Protein AF-A0A0F9PT93-F1 (afdb_monomer_lite)

Organism: NCBI:txid412755

Foldseek 3Di:
DDDDDDDDDDPDPPPPPQDQQFAKAKAKDALFPLHPHYPQWDKDFDDFQQFIWIFGHCVPPDAPWAWPWKKKKFKDQLLDPDPQNVQQDPCCVVPVPDDFKFKCQVVDDPDGLFGFHRQDLASMFMTITTNSVQVNVCSVPVVSRPTITISGGADHRPDPPRRRHIIMMIMTGDHYPPADDWWFAWDWDADFQKIKTKTFADDDQFFQLLKKKWKWKDQAFDALSCRVVTHTQAMGTLCQQFPQVLLFCQQQNCPFAQVSVLVLVVLVQDDDPPDDPVNSSVSSNVSRDNTFGFDPDQCQCCVPVNVLQLQAVCVVPAAKDKDFDDRDDSRMHIFMARRPDWAWMWMFMWIGGNNRTDSHDDDCTGTNNGTDGYDRGQFDWGFGMKMFHHHPPCNVPGWIKTKTKTFDDCVLLLAPHGRWIFMKIATDQQNRHNHDHPDPDADFQEEEAGHNPVPHRIYFPQQWDDADSRRNGTRQDDPPRPGTCQSVQCVGRPPDDGPPDRRDPCPPPQQTEQQFFWSCRSVSDRSLPTAQGRNNLVRSVSRLVNSCVSRVSHDQQRYEYFYEEHSQLSQLVPVVRHQEYQYEPHQFLVFPSVQSNCSGYNGQVSQHHHPVRHRPSLSSGVLSSCVVCLQDATHAYQYEYECVVVPDPPPPPLRRCVLVVVVSCQVSLHHYKYWYFHDPDFQRSPPPRGTSQHKGKRKHPWQLWDRDDSPCVVPRITIDCQQKDWAEPVDHQDDDPDPDDVPDDDDDPQDWPADQYFDQAQFKTKIFMARHQRCCVRGPPGHDRQPFQKAWIKIKMDSRNHHFQDAQFKKKKWKAARRPRATLDIAIFTQHPSSITIDGGRMWGNRSRIIMMMIGGCPVPGMDDHDQQDADVPHRSVVNSVCHHNPCSAPADADPQDADDPVVPFDFDDADPVRHTDTDQDDDDDEDDDDDDDPDDDDYDYDDDYDDDPPHDDDDYDDDDDPPPPPPPDDD

pLDDT: mean 81.69, std 18.45, range [33.09, 98.62]

Radius of gyration: 34.79 Å; chains: 1; bounding box: 80×118×109 Å

Structure (mmCIF, N/CA/C/O backbone):
data_AF-A0A0F9PT93-F1
#
_entry.id   AF-A0A0F9PT93-F1
#
loop_
_atom_site.group_PDB
_atom_site.id
_atom_site.type_symbol
_atom_site.label_atom_id
_atom_site.label_alt_id
_atom_site.label_comp_id
_atom_site.label_asym_id
_atom_site.label_entity_id
_atom_site.label_seq_id
_atom_site.pdbx_PDB_ins_code
_atom_site.Cartn_x
_atom_site.Cartn_y
_atom_site.Cartn_z
_atom_site.occupancy
_atom_site.B_iso_or_equiv
_atom_site.auth_seq_id
_atom_site.auth_comp_id
_atom_site.auth_asym_id
_atom_site.auth_atom_id
_atom_site.pdbx_PDB_model_num
ATOM 1 N N . MET A 1 1 ? 15.437 -58.517 0.234 1.00 38.72 1 MET A N 1
ATOM 2 C CA . MET A 1 1 ? 15.967 -58.488 -1.147 1.00 38.72 1 MET A CA 1
ATOM 3 C C . MET A 1 1 ? 16.692 -57.167 -1.380 1.00 38.72 1 MET A C 1
ATOM 5 O O . MET A 1 1 ? 16.040 -56.141 -1.501 1.00 38.72 1 MET A O 1
ATOM 9 N N . LYS A 1 2 ? 18.030 -57.180 -1.365 1.00 36.00 2 LYS A N 1
ATOM 10 C CA . LYS A 1 2 ? 18.888 -56.039 -1.727 1.00 36.00 2 LYS A CA 1
ATOM 11 C C . LYS A 1 2 ? 19.237 -56.178 -3.214 1.00 36.00 2 LYS A C 1
ATOM 13 O O . LYS A 1 2 ? 19.809 -57.197 -3.585 1.00 36.00 2 LYS A O 1
ATOM 18 N N . ARG A 1 3 ? 18.886 -55.202 -4.057 1.00 41.50 3 ARG A N 1
ATOM 19 C CA . ARG A 1 3 ? 19.371 -55.116 -5.446 1.00 41.50 3 ARG A CA 1
ATOM 20 C C . ARG A 1 3 ? 20.334 -53.938 -5.554 1.00 41.50 3 ARG A C 1
ATOM 22 O O . ARG A 1 3 ? 19.918 -52.787 -5.488 1.00 41.50 3 ARG A O 1
ATOM 29 N N . ASN A 1 4 ? 21.614 -54.272 -5.691 1.00 42.94 4 ASN A N 1
ATOM 30 C CA . ASN A 1 4 ? 22.677 -53.369 -6.112 1.00 42.94 4 ASN A CA 1
ATOM 31 C C . ASN A 1 4 ? 22.468 -53.036 -7.594 1.00 42.94 4 ASN A C 1
ATOM 33 O O . ASN A 1 4 ? 22.429 -53.946 -8.419 1.00 42.94 4 ASN A O 1
ATOM 37 N N . VAL A 1 5 ? 22.356 -51.752 -7.928 1.00 41.59 5 VAL A N 1
ATOM 38 C CA . VAL A 1 5 ? 22.490 -51.261 -9.303 1.00 41.59 5 VAL A CA 1
ATOM 39 C C . VAL A 1 5 ? 23.786 -50.460 -9.350 1.00 41.59 5 VAL A C 1
ATOM 41 O O . VAL A 1 5 ? 23.878 -49.377 -8.779 1.00 41.59 5 VAL A O 1
ATOM 44 N N . MET A 1 6 ? 24.809 -51.052 -9.967 1.00 39.03 6 MET A N 1
ATOM 45 C CA . MET A 1 6 ? 26.032 -50.367 -10.379 1.00 39.03 6 MET A CA 1
ATOM 46 C C . MET A 1 6 ? 25.682 -49.419 -11.528 1.00 39.03 6 MET A C 1
ATOM 48 O O . MET A 1 6 ? 25.305 -49.870 -12.607 1.00 39.03 6 MET A O 1
ATOM 52 N N . THR A 1 7 ? 25.828 -48.116 -11.309 1.00 39.16 7 THR A N 1
ATOM 53 C CA . THR A 1 7 ? 25.768 -47.112 -12.376 1.00 39.16 7 THR A CA 1
ATOM 54 C C . THR A 1 7 ? 27.194 -46.831 -12.840 1.00 39.16 7 THR A C 1
ATOM 56 O O . THR A 1 7 ? 27.973 -46.211 -12.118 1.00 39.16 7 THR A O 1
ATOM 59 N N . ALA A 1 8 ? 27.546 -47.307 -14.034 1.00 37.94 8 ALA A N 1
ATOM 60 C CA . ALA A 1 8 ? 28.779 -46.936 -14.716 1.00 37.94 8 ALA A CA 1
ATOM 61 C C . ALA A 1 8 ? 28.675 -45.474 -15.184 1.00 37.94 8 ALA A C 1
ATOM 63 O O . ALA A 1 8 ? 27.823 -45.136 -16.005 1.00 37.94 8 ALA A O 1
ATOM 64 N N . ALA A 1 9 ? 29.519 -44.597 -14.641 1.00 36.97 9 ALA A N 1
ATOM 65 C CA . ALA A 1 9 ? 29.639 -43.216 -15.089 1.00 36.97 9 ALA A CA 1
ATOM 66 C C . ALA A 1 9 ? 30.565 -43.160 -16.315 1.00 36.97 9 ALA A C 1
ATOM 68 O O . ALA A 1 9 ? 31.787 -43.192 -16.186 1.00 36.97 9 ALA A O 1
ATOM 69 N N . LEU A 1 10 ? 29.972 -43.097 -17.508 1.00 36.44 10 LEU A N 1
ATOM 70 C CA . LEU A 1 10 ? 30.677 -42.800 -18.753 1.00 36.44 10 LEU A CA 1
ATOM 71 C C . LEU A 1 10 ? 30.767 -41.274 -18.909 1.00 36.44 10 LEU A C 1
ATOM 73 O O . LEU A 1 10 ? 29.816 -40.620 -19.337 1.00 36.44 10 LEU A O 1
ATOM 77 N N . THR A 1 11 ? 31.903 -40.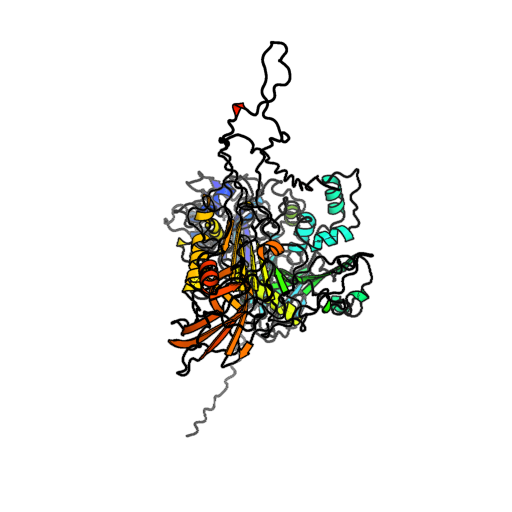693 -18.533 1.00 36.72 11 THR A N 1
ATOM 78 C CA . THR A 1 11 ? 32.187 -39.265 -18.731 1.00 36.72 11 THR A CA 1
ATOM 79 C C . THR A 1 11 ? 32.602 -39.030 -20.186 1.00 36.72 11 THR A C 1
ATOM 81 O O . THR A 1 11 ? 33.782 -39.086 -20.519 1.00 36.72 11 THR A O 1
ATOM 84 N N . ILE A 1 12 ? 31.637 -38.779 -21.076 1.00 40.00 12 ILE A N 1
ATOM 85 C CA . ILE A 1 12 ? 31.917 -38.283 -22.431 1.00 40.00 12 ILE A CA 1
ATOM 86 C C . ILE A 1 12 ? 32.215 -36.782 -22.327 1.00 40.00 12 ILE A C 1
ATOM 88 O O . ILE A 1 12 ? 31.310 -35.962 -22.178 1.00 40.00 12 ILE A O 1
ATOM 92 N N . ALA A 1 13 ? 33.494 -36.416 -22.407 1.00 42.22 13 ALA A N 1
ATOM 93 C CA . ALA A 1 13 ? 33.927 -35.035 -22.591 1.00 42.22 13 ALA A CA 1
ATOM 94 C C . ALA A 1 13 ? 33.689 -34.612 -24.053 1.00 42.22 13 ALA A C 1
ATOM 96 O O . ALA A 1 13 ? 34.598 -34.619 -24.879 1.00 42.22 13 ALA A O 1
ATOM 97 N N . LEU A 1 14 ? 32.447 -34.260 -24.391 1.00 44.97 14 LEU A N 1
ATOM 98 C CA . LEU A 1 14 ? 32.155 -33.515 -25.615 1.00 44.97 14 LEU A CA 1
ATOM 99 C C . LEU A 1 14 ? 32.654 -32.081 -25.413 1.00 44.97 14 LEU A C 1
ATOM 101 O O . LEU A 1 14 ? 32.000 -31.272 -24.755 1.00 44.97 14 LEU A O 1
ATOM 105 N N . ALA A 1 15 ? 33.818 -31.769 -25.982 1.00 47.22 15 ALA A N 1
ATOM 106 C CA . ALA A 1 15 ? 34.245 -30.397 -26.223 1.00 47.22 15 ALA A CA 1
ATOM 107 C C . ALA A 1 15 ? 33.294 -29.774 -27.257 1.00 47.22 15 ALA A C 1
ATOM 109 O O . ALA A 1 15 ? 33.572 -29.732 -28.453 1.00 47.22 15 ALA A O 1
ATOM 110 N N . GLY A 1 16 ? 32.115 -29.352 -26.798 1.00 50.34 16 GLY A N 1
ATOM 111 C CA . GLY A 1 16 ? 31.205 -28.547 -27.592 1.00 50.34 16 GLY A CA 1
ATOM 112 C C . GLY A 1 16 ? 31.886 -27.218 -27.875 1.00 50.34 16 GLY A C 1
ATOM 113 O O . GLY A 1 16 ? 31.986 -26.374 -26.987 1.00 50.34 16 GLY A O 1
ATOM 114 N N . VAL A 1 17 ? 32.369 -27.038 -29.103 1.00 56.12 17 VAL A N 1
ATOM 115 C CA . VAL A 1 17 ? 32.712 -25.718 -29.631 1.00 56.12 17 VAL A CA 1
ATOM 116 C C . VAL A 1 17 ? 31.403 -24.932 -29.643 1.00 56.12 17 VAL A C 1
ATOM 118 O O . VAL A 1 17 ? 30.587 -25.076 -30.551 1.00 56.12 17 VAL A O 1
ATOM 121 N N . GLY A 1 18 ? 31.138 -24.195 -28.562 1.00 59.31 18 GLY A N 1
ATOM 122 C CA . GLY A 1 18 ? 29.955 -23.357 -28.451 1.00 59.31 18 GLY A CA 1
ATOM 123 C C . GLY A 1 18 ? 29.976 -22.368 -29.605 1.00 59.31 18 GLY A C 1
ATOM 124 O O . GLY A 1 18 ? 30.916 -21.580 -29.713 1.00 59.31 18 GLY A O 1
ATOM 125 N N . ALA A 1 19 ? 28.986 -22.449 -30.495 1.00 66.88 19 ALA A N 1
ATOM 126 C CA . ALA A 1 19 ? 28.823 -21.463 -31.550 1.00 66.88 19 ALA A CA 1
ATOM 127 C C . ALA A 1 19 ? 28.822 -20.079 -30.893 1.00 66.88 19 ALA A C 1
ATOM 129 O O . ALA A 1 19 ? 28.047 -19.842 -29.965 1.00 66.88 19 ALA A O 1
ATOM 130 N N . ALA A 1 20 ? 29.733 -19.202 -31.323 1.00 67.19 20 ALA A N 1
ATOM 131 C CA . ALA A 1 20 ? 29.791 -17.842 -30.810 1.00 67.19 20 ALA A CA 1
ATOM 132 C C . ALA A 1 20 ? 28.395 -17.215 -30.920 1.00 67.19 20 ALA A C 1
ATOM 134 O O . ALA A 1 20 ? 27.733 -17.376 -31.952 1.00 67.19 20 ALA A O 1
ATOM 135 N N . ALA A 1 21 ? 27.945 -16.544 -29.854 1.00 72.75 21 ALA A N 1
ATOM 136 C CA . ALA A 1 21 ? 26.657 -15.868 -29.863 1.00 72.75 21 ALA A CA 1
ATOM 137 C C . ALA A 1 21 ? 26.590 -14.959 -31.092 1.00 72.75 21 ALA A C 1
ATOM 139 O O . ALA A 1 21 ? 27.509 -14.184 -31.370 1.00 72.75 21 ALA A O 1
ATOM 140 N N . GLU A 1 22 ? 25.525 -15.112 -31.870 1.00 83.81 22 GLU A N 1
ATOM 141 C CA . GLU A 1 22 ? 25.373 -14.377 -33.115 1.00 83.81 22 GLU A CA 1
ATOM 142 C C . GLU A 1 22 ? 25.310 -12.875 -32.811 1.00 83.81 22 GLU A C 1
ATOM 144 O O . GLU A 1 22 ? 24.435 -12.422 -32.068 1.00 83.81 22 GLU A O 1
ATOM 149 N N . SER A 1 23 ? 26.231 -12.099 -33.390 1.00 87.19 23 SER A N 1
ATOM 150 C CA . SER A 1 23 ? 26.198 -10.640 -33.277 1.00 87.19 23 SER A CA 1
ATOM 151 C C . SER A 1 23 ? 24.889 -10.103 -33.860 1.00 87.19 23 SER A C 1
ATOM 153 O O . SER A 1 23 ? 24.417 -10.551 -34.913 1.00 87.19 23 SER A O 1
ATOM 155 N N . VAL A 1 24 ? 24.274 -9.159 -33.149 1.00 92.75 24 VAL A N 1
ATOM 156 C CA . VAL A 1 24 ? 23.024 -8.520 -33.558 1.00 92.75 24 VAL A CA 1
ATOM 157 C C . VAL A 1 24 ? 23.182 -7.010 -33.589 1.00 92.75 24 VAL A C 1
ATOM 159 O O . VAL A 1 24 ? 23.730 -6.398 -32.671 1.00 92.75 24 VAL A O 1
ATOM 162 N N . VAL A 1 25 ? 22.634 -6.406 -34.638 1.00 93.88 25 VAL A N 1
ATOM 163 C CA . VAL A 1 25 ? 22.577 -4.957 -34.837 1.00 93.88 25 VAL A CA 1
ATOM 164 C C . VAL A 1 25 ? 21.148 -4.503 -34.646 1.00 93.88 25 VAL A C 1
ATOM 166 O O . VAL A 1 25 ? 20.233 -5.132 -35.176 1.00 93.88 25 VAL A O 1
ATOM 169 N N . THR A 1 26 ? 20.951 -3.395 -33.939 1.00 94.81 26 THR A N 1
ATOM 170 C CA . THR A 1 26 ? 19.655 -2.727 -33.853 1.00 94.81 26 THR A CA 1
ATOM 171 C C . THR A 1 26 ? 19.726 -1.367 -34.528 1.00 94.81 26 THR A C 1
ATOM 173 O O . THR A 1 26 ? 20.575 -0.539 -34.220 1.00 94.81 26 THR A O 1
ATOM 176 N N . VAL A 1 27 ? 18.791 -1.079 -35.419 1.00 93.94 27 VAL A N 1
ATOM 177 C CA . VAL A 1 27 ? 18.683 0.233 -36.062 1.00 93.94 27 VAL A CA 1
ATOM 178 C C . VAL A 1 27 ? 17.297 0.813 -35.845 1.00 93.94 27 VAL A C 1
ATOM 180 O O . VAL A 1 27 ? 16.302 0.087 -35.818 1.00 93.94 27 VAL A O 1
ATOM 183 N N . ARG A 1 28 ? 17.242 2.134 -35.670 1.00 94.25 28 ARG A N 1
ATOM 184 C CA . ARG A 1 28 ? 16.001 2.903 -35.584 1.00 94.25 28 ARG A CA 1
ATOM 185 C C . ARG A 1 28 ? 15.781 3.638 -36.896 1.00 94.25 28 ARG A C 1
ATOM 187 O O . ARG A 1 28 ? 16.660 4.376 -37.347 1.00 94.25 28 ARG A O 1
ATOM 194 N N . MET A 1 29 ? 14.616 3.408 -37.481 1.00 95.38 29 MET A N 1
ATOM 195 C CA . MET A 1 29 ? 14.167 3.990 -38.738 1.00 95.38 29 MET A CA 1
ATOM 196 C C . MET A 1 29 ? 12.936 4.840 -38.459 1.00 95.38 29 MET A C 1
ATOM 198 O O . MET A 1 29 ? 11.978 4.350 -37.856 1.00 95.38 29 MET A O 1
ATOM 202 N N . GLY A 1 30 ? 12.955 6.105 -38.853 1.00 94.12 30 GLY A N 1
ATOM 203 C CA . GLY A 1 30 ? 11.916 7.047 -38.458 1.00 94.12 30 GLY A CA 1
ATOM 204 C C . GLY A 1 30 ? 12.340 8.493 -38.657 1.00 94.12 30 GLY A C 1
ATOM 205 O O . GLY A 1 30 ? 13.475 8.768 -39.025 1.00 94.12 30 GLY A O 1
ATOM 206 N N . GLU A 1 31 ? 11.437 9.414 -38.335 1.00 92.62 31 GLU A N 1
ATOM 207 C CA . GLU A 1 31 ? 11.710 10.860 -38.358 1.00 92.62 31 GLU A CA 1
ATOM 208 C C . GLU A 1 31 ? 11.888 11.441 -36.940 1.00 92.62 31 GLU A C 1
ATOM 210 O O . GLU A 1 31 ? 11.700 12.638 -36.725 1.00 92.62 31 GLU A O 1
ATOM 215 N N . GLN A 1 32 ? 12.190 10.594 -35.945 1.00 87.88 32 GLN A N 1
ATOM 216 C CA . GLN A 1 32 ? 12.629 11.064 -34.626 1.00 87.88 32 GLN A CA 1
ATOM 217 C C . GLN A 1 32 ? 14.101 11.488 -34.678 1.00 87.88 32 GLN A C 1
ATOM 219 O O . GLN A 1 32 ? 14.891 10.856 -35.376 1.00 87.88 32 GLN A O 1
ATOM 224 N N . ASP A 1 33 ? 14.498 12.423 -33.816 1.00 82.38 33 ASP A N 1
ATOM 225 C CA . ASP A 1 33 ? 15.898 12.864 -33.674 1.00 82.38 33 ASP A CA 1
ATOM 226 C C . ASP A 1 33 ? 16.866 11.725 -33.294 1.00 82.38 33 ASP A C 1
ATOM 228 O O . ASP A 1 33 ? 18.069 11.818 -33.510 1.00 82.38 33 ASP A O 1
ATOM 232 N N . THR A 1 34 ? 16.345 10.626 -32.737 1.00 82.88 34 THR A N 1
ATOM 233 C CA . THR A 1 34 ? 17.123 9.444 -32.323 1.00 82.88 34 THR A CA 1
ATOM 234 C C . THR A 1 34 ? 17.208 8.364 -33.411 1.00 82.88 34 THR A C 1
ATOM 236 O O . THR A 1 34 ? 17.823 7.313 -33.210 1.00 82.88 34 THR A O 1
ATOM 239 N N . CYS A 1 35 ? 16.570 8.570 -34.568 1.00 90.00 35 CYS A N 1
ATOM 240 C CA . CYS A 1 35 ? 16.624 7.631 -35.684 1.00 90.00 35 CYS A CA 1
ATOM 241 C C . CYS A 1 35 ? 17.892 7.854 -36.509 1.00 90.00 35 CYS A C 1
ATOM 243 O O . CYS A 1 35 ? 18.121 8.933 -37.042 1.00 90.00 35 CYS A O 1
ATOM 245 N N . LYS A 1 36 ? 18.700 6.800 -36.669 1.00 88.69 36 LYS A N 1
ATOM 246 C CA . LYS A 1 36 ? 19.900 6.832 -37.526 1.00 88.69 36 LYS A CA 1
ATOM 247 C C . LYS A 1 36 ? 19.557 6.756 -39.013 1.00 88.69 36 LYS A C 1
ATOM 249 O O . LYS A 1 36 ? 20.368 7.126 -39.853 1.00 88.69 36 LYS A O 1
ATOM 254 N N . ILE A 1 37 ? 18.372 6.238 -39.335 1.00 91.31 37 ILE A N 1
ATOM 255 C CA . ILE A 1 37 ? 17.874 6.134 -40.702 1.00 91.31 37 ILE A CA 1
ATOM 256 C C . ILE A 1 37 ? 16.616 6.998 -40.818 1.00 91.31 37 ILE A C 1
ATOM 258 O O . ILE A 1 37 ? 15.539 6.590 -40.382 1.00 91.31 37 ILE A O 1
ATOM 262 N N . THR A 1 38 ? 16.776 8.188 -41.395 1.00 92.38 38 THR A N 1
ATOM 263 C CA . THR A 1 38 ? 15.723 9.197 -41.599 1.00 92.38 38 THR A CA 1
ATOM 264 C C . THR A 1 38 ? 15.322 9.309 -43.071 1.00 92.38 38 THR A C 1
ATOM 266 O O . THR A 1 38 ? 15.961 8.709 -43.952 1.00 92.38 38 THR A O 1
ATOM 269 N N . GLY A 1 39 ? 14.243 10.047 -43.355 1.00 89.81 39 GLY A N 1
ATOM 270 C CA . GLY A 1 39 ? 13.707 10.209 -44.709 1.00 89.81 39 GLY A CA 1
ATOM 271 C C . GLY A 1 39 ? 13.254 8.884 -45.323 1.00 89.81 39 GLY A C 1
ATOM 272 O O . GLY A 1 39 ? 13.394 8.675 -46.525 1.00 89.81 39 GLY A O 1
ATOM 273 N N . VAL A 1 40 ? 12.808 7.952 -44.480 1.00 89.81 40 VAL A N 1
ATOM 274 C CA . VAL A 1 40 ? 12.345 6.604 -44.866 1.00 89.81 40 VAL A CA 1
ATOM 275 C C . VAL A 1 40 ? 10.905 6.355 -44.452 1.00 89.81 40 VAL A C 1
ATOM 277 O O . VAL A 1 40 ? 10.381 5.267 -44.683 1.00 89.81 40 VAL A O 1
ATOM 280 N N . THR A 1 41 ? 10.269 7.337 -43.816 1.00 93.44 41 THR A N 1
ATOM 281 C CA . THR A 1 41 ? 8.938 7.175 -43.246 1.00 93.44 41 THR A CA 1
ATOM 282 C C . THR A 1 41 ? 7.926 7.967 -44.047 1.00 93.44 41 THR A C 1
ATOM 284 O O . THR A 1 41 ? 8.045 9.179 -44.204 1.00 93.44 41 THR A O 1
ATOM 287 N N . THR A 1 42 ? 6.867 7.302 -44.493 1.00 94.12 42 THR A N 1
ATOM 288 C CA . THR A 1 42 ? 5.675 7.982 -45.006 1.00 94.12 42 THR A CA 1
ATOM 289 C C . THR A 1 42 ? 4.535 7.738 -44.037 1.00 94.12 42 THR A C 1
ATOM 291 O O . THR A 1 42 ? 4.183 6.586 -43.777 1.00 94.12 42 THR A O 1
ATOM 294 N N . ILE A 1 43 ? 3.965 8.815 -43.492 1.00 93.19 43 ILE A N 1
ATOM 295 C CA . ILE A 1 43 ? 2.813 8.757 -42.591 1.00 93.19 43 ILE A CA 1
ATOM 296 C C . ILE A 1 43 ? 1.629 9.433 -43.273 1.00 93.19 43 ILE A C 1
ATOM 298 O O . ILE A 1 43 ? 1.680 10.625 -43.566 1.00 93.19 43 ILE A O 1
ATOM 302 N N . SER A 1 44 ? 0.547 8.682 -43.462 1.00 92.12 44 SER A N 1
ATOM 303 C CA . SER A 1 44 ? -0.779 9.246 -43.703 1.00 92.12 44 SER A CA 1
ATOM 304 C C . SER A 1 44 ? -1.520 9.249 -42.372 1.00 92.12 44 SER A C 1
ATOM 306 O O . SER A 1 44 ? -1.918 8.195 -41.860 1.00 92.12 44 SER A O 1
ATOM 308 N N . ALA A 1 45 ? -1.629 10.431 -41.765 1.00 79.19 45 ALA A N 1
ATOM 309 C CA . ALA A 1 45 ? -2.406 10.626 -40.552 1.00 79.19 45 ALA A CA 1
ATOM 310 C C . ALA A 1 45 ? -3.887 10.562 -40.936 1.00 79.19 45 ALA A C 1
ATOM 312 O O . ALA A 1 45 ? -4.469 11.562 -41.342 1.00 79.19 45 ALA A O 1
ATOM 313 N N . GLY A 1 46 ? -4.486 9.373 -40.895 1.00 74.75 46 GLY A N 1
ATOM 314 C CA . GLY A 1 46 ? -5.919 9.266 -41.138 1.00 74.75 46 GLY A CA 1
ATOM 315 C C . GLY A 1 46 ? -6.730 9.858 -39.984 1.00 74.75 46 GLY A C 1
ATOM 316 O O . GLY A 1 46 ? -6.203 10.189 -38.915 1.00 74.75 46 GLY A O 1
ATOM 317 N N . GLU A 1 47 ? -8.030 10.030 -40.215 1.00 71.69 47 GLU A N 1
ATOM 318 C CA . GLU A 1 47 ? -8.937 10.616 -39.231 1.00 71.69 47 GLU A CA 1
ATOM 319 C C . GLU A 1 47 ? -8.953 9.814 -37.919 1.00 71.69 47 GLU A C 1
ATOM 321 O O . GLU A 1 47 ? -8.704 8.607 -37.894 1.00 71.69 47 GLU A O 1
ATOM 326 N N . ALA A 1 48 ? -9.306 10.472 -36.808 1.00 64.19 48 ALA A N 1
ATOM 327 C CA . ALA A 1 48 ? -9.194 9.913 -35.456 1.00 64.19 48 ALA A CA 1
ATOM 328 C C . ALA A 1 48 ? -9.865 8.535 -35.258 1.00 64.19 48 ALA A C 1
ATOM 330 O O . ALA A 1 48 ? -9.454 7.794 -34.366 1.00 64.19 48 ALA A O 1
ATOM 331 N N . LYS A 1 49 ? -10.880 8.193 -36.069 1.00 66.44 49 LYS A N 1
ATOM 332 C CA . LYS A 1 49 ? -11.553 6.882 -36.062 1.00 66.44 49 LYS A CA 1
ATOM 333 C C . LYS A 1 49 ? -11.076 5.918 -37.158 1.00 66.44 49 LYS A C 1
ATOM 335 O O . LYS A 1 49 ? -11.183 4.713 -36.964 1.00 66.44 49 LYS A O 1
ATOM 340 N N . ALA A 1 50 ? -10.558 6.420 -38.279 1.00 73.31 50 ALA A N 1
ATOM 341 C CA . ALA A 1 50 ? -10.117 5.599 -39.411 1.00 73.31 50 ALA A CA 1
ATOM 342 C C . ALA A 1 50 ? -8.722 4.980 -39.191 1.00 73.31 50 ALA A C 1
ATOM 344 O O . ALA A 1 50 ? -8.366 4.001 -39.848 1.00 73.31 50 ALA A O 1
ATOM 345 N N . GLY A 1 51 ? -7.954 5.525 -38.237 1.00 86.69 51 GLY A N 1
ATOM 346 C CA . GLY A 1 51 ? -6.560 5.153 -38.012 1.00 86.69 51 GLY A CA 1
ATOM 347 C C . GLY A 1 51 ? -5.636 5.727 -39.086 1.00 86.69 51 GLY A C 1
ATOM 348 O O . GLY A 1 51 ? -6.088 6.430 -39.978 1.00 86.69 51 GLY A O 1
ATOM 349 N N . GLY A 1 52 ? -4.331 5.485 -38.989 1.00 93.88 52 GLY A N 1
ATOM 350 C CA . GLY A 1 52 ? -3.346 5.979 -39.954 1.00 93.88 52 GLY A CA 1
ATOM 351 C C . GLY A 1 52 ? -2.648 4.853 -40.706 1.00 93.88 52 GLY A C 1
ATOM 352 O O . GLY A 1 52 ? -2.750 3.680 -40.342 1.00 93.88 52 GLY A O 1
ATOM 353 N N . THR A 1 53 ? -1.896 5.210 -41.743 1.00 95.56 53 THR A N 1
ATOM 354 C CA . THR A 1 53 ? -0.946 4.289 -42.377 1.00 95.56 53 THR A CA 1
ATOM 355 C C . THR A 1 53 ? 0.471 4.811 -42.230 1.00 95.56 53 THR A C 1
ATOM 357 O O . THR A 1 53 ? 0.723 5.994 -42.451 1.00 95.56 53 THR A O 1
ATOM 360 N N . ILE A 1 54 ? 1.399 3.921 -41.897 1.00 96.69 54 ILE A N 1
ATOM 361 C CA . ILE A 1 54 ? 2.827 4.207 -41.809 1.00 96.69 54 ILE A CA 1
ATOM 362 C C . ILE A 1 54 ? 3.610 3.197 -42.631 1.00 96.69 54 ILE A C 1
ATOM 364 O O . ILE A 1 54 ? 3.421 1.990 -42.496 1.00 96.69 54 ILE A O 1
ATOM 368 N N . ARG A 1 55 ? 4.507 3.680 -43.480 1.00 96.69 55 ARG A N 1
ATOM 369 C CA . ARG A 1 55 ? 5.410 2.843 -44.270 1.00 96.69 55 ARG A CA 1
ATOM 370 C C . ARG A 1 55 ? 6.849 3.216 -43.952 1.00 96.69 55 ARG A C 1
ATOM 372 O O . ARG A 1 55 ? 7.151 4.400 -43.849 1.00 96.69 55 ARG A O 1
ATOM 379 N N . PHE A 1 56 ? 7.700 2.203 -43.819 1.00 96.69 56 PHE A N 1
ATOM 380 C CA . PHE A 1 56 ? 9.142 2.353 -43.637 1.00 96.69 56 PHE A CA 1
ATOM 381 C C . PHE A 1 56 ? 9.857 1.782 -44.857 1.00 96.69 56 PHE A C 1
ATOM 383 O O . PHE A 1 56 ? 9.636 0.618 -45.193 1.00 96.69 56 PHE A O 1
ATOM 390 N N . ASP A 1 57 ? 10.700 2.568 -45.514 1.00 95.69 57 ASP A N 1
ATOM 391 C CA . ASP A 1 57 ? 11.567 2.082 -46.584 1.00 95.69 57 ASP A CA 1
ATOM 392 C C . ASP A 1 57 ? 12.744 1.286 -46.000 1.00 95.69 57 ASP A C 1
ATOM 394 O O . ASP A 1 57 ? 13.664 1.846 -45.403 1.00 95.69 57 ASP A O 1
ATOM 398 N N . LEU A 1 58 ? 12.708 -0.040 -46.173 1.00 95.88 58 LEU A N 1
ATOM 399 C CA . LEU A 1 58 ? 13.770 -0.944 -45.726 1.00 95.88 58 LEU A CA 1
ATOM 400 C C . LEU A 1 58 ? 14.987 -0.954 -46.663 1.00 95.88 58 LEU A C 1
ATOM 402 O O . LEU A 1 58 ? 15.972 -1.610 -46.338 1.00 95.88 58 LEU A O 1
ATOM 406 N N . GLY A 1 59 ? 14.956 -0.241 -47.795 1.00 94.50 59 GLY A N 1
ATOM 407 C CA . GLY A 1 59 ? 16.039 -0.221 -48.784 1.00 94.50 59 GLY A CA 1
ATOM 408 C C . GLY A 1 59 ? 17.374 0.298 -48.244 1.00 94.50 59 GLY A C 1
ATOM 409 O O . GLY A 1 59 ? 18.424 -0.023 -48.795 1.00 94.50 59 GLY A O 1
ATOM 410 N N . LYS A 1 60 ? 17.349 1.046 -47.132 1.00 93.31 60 LYS A N 1
ATOM 411 C CA . LYS A 1 60 ? 18.549 1.504 -46.409 1.00 93.31 60 LYS A CA 1
ATOM 412 C C . LYS A 1 60 ? 19.124 0.466 -45.429 1.00 93.31 60 LYS A C 1
ATOM 414 O O . LYS A 1 60 ? 20.132 0.742 -44.784 1.00 93.31 60 LYS A O 1
ATOM 419 N N . LEU A 1 61 ? 18.498 -0.704 -45.281 1.00 93.94 61 LEU A N 1
ATOM 420 C CA . LEU A 1 61 ? 19.029 -1.821 -44.495 1.00 93.94 61 LEU A CA 1
ATOM 421 C C . LEU A 1 61 ? 19.889 -2.752 -45.366 1.00 93.94 61 LEU A C 1
ATOM 423 O O . LEU A 1 61 ? 19.666 -2.833 -46.575 1.00 93.94 61 LEU A O 1
ATOM 427 N N . PRO A 1 62 ? 20.856 -3.488 -44.782 1.00 94.38 62 PRO A N 1
ATOM 428 C CA . PRO A 1 62 ? 21.663 -4.438 -45.541 1.00 94.38 62 PRO A CA 1
ATOM 429 C C . PRO A 1 62 ? 20.799 -5.487 -46.255 1.00 94.38 62 PRO A C 1
ATOM 431 O O . PRO A 1 62 ? 19.921 -6.107 -45.649 1.00 94.38 62 PRO A O 1
ATOM 434 N N . LYS A 1 63 ? 21.062 -5.718 -47.547 1.00 93.81 63 LYS A N 1
ATOM 435 C CA . LYS A 1 63 ? 20.369 -6.757 -48.325 1.00 93.81 63 LYS A CA 1
ATOM 436 C C . LYS A 1 63 ? 20.633 -8.141 -47.721 1.00 93.81 63 LYS A C 1
ATOM 438 O O . LYS A 1 63 ? 21.749 -8.434 -47.305 1.00 93.81 63 LYS A O 1
ATOM 443 N N . GLY A 1 64 ? 19.604 -8.990 -47.684 1.00 90.75 64 GLY A N 1
ATOM 444 C CA . GLY A 1 64 ? 19.708 -10.352 -47.146 1.00 90.75 64 GLY A CA 1
ATOM 445 C C . GLY A 1 64 ? 19.853 -10.435 -45.622 1.00 90.75 64 GLY A C 1
ATOM 446 O O . GLY A 1 64 ? 20.137 -11.511 -45.099 1.00 90.75 64 GLY A O 1
ATOM 447 N N . MET A 1 65 ? 19.660 -9.328 -44.891 1.00 93.88 65 MET A N 1
ATOM 448 C CA . MET A 1 65 ? 19.725 -9.340 -43.430 1.00 93.88 65 MET A CA 1
ATOM 449 C C . MET A 1 65 ? 18.732 -10.341 -42.819 1.00 93.88 65 MET A C 1
ATOM 451 O O . MET A 1 65 ? 17.571 -10.452 -43.219 1.00 93.88 65 MET A O 1
ATOM 455 N N . ARG A 1 66 ? 19.166 -11.041 -41.770 1.00 95.81 66 ARG A N 1
ATOM 456 C CA . ARG A 1 66 ? 18.297 -11.956 -41.026 1.00 95.81 66 ARG A CA 1
ATOM 457 C C . ARG A 1 66 ? 17.633 -11.220 -39.873 1.00 95.81 66 ARG A C 1
ATOM 459 O O . ARG A 1 66 ? 18.163 -11.184 -38.762 1.00 95.81 66 ARG A O 1
ATOM 466 N N . VAL A 1 67 ? 16.463 -10.637 -40.137 1.00 96.62 67 VAL A N 1
ATOM 467 C CA . VAL A 1 67 ? 15.657 -9.942 -39.120 1.00 96.62 67 VAL A CA 1
ATOM 468 C C . VAL A 1 67 ? 15.352 -10.888 -37.957 1.00 96.62 67 VAL A C 1
ATOM 470 O O . VAL A 1 67 ? 14.747 -11.949 -38.129 1.00 96.62 67 VAL A O 1
ATOM 473 N N . LYS A 1 68 ? 15.760 -10.497 -36.750 1.00 95.44 68 LYS A N 1
ATOM 474 C CA . LYS A 1 68 ? 15.500 -11.221 -35.501 1.00 95.44 68 LYS A CA 1
ATOM 475 C C . LYS A 1 68 ? 14.270 -10.676 -34.798 1.00 95.44 68 LYS A C 1
ATOM 477 O O . LYS A 1 68 ? 13.445 -11.457 -34.333 1.00 95.44 68 LYS A O 1
ATOM 482 N N . ARG A 1 69 ? 14.136 -9.350 -34.764 1.00 96.19 69 ARG A N 1
ATOM 483 C CA . ARG A 1 69 ? 13.038 -8.648 -34.103 1.00 96.19 69 ARG A CA 1
ATOM 484 C C . ARG A 1 69 ? 12.762 -7.330 -34.810 1.00 96.19 69 ARG A C 1
ATOM 486 O O . ARG A 1 69 ? 13.697 -6.647 -35.204 1.00 96.19 69 ARG A O 1
ATOM 493 N N . ALA A 1 70 ? 11.501 -6.943 -34.926 1.00 97.19 70 ALA A N 1
ATOM 494 C CA . ALA A 1 70 ? 11.129 -5.596 -35.327 1.00 97.19 70 ALA A CA 1
ATOM 495 C C . ALA A 1 70 ? 9.987 -5.078 -34.454 1.00 97.19 70 ALA A C 1
ATOM 497 O O . ALA A 1 70 ? 8.973 -5.752 -34.280 1.00 97.19 70 ALA A O 1
ATOM 498 N N . VAL A 1 71 ? 10.157 -3.885 -33.890 1.00 96.56 71 VAL A N 1
ATOM 499 C CA . VAL A 1 71 ? 9.191 -3.267 -32.980 1.00 96.56 71 VAL A CA 1
ATOM 500 C C . VAL A 1 71 ? 8.842 -1.883 -33.496 1.00 96.56 71 VAL A C 1
ATOM 502 O O . VAL A 1 71 ? 9.716 -1.025 -33.602 1.00 96.56 71 VAL A O 1
ATOM 505 N N . LEU A 1 72 ? 7.565 -1.653 -33.789 1.00 96.69 72 LEU A N 1
ATOM 506 C CA . LEU A 1 72 ? 7.048 -0.300 -33.962 1.00 96.69 72 LEU A CA 1
ATOM 507 C C . LEU A 1 72 ? 6.907 0.316 -32.569 1.00 96.69 72 LEU A C 1
ATOM 509 O O . LEU A 1 72 ? 6.302 -0.293 -31.684 1.00 96.69 72 LEU A O 1
ATOM 513 N N . ARG A 1 73 ? 7.477 1.501 -32.371 1.00 94.38 73 ARG A N 1
ATOM 514 C CA . ARG A 1 73 ? 7.455 2.226 -31.100 1.00 94.38 73 ARG A CA 1
ATOM 515 C C . ARG A 1 73 ? 6.859 3.605 -31.286 1.00 94.38 73 ARG A C 1
ATOM 517 O O . ARG A 1 73 ? 7.118 4.267 -32.288 1.00 94.38 73 ARG A O 1
ATOM 524 N N . MET A 1 74 ? 6.092 4.047 -30.297 1.00 91.69 74 MET A N 1
ATOM 525 C CA . MET A 1 74 ? 5.586 5.413 -30.250 1.00 91.69 74 MET A CA 1
ATOM 526 C C . MET A 1 74 ? 5.476 5.894 -28.810 1.00 91.69 74 MET A C 1
ATOM 528 O O . MET A 1 74 ? 4.848 5.244 -27.973 1.00 91.69 74 MET A O 1
ATOM 532 N N . TRP A 1 75 ? 6.069 7.051 -28.537 1.00 86.25 75 TRP A N 1
ATOM 533 C CA . TRP A 1 75 ? 5.932 7.725 -27.256 1.00 86.25 75 TRP A CA 1
ATOM 534 C C . TRP A 1 75 ? 4.768 8.705 -27.300 1.00 86.25 75 TRP A C 1
ATOM 536 O O . TRP A 1 75 ? 4.637 9.473 -28.250 1.00 86.25 75 TRP A O 1
ATOM 546 N N . VAL A 1 76 ? 3.936 8.702 -26.261 1.00 84.25 76 VAL A N 1
ATOM 547 C CA . VAL A 1 76 ? 2.767 9.581 -26.186 1.00 84.25 76 VAL A CA 1
ATOM 548 C C . VAL A 1 76 ? 2.762 10.348 -24.872 1.00 84.25 76 VAL A C 1
ATOM 550 O O . VAL A 1 76 ? 2.820 9.751 -23.797 1.00 84.25 76 VAL A O 1
ATOM 553 N N . ALA A 1 77 ? 2.653 11.676 -24.954 1.00 80.25 77 ALA A N 1
ATOM 554 C CA . ALA A 1 77 ? 2.479 12.552 -23.797 1.00 80.25 77 ALA A CA 1
ATOM 555 C C . ALA A 1 77 ? 1.012 12.560 -23.318 1.00 80.25 77 ALA A C 1
ATOM 557 O O . ALA A 1 77 ? 0.214 13.421 -23.701 1.00 80.25 77 ALA A O 1
ATOM 558 N N . LEU A 1 78 ? 0.669 11.607 -22.449 1.00 70.62 78 LEU A N 1
ATOM 559 C CA . LEU A 1 78 ? -0.661 11.402 -21.861 1.00 70.62 78 LEU A CA 1
ATOM 560 C C . LEU A 1 78 ? -1.139 12.565 -20.971 1.00 70.62 78 LEU A C 1
ATOM 562 O O . LEU A 1 78 ? -2.332 12.717 -20.727 1.00 70.62 78 LEU A O 1
ATOM 566 N N . GLY A 1 79 ? -0.236 13.409 -20.467 1.00 63.91 79 GLY A N 1
ATOM 567 C CA . GLY A 1 79 ? -0.605 14.539 -19.606 1.00 63.91 79 GLY A CA 1
ATOM 568 C C . GLY A 1 79 ? -1.224 15.743 -20.332 1.00 63.91 79 GLY A C 1
ATOM 569 O O . GLY A 1 79 ? -1.802 16.613 -19.682 1.00 63.91 79 GLY A O 1
ATOM 570 N N . SER A 1 80 ? -1.111 15.819 -21.661 1.00 66.38 80 SER A N 1
ATOM 571 C CA . SER A 1 80 ? -1.552 16.983 -22.443 1.00 66.38 80 SER A CA 1
ATOM 572 C C . SER A 1 80 ? -3.046 16.928 -22.802 1.00 66.38 80 SER A C 1
ATOM 574 O O . SER A 1 80 ? -3.649 15.857 -22.861 1.00 66.38 80 SER A O 1
ATOM 576 N N . ARG A 1 81 ? -3.657 18.085 -23.107 1.00 69.88 81 ARG A N 1
ATOM 577 C CA . ARG A 1 81 ? -5.000 18.158 -23.727 1.00 69.88 81 ARG A CA 1
ATOM 578 C C . ARG A 1 81 ? -4.987 17.821 -25.227 1.00 69.88 81 ARG A C 1
ATOM 580 O O . ARG A 1 81 ? -6.016 17.966 -25.883 1.00 69.88 81 ARG A O 1
ATOM 587 N N . ALA A 1 82 ? -3.843 17.409 -25.778 1.00 76.12 82 ALA A N 1
ATOM 588 C CA . ALA A 1 82 ? -3.713 17.130 -27.199 1.00 76.12 82 ALA A CA 1
ATOM 589 C C . ALA A 1 82 ? -4.609 15.944 -27.617 1.00 76.12 82 ALA A C 1
ATOM 591 O O . ALA A 1 82 ? -4.779 14.999 -26.839 1.00 76.12 82 ALA A O 1
ATOM 592 N N . PRO A 1 83 ? -5.149 15.934 -28.849 1.00 79.19 83 PRO A N 1
ATOM 593 C CA . PRO A 1 83 ? -5.969 14.829 -29.350 1.00 79.19 83 PRO A CA 1
ATOM 594 C C . PRO A 1 83 ? -5.300 13.452 -29.217 1.00 79.19 83 PRO A C 1
ATOM 596 O O . PRO A 1 83 ? -5.954 12.491 -28.810 1.00 79.19 83 PRO A O 1
ATOM 599 N N . LEU A 1 84 ? -3.986 13.373 -29.470 1.00 80.81 84 LEU A N 1
ATOM 600 C CA . LEU A 1 84 ? -3.207 12.136 -29.352 1.00 80.81 84 LEU A CA 1
ATOM 601 C C . LEU A 1 84 ? -3.219 11.586 -27.915 1.00 80.81 84 LEU A C 1
ATOM 603 O O . LEU A 1 84 ? -3.439 10.399 -27.703 1.00 80.81 84 LEU A O 1
ATOM 607 N N . SER A 1 85 ? -3.098 12.456 -26.911 1.00 79.88 85 SER A N 1
ATOM 608 C CA . SER A 1 85 ? -3.197 12.073 -25.497 1.00 79.88 85 SER A CA 1
ATOM 609 C C . SER A 1 85 ? -4.549 11.430 -25.165 1.00 79.88 85 SER A C 1
ATOM 611 O O . SER A 1 85 ? -4.612 10.370 -24.538 1.00 79.88 85 SER A O 1
ATOM 613 N N . LYS A 1 86 ? -5.652 12.019 -25.651 1.00 80.44 86 LYS A N 1
ATOM 614 C CA . LYS A 1 86 ? -7.003 11.475 -25.443 1.00 80.44 86 LYS A CA 1
ATOM 615 C C . LYS A 1 86 ? -7.179 10.105 -26.108 1.00 80.44 86 LYS A C 1
ATOM 617 O O . LYS A 1 86 ? -7.865 9.257 -25.543 1.00 80.44 86 LYS A O 1
ATOM 622 N N . ALA A 1 87 ? -6.564 9.893 -27.273 1.00 83.69 87 ALA A N 1
ATOM 623 C CA . ALA A 1 87 ? -6.631 8.626 -27.999 1.00 83.69 87 ALA A CA 1
ATOM 624 C C . ALA A 1 87 ? -5.877 7.487 -27.290 1.00 83.69 87 ALA A C 1
ATOM 626 O O . ALA A 1 87 ? -6.323 6.344 -27.350 1.00 83.69 87 ALA A O 1
ATOM 627 N N . PHE A 1 88 ? -4.782 7.803 -26.589 1.00 85.31 88 PHE A N 1
ATOM 628 C CA . PHE A 1 88 ? -3.906 6.826 -25.926 1.00 85.31 88 PHE A CA 1
ATOM 629 C C . PHE A 1 88 ? -4.105 6.692 -24.411 1.00 85.31 88 PHE A C 1
ATOM 631 O O . PHE A 1 88 ? -3.557 5.784 -23.784 1.00 85.31 88 PHE A O 1
ATOM 638 N N . GLY A 1 89 ? -4.894 7.579 -23.808 1.00 80.88 89 GLY A N 1
ATOM 639 C CA . GLY A 1 89 ? -5.155 7.583 -22.375 1.00 80.88 89 GLY A CA 1
ATOM 640 C C . GLY A 1 89 ? -5.944 6.371 -21.885 1.00 80.88 89 GLY A C 1
ATOM 641 O O . GLY A 1 89 ? -6.705 5.742 -22.618 1.00 80.88 89 GLY A O 1
ATOM 642 N N . ILE A 1 90 ? -5.843 6.105 -20.581 1.00 80.69 90 ILE A N 1
ATOM 643 C CA . ILE A 1 90 ? -6.586 5.026 -19.911 1.00 80.69 90 ILE A CA 1
ATOM 644 C C . ILE A 1 90 ? -8.103 5.132 -20.121 1.00 80.69 90 ILE A C 1
ATOM 646 O O . ILE A 1 90 ? -8.787 4.122 -20.202 1.00 80.69 90 ILE A O 1
ATOM 650 N N . ARG A 1 91 ? -8.641 6.340 -20.326 1.00 83.38 91 ARG A N 1
ATOM 651 C CA . ARG A 1 91 ? -10.064 6.544 -20.644 1.00 83.38 91 ARG A CA 1
ATOM 652 C C . ARG A 1 91 ? -10.510 5.906 -21.959 1.00 83.38 91 ARG A C 1
ATOM 654 O O . ARG A 1 91 ? -11.705 5.850 -22.207 1.00 83.38 91 ARG A O 1
ATOM 661 N N . ARG A 1 92 ? -9.603 5.402 -22.802 1.00 87.12 92 ARG A N 1
ATOM 662 C CA . ARG A 1 92 ? -9.995 4.632 -23.987 1.00 87.12 92 ARG A CA 1
ATOM 663 C C . ARG A 1 92 ? -10.787 3.375 -23.618 1.00 87.12 92 ARG A C 1
ATOM 665 O O . ARG A 1 92 ? -11.671 2.997 -24.370 1.00 87.12 92 ARG A O 1
ATOM 672 N N . TRP A 1 93 ? -10.561 2.818 -22.429 1.00 88.94 93 TRP A N 1
ATOM 673 C CA . TRP A 1 93 ? -11.372 1.730 -21.886 1.00 88.94 93 TRP A CA 1
ATOM 674 C C . TRP A 1 93 ? -12.822 2.126 -21.577 1.00 88.94 93 TRP A C 1
ATOM 676 O O . TRP A 1 93 ? -13.630 1.234 -21.368 1.00 88.94 93 TRP A O 1
ATOM 686 N N . ASP A 1 94 ? -13.165 3.424 -21.545 1.00 86.75 94 ASP A N 1
ATOM 687 C CA . ASP A 1 94 ? -14.554 3.902 -21.437 1.00 86.75 94 ASP A CA 1
ATOM 688 C C . ASP A 1 94 ? -15.380 3.644 -22.699 1.00 86.75 94 ASP A C 1
ATOM 690 O O . ASP A 1 94 ? -16.606 3.644 -22.622 1.00 86.75 94 ASP A O 1
ATOM 694 N N . ASP A 1 95 ? -14.722 3.368 -23.824 1.00 89.50 95 ASP A N 1
ATOM 695 C CA . ASP A 1 95 ? -15.368 2.866 -25.029 1.00 89.50 95 ASP A CA 1
ATOM 696 C C . ASP A 1 95 ? -15.565 1.339 -24.919 1.00 89.50 95 ASP A C 1
ATOM 698 O O . ASP A 1 95 ? -14.567 0.618 -24.817 1.00 89.50 95 ASP A O 1
ATOM 702 N N . PRO A 1 96 ? -16.815 0.834 -24.923 1.00 88.69 96 PRO A N 1
ATOM 703 C CA . PRO A 1 96 ? -17.094 -0.598 -24.817 1.00 88.69 96 PRO A CA 1
ATOM 704 C C . PRO A 1 96 ? -16.536 -1.414 -25.993 1.00 88.69 96 PRO A C 1
ATOM 706 O O . PRO A 1 96 ? -16.259 -2.599 -25.813 1.00 88.69 96 PRO A O 1
ATOM 709 N N . ASP A 1 97 ? -16.312 -0.787 -27.152 1.00 90.44 97 ASP A N 1
ATOM 710 C CA . ASP A 1 97 ? -15.785 -1.442 -28.354 1.00 90.44 97 ASP A CA 1
ATOM 711 C C . ASP A 1 97 ? -14.248 -1.458 -28.382 1.00 90.44 97 ASP A C 1
ATOM 713 O O . ASP A 1 97 ? -13.627 -2.029 -29.284 1.00 90.44 97 ASP A O 1
ATOM 717 N N . PHE A 1 98 ? -13.588 -0.822 -27.407 1.00 92.38 98 PHE A N 1
ATOM 718 C CA . PHE A 1 98 ? -12.135 -0.794 -27.361 1.00 92.38 98 PHE A CA 1
ATOM 719 C C . PHE A 1 98 ? -11.546 -2.134 -26.910 1.00 92.38 98 PHE A C 1
ATOM 721 O O . PHE A 1 98 ? -11.682 -2.557 -25.762 1.00 92.38 98 PHE A O 1
ATOM 728 N N . ASP A 1 99 ? -10.777 -2.760 -27.798 1.00 93.75 99 ASP A N 1
ATOM 729 C CA . ASP A 1 99 ? -10.091 -4.026 -27.544 1.00 93.75 99 ASP A CA 1
ATOM 730 C C . ASP A 1 99 ? -8.579 -3.973 -27.834 1.00 93.75 99 ASP A C 1
ATOM 732 O O . ASP A 1 99 ? -7.943 -5.004 -28.057 1.00 93.75 99 ASP A O 1
ATOM 736 N N . GLY A 1 100 ? -7.996 -2.771 -27.780 1.00 93.56 100 GLY A N 1
ATOM 737 C CA . GLY A 1 100 ? -6.559 -2.523 -27.898 1.00 93.56 100 GLY A CA 1
ATOM 738 C C . GLY A 1 100 ? -6.154 -1.695 -29.123 1.00 93.56 100 GLY A C 1
ATOM 739 O O . GLY A 1 100 ? -6.907 -1.509 -30.083 1.00 93.56 100 GLY A O 1
ATOM 740 N N . PHE A 1 101 ? -4.922 -1.188 -29.094 1.00 94.19 101 PHE A N 1
ATOM 741 C CA . PHE A 1 101 ? -4.294 -0.515 -30.228 1.00 94.19 101 PHE A CA 1
ATOM 742 C C . PHE A 1 101 ? -3.696 -1.545 -31.165 1.00 94.19 101 PHE A C 1
ATOM 744 O O . PHE A 1 101 ? -2.725 -2.223 -30.823 1.00 94.19 101 PHE A O 1
ATOM 751 N N . LYS A 1 102 ? -4.277 -1.658 -32.348 1.00 95.88 102 LYS A N 1
ATOM 752 C CA . LYS A 1 102 ? -3.979 -2.690 -33.327 1.00 95.88 102 LYS A CA 1
ATOM 753 C C . LYS A 1 102 ? -3.180 -2.121 -34.485 1.00 95.88 102 LYS A C 1
ATOM 755 O O . LYS A 1 102 ? -3.441 -1.015 -34.957 1.00 95.88 102 LYS A O 1
ATOM 760 N N . VAL A 1 103 ? -2.236 -2.929 -34.945 1.00 96.62 103 VAL A N 1
ATOM 761 C CA . VAL A 1 103 ? -1.428 -2.686 -36.136 1.00 96.62 103 VAL A CA 1
ATOM 762 C C . VAL A 1 103 ? -1.687 -3.829 -37.109 1.00 96.62 103 VAL A C 1
ATOM 764 O O . VAL A 1 103 ? -1.599 -4.993 -36.728 1.00 96.62 103 VAL A O 1
ATOM 767 N N . TYR A 1 104 ? -2.004 -3.496 -38.352 1.00 96.94 104 TYR A N 1
ATOM 768 C CA . TYR A 1 104 ? -2.335 -4.407 -39.445 1.00 96.94 104 TYR A CA 1
ATOM 769 C C . TYR A 1 104 ? -1.333 -4.229 -40.583 1.00 96.94 104 TYR A C 1
ATOM 771 O O . TYR A 1 104 ? -0.767 -3.150 -40.750 1.00 96.94 104 TYR A O 1
ATOM 779 N N . GLN A 1 105 ? -1.153 -5.257 -41.405 1.00 96.44 105 GLN A N 1
ATOM 780 C CA . GLN A 1 105 ? -0.425 -5.126 -42.665 1.00 96.44 105 GLN A CA 1
ATOM 781 C C . GLN A 1 105 ? -1.357 -4.545 -43.737 1.00 96.44 105 GLN A C 1
ATOM 783 O O . GLN A 1 105 ? -2.485 -5.013 -43.892 1.00 96.44 105 GLN A O 1
ATOM 788 N N . VAL A 1 106 ? -0.916 -3.523 -44.478 1.00 95.94 106 VAL A N 1
ATOM 789 C CA . VAL A 1 106 ? -1.726 -2.935 -45.560 1.00 95.94 106 VAL A CA 1
ATOM 790 C C . VAL A 1 106 ? -1.924 -3.966 -46.674 1.00 95.94 106 VAL A C 1
ATOM 792 O O . VAL A 1 106 ? -0.961 -4.549 -47.169 1.00 95.94 106 VAL A O 1
ATOM 795 N N . GLY A 1 107 ? -3.182 -4.207 -47.055 1.00 92.12 107 GLY A N 1
ATOM 796 C CA . GLY A 1 107 ? -3.549 -5.246 -48.023 1.00 92.12 107 GLY A CA 1
ATOM 797 C C . GLY A 1 107 ? -3.351 -6.685 -47.523 1.00 92.12 107 GLY A C 1
ATOM 798 O O . GLY A 1 107 ? -3.381 -7.600 -48.340 1.00 92.12 107 GLY A O 1
ATOM 799 N N . GLY A 1 108 ? -3.103 -6.884 -46.222 1.00 90.94 108 GLY A N 1
ATOM 800 C CA . GLY A 1 108 ? -3.117 -8.197 -45.575 1.00 90.94 108 GLY A CA 1
ATOM 801 C C . GLY A 1 108 ? -4.513 -8.582 -45.074 1.00 90.94 108 GLY A C 1
ATOM 802 O O . GLY A 1 108 ? -5.480 -7.852 -45.276 1.00 90.94 108 GLY A O 1
ATOM 803 N N . ALA A 1 109 ? -4.612 -9.723 -44.388 1.00 91.12 109 ALA A N 1
ATOM 804 C CA . ALA A 1 109 ? -5.848 -10.142 -43.728 1.00 91.12 109 ALA A CA 1
ATOM 805 C C . ALA A 1 109 ? -6.285 -9.139 -42.640 1.00 91.12 109 ALA A C 1
ATOM 807 O O . ALA A 1 109 ? -5.445 -8.490 -42.014 1.00 91.12 109 ALA A O 1
ATOM 808 N N . ASP A 1 110 ? -7.579 -9.109 -42.310 1.00 91.62 110 ASP A N 1
ATOM 809 C CA . ASP A 1 110 ? -8.148 -8.268 -41.238 1.00 91.62 110 ASP A CA 1
ATOM 810 C C . ASP A 1 110 ? -7.757 -8.697 -39.808 1.00 91.62 110 ASP A C 1
ATOM 812 O O . ASP A 1 110 ? -8.333 -8.261 -38.809 1.00 91.62 110 ASP A O 1
ATOM 816 N N . ARG A 1 111 ? -6.719 -9.525 -39.679 1.00 95.06 111 ARG A N 1
ATOM 817 C CA . ARG A 1 111 ? -6.117 -9.895 -38.403 1.00 95.06 111 ARG A CA 1
ATOM 818 C C . ARG A 1 111 ? -4.957 -8.944 -38.083 1.00 95.06 111 ARG A C 1
ATOM 820 O O . ARG A 1 111 ? -4.066 -8.776 -38.916 1.00 95.06 111 ARG A O 1
ATOM 827 N N . PRO A 1 112 ? -4.899 -8.358 -36.874 1.00 96.19 112 PRO A N 1
ATOM 828 C CA . PRO A 1 112 ? -3.775 -7.511 -36.500 1.00 96.19 112 PRO A CA 1
ATOM 829 C C . PRO A 1 112 ? -2.474 -8.319 -36.425 1.00 96.19 112 PRO A C 1
ATOM 831 O O . PRO A 1 112 ? -2.447 -9.429 -35.891 1.00 96.19 112 PRO A O 1
ATOM 834 N N . VAL A 1 113 ? -1.386 -7.719 -36.908 1.00 96.25 113 VAL A N 1
ATOM 835 C CA . VAL A 1 113 ? -0.006 -8.197 -36.728 1.00 96.25 113 VAL A CA 1
ATOM 836 C C . VAL A 1 113 ? 0.379 -8.112 -35.252 1.00 96.25 113 VAL A C 1
ATOM 838 O O . VAL A 1 113 ? 1.009 -9.018 -34.716 1.00 96.25 113 VAL A O 1
ATOM 841 N N . ALA A 1 114 ? -0.036 -7.033 -34.585 1.00 96.56 114 ALA A N 1
ATOM 842 C CA . ALA A 1 114 ? 0.247 -6.791 -33.180 1.00 96.56 114 ALA A CA 1
ATOM 843 C C . ALA A 1 114 ? -0.868 -5.995 -32.506 1.00 96.56 114 ALA A C 1
ATOM 845 O O . ALA A 1 114 ? -1.582 -5.209 -33.135 1.00 96.56 114 ALA A O 1
ATOM 846 N N . THR A 1 115 ? -0.989 -6.164 -31.191 1.00 95.56 115 THR A N 1
ATOM 847 C CA . THR A 1 115 ? -1.910 -5.392 -30.355 1.00 95.56 115 THR A CA 1
ATOM 848 C C . THR A 1 115 ? -1.202 -4.949 -29.082 1.00 95.56 115 THR A C 1
ATOM 850 O O . THR A 1 115 ? -0.601 -5.771 -28.394 1.00 95.56 115 THR A O 1
ATOM 853 N N . CYS A 1 116 ? -1.292 -3.658 -28.775 1.00 93.38 116 CYS A N 1
ATOM 854 C CA . CYS A 1 116 ? -0.794 -3.050 -27.546 1.00 93.38 116 CYS A CA 1
ATOM 855 C C . CYS A 1 116 ? -1.978 -2.533 -26.728 1.00 93.38 116 CYS A C 1
ATOM 857 O O . CYS A 1 116 ? -2.906 -1.936 -27.275 1.00 93.38 116 CYS A O 1
ATOM 859 N N . TYR A 1 117 ? -1.946 -2.731 -25.416 1.00 90.50 117 TYR A N 1
ATOM 860 C CA . TYR A 1 117 ? -3.011 -2.305 -24.515 1.00 90.50 117 TYR A CA 1
ATOM 861 C C . TYR A 1 117 ? -2.522 -1.156 -23.624 1.00 90.50 117 TYR A C 1
ATOM 863 O O . TYR A 1 117 ? -1.553 -1.340 -22.880 1.00 90.50 117 TYR A O 1
ATOM 871 N N . PRO A 1 118 ? -3.158 0.032 -23.673 1.00 80.94 118 PRO A N 1
ATOM 872 C CA . PRO A 1 118 ? -2.793 1.133 -22.799 1.00 80.94 118 PRO A CA 1
ATOM 873 C C . PRO A 1 118 ? -3.171 0.794 -21.372 1.00 80.94 118 PRO A C 1
ATOM 875 O O . PRO A 1 118 ? -4.332 0.514 -21.070 1.00 80.94 118 PRO A O 1
ATOM 878 N N . PHE A 1 119 ? -2.200 0.893 -20.479 1.00 69.75 119 PHE A N 1
ATOM 879 C CA . PHE A 1 119 ? -2.487 0.864 -19.057 1.00 69.75 119 PHE A CA 1
ATOM 880 C C . PHE A 1 119 ? -1.431 1.645 -18.284 1.00 69.75 119 PHE A C 1
ATOM 882 O O . PHE A 1 119 ? -0.741 1.088 -17.435 1.00 69.75 119 PHE A O 1
ATOM 889 N N . ALA A 1 120 ? -1.263 2.913 -18.677 1.00 66.12 120 ALA A N 1
ATOM 890 C CA . ALA A 1 120 ? -0.231 3.807 -18.175 1.00 66.12 120 ALA A CA 1
ATOM 891 C C . ALA A 1 120 ? -0.754 4.807 -17.137 1.00 66.12 120 ALA A C 1
ATOM 893 O O . ALA A 1 120 ? -1.745 5.500 -17.371 1.00 66.12 120 ALA A O 1
ATOM 894 N N . PHE A 1 121 ? -0.039 4.914 -16.014 1.00 66.62 121 PHE A N 1
ATOM 895 C CA . PHE A 1 121 ? -0.286 5.882 -14.929 1.00 66.62 121 PHE A CA 1
ATOM 896 C C . PHE A 1 121 ? 0.637 7.100 -14.976 1.00 66.62 121 PHE A C 1
ATOM 898 O O . PHE A 1 121 ? 0.812 7.821 -13.992 1.00 66.62 121 PHE A O 1
ATOM 905 N N . THR A 1 122 ? 1.272 7.312 -16.118 1.00 67.25 122 THR A N 1
ATOM 906 C CA . THR A 1 122 ? 2.390 8.233 -16.260 1.00 67.25 122 THR A CA 1
ATOM 907 C C . THR A 1 122 ? 2.029 9.370 -17.209 1.00 67.25 122 THR A C 1
ATOM 909 O O . THR A 1 122 ? 1.167 9.212 -18.074 1.00 67.25 122 THR A O 1
ATOM 912 N N . PRO A 1 123 ? 2.669 10.542 -17.066 1.00 66.38 123 PRO A N 1
ATOM 913 C CA . PRO A 1 123 ? 2.450 11.658 -17.984 1.00 66.38 123 PRO A CA 1
ATOM 914 C C . PRO A 1 123 ? 2.955 11.372 -19.408 1.00 66.38 123 PRO A C 1
ATOM 916 O O . PRO A 1 123 ? 2.495 12.025 -20.342 1.00 66.38 123 PRO A O 1
ATOM 919 N N . ALA A 1 124 ? 3.839 10.385 -19.585 1.00 74.56 124 ALA A N 1
ATOM 920 C CA . ALA A 1 124 ? 4.255 9.861 -20.880 1.00 74.56 124 ALA A CA 1
ATOM 921 C C . ALA A 1 124 ? 4.411 8.334 -20.836 1.00 74.56 124 ALA A C 1
ATOM 923 O O . ALA A 1 124 ? 4.900 7.792 -19.839 1.00 74.56 124 ALA A O 1
ATOM 924 N N . ALA A 1 125 ? 4.012 7.654 -21.909 1.00 83.25 125 ALA A N 1
ATOM 925 C CA . ALA A 1 125 ? 4.133 6.205 -22.052 1.00 83.25 125 ALA A CA 1
ATOM 926 C C . ALA A 1 125 ? 4.673 5.831 -23.436 1.00 83.25 125 ALA A C 1
ATOM 928 O O . ALA A 1 125 ? 4.369 6.497 -24.428 1.00 83.25 125 ALA A O 1
ATOM 929 N N . CYS A 1 126 ? 5.460 4.759 -23.491 1.00 87.81 126 CYS A N 1
ATOM 930 C CA . CYS A 1 126 ? 5.892 4.126 -24.728 1.00 87.81 126 CYS A CA 1
ATOM 931 C C . CYS A 1 126 ? 4.949 2.973 -25.063 1.00 87.81 126 CYS A C 1
ATOM 933 O O . CYS A 1 126 ? 4.730 2.071 -24.251 1.00 87.81 126 CYS A O 1
ATOM 935 N N . HIS A 1 127 ? 4.415 2.992 -26.276 1.00 90.62 127 HIS A N 1
ATOM 936 C CA . HIS A 1 127 ? 3.646 1.896 -26.839 1.00 90.62 127 HIS A CA 1
ATOM 937 C C . HIS A 1 127 ? 4.520 1.120 -27.817 1.00 90.62 127 HIS A C 1
ATOM 939 O O . HIS A 1 127 ? 5.228 1.708 -28.635 1.00 90.62 127 HIS A O 1
ATOM 945 N N . GLU A 1 128 ? 4.461 -0.206 -27.723 1.00 94.00 128 GLU A N 1
ATOM 946 C CA . GLU A 1 128 ? 5.250 -1.111 -28.550 1.00 94.00 128 GLU A CA 1
ATOM 947 C C . GLU A 1 128 ? 4.357 -2.135 -29.238 1.00 94.00 128 GLU A C 1
ATOM 949 O O . GLU A 1 128 ? 3.465 -2.719 -28.616 1.00 94.00 128 GLU A O 1
ATOM 954 N N . TRP A 1 129 ? 4.652 -2.397 -30.507 1.00 96.00 129 TRP A N 1
ATOM 955 C CA . TRP A 1 129 ? 3.997 -3.419 -31.313 1.00 96.00 129 TRP A CA 1
ATOM 956 C C . TRP A 1 129 ? 5.058 -4.300 -31.965 1.00 96.00 129 TRP A C 1
ATOM 958 O O . TRP A 1 129 ? 5.893 -3.808 -32.724 1.00 96.00 129 TRP A O 1
ATOM 968 N N . ASP A 1 130 ? 5.035 -5.600 -31.667 1.00 96.69 130 ASP A N 1
ATOM 969 C CA . ASP A 1 130 ? 5.926 -6.571 -32.304 1.00 96.69 130 ASP A CA 1
ATOM 970 C C . ASP A 1 130 ? 5.467 -6.838 -33.743 1.00 96.69 130 ASP A C 1
ATOM 972 O O . ASP A 1 130 ? 4.515 -7.572 -33.991 1.00 96.69 130 ASP A O 1
ATOM 976 N N . VAL A 1 131 ? 6.146 -6.211 -34.697 1.00 97.62 131 VAL A N 1
ATOM 977 C CA . VAL A 1 131 ? 5.860 -6.308 -36.133 1.00 97.62 131 VAL A CA 1
ATOM 978 C C . VAL A 1 131 ? 6.892 -7.179 -36.849 1.00 97.62 131 VAL A C 1
ATOM 980 O O . VAL A 1 131 ? 7.056 -7.085 -38.065 1.00 97.62 131 VAL A O 1
ATOM 983 N N . THR A 1 132 ? 7.585 -8.053 -36.109 1.00 97.62 132 THR A N 1
ATOM 984 C CA . THR A 1 132 ? 8.671 -8.896 -36.630 1.00 97.62 132 THR A CA 1
ATOM 985 C C . THR A 1 132 ? 8.235 -9.715 -37.841 1.00 97.62 132 THR A C 1
ATOM 987 O O . THR A 1 132 ? 8.980 -9.797 -38.813 1.00 97.62 132 THR A O 1
ATOM 990 N N . ALA A 1 133 ? 7.034 -10.300 -37.813 1.00 96.62 133 ALA A N 1
ATOM 991 C CA . ALA A 1 133 ? 6.524 -11.107 -38.921 1.00 96.62 133 ALA A CA 1
ATOM 992 C C . ALA A 1 133 ? 6.351 -10.286 -40.212 1.00 96.62 133 ALA A C 1
ATOM 994 O O . ALA A 1 133 ? 6.803 -10.716 -41.271 1.00 96.62 133 ALA A O 1
ATOM 995 N N . ALA A 1 134 ? 5.771 -9.085 -40.113 1.00 96.75 134 ALA A N 1
ATOM 996 C CA . ALA A 1 134 ? 5.585 -8.196 -41.259 1.00 96.75 134 ALA A CA 1
ATOM 997 C C . ALA A 1 134 ? 6.934 -7.738 -41.838 1.00 96.75 134 ALA A C 1
ATOM 999 O O . ALA A 1 134 ? 7.159 -7.840 -43.038 1.00 96.75 134 ALA A O 1
ATOM 1000 N N . VAL A 1 135 ? 7.871 -7.322 -40.981 1.00 97.19 135 VAL A N 1
ATOM 1001 C CA . VAL A 1 135 ? 9.199 -6.858 -41.420 1.00 97.19 135 VAL A CA 1
ATOM 1002 C C . VAL A 1 135 ? 10.034 -7.992 -42.018 1.00 97.19 135 VAL A C 1
ATOM 1004 O O . VAL A 1 135 ? 10.743 -7.767 -42.995 1.00 97.19 135 VAL A O 1
ATOM 1007 N N . LYS A 1 136 ? 9.924 -9.224 -41.499 1.00 97.06 136 LYS A N 1
ATOM 1008 C CA . LYS A 1 136 ? 10.530 -10.409 -42.129 1.00 97.06 136 LYS A CA 1
ATOM 1009 C C . LYS A 1 136 ? 9.989 -10.632 -43.541 1.00 97.06 136 LYS A C 1
ATOM 1011 O O . LYS A 1 136 ? 10.784 -10.879 -44.441 1.00 97.06 136 LYS A O 1
ATOM 1016 N N . ALA A 1 137 ? 8.675 -10.503 -43.740 1.00 95.19 137 ALA A N 1
ATOM 1017 C CA . ALA A 1 137 ? 8.068 -10.624 -45.064 1.00 95.19 137 ALA A CA 1
ATOM 1018 C C . ALA A 1 137 ? 8.568 -9.527 -46.019 1.00 95.19 137 ALA A C 1
ATOM 1020 O O . ALA A 1 137 ? 8.976 -9.836 -47.130 1.00 95.19 137 ALA A O 1
ATOM 1021 N N . TRP A 1 138 ? 8.633 -8.271 -45.567 1.00 96.25 138 TRP A N 1
ATOM 1022 C CA . TRP A 1 138 ? 9.152 -7.155 -46.371 1.00 96.25 138 TRP A CA 1
ATOM 1023 C C . TRP A 1 138 ? 10.638 -7.284 -46.708 1.00 96.25 138 TRP A C 1
ATOM 1025 O O . TRP A 1 138 ? 11.080 -6.830 -47.757 1.00 96.25 138 TRP A O 1
ATOM 1035 N N . SER A 1 139 ? 11.421 -7.869 -45.800 1.00 95.19 139 SER A N 1
ATOM 1036 C CA . SER A 1 139 ? 12.843 -8.122 -46.027 1.00 95.19 139 SER A CA 1
ATOM 1037 C C . SER A 1 139 ? 13.078 -9.258 -47.024 1.00 95.19 139 SER A C 1
ATOM 1039 O O . SER A 1 139 ? 14.133 -9.282 -47.652 1.00 95.19 139 SER A O 1
ATOM 1041 N N . ALA A 1 140 ? 12.141 -10.205 -47.131 1.00 95.00 140 ALA A N 1
ATOM 1042 C CA . ALA A 1 140 ? 12.186 -11.285 -48.113 1.00 95.00 140 ALA A CA 1
ATOM 1043 C C . ALA A 1 140 ? 11.652 -10.834 -49.483 1.00 95.00 140 ALA A C 1
ATOM 1045 O O . ALA A 1 140 ? 12.192 -11.237 -50.508 1.00 95.00 140 ALA A O 1
ATOM 1046 N N . ASP A 1 141 ? 10.632 -9.974 -49.494 1.00 95.75 141 ASP A N 1
ATOM 1047 C CA . ASP A 1 141 ? 10.042 -9.377 -50.690 1.00 95.75 141 ASP A CA 1
ATOM 1048 C C . ASP A 1 141 ? 9.700 -7.899 -50.440 1.00 95.75 141 ASP A C 1
ATOM 1050 O O . ASP A 1 141 ? 8.743 -7.560 -49.735 1.00 95.75 141 ASP A O 1
ATOM 1054 N N . ALA A 1 142 ? 10.466 -6.998 -51.058 1.00 94.38 142 ALA A N 1
ATOM 1055 C CA . ALA A 1 142 ? 10.259 -5.560 -50.920 1.00 94.38 142 ALA A CA 1
ATOM 1056 C C . ALA A 1 142 ? 8.888 -5.100 -51.458 1.00 94.38 142 ALA A C 1
ATOM 1058 O O . ALA A 1 142 ? 8.337 -4.120 -50.947 1.00 94.38 142 ALA A O 1
ATOM 1059 N N . ALA A 1 143 ? 8.302 -5.808 -52.434 1.00 94.38 143 ALA A N 1
ATOM 1060 C CA . ALA A 1 143 ? 6.978 -5.490 -52.974 1.00 94.38 143 ALA A CA 1
ATOM 1061 C C . ALA A 1 143 ? 5.849 -5.791 -51.971 1.00 94.38 143 ALA A C 1
ATOM 1063 O O . ALA A 1 143 ? 4.793 -5.150 -52.005 1.00 94.38 143 ALA A O 1
ATOM 1064 N N . ALA A 1 144 ? 6.083 -6.691 -51.009 1.00 94.06 144 ALA A N 1
ATOM 1065 C CA . ALA A 1 144 ? 5.156 -6.962 -49.913 1.00 94.06 144 ALA A CA 1
ATOM 1066 C C . ALA A 1 144 ? 5.063 -5.802 -48.899 1.00 94.06 144 ALA A C 1
ATOM 1068 O O . ALA A 1 144 ? 4.131 -5.761 -48.083 1.00 94.06 144 ALA A O 1
ATOM 1069 N N . ASN A 1 145 ? 5.999 -4.843 -48.936 1.00 96.38 145 ASN A N 1
ATOM 1070 C CA . ASN A 1 145 ? 5.995 -3.667 -48.071 1.00 96.38 145 ASN A CA 1
ATOM 1071 C C . ASN A 1 145 ? 5.009 -2.598 -48.554 1.00 96.38 145 ASN A C 1
ATOM 1073 O O . ASN A 1 145 ? 5.379 -1.559 -49.105 1.00 96.38 145 ASN A O 1
ATOM 1077 N N . LYS A 1 146 ? 3.731 -2.842 -48.273 1.00 96.06 146 LYS A N 1
ATOM 1078 C CA . LYS A 1 146 ? 2.641 -1.874 -48.451 1.00 96.06 146 LYS A CA 1
ATOM 1079 C C . LYS A 1 146 ? 2.464 -0.951 -47.231 1.00 96.06 146 LYS A C 1
ATOM 1081 O O . LYS A 1 146 ? 1.596 -0.084 -47.238 1.00 96.06 146 LYS A O 1
ATOM 1086 N N . GLY A 1 147 ? 3.289 -1.122 -46.192 1.00 96.19 147 GLY A N 1
ATOM 1087 C CA . GLY A 1 147 ? 3.198 -0.421 -44.911 1.00 96.19 147 GLY A CA 1
ATOM 1088 C C . GLY A 1 147 ? 2.294 -1.105 -43.878 1.00 96.19 147 GLY A C 1
ATOM 1089 O O . GLY A 1 147 ? 1.819 -2.232 -44.049 1.00 96.19 147 GLY A O 1
ATOM 1090 N N . LEU A 1 148 ? 2.071 -0.396 -42.774 1.00 97.44 148 LEU A N 1
ATOM 1091 C CA . LEU A 1 148 ? 1.234 -0.782 -41.644 1.00 97.44 148 LEU A CA 1
ATOM 1092 C C . LEU A 1 148 ? 0.042 0.162 -41.535 1.00 97.44 148 LEU A C 1
ATOM 1094 O O . LEU A 1 148 ? 0.208 1.376 -41.599 1.00 97.44 148 LEU A O 1
ATOM 1098 N N . ARG A 1 149 ? -1.145 -0.392 -41.304 1.00 96.38 149 ARG A N 1
ATOM 1099 C CA . ARG A 1 149 ? -2.359 0.352 -40.954 1.00 96.38 149 ARG A CA 1
ATOM 1100 C C . ARG A 1 149 ? -2.599 0.249 -39.452 1.00 96.38 149 ARG A C 1
ATOM 1102 O O . ARG A 1 149 ? -2.391 -0.813 -38.873 1.00 96.38 149 ARG A O 1
ATOM 1109 N N . THR A 1 150 ? -3.064 1.312 -38.813 1.00 95.75 150 THR A N 1
ATOM 1110 C CA . THR A 1 150 ? -3.416 1.331 -37.385 1.00 95.75 150 THR A CA 1
ATOM 1111 C C . THR A 1 150 ? -4.925 1.510 -37.200 1.00 95.75 150 THR A C 1
ATOM 1113 O O . THR A 1 150 ? -5.610 1.933 -38.123 1.00 95.75 150 THR A O 1
ATOM 1116 N N . ASN A 1 151 ? -5.469 1.197 -36.018 1.00 93.69 151 ASN A N 1
ATOM 1117 C CA . ASN A 1 151 ? -6.833 1.607 -35.612 1.00 93.69 151 ASN A CA 1
ATOM 1118 C C . ASN A 1 151 ? -6.828 2.840 -34.687 1.00 93.69 151 ASN A C 1
ATOM 1120 O O . ASN A 1 151 ? -7.778 3.085 -33.947 1.00 93.69 151 ASN A O 1
ATOM 1124 N N . PHE A 1 152 ? -5.719 3.573 -34.677 1.00 92.25 152 PHE A N 1
ATOM 1125 C CA . PHE A 1 152 ? -5.481 4.731 -33.826 1.00 92.25 152 PHE A CA 1
ATOM 1126 C C . PHE A 1 152 ? -4.810 5.839 -34.641 1.00 92.25 152 PHE A C 1
ATOM 1128 O O . PHE A 1 152 ? -4.094 5.529 -35.597 1.00 92.25 152 PHE A O 1
ATOM 1135 N N . PRO A 1 153 ? -5.006 7.118 -34.285 1.00 91.44 153 PRO A N 1
ATOM 1136 C CA . PRO A 1 153 ? -4.379 8.214 -35.008 1.00 91.44 153 PRO A CA 1
ATOM 1137 C C . PRO A 1 153 ? -2.854 8.148 -34.881 1.00 91.44 153 PRO A C 1
ATOM 1139 O O . PRO A 1 153 ? -2.319 7.916 -33.795 1.00 91.44 153 PRO A O 1
ATOM 1142 N N . LEU A 1 154 ? -2.164 8.383 -35.995 1.00 91.62 154 LEU A N 1
ATOM 1143 C CA . LEU A 1 154 ? -0.722 8.605 -36.023 1.00 91.62 154 LEU A CA 1
ATOM 1144 C C . LEU A 1 154 ? -0.442 10.114 -36.010 1.00 91.62 154 LEU A C 1
ATOM 1146 O O . LEU A 1 154 ? -1.188 10.867 -36.642 1.00 91.62 154 LEU A O 1
ATOM 1150 N N . PRO A 1 155 ? 0.610 10.581 -35.318 1.00 90.62 155 PRO A N 1
ATOM 1151 C CA . PRO A 1 155 ? 1.041 11.965 -35.454 1.00 90.62 155 PRO A CA 1
ATOM 1152 C C . PRO A 1 155 ? 1.542 12.220 -36.884 1.00 90.62 155 PRO A C 1
ATOM 1154 O O . PRO A 1 155 ? 2.102 11.326 -37.519 1.00 90.62 155 PRO A O 1
ATOM 1157 N N . ALA A 1 156 ? 1.355 13.440 -37.391 1.00 86.44 156 ALA A N 1
ATOM 1158 C CA . ALA A 1 156 ? 1.897 13.842 -38.690 1.00 86.44 156 ALA A CA 1
ATOM 1159 C C . ALA A 1 156 ? 3.436 13.722 -38.721 1.00 86.44 156 ALA A C 1
ATOM 1161 O O . ALA A 1 156 ? 4.088 13.799 -37.680 1.00 86.44 156 ALA A O 1
ATOM 1162 N N . ALA A 1 157 ? 4.031 13.586 -39.912 1.00 82.56 157 ALA A N 1
ATOM 1163 C CA . ALA A 1 157 ? 5.480 13.399 -40.063 1.00 82.56 157 ALA A CA 1
ATOM 1164 C C . ALA A 1 157 ? 6.320 14.511 -39.396 1.00 82.56 157 ALA A C 1
ATOM 1166 O O . ALA A 1 157 ? 7.350 14.220 -38.798 1.00 82.56 157 ALA A O 1
ATOM 1167 N N . GLY A 1 158 ? 5.845 15.763 -39.423 1.00 84.44 158 GLY A N 1
ATOM 1168 C CA . GLY A 1 158 ? 6.486 16.917 -38.776 1.00 84.44 158 GLY A CA 1
ATOM 1169 C C . GLY A 1 158 ? 6.024 17.203 -37.341 1.00 84.44 158 GLY A C 1
ATOM 1170 O O . GLY A 1 158 ? 6.180 18.322 -36.867 1.00 84.44 158 GLY A O 1
ATOM 1171 N N . PHE A 1 159 ? 5.396 16.248 -36.649 1.00 86.31 159 PHE A N 1
ATOM 1172 C CA . PHE A 1 159 ? 4.842 16.481 -35.309 1.00 86.31 159 PHE A CA 1
ATOM 1173 C C . PHE A 1 159 ? 5.929 16.838 -34.287 1.00 86.31 159 PHE A C 1
ATOM 1175 O O . PHE A 1 159 ? 6.957 16.167 -34.235 1.00 86.31 159 PHE A O 1
ATOM 1182 N N . GLU A 1 160 ? 5.694 17.851 -33.453 1.00 84.50 160 GLU A N 1
ATOM 1183 C CA . GLU A 1 160 ? 6.604 18.247 -32.374 1.00 84.50 160 GLU A CA 1
ATOM 1184 C C . GLU A 1 160 ? 5.987 17.978 -30.987 1.00 84.50 160 GLU A C 1
ATOM 1186 O O . GLU A 1 160 ? 4.783 18.180 -30.796 1.00 84.50 160 GLU A O 1
ATOM 1191 N N . PRO A 1 161 ? 6.791 17.561 -29.991 1.00 81.25 161 PRO A N 1
ATOM 1192 C CA . PRO A 1 161 ? 8.228 17.309 -30.087 1.00 81.25 161 PRO A CA 1
ATOM 1193 C C . PRO A 1 161 ? 8.560 16.012 -30.853 1.00 81.25 161 PRO A C 1
ATOM 1195 O O . PRO A 1 161 ? 7.857 15.007 -30.705 1.00 81.25 161 PRO A O 1
ATOM 1198 N N . ALA A 1 162 ? 9.643 16.021 -31.637 1.00 83.44 162 ALA A N 1
ATOM 1199 C CA . ALA A 1 162 ? 10.027 14.933 -32.546 1.00 83.44 162 ALA A CA 1
ATOM 1200 C C . ALA A 1 162 ? 10.110 13.537 -31.896 1.00 83.44 162 ALA A C 1
ATOM 1202 O O . ALA A 1 162 ? 9.785 12.538 -32.537 1.00 83.44 162 ALA A O 1
ATOM 1203 N N . TRP A 1 163 ? 10.447 13.437 -30.605 1.00 83.38 163 TRP A N 1
ATOM 1204 C CA . TRP A 1 163 ? 10.490 12.161 -29.869 1.00 83.38 163 TRP A CA 1
ATOM 1205 C C . TRP A 1 163 ? 9.131 11.442 -29.749 1.00 83.38 163 TRP A C 1
ATOM 1207 O O . TRP A 1 163 ? 9.105 10.250 -29.439 1.00 83.38 163 TRP A O 1
ATOM 1217 N N . GLN A 1 164 ? 8.005 12.122 -30.006 1.00 85.88 164 GLN A N 1
ATOM 1218 C CA . GLN A 1 164 ? 6.665 11.509 -30.042 1.00 85.88 164 GLN A CA 1
ATOM 1219 C C . GLN A 1 164 ? 6.304 10.887 -31.400 1.00 85.88 164 GLN A C 1
ATOM 1221 O O . GLN A 1 164 ? 5.305 10.174 -31.503 1.00 85.88 164 GLN A O 1
ATOM 1226 N N . ARG A 1 165 ? 7.095 11.123 -32.455 1.00 90.75 165 ARG A N 1
ATOM 1227 C CA . ARG A 1 165 ? 6.859 10.512 -33.775 1.00 90.75 165 ARG A CA 1
ATOM 1228 C C . ARG A 1 165 ? 7.049 8.992 -33.687 1.00 90.75 165 ARG A C 1
ATOM 1230 O O . ARG A 1 165 ? 7.903 8.546 -32.932 1.00 90.75 165 ARG A O 1
ATOM 1237 N N . PRO A 1 166 ? 6.299 8.153 -34.409 1.00 94.62 166 PRO A N 1
ATOM 1238 C CA . PRO A 1 166 ? 6.545 6.714 -34.417 1.00 94.62 166 PRO A CA 1
ATOM 1239 C C . PRO A 1 166 ? 7.887 6.381 -35.087 1.00 94.62 166 PRO A C 1
ATOM 1241 O O . PRO A 1 166 ? 8.304 7.057 -36.026 1.00 94.62 166 PRO A O 1
ATOM 1244 N N . HIS A 1 167 ? 8.539 5.307 -34.644 1.00 95.38 167 HIS A N 1
ATOM 1245 C CA . HIS A 1 167 ? 9.722 4.756 -35.307 1.00 95.38 167 HIS A CA 1
ATOM 1246 C C . HIS A 1 167 ? 9.699 3.227 -35.314 1.00 95.38 167 HIS A C 1
ATOM 1248 O O . HIS A 1 167 ? 9.096 2.589 -34.447 1.00 95.38 167 HIS A O 1
ATOM 1254 N N . LEU A 1 168 ? 10.381 2.632 -36.289 1.00 96.88 168 LEU A N 1
ATOM 1255 C CA . LEU A 1 168 ? 10.607 1.197 -36.374 1.00 96.88 168 LEU A CA 1
ATOM 1256 C C . LEU A 1 168 ? 12.002 0.871 -35.844 1.00 96.88 168 LEU A C 1
ATOM 1258 O O . LEU A 1 168 ? 13.007 1.345 -36.370 1.00 96.88 168 LEU A O 1
ATOM 1262 N N . GLN A 1 169 ? 12.067 0.037 -34.813 1.00 96.06 169 GLN A N 1
ATOM 1263 C CA . GLN A 1 169 ? 13.314 -0.522 -34.312 1.00 96.06 169 GLN A CA 1
ATOM 1264 C C . GLN A 1 169 ? 13.490 -1.935 -34.875 1.00 96.06 169 GLN A C 1
ATOM 1266 O O . GLN A 1 169 ? 12.732 -2.834 -34.512 1.00 96.06 169 GLN A O 1
ATOM 1271 N N . VAL A 1 170 ? 14.484 -2.141 -35.741 1.00 96.38 170 VAL A N 1
ATOM 1272 C CA . VAL A 1 170 ? 14.787 -3.442 -36.361 1.00 96.38 170 VAL A CA 1
ATOM 1273 C C . VAL A 1 170 ? 16.083 -3.990 -35.780 1.00 96.38 170 VAL A C 1
ATOM 1275 O O . VAL A 1 170 ? 17.129 -3.362 -35.902 1.00 96.38 170 VAL A O 1
ATOM 1278 N N . THR A 1 171 ? 16.015 -5.173 -35.177 1.00 95.88 171 THR A N 1
ATOM 1279 C CA . THR A 1 171 ? 17.171 -5.972 -34.770 1.00 95.88 171 THR A CA 1
ATOM 1280 C C . THR A 1 171 ? 17.371 -7.110 -35.766 1.00 95.88 171 THR A C 1
ATOM 1282 O O . THR A 1 171 ? 16.458 -7.912 -35.985 1.00 95.88 171 THR A O 1
ATOM 1285 N N . TYR A 1 172 ? 18.556 -7.221 -36.352 1.00 95.44 172 TYR A N 1
ATOM 1286 C CA . TYR A 1 172 ? 18.919 -8.273 -37.304 1.00 95.44 172 TYR A CA 1
ATOM 1287 C C . TYR A 1 172 ? 20.305 -8.833 -36.990 1.00 95.44 172 TYR A C 1
ATOM 1289 O O . TYR A 1 172 ? 21.089 -8.212 -36.277 1.00 95.44 172 TYR A O 1
ATOM 1297 N N . ALA A 1 173 ? 20.589 -10.032 -37.488 1.00 94.06 173 ALA A N 1
ATOM 1298 C CA . ALA A 1 173 ? 21.905 -10.630 -37.335 1.00 94.06 173 ALA A CA 1
ATOM 1299 C C . ALA A 1 173 ? 22.938 -9.996 -38.264 1.00 94.06 173 ALA A C 1
ATOM 1301 O O . ALA A 1 173 ? 22.677 -9.823 -39.456 1.00 94.06 173 ALA A O 1
ATOM 1302 N N . GLY A 1 174 ? 24.112 -9.709 -37.722 1.00 92.75 174 GLY A N 1
ATOM 1303 C CA . GLY A 1 174 ? 25.225 -9.125 -38.451 1.00 92.75 174 GLY A CA 1
ATOM 1304 C C . GLY A 1 174 ? 26.219 -8.468 -37.498 1.00 92.75 174 GLY A C 1
ATOM 1305 O O . GLY A 1 174 ? 25.892 -8.269 -36.328 1.00 92.75 174 GLY A O 1
ATOM 1306 N N . PRO A 1 175 ? 27.421 -8.120 -37.984 1.00 90.44 175 PRO A N 1
ATOM 1307 C CA . PRO A 1 175 ? 28.398 -7.396 -37.180 1.00 90.44 175 PRO A CA 1
ATOM 1308 C C . PRO A 1 175 ? 27.786 -6.083 -36.694 1.00 90.44 175 PRO A C 1
ATOM 1310 O O . PRO A 1 175 ? 27.207 -5.351 -37.496 1.00 90.44 175 PRO A O 1
ATOM 1313 N N . ASN A 1 176 ? 27.915 -5.778 -35.401 1.00 91.81 176 ASN A N 1
ATOM 1314 C CA . ASN A 1 176 ? 27.417 -4.535 -34.817 1.00 91.81 176 ASN A CA 1
ATOM 1315 C C . ASN A 1 176 ? 28.530 -3.481 -34.678 1.00 91.81 176 ASN A C 1
ATOM 1317 O O . ASN A 1 176 ? 29.116 -3.362 -33.598 1.00 91.81 176 ASN A O 1
ATOM 1321 N N . PRO A 1 177 ? 28.810 -2.674 -35.726 1.00 89.25 177 PRO A N 1
ATOM 1322 C CA . PRO A 1 177 ? 29.781 -1.582 -35.635 1.00 89.25 177 PRO A CA 1
ATOM 1323 C C . PRO A 1 177 ? 29.282 -0.435 -34.745 1.00 89.25 177 PRO A C 1
ATOM 1325 O O . PRO A 1 177 ? 30.054 0.435 -34.366 1.00 89.25 177 PRO A O 1
ATOM 1328 N N . ASN A 1 178 ? 27.985 -0.421 -34.419 1.00 89.31 178 ASN A N 1
ATOM 1329 C CA . ASN A 1 178 ? 27.323 0.600 -33.613 1.00 89.31 178 ASN A CA 1
ATOM 1330 C C . ASN A 1 178 ? 27.128 0.167 -32.153 1.00 89.31 178 ASN A C 1
ATOM 1332 O O . ASN A 1 178 ? 26.343 0.798 -31.436 1.00 89.31 178 ASN A O 1
ATOM 1336 N N . ARG A 1 179 ? 27.774 -0.920 -31.709 1.00 92.50 179 ARG A N 1
ATOM 1337 C CA . ARG A 1 179 ? 27.649 -1.359 -30.320 1.00 92.50 179 ARG A CA 1
ATOM 1338 C C . ARG A 1 179 ? 28.213 -0.278 -29.385 1.00 92.50 179 ARG A C 1
ATOM 1340 O O . ARG A 1 179 ? 29.296 0.245 -29.646 1.00 92.50 179 ARG A O 1
ATOM 1347 N N . PRO A 1 180 ? 27.496 0.092 -28.315 1.00 95.12 180 PRO A N 1
ATOM 1348 C CA . PRO A 1 180 ? 28.003 1.062 -27.351 1.00 95.12 180 PRO A CA 1
ATOM 1349 C C . PRO A 1 180 ? 29.227 0.521 -26.609 1.00 95.12 180 PRO A C 1
ATOM 1351 O O . PRO A 1 180 ? 29.415 -0.689 -26.509 1.00 95.12 180 PRO A O 1
ATOM 1354 N N . ALA A 1 181 ? 30.033 1.400 -26.013 1.00 96.94 181 ALA A N 1
ATOM 1355 C CA . ALA A 1 181 ? 31.052 0.969 -25.056 1.00 96.94 181 ALA A CA 1
ATOM 1356 C C . ALA A 1 181 ? 30.400 0.224 -23.879 1.00 96.94 181 ALA A C 1
ATOM 1358 O O . ALA A 1 181 ? 29.302 0.592 -23.451 1.00 96.94 181 ALA A O 1
ATOM 1359 N N . GLN A 1 182 ? 31.061 -0.797 -23.329 1.00 97.00 182 GLN A N 1
ATOM 1360 C CA . GLN A 1 182 ? 30.573 -1.426 -22.101 1.00 97.00 182 GLN A CA 1
ATOM 1361 C C . GLN A 1 182 ? 30.734 -0.490 -20.896 1.00 97.00 182 GLN A C 1
ATOM 1363 O O . GLN A 1 182 ? 31.703 0.277 -20.832 1.00 97.00 182 GLN A O 1
ATOM 1368 N N . PRO A 1 183 ? 29.818 -0.559 -19.914 1.00 97.69 183 PRO A N 1
ATOM 1369 C CA . PRO A 1 183 ? 30.052 0.054 -18.615 1.00 97.69 183 PRO A CA 1
ATOM 1370 C C . PRO A 1 183 ? 31.276 -0.576 -17.944 1.00 97.69 183 PRO A C 1
ATOM 1372 O O . PRO A 1 183 ? 31.652 -1.706 -18.248 1.00 97.69 183 PRO A O 1
ATOM 1375 N N . LYS A 1 184 ? 31.887 0.141 -17.002 1.00 98.19 184 LYS A N 1
ATOM 1376 C CA . LYS A 1 184 ? 33.093 -0.333 -16.307 1.00 98.19 184 LYS A CA 1
ATOM 1377 C C . LYS A 1 184 ? 32.877 -0.487 -14.812 1.00 98.19 184 LYS A C 1
ATOM 1379 O O . LYS A 1 184 ? 31.950 0.092 -14.249 1.00 98.19 184 LYS A O 1
ATOM 1384 N N . GLY A 1 185 ? 33.764 -1.225 -14.150 1.00 97.56 185 GLY A N 1
ATOM 1385 C CA . GLY A 1 185 ? 33.775 -1.348 -12.695 1.00 97.56 185 GLY A CA 1
ATOM 1386 C C . GLY A 1 185 ? 32.489 -1.937 -12.110 1.00 97.56 185 GLY A C 1
ATOM 1387 O O . GLY A 1 185 ? 32.027 -1.450 -11.075 1.00 97.56 185 GLY A O 1
ATOM 1388 N N . LEU A 1 186 ? 31.901 -2.949 -12.760 1.00 98.50 186 LEU A N 1
ATOM 1389 C CA . LEU A 1 186 ? 30.791 -3.719 -12.211 1.00 98.50 186 LEU A CA 1
ATOM 1390 C C . LEU A 1 186 ? 31.211 -4.324 -10.869 1.00 98.50 186 LEU A C 1
ATOM 1392 O O . LEU A 1 186 ? 32.188 -5.062 -10.758 1.00 98.50 186 LEU A O 1
ATOM 1396 N N . ARG A 1 187 ? 30.425 -4.032 -9.840 1.00 98.31 187 ARG A N 1
ATOM 1397 C CA . ARG A 1 187 ? 30.556 -4.598 -8.502 1.00 98.31 187 ARG A CA 1
ATOM 1398 C C . ARG A 1 187 ? 29.252 -5.269 -8.129 1.00 98.31 187 ARG A C 1
ATOM 1400 O O . ARG A 1 187 ? 28.194 -4.658 -8.245 1.00 98.31 187 ARG A O 1
ATOM 1407 N N . ALA A 1 188 ? 29.355 -6.501 -7.649 1.00 98.06 188 ALA A N 1
ATOM 1408 C CA . ALA A 1 188 ? 28.241 -7.281 -7.145 1.00 98.06 188 ALA A CA 1
ATOM 1409 C C . ALA A 1 188 ? 28.454 -7.556 -5.657 1.00 98.06 188 ALA A C 1
ATOM 1411 O O . ALA A 1 188 ? 29.456 -8.153 -5.264 1.00 98.06 188 ALA A O 1
ATOM 1412 N N . VAL A 1 189 ? 27.524 -7.101 -4.819 1.00 97.69 189 VAL A N 1
ATOM 1413 C CA . VAL A 1 189 ? 27.621 -7.259 -3.366 1.00 97.69 189 VAL A CA 1
ATOM 1414 C C . VAL A 1 189 ? 26.357 -7.915 -2.837 1.00 97.69 189 VAL A C 1
ATOM 1416 O O . VAL A 1 189 ? 25.279 -7.325 -2.868 1.00 97.69 189 VAL A O 1
ATOM 1419 N N . TYR A 1 190 ? 26.497 -9.135 -2.320 1.00 97.69 190 TYR A N 1
ATOM 1420 C CA . TYR A 1 190 ? 25.413 -9.829 -1.634 1.00 97.69 190 TYR A CA 1
ATOM 1421 C C . TYR A 1 190 ? 25.234 -9.298 -0.205 1.00 97.69 190 TYR A C 1
ATOM 1423 O O . TYR A 1 190 ? 26.194 -9.260 0.567 1.00 97.69 190 TYR A O 1
ATOM 1431 N N . ARG A 1 191 ? 24.002 -8.925 0.169 1.00 95.81 191 ARG A N 1
ATOM 1432 C CA . ARG A 1 191 ? 23.605 -8.565 1.541 1.00 95.81 191 ARG A CA 1
ATOM 1433 C C . ARG A 1 191 ? 22.150 -8.947 1.784 1.00 95.81 191 ARG A C 1
ATOM 1435 O O . ARG A 1 191 ? 21.269 -8.546 1.035 1.00 95.81 191 ARG A O 1
ATOM 1442 N N . SER A 1 192 ? 21.900 -9.682 2.868 1.00 94.81 192 SER A N 1
ATOM 1443 C CA . SER A 1 192 ? 20.553 -9.978 3.380 1.00 94.81 192 SER A CA 1
ATOM 1444 C C . SER A 1 192 ? 19.556 -10.456 2.313 1.00 94.81 192 SER A C 1
ATOM 1446 O O . SER A 1 192 ? 18.476 -9.905 2.205 1.00 94.81 192 SER A O 1
ATOM 1448 N N . GLY A 1 193 ? 19.902 -11.449 1.490 1.00 95.62 193 GLY A N 1
ATOM 1449 C CA . GLY A 1 193 ? 18.976 -11.968 0.472 1.00 95.62 193 GLY A CA 1
ATOM 1450 C C . GLY A 1 193 ? 18.860 -11.108 -0.787 1.00 95.62 193 GLY A C 1
ATOM 1451 O O . GLY A 1 193 ? 18.004 -11.375 -1.628 1.00 95.62 193 GLY A O 1
ATOM 1452 N N . GLN A 1 194 ? 19.708 -10.089 -0.933 1.00 96.75 194 GLN A N 1
ATOM 1453 C CA . GLN A 1 194 ? 19.772 -9.229 -2.110 1.00 96.75 194 GLN A CA 1
ATOM 1454 C C . GLN A 1 194 ? 21.191 -9.154 -2.667 1.00 96.75 194 GLN A C 1
ATOM 1456 O O . GLN A 1 194 ? 22.163 -9.312 -1.931 1.00 96.75 194 GLN A O 1
ATOM 1461 N N . VAL A 1 195 ? 21.307 -8.877 -3.963 1.00 97.56 195 VAL A N 1
ATOM 1462 C CA . VAL A 1 195 ? 22.568 -8.525 -4.624 1.00 97.56 195 VAL A CA 1
ATOM 1463 C C . VAL A 1 195 ? 22.456 -7.107 -5.158 1.00 97.56 195 VAL A C 1
ATOM 1465 O O . VAL A 1 195 ? 21.588 -6.820 -5.980 1.00 97.56 195 VAL A O 1
ATOM 1468 N N . PHE A 1 196 ? 23.342 -6.233 -4.690 1.00 98.00 196 PHE A N 1
ATOM 1469 C CA . PHE A 1 196 ? 23.490 -4.870 -5.183 1.00 98.00 196 PHE A CA 1
ATOM 1470 C C . PHE A 1 196 ? 24.532 -4.876 -6.297 1.00 98.00 196 PHE A C 1
ATOM 1472 O O . PHE A 1 196 ? 25.698 -5.200 -6.058 1.00 98.00 196 PHE A O 1
ATOM 1479 N N . LEU A 1 197 ? 24.092 -4.547 -7.507 1.00 98.44 197 LEU A N 1
ATOM 1480 C CA . LEU A 1 197 ? 24.912 -4.418 -8.701 1.00 98.44 197 LEU A CA 1
ATOM 1481 C C . LEU A 1 197 ? 25.103 -2.928 -8.985 1.00 98.44 197 LEU A C 1
ATOM 1483 O O . LEU A 1 197 ? 24.127 -2.203 -9.179 1.00 98.44 197 LEU A O 1
ATOM 1487 N N . THR A 1 198 ? 26.352 -2.471 -9.001 1.00 98.50 198 THR A N 1
ATOM 1488 C CA . THR A 1 198 ? 26.707 -1.090 -9.360 1.00 98.50 198 THR A CA 1
ATOM 1489 C C . THR A 1 198 ? 27.792 -1.061 -10.414 1.00 98.50 198 THR A C 1
ATOM 1491 O O . THR A 1 198 ? 28.687 -1.897 -10.368 1.00 98.50 198 THR A O 1
ATOM 1494 N N . TRP A 1 199 ? 27.758 -0.083 -11.311 1.00 98.44 199 TRP A N 1
ATOM 1495 C CA . TRP A 1 199 ? 28.747 0.082 -12.380 1.00 98.44 199 TRP A CA 1
ATOM 1496 C C . TRP A 1 199 ? 28.929 1.558 -12.724 1.00 98.44 199 TRP A C 1
ATOM 1498 O O . TRP A 1 199 ? 28.072 2.380 -12.403 1.00 98.44 199 TRP A O 1
ATOM 1508 N N . LYS A 1 200 ? 30.022 1.895 -13.407 1.00 98.25 200 LYS A N 1
ATOM 1509 C CA . LYS A 1 200 ? 30.211 3.200 -14.038 1.00 98.25 200 LYS A CA 1
ATOM 1510 C C . LYS A 1 200 ? 29.475 3.248 -15.363 1.00 98.25 200 LYS A C 1
ATOM 1512 O O . LYS A 1 200 ? 29.698 2.419 -16.247 1.00 98.25 200 LYS A O 1
ATOM 1517 N N . GLN A 1 201 ? 28.561 4.200 -15.452 1.00 96.44 201 GLN A N 1
ATOM 1518 C CA . GLN A 1 201 ? 27.750 4.454 -16.625 1.00 96.44 201 GLN A CA 1
ATOM 1519 C C . GLN A 1 201 ? 28.604 4.999 -17.761 1.00 96.44 201 GLN A C 1
ATOM 1521 O O . GLN A 1 201 ? 29.625 5.652 -17.542 1.00 96.44 201 GLN A O 1
ATOM 1526 N N . ILE A 1 202 ? 28.155 4.746 -18.982 1.00 95.88 202 ILE A N 1
ATOM 1527 C CA . ILE A 1 202 ? 28.748 5.352 -20.166 1.00 95.88 202 ILE A CA 1
ATOM 1528 C C . ILE A 1 202 ? 28.155 6.752 -20.375 1.00 95.88 202 ILE A C 1
ATOM 1530 O O . ILE A 1 202 ? 26.937 6.914 -20.233 1.00 95.88 202 ILE A O 1
ATOM 1534 N N . PRO A 1 203 ? 28.977 7.766 -20.705 1.00 92.56 203 PRO A N 1
ATOM 1535 C CA . PRO A 1 203 ? 28.471 9.073 -21.098 1.00 92.56 203 PRO A CA 1
ATOM 1536 C C . PRO A 1 203 ? 27.510 8.946 -22.282 1.00 92.56 203 PRO A C 1
ATOM 1538 O O . PRO A 1 203 ? 27.775 8.216 -23.238 1.00 92.56 203 PRO A O 1
ATOM 1541 N N . HIS A 1 204 ? 26.379 9.639 -22.207 1.00 88.94 204 HIS A N 1
ATOM 1542 C CA . HIS A 1 204 ? 25.399 9.687 -23.281 1.00 88.94 204 HIS A CA 1
ATOM 1543 C C . HIS A 1 204 ? 24.573 10.960 -23.146 1.00 88.94 204 HIS A C 1
ATOM 1545 O O . HIS A 1 204 ? 23.941 11.159 -22.108 1.00 88.94 204 HIS A O 1
ATOM 1551 N N . ASP A 1 205 ? 24.531 11.768 -24.201 1.00 83.31 205 ASP A N 1
ATOM 1552 C CA . ASP A 1 205 ? 23.859 13.073 -24.193 1.00 83.31 205 ASP A CA 1
ATOM 1553 C C . ASP A 1 205 ? 22.410 13.014 -24.704 1.00 83.31 205 ASP A C 1
ATOM 1555 O O . ASP A 1 205 ? 21.672 13.992 -24.593 1.00 83.31 205 ASP A O 1
ATOM 1559 N N . GLY A 1 206 ? 21.969 11.857 -25.214 1.00 80.81 206 GLY A N 1
ATOM 1560 C CA . GLY A 1 206 ? 20.591 11.635 -25.650 1.00 80.81 206 GLY A CA 1
ATOM 1561 C C . GLY A 1 206 ? 19.597 11.489 -24.494 1.00 80.81 206 GLY A C 1
ATOM 1562 O O . GLY A 1 206 ? 19.923 11.674 -23.310 1.00 80.81 206 GLY A O 1
ATOM 1563 N N . ALA A 1 207 ? 18.350 11.152 -24.833 1.00 75.88 207 ALA A N 1
ATOM 1564 C CA . ALA A 1 207 ? 17.297 10.969 -23.843 1.00 75.88 207 ALA A CA 1
ATOM 1565 C C . ALA A 1 207 ? 17.653 9.833 -22.874 1.00 75.88 207 ALA A C 1
ATOM 1567 O O . ALA A 1 207 ? 18.181 8.790 -23.257 1.00 75.88 207 ALA A O 1
ATOM 1568 N N . PHE A 1 208 ? 17.346 10.006 -21.587 1.00 76.44 208 PHE A N 1
ATOM 1569 C CA . PHE A 1 208 ? 17.778 9.047 -20.564 1.00 76.44 208 PHE A CA 1
ATOM 1570 C C . PHE A 1 208 ? 17.245 7.618 -20.785 1.00 76.44 208 PHE A C 1
ATOM 1572 O O . PHE A 1 208 ? 17.882 6.667 -20.345 1.00 76.44 208 PHE A O 1
ATOM 1579 N N . PHE A 1 209 ? 16.091 7.462 -21.443 1.00 78.00 209 PHE A N 1
ATOM 1580 C CA . PHE A 1 209 ? 15.492 6.161 -21.759 1.00 78.00 209 PHE A CA 1
ATOM 1581 C C . PHE A 1 209 ? 16.103 5.491 -22.998 1.00 78.00 209 PHE A C 1
ATOM 1583 O O . PHE A 1 209 ? 15.825 4.320 -23.246 1.00 78.00 209 PHE A O 1
ATOM 1590 N N . ASP A 1 210 ? 16.941 6.200 -23.756 1.00 84.31 210 ASP A N 1
ATOM 1591 C CA . ASP A 1 210 ? 17.701 5.632 -24.872 1.00 84.31 210 ASP A CA 1
ATOM 1592 C C . ASP A 1 210 ? 19.036 5.032 -24.430 1.00 84.31 210 ASP A C 1
ATOM 1594 O O . ASP A 1 210 ? 19.597 4.211 -25.152 1.00 84.31 210 ASP A O 1
ATOM 1598 N N . SER A 1 211 ? 19.485 5.363 -23.215 1.00 90.88 211 SER A N 1
ATOM 1599 C CA . SER A 1 211 ? 20.605 4.722 -22.530 1.00 90.88 211 SER A CA 1
ATOM 1600 C C . SER A 1 211 ? 20.085 3.828 -21.407 1.00 90.88 211 SER A C 1
ATOM 1602 O O . SER A 1 211 ? 19.696 4.283 -20.325 1.00 90.88 211 SER A O 1
ATOM 1604 N N . THR A 1 212 ? 20.072 2.528 -21.678 1.00 93.69 212 THR A N 1
ATOM 1605 C CA . THR A 1 212 ? 19.671 1.496 -20.719 1.00 93.69 212 THR A CA 1
ATOM 1606 C C . THR A 1 212 ? 20.791 0.488 -20.503 1.00 93.69 212 THR A C 1
ATOM 1608 O O . THR A 1 212 ? 21.791 0.463 -21.219 1.00 93.69 212 THR A O 1
ATOM 1611 N N . TYR A 1 213 ? 20.638 -0.324 -19.468 1.00 95.75 213 TYR A N 1
ATOM 1612 C CA . TYR A 1 213 ? 21.574 -1.360 -19.074 1.00 95.75 213 TYR A CA 1
ATOM 1613 C C . TYR A 1 213 ? 20.798 -2.641 -18.821 1.00 95.75 213 TYR A C 1
ATOM 1615 O O . TYR A 1 213 ? 19.781 -2.612 -18.120 1.00 95.75 213 TYR A O 1
ATOM 1623 N N . ARG A 1 214 ? 21.280 -3.756 -19.368 1.00 96.50 214 ARG A N 1
ATOM 1624 C CA . ARG A 1 214 ? 20.738 -5.089 -19.095 1.00 96.50 214 ARG A CA 1
ATOM 1625 C C . ARG A 1 214 ? 21.656 -5.834 -18.163 1.00 96.50 214 ARG A C 1
ATOM 1627 O O . ARG A 1 214 ? 22.876 -5.753 -18.281 1.00 96.50 214 ARG A O 1
ATOM 1634 N N . LEU A 1 215 ? 21.049 -6.541 -17.224 1.00 97.62 215 LEU A N 1
ATOM 1635 C CA . LEU A 1 215 ? 21.775 -7.237 -16.183 1.00 97.62 215 LEU A CA 1
ATOM 1636 C C . LEU A 1 215 ? 21.481 -8.716 -16.253 1.00 97.62 215 LEU A C 1
ATOM 1638 O O . LEU A 1 215 ? 20.323 -9.122 -16.327 1.00 97.62 215 LEU A O 1
ATOM 1642 N N . TYR A 1 216 ? 22.542 -9.505 -16.202 1.00 98.19 216 TYR A N 1
ATOM 1643 C CA . TYR A 1 216 ? 22.487 -10.942 -16.387 1.00 98.19 216 TYR A CA 1
ATOM 1644 C C . TYR A 1 216 ? 23.060 -11.664 -15.174 1.00 98.19 216 TYR A C 1
ATOM 1646 O O . TYR A 1 216 ? 23.988 -11.167 -14.532 1.00 98.19 216 TYR A O 1
ATOM 1654 N N . ALA A 1 217 ? 22.526 -12.851 -14.890 1.00 98.12 217 ALA A N 1
ATOM 1655 C CA . ALA A 1 217 ? 23.084 -13.798 -13.935 1.00 98.12 217 ALA A CA 1
ATOM 1656 C C . ALA A 1 217 ? 23.306 -15.171 -14.573 1.00 98.12 217 ALA A C 1
ATOM 1658 O O . ALA A 1 217 ? 22.506 -15.639 -15.379 1.00 98.12 217 ALA A O 1
ATOM 1659 N N . HIS A 1 218 ? 24.361 -15.865 -14.160 1.00 98.19 218 HIS A N 1
ATOM 1660 C CA . HIS A 1 218 ? 24.657 -17.221 -14.618 1.00 98.19 218 HIS A CA 1
ATOM 1661 C C . HIS A 1 218 ? 25.344 -18.040 -13.513 1.00 98.19 218 HIS A C 1
ATOM 1663 O O . HIS A 1 218 ? 25.761 -17.499 -12.487 1.00 98.19 218 HIS A O 1
ATOM 1669 N N . THR A 1 219 ? 25.417 -19.361 -13.677 1.00 97.94 219 THR A N 1
ATOM 1670 C CA . THR A 1 219 ? 26.095 -20.279 -12.734 1.00 97.94 219 THR A CA 1
ATOM 1671 C C . THR A 1 219 ? 27.585 -20.460 -13.037 1.00 97.94 219 THR A C 1
ATOM 1673 O O . THR A 1 219 ? 28.313 -21.031 -12.231 1.00 97.94 219 THR A O 1
ATOM 1676 N N . GLN A 1 220 ? 28.048 -19.939 -14.171 1.00 97.69 220 GLN A N 1
ATOM 1677 C CA . GLN A 1 220 ? 29.447 -19.887 -14.613 1.00 97.69 220 GLN A CA 1
ATOM 1678 C C . GLN A 1 220 ? 29.807 -18.449 -15.026 1.00 97.69 220 GLN A C 1
ATOM 1680 O O . GLN A 1 220 ? 28.874 -17.698 -15.330 1.00 97.69 220 GLN A O 1
ATOM 1685 N N . PRO A 1 221 ? 31.102 -18.063 -15.084 1.00 98.31 221 PRO A N 1
ATOM 1686 C CA . PRO A 1 221 ? 31.520 -16.754 -15.590 1.00 98.31 221 PRO A CA 1
ATOM 1687 C C . PRO A 1 221 ? 30.844 -16.418 -16.922 1.00 98.31 221 PRO A C 1
ATOM 1689 O O . PRO A 1 221 ? 30.814 -17.254 -17.828 1.00 98.31 221 PRO A O 1
ATOM 1692 N N . ILE A 1 222 ? 30.271 -15.218 -17.019 1.00 97.81 222 ILE A N 1
ATOM 1693 C CA . ILE A 1 222 ? 29.546 -14.792 -18.219 1.00 97.81 222 ILE A CA 1
ATOM 1694 C C . ILE A 1 222 ? 30.551 -14.287 -19.252 1.00 97.81 222 ILE A C 1
ATOM 1696 O O . ILE A 1 222 ? 31.407 -13.459 -18.948 1.00 97.81 222 ILE A O 1
ATOM 1700 N N . THR A 1 223 ? 30.425 -14.784 -20.473 1.00 96.88 223 THR A N 1
ATOM 1701 C CA . THR A 1 223 ? 31.208 -14.407 -21.648 1.00 96.88 223 THR A CA 1
ATOM 1702 C C . THR A 1 223 ? 30.258 -14.148 -22.814 1.00 96.88 223 THR A C 1
ATOM 1704 O O . THR A 1 223 ? 29.074 -14.484 -22.749 1.00 96.88 223 THR A O 1
ATOM 1707 N N . ALA A 1 224 ? 30.769 -13.603 -23.920 1.00 94.69 224 ALA A N 1
ATOM 1708 C CA . ALA A 1 224 ? 29.973 -13.458 -25.139 1.00 94.69 224 ALA A CA 1
ATOM 1709 C C . ALA A 1 224 ? 29.368 -14.803 -25.596 1.00 94.69 224 ALA A C 1
ATOM 1711 O O . ALA A 1 224 ? 28.217 -14.852 -26.010 1.00 94.69 224 ALA A O 1
ATOM 1712 N N . ALA A 1 225 ? 30.108 -15.910 -25.453 1.00 93.19 225 ALA A N 1
ATOM 1713 C CA . ALA A 1 225 ? 29.687 -17.233 -25.914 1.00 93.19 225 ALA A CA 1
ATOM 1714 C C . ALA A 1 225 ? 28.531 -17.850 -25.105 1.00 93.19 225 ALA A C 1
ATOM 1716 O O . ALA A 1 225 ? 27.812 -18.691 -25.636 1.00 93.19 225 ALA A O 1
ATOM 1717 N N . ASN A 1 226 ? 28.341 -17.460 -23.838 1.00 95.69 226 ASN A N 1
ATOM 1718 C CA . ASN A 1 226 ? 27.283 -18.012 -22.979 1.00 95.69 226 ASN A CA 1
ATOM 1719 C C . ASN A 1 226 ? 26.237 -16.976 -22.531 1.00 95.69 226 ASN A C 1
ATOM 1721 O O . ASN A 1 226 ? 25.377 -17.288 -21.707 1.00 95.69 226 ASN A O 1
ATOM 1725 N N . LEU A 1 227 ? 26.265 -15.755 -23.075 1.00 95.12 227 LEU A N 1
ATOM 1726 C CA . LEU A 1 227 ? 25.291 -14.717 -22.732 1.00 95.12 227 LEU A CA 1
ATOM 1727 C C . LEU A 1 227 ? 23.849 -15.150 -23.040 1.00 95.12 227 LEU A C 1
ATOM 1729 O O . LEU A 1 227 ? 22.940 -14.841 -22.275 1.00 95.12 227 LEU A O 1
ATOM 1733 N N . ASP A 1 228 ? 23.636 -15.892 -24.129 1.00 92.94 228 ASP A N 1
ATOM 1734 C CA . ASP A 1 228 ? 22.308 -16.378 -24.530 1.00 92.94 228 ASP A CA 1
ATOM 1735 C C . ASP A 1 228 ? 21.725 -17.414 -23.552 1.00 92.94 228 ASP A C 1
ATOM 1737 O O . ASP A 1 228 ? 20.505 -17.558 -23.471 1.00 92.94 228 ASP A O 1
ATOM 1741 N N . SER A 1 229 ? 22.571 -18.109 -22.780 1.00 95.25 229 SER A N 1
ATOM 1742 C CA . SER A 1 229 ? 22.137 -19.006 -21.701 1.00 95.25 229 SER A CA 1
ATOM 1743 C C . SER A 1 229 ? 22.064 -18.317 -20.334 1.00 95.25 229 SER A C 1
ATOM 1745 O O . SER A 1 229 ? 21.620 -18.934 -19.363 1.00 95.25 229 SER A O 1
ATOM 1747 N N . ALA A 1 230 ? 22.500 -17.058 -20.228 1.00 96.88 230 ALA A N 1
ATOM 1748 C CA . ALA A 1 230 ? 22.413 -16.283 -18.999 1.00 96.88 230 ALA A CA 1
ATOM 1749 C C . ALA A 1 230 ? 20.979 -15.799 -18.733 1.00 96.88 230 ALA A C 1
ATOM 1751 O O . ALA A 1 230 ? 20.222 -15.430 -19.630 1.00 96.88 230 ALA A O 1
ATOM 1752 N N . GLU A 1 231 ? 20.601 -15.771 -17.458 1.00 96.44 231 GLU A N 1
ATOM 1753 C CA . GLU A 1 231 ? 19.310 -15.268 -17.003 1.00 96.44 231 GLU A CA 1
ATOM 1754 C C . GLU A 1 231 ? 19.311 -13.736 -17.069 1.00 96.44 231 GLU A C 1
ATOM 1756 O O . GLU A 1 231 ? 20.048 -13.091 -16.323 1.00 96.44 231 GLU A O 1
ATOM 1761 N N . LEU A 1 232 ? 18.479 -13.141 -17.930 1.00 95.81 232 LEU A N 1
ATOM 1762 C CA . LEU A 1 232 ? 18.233 -11.697 -17.913 1.00 95.81 232 LEU A CA 1
ATOM 1763 C C . LEU A 1 232 ? 17.443 -11.331 -16.649 1.00 95.81 232 LEU A C 1
ATOM 1765 O O . LEU A 1 232 ? 16.254 -11.626 -16.539 1.00 95.81 232 LEU A O 1
ATOM 1769 N N . LEU A 1 233 ? 18.101 -10.654 -15.712 1.00 95.38 233 LEU A N 1
ATOM 1770 C CA . LEU A 1 233 ? 17.509 -10.202 -14.454 1.00 95.38 233 LEU A CA 1
ATOM 1771 C C . LEU A 1 233 ? 16.561 -9.018 -14.645 1.00 95.38 233 LEU A C 1
ATOM 1773 O O . LEU A 1 233 ? 15.575 -8.885 -13.921 1.00 95.38 233 LEU A O 1
ATOM 1777 N N . GLY A 1 234 ? 16.888 -8.127 -15.581 1.00 93.50 234 GLY A N 1
ATOM 1778 C CA . GLY A 1 234 ? 16.109 -6.930 -15.864 1.00 93.50 234 GLY A CA 1
ATOM 1779 C C . GLY A 1 234 ? 16.869 -5.900 -16.695 1.00 93.50 234 GLY A C 1
ATOM 1780 O O . GLY A 1 234 ? 18.037 -6.083 -17.043 1.00 93.50 234 GLY A O 1
ATOM 1781 N N . GLU A 1 235 ? 16.177 -4.807 -17.004 1.00 92.62 235 GLU A N 1
ATOM 1782 C CA . GLU A 1 235 ? 16.686 -3.668 -17.767 1.00 92.62 235 GLU A CA 1
ATOM 1783 C C . GLU A 1 235 ? 16.383 -2.380 -16.992 1.00 92.62 235 GLU A C 1
ATOM 1785 O O . GLU A 1 235 ? 15.260 -2.188 -16.525 1.00 92.62 235 GLU A O 1
ATOM 1790 N N . VAL A 1 236 ? 17.375 -1.503 -16.835 1.00 91.62 236 VAL A N 1
ATOM 1791 C CA . VAL A 1 236 ? 17.224 -0.210 -16.148 1.00 91.62 236 VAL A CA 1
ATOM 1792 C C . VAL A 1 236 ? 17.834 0.920 -16.969 1.00 91.62 236 VAL A C 1
ATOM 1794 O O . VAL A 1 236 ? 18.807 0.716 -17.685 1.00 91.62 236 VAL A O 1
ATOM 1797 N N . HIS A 1 237 ? 17.287 2.130 -16.874 1.00 90.88 237 HIS A N 1
ATOM 1798 C CA . HIS A 1 237 ? 17.836 3.308 -17.562 1.00 90.88 237 HIS A CA 1
ATOM 1799 C C . HIS A 1 237 ? 19.039 3.907 -16.805 1.00 90.88 237 HIS A C 1
ATOM 1801 O O . HIS A 1 237 ? 19.273 3.596 -15.635 1.00 90.88 237 HIS A O 1
ATOM 1807 N N . ARG A 1 238 ? 19.759 4.851 -17.426 1.00 89.88 238 ARG A N 1
ATOM 1808 C CA . ARG A 1 238 ? 20.929 5.559 -16.847 1.00 89.88 238 ARG A CA 1
ATOM 1809 C C . ARG A 1 238 ? 20.687 6.402 -15.582 1.00 89.88 238 ARG A C 1
ATOM 1811 O O . ARG A 1 238 ? 21.582 7.059 -15.080 1.00 89.88 238 ARG A O 1
ATOM 1818 N N . ASN A 1 239 ? 19.471 6.403 -15.060 1.00 89.38 239 ASN A N 1
ATOM 1819 C CA . ASN A 1 239 ? 19.104 7.132 -13.838 1.00 89.38 239 ASN A CA 1
ATOM 1820 C C . ASN A 1 239 ? 18.677 6.148 -12.733 1.00 89.38 239 ASN A C 1
ATOM 1822 O O . ASN A 1 239 ? 17.922 6.501 -11.838 1.00 89.38 239 ASN A O 1
ATOM 1826 N N . SER A 1 240 ? 19.093 4.884 -12.813 1.00 91.69 240 SER A N 1
ATOM 1827 C CA . SER A 1 240 ? 18.700 3.828 -11.873 1.00 91.69 240 SER A CA 1
ATOM 1828 C C . SER A 1 240 ? 19.198 4.044 -10.435 1.00 91.69 240 SER A C 1
ATOM 1830 O O . SER A 1 240 ? 18.613 3.530 -9.484 1.00 91.69 240 SER A O 1
ATOM 1832 N N . GLN A 1 241 ? 20.234 4.863 -10.262 1.00 93.56 241 GLN A N 1
ATOM 1833 C CA . GLN A 1 241 ? 20.750 5.374 -8.992 1.00 93.56 241 GLN A CA 1
ATOM 1834 C C . GLN A 1 241 ? 19.941 6.529 -8.396 1.00 93.56 241 GLN A C 1
ATOM 1836 O O . GLN A 1 241 ? 20.133 6.860 -7.224 1.00 93.56 241 GLN A O 1
ATOM 1841 N N . LEU A 1 242 ? 19.064 7.159 -9.181 1.00 89.81 242 LEU A N 1
ATOM 1842 C CA . LEU A 1 242 ? 18.304 8.323 -8.751 1.00 89.81 242 LEU A CA 1
ATOM 1843 C C . LEU A 1 242 ? 17.239 7.904 -7.737 1.00 89.81 242 LEU A C 1
ATOM 1845 O O . LEU A 1 242 ? 16.352 7.095 -8.016 1.00 89.81 242 LEU A O 1
ATOM 1849 N N . ASN A 1 243 ? 17.277 8.518 -6.558 1.00 88.12 243 ASN A N 1
ATOM 1850 C CA . ASN A 1 243 ? 16.224 8.394 -5.568 1.00 88.12 243 ASN A CA 1
ATOM 1851 C C . ASN A 1 243 ? 15.064 9.307 -5.988 1.00 88.12 243 ASN A C 1
ATOM 1853 O O . ASN A 1 243 ? 14.940 10.460 -5.555 1.00 88.12 243 ASN A O 1
ATOM 1857 N N . TYR A 1 244 ? 14.230 8.786 -6.891 1.00 78.00 244 TYR A N 1
ATOM 1858 C CA . TYR A 1 244 ? 13.121 9.515 -7.504 1.00 78.00 244 TYR A CA 1
ATOM 1859 C C . TYR A 1 244 ? 12.197 10.143 -6.487 1.00 78.00 244 TYR A C 1
ATOM 1861 O O . TYR A 1 244 ? 11.804 11.299 -6.631 1.00 78.00 244 TYR A O 1
ATOM 1869 N N . ARG A 1 245 ? 11.857 9.388 -5.444 1.00 75.31 245 ARG A N 1
ATOM 1870 C CA . ARG A 1 245 ? 10.912 9.851 -4.444 1.00 75.31 245 ARG A CA 1
ATOM 1871 C C . ARG A 1 245 ? 11.499 11.026 -3.672 1.00 75.31 245 ARG A C 1
ATOM 1873 O O . ARG A 1 245 ? 10.884 12.086 -3.627 1.00 75.31 245 ARG A O 1
ATOM 1880 N N . ARG A 1 246 ? 12.709 10.894 -3.129 1.00 79.44 246 ARG A N 1
ATOM 1881 C CA . ARG A 1 246 ? 13.342 11.977 -2.365 1.00 79.44 246 ARG A CA 1
ATOM 1882 C C . ARG A 1 246 ? 13.585 13.219 -3.234 1.00 79.44 246 ARG A C 1
ATOM 1884 O O . ARG A 1 246 ? 13.378 14.331 -2.759 1.00 79.44 246 ARG A O 1
ATOM 1891 N N . SER A 1 247 ? 13.926 13.036 -4.509 1.00 80.25 247 SER A N 1
ATOM 1892 C CA . SER A 1 247 ? 14.070 14.140 -5.474 1.00 80.25 247 SER A CA 1
ATOM 1893 C C . SER A 1 247 ? 12.728 14.813 -5.800 1.00 80.25 247 SER A C 1
ATOM 1895 O O . SER A 1 247 ? 12.631 16.032 -5.854 1.00 80.25 247 SER A O 1
ATOM 1897 N N . ALA A 1 248 ? 11.649 14.045 -5.945 1.00 68.94 248 ALA A N 1
ATOM 1898 C CA . ALA A 1 248 ? 10.313 14.580 -6.203 1.00 68.94 248 ALA A CA 1
ATOM 1899 C C . ALA A 1 248 ? 9.776 15.421 -5.036 1.00 68.94 248 ALA A C 1
ATOM 1901 O O . ALA A 1 248 ? 9.335 16.560 -5.199 1.00 68.94 248 ALA A O 1
ATOM 1902 N N . TYR A 1 249 ? 9.789 14.843 -3.831 1.00 68.50 249 TYR A N 1
ATOM 1903 C CA . TYR A 1 249 ? 9.182 15.475 -2.662 1.00 68.50 249 TYR A CA 1
ATOM 1904 C C . TYR A 1 249 ? 9.943 16.722 -2.208 1.00 68.50 249 TYR A C 1
ATOM 1906 O O . TYR A 1 249 ? 9.321 17.630 -1.651 1.00 68.50 249 TYR A O 1
ATOM 1914 N N . SER A 1 250 ? 11.256 16.782 -2.448 1.00 68.50 250 SER A N 1
ATOM 1915 C CA . SER A 1 250 ? 12.070 17.939 -2.087 1.00 68.50 250 SER A CA 1
ATOM 1916 C C . SER A 1 250 ? 11.714 19.184 -2.904 1.00 68.50 250 SER A C 1
ATOM 1918 O O . SER A 1 250 ? 11.710 20.283 -2.350 1.00 68.50 250 SER A O 1
ATOM 1920 N N . HIS A 1 251 ? 11.357 19.025 -4.183 1.00 64.56 251 HIS A N 1
ATOM 1921 C CA . HIS A 1 251 ? 11.081 20.145 -5.088 1.00 64.56 251 HIS A CA 1
ATOM 1922 C C . HIS A 1 251 ? 9.599 20.517 -5.185 1.00 64.56 251 HIS A C 1
ATOM 1924 O O . HIS A 1 251 ? 9.264 21.707 -5.135 1.00 64.56 251 HIS A O 1
ATOM 1930 N N . ASP A 1 252 ? 8.713 19.523 -5.277 1.00 57.66 252 ASP A N 1
ATOM 1931 C CA . ASP A 1 252 ? 7.298 19.754 -5.598 1.00 57.66 252 ASP A CA 1
ATOM 1932 C C . ASP A 1 252 ? 6.381 19.619 -4.372 1.00 57.66 252 ASP A C 1
ATOM 1934 O O . ASP A 1 252 ? 5.292 20.196 -4.334 1.00 57.66 252 ASP A O 1
ATOM 1938 N N . GLY A 1 253 ? 6.835 18.916 -3.324 1.00 54.25 253 GLY A N 1
ATOM 1939 C CA . GLY A 1 253 ? 5.988 18.449 -2.225 1.00 54.25 253 GLY A CA 1
ATOM 1940 C C . GLY A 1 253 ? 6.259 19.001 -0.838 1.00 54.25 253 GLY A C 1
ATOM 1941 O O . GLY A 1 253 ? 5.754 18.443 0.140 1.00 54.25 253 GLY A O 1
ATOM 1942 N N . MET A 1 254 ? 6.983 20.117 -0.730 1.00 52.25 254 MET A N 1
ATOM 1943 C CA . MET A 1 254 ? 7.412 20.671 0.557 1.00 52.25 254 MET A CA 1
ATOM 1944 C C . MET A 1 254 ? 6.277 20.894 1.589 1.00 52.25 254 MET A C 1
ATOM 1946 O O . MET A 1 254 ? 6.556 21.078 2.771 1.00 52.25 254 MET A O 1
ATOM 1950 N N . GLY A 1 255 ? 4.995 20.884 1.212 1.00 49.91 255 GLY A N 1
ATOM 1951 C CA . GLY A 1 255 ? 3.860 20.962 2.142 1.00 49.91 255 GLY A CA 1
ATOM 1952 C C . GLY A 1 255 ? 3.449 19.646 2.828 1.00 49.91 255 GLY A C 1
ATOM 1953 O O . GLY A 1 255 ? 3.035 19.684 3.986 1.00 49.91 255 GLY A O 1
ATOM 1954 N N . ALA A 1 256 ? 3.574 18.493 2.164 1.00 49.84 256 ALA A N 1
ATOM 1955 C CA . ALA A 1 256 ? 2.762 17.308 2.483 1.00 49.84 256 ALA A CA 1
ATOM 1956 C C . ALA A 1 256 ? 3.543 16.059 2.916 1.00 49.84 256 ALA A C 1
ATOM 1958 O O . ALA A 1 256 ? 2.952 15.011 3.146 1.00 49.84 256 ALA A O 1
ATOM 1959 N N . TYR A 1 257 ? 4.867 16.127 3.037 1.00 58.34 257 TYR A N 1
ATOM 1960 C CA . TYR A 1 257 ? 5.655 15.005 3.547 1.00 58.34 257 TYR A CA 1
ATOM 1961 C C . TYR A 1 257 ? 6.428 15.449 4.788 1.00 58.34 257 TYR A C 1
ATOM 1963 O O . TYR A 1 257 ? 7.275 16.336 4.733 1.00 58.34 257 TYR A O 1
ATOM 1971 N N . ALA A 1 258 ? 6.091 14.854 5.937 1.00 54.69 258 ALA A N 1
ATOM 1972 C CA . ALA A 1 258 ? 6.466 15.338 7.273 1.00 54.69 258 ALA A CA 1
ATOM 1973 C C . ALA A 1 258 ? 7.977 15.532 7.478 1.00 54.69 258 ALA A C 1
ATOM 1975 O O . ALA A 1 258 ? 8.387 16.459 8.172 1.00 54.69 258 ALA A O 1
ATOM 1976 N N . GLY A 1 259 ? 8.799 14.670 6.871 1.00 60.53 259 GLY A N 1
ATOM 1977 C CA . GLY A 1 259 ? 10.257 14.789 6.895 1.00 60.53 259 GLY A CA 1
ATOM 1978 C C . GLY A 1 259 ? 10.737 16.059 6.205 1.00 60.53 259 GLY A C 1
ATOM 1979 O O . GLY A 1 259 ? 11.613 16.724 6.738 1.00 60.53 259 GLY A O 1
ATOM 1980 N N . TYR A 1 260 ? 10.087 16.505 5.123 1.00 67.50 260 TYR A N 1
ATOM 1981 C CA . TYR A 1 260 ? 10.458 17.768 4.476 1.00 67.50 260 TYR A CA 1
ATOM 1982 C C . TYR A 1 260 ? 10.022 18.998 5.254 1.00 67.50 260 TYR A C 1
ATOM 1984 O O . TYR A 1 260 ? 10.672 20.031 5.153 1.00 67.50 260 TYR A O 1
ATOM 1992 N N . GLN A 1 261 ? 8.991 18.901 6.097 1.00 68.88 261 GLN A N 1
ATOM 1993 C CA . GLN A 1 261 ? 8.718 19.972 7.060 1.00 68.88 261 GLN A CA 1
ATOM 1994 C C . GLN A 1 261 ? 9.893 20.144 8.037 1.00 68.88 261 GLN A C 1
ATOM 1996 O O . GLN A 1 261 ? 10.195 21.269 8.423 1.00 68.88 261 GLN A O 1
ATOM 2001 N N . GLN A 1 262 ? 10.591 19.056 8.392 1.00 73.06 262 GLN A N 1
ATOM 2002 C CA . GLN A 1 262 ? 11.844 19.139 9.152 1.00 73.06 262 GLN A CA 1
ATOM 2003 C C . GLN A 1 262 ? 12.992 19.631 8.268 1.00 73.06 262 GLN A C 1
ATOM 2005 O O . GLN A 1 262 ? 13.734 20.515 8.676 1.00 73.06 262 GLN A O 1
ATOM 2010 N N . TYR A 1 263 ? 13.093 19.136 7.034 1.00 75.88 263 TYR A N 1
ATOM 2011 C CA . TYR A 1 263 ? 14.119 19.563 6.084 1.00 75.88 263 TYR A CA 1
ATOM 2012 C C . TYR A 1 263 ? 14.113 21.078 5.849 1.00 75.88 263 TYR A C 1
ATOM 2014 O O . TYR A 1 263 ? 15.169 21.694 5.869 1.00 75.88 263 TYR A O 1
ATOM 2022 N N . LYS A 1 264 ? 12.942 21.725 5.759 1.00 77.31 264 LYS A N 1
ATOM 2023 C CA . LYS A 1 264 ? 12.842 23.199 5.701 1.00 77.31 264 LYS A CA 1
ATOM 2024 C C . LYS A 1 264 ? 13.563 23.899 6.847 1.00 77.31 264 LYS A C 1
ATOM 2026 O O . LYS A 1 264 ? 14.205 24.920 6.626 1.00 77.31 264 LYS A O 1
ATOM 2031 N N . GLY A 1 265 ? 13.438 23.359 8.060 1.00 79.88 265 GLY A N 1
ATOM 2032 C CA . GLY A 1 265 ? 14.141 23.882 9.226 1.00 79.88 265 GLY A CA 1
ATOM 2033 C C . GLY A 1 265 ? 15.657 23.723 9.097 1.00 79.88 265 GLY A C 1
ATOM 2034 O O . GLY A 1 265 ? 16.391 24.606 9.522 1.00 79.88 265 GLY A O 1
ATOM 2035 N N . ILE A 1 266 ? 16.121 22.640 8.461 1.00 84.00 266 ILE A N 1
ATOM 2036 C CA . ILE A 1 266 ? 17.547 22.368 8.202 1.00 84.00 266 ILE A CA 1
ATOM 2037 C C . ILE A 1 266 ? 18.108 23.320 7.143 1.00 84.00 266 ILE A C 1
ATOM 2039 O O . ILE A 1 266 ? 19.223 23.806 7.291 1.00 84.00 266 ILE A O 1
ATOM 2043 N N . LEU A 1 267 ? 17.326 23.649 6.110 1.00 86.38 267 LEU A N 1
ATOM 2044 C CA . LEU A 1 267 ? 17.734 24.591 5.059 1.00 86.38 267 LEU A CA 1
ATOM 2045 C C . LEU A 1 267 ? 17.963 26.021 5.589 1.00 86.38 267 LEU A C 1
ATOM 2047 O O . LEU A 1 267 ? 18.521 26.866 4.882 1.00 86.38 267 LEU A O 1
ATOM 2051 N N . GLY A 1 268 ? 17.527 26.318 6.820 1.00 85.25 268 GLY A N 1
ATOM 2052 C CA . GLY A 1 268 ? 17.778 27.598 7.479 1.00 85.25 268 GLY A CA 1
ATOM 2053 C C . GLY A 1 268 ? 17.167 28.782 6.730 1.00 85.25 268 GLY A C 1
ATOM 2054 O O . GLY A 1 268 ? 17.775 29.847 6.661 1.00 85.25 268 GLY A O 1
ATOM 2055 N N . VAL A 1 269 ? 16.011 28.588 6.085 1.00 87.44 269 VAL A N 1
ATOM 2056 C CA . VAL A 1 269 ? 15.255 29.676 5.448 1.00 87.44 269 VAL A CA 1
ATOM 2057 C C . VAL A 1 269 ? 14.140 30.102 6.393 1.00 87.44 269 VAL A C 1
ATOM 2059 O O . VAL A 1 269 ? 13.181 29.360 6.618 1.00 87.44 269 VAL A O 1
ATOM 2062 N N . THR A 1 270 ? 14.259 31.310 6.933 1.00 90.00 270 THR A N 1
ATOM 2063 C CA . THR A 1 270 ? 13.242 31.930 7.788 1.00 90.00 270 THR A CA 1
ATOM 2064 C C . THR A 1 270 ? 12.355 32.830 6.939 1.00 90.00 270 THR A C 1
ATOM 2066 O O . THR A 1 270 ? 12.857 33.675 6.203 1.00 90.00 270 THR A O 1
ATOM 2069 N N . LYS A 1 271 ? 11.031 32.672 7.035 1.00 89.94 271 LYS A N 1
ATOM 2070 C CA . LYS A 1 271 ? 10.092 33.576 6.362 1.00 89.94 271 LYS A CA 1
ATOM 2071 C C . LYS A 1 271 ? 10.086 34.929 7.081 1.00 89.94 271 LYS A C 1
ATOM 2073 O O . LYS A 1 271 ? 9.644 34.994 8.227 1.00 89.94 271 LYS A O 1
ATOM 2078 N N . THR A 1 272 ? 10.565 35.986 6.428 1.00 93.62 272 THR A N 1
ATOM 2079 C CA . THR A 1 272 ? 10.466 37.361 6.948 1.00 93.62 272 THR A CA 1
ATOM 2080 C C . THR A 1 272 ? 9.079 37.947 6.666 1.00 93.62 272 THR A C 1
ATOM 2082 O O . THR A 1 272 ? 8.297 37.372 5.904 1.00 93.62 272 THR A O 1
ATOM 2085 N N . LYS A 1 273 ? 8.753 39.088 7.288 1.00 94.62 273 LYS A N 1
ATOM 2086 C CA . LYS A 1 273 ? 7.477 39.784 7.050 1.00 94.62 273 LYS A CA 1
ATOM 2087 C C . LYS A 1 273 ? 7.346 40.279 5.601 1.00 94.62 273 LYS A C 1
ATOM 2089 O O . LYS A 1 273 ? 6.243 40.253 5.069 1.00 94.62 273 LYS A O 1
ATOM 2094 N N . ASP A 1 274 ? 8.465 40.627 4.964 1.00 95.69 274 ASP A N 1
ATOM 2095 C CA . ASP A 1 274 ? 8.509 41.161 3.592 1.00 95.69 274 ASP A CA 1
ATOM 2096 C C . ASP A 1 274 ? 8.501 40.063 2.517 1.00 95.69 274 ASP A C 1
ATOM 2098 O O . ASP A 1 274 ? 8.283 40.321 1.334 1.00 95.69 274 ASP A O 1
ATOM 2102 N N . MET A 1 275 ? 8.714 38.802 2.908 1.00 95.94 275 MET A N 1
ATOM 2103 C CA . MET A 1 275 ? 8.617 37.677 1.986 1.00 95.94 275 MET A CA 1
ATOM 2104 C C . MET A 1 275 ? 7.159 37.303 1.724 1.00 95.94 275 MET A C 1
ATOM 2106 O O . MET A 1 275 ? 6.457 36.753 2.582 1.00 95.94 275 MET A O 1
ATOM 2110 N N . THR A 1 276 ? 6.739 37.439 0.466 1.00 92.31 276 THR A N 1
ATOM 2111 C CA . THR A 1 276 ? 5.541 36.737 -0.009 1.00 92.31 276 THR A CA 1
ATOM 2112 C C . THR A 1 276 ? 5.716 35.222 0.166 1.00 92.31 276 THR A C 1
ATOM 2114 O O . THR A 1 276 ? 6.832 34.696 0.227 1.00 92.31 276 THR A O 1
ATOM 2117 N N . SER A 1 277 ? 4.613 34.467 0.214 1.00 82.94 277 SER A N 1
ATOM 2118 C CA . SER A 1 277 ? 4.701 32.999 0.236 1.00 82.94 277 SER A CA 1
ATOM 2119 C C . SER A 1 277 ? 5.499 32.454 -0.953 1.00 82.94 277 SER A C 1
ATOM 2121 O O . SER A 1 277 ? 6.254 31.507 -0.775 1.00 82.94 277 SER A O 1
ATOM 2123 N N . ARG A 1 278 ? 5.391 33.078 -2.134 1.00 83.69 278 ARG A N 1
ATOM 2124 C CA . ARG A 1 278 ? 6.171 32.709 -3.322 1.00 83.69 278 ARG A CA 1
ATOM 2125 C C . ARG A 1 278 ? 7.671 32.911 -3.103 1.00 83.69 278 ARG A C 1
ATOM 2127 O O . ARG A 1 278 ? 8.416 31.957 -3.270 1.00 83.69 278 ARG A O 1
ATOM 2134 N N . MET A 1 279 ? 8.090 34.090 -2.637 1.00 89.50 279 MET A N 1
ATOM 2135 C CA . MET A 1 279 ? 9.504 34.383 -2.353 1.00 89.50 279 MET A CA 1
ATOM 2136 C C . MET A 1 279 ? 10.101 33.405 -1.340 1.00 89.50 279 MET A C 1
ATOM 2138 O O . MET A 1 279 ? 11.206 32.908 -1.533 1.00 89.50 279 MET A O 1
ATOM 2142 N N . TYR A 1 280 ? 9.361 33.095 -0.272 1.00 87.31 280 TYR A N 1
ATOM 2143 C CA . TYR A 1 280 ? 9.789 32.103 0.715 1.00 87.31 280 TYR A CA 1
ATOM 2144 C C . TYR A 1 280 ? 10.003 30.719 0.087 1.00 87.31 280 TYR A C 1
ATOM 2146 O O . TYR A 1 280 ? 11.003 30.054 0.359 1.00 87.31 280 TYR A O 1
ATOM 2154 N N . TRP A 1 281 ? 9.080 30.292 -0.776 1.00 81.94 281 TRP A N 1
ATOM 2155 C CA . TRP A 1 281 ? 9.186 29.012 -1.468 1.00 81.94 281 TRP A CA 1
ATOM 2156 C C . TRP A 1 281 ? 10.325 28.969 -2.485 1.00 81.94 281 TRP A C 1
ATOM 2158 O O . TRP A 1 281 ? 11.005 27.949 -2.566 1.00 81.94 281 TRP A O 1
ATOM 2168 N N . ASP A 1 282 ? 10.558 30.053 -3.218 1.00 83.44 282 ASP A N 1
ATOM 2169 C CA . ASP A 1 282 ? 11.660 30.153 -4.175 1.00 83.44 282 ASP A CA 1
ATOM 2170 C C . ASP A 1 282 ? 13.017 30.130 -3.447 1.00 83.44 282 ASP A C 1
ATOM 2172 O O . ASP A 1 282 ? 13.914 29.385 -3.840 1.00 83.44 282 ASP A O 1
ATOM 2176 N N . ALA A 1 283 ? 13.135 30.827 -2.310 1.00 87.50 283 ALA A N 1
ATOM 2177 C CA . ALA A 1 283 ? 14.326 30.790 -1.459 1.00 87.50 283 ALA A CA 1
ATOM 2178 C C . ALA A 1 283 ? 14.596 29.398 -0.859 1.00 87.50 283 ALA A C 1
ATOM 2180 O O . ALA A 1 283 ? 15.745 28.968 -0.781 1.00 87.50 283 ALA A O 1
ATOM 2181 N N . LEU A 1 284 ? 13.547 28.670 -0.453 1.00 84.50 284 LEU A N 1
ATOM 2182 C CA . LEU A 1 284 ? 13.676 27.271 -0.037 1.00 84.50 284 LEU A CA 1
ATOM 2183 C C . LEU A 1 284 ? 14.165 26.394 -1.193 1.00 84.50 284 LEU A C 1
ATOM 2185 O O . LEU A 1 284 ? 15.140 25.666 -1.022 1.00 84.50 284 LEU A O 1
ATOM 2189 N N . LYS A 1 285 ? 13.525 26.483 -2.367 1.00 81.19 285 LYS A N 1
ATOM 2190 C CA . LYS A 1 285 ? 13.892 25.694 -3.554 1.00 81.19 285 LYS A CA 1
ATOM 2191 C C . LYS A 1 285 ? 15.341 25.917 -3.976 1.00 81.19 285 LYS A C 1
ATOM 2193 O O . LYS A 1 285 ? 15.992 24.949 -4.346 1.00 81.19 285 LYS A O 1
ATOM 2198 N N . ALA A 1 286 ? 15.851 27.143 -3.870 1.00 85.81 286 ALA A N 1
ATOM 2199 C CA . ALA A 1 286 ? 17.237 27.472 -4.202 1.00 85.81 286 ALA A CA 1
ATOM 2200 C C . ALA A 1 286 ? 18.277 26.749 -3.324 1.00 85.81 286 ALA A C 1
ATOM 2202 O O . ALA A 1 286 ? 19.419 26.590 -3.744 1.00 85.81 286 ALA A O 1
ATOM 2203 N N . LYS A 1 287 ? 17.899 26.298 -2.118 1.00 88.06 287 LYS A N 1
ATOM 2204 C CA . LYS A 1 287 ? 18.781 25.538 -1.216 1.00 88.06 287 LYS A CA 1
ATOM 2205 C C . LYS A 1 287 ? 18.571 24.025 -1.267 1.00 88.06 287 LYS A C 1
ATOM 2207 O O . LYS A 1 287 ? 19.356 23.285 -0.680 1.00 88.06 287 LYS A O 1
ATOM 2212 N N . VAL A 1 288 ? 17.502 23.558 -1.907 1.00 82.94 288 VAL A N 1
ATOM 2213 C CA . VAL A 1 288 ? 17.226 22.127 -2.047 1.00 82.94 288 VAL A CA 1
ATOM 2214 C C . VAL A 1 288 ? 18.180 21.555 -3.101 1.00 82.94 288 VAL A C 1
ATOM 2216 O O . VAL A 1 288 ? 18.198 22.072 -4.220 1.00 82.94 288 VAL A O 1
ATOM 2219 N N . PRO A 1 289 ? 18.948 20.491 -2.791 1.00 84.31 289 PRO A N 1
ATOM 2220 C CA . PRO A 1 289 ? 19.746 19.792 -3.788 1.00 84.31 289 PRO A CA 1
ATOM 2221 C C . PRO A 1 289 ? 18.873 19.389 -4.978 1.00 84.31 289 PRO A C 1
ATOM 2223 O O . PRO A 1 289 ? 17.790 18.849 -4.746 1.00 84.31 289 PRO A O 1
ATOM 2226 N N . PRO A 1 290 ? 19.328 19.607 -6.224 1.00 78.19 290 PRO A N 1
ATOM 2227 C CA . PRO A 1 290 ? 18.519 19.351 -7.414 1.00 78.19 290 PRO A CA 1
ATOM 2228 C C . PRO A 1 290 ? 18.091 17.881 -7.512 1.00 78.19 290 PRO A C 1
ATOM 2230 O O . PRO A 1 290 ? 17.047 17.558 -8.060 1.00 78.19 290 PRO A O 1
ATOM 2233 N N . ARG A 1 291 ? 18.890 16.964 -6.969 1.00 85.56 291 ARG A N 1
ATOM 2234 C CA . ARG A 1 291 ? 18.572 15.541 -6.923 1.00 85.56 291 ARG A CA 1
ATOM 2235 C C . ARG A 1 291 ? 19.185 14.882 -5.702 1.00 85.56 291 ARG A C 1
ATOM 2237 O O . ARG A 1 291 ? 20.121 15.411 -5.107 1.00 85.56 291 ARG A O 1
ATOM 2244 N N . PHE A 1 292 ? 18.664 13.706 -5.386 1.00 89.94 292 PHE A N 1
ATOM 2245 C CA . PHE A 1 292 ? 19.207 12.791 -4.392 1.00 89.94 292 PHE A CA 1
ATOM 2246 C C . PHE A 1 292 ? 19.428 11.435 -5.044 1.00 89.94 292 PHE A C 1
ATOM 2248 O O . PHE A 1 292 ? 18.527 10.940 -5.721 1.00 89.94 292 PHE A O 1
ATOM 2255 N N . ASN A 1 293 ? 20.565 10.800 -4.792 1.00 94.31 293 ASN A N 1
ATOM 2256 C CA . ASN A 1 293 ? 20.800 9.424 -5.222 1.00 94.31 293 ASN A CA 1
ATOM 2257 C C . ASN A 1 293 ? 20.587 8.453 -4.058 1.00 94.31 293 ASN A C 1
ATOM 2259 O O . ASN A 1 293 ? 20.426 8.840 -2.897 1.00 94.31 293 ASN A O 1
ATOM 2263 N N . PHE A 1 294 ? 20.518 7.164 -4.375 1.00 95.94 294 PHE A N 1
ATOM 2264 C CA . PHE A 1 294 ? 20.399 6.132 -3.356 1.00 95.94 294 PHE A CA 1
ATOM 2265 C C . PHE A 1 294 ? 21.659 6.017 -2.506 1.00 95.94 294 PHE A C 1
ATOM 2267 O O . PHE A 1 294 ? 22.782 6.103 -2.998 1.00 95.94 294 PHE A O 1
ATOM 2274 N N . VAL A 1 295 ? 21.451 5.731 -1.226 1.00 96.81 295 VAL A N 1
ATOM 2275 C CA . VAL A 1 295 ? 22.467 5.171 -0.337 1.00 96.81 295 VAL A CA 1
ATOM 2276 C C . VAL A 1 295 ? 22.332 3.652 -0.385 1.00 96.81 295 VAL A C 1
ATOM 2278 O O . VAL A 1 295 ? 21.234 3.129 -0.185 1.00 96.81 295 VAL A O 1
ATOM 2281 N N . ILE A 1 296 ? 23.436 2.946 -0.635 1.00 96.38 296 ILE A N 1
ATOM 2282 C CA . ILE A 1 296 ? 23.478 1.469 -0.638 1.00 96.38 296 ILE A CA 1
ATOM 2283 C C . ILE A 1 296 ? 24.403 0.885 0.434 1.00 96.38 296 ILE A C 1
ATOM 2285 O O . ILE A 1 296 ? 24.381 -0.316 0.688 1.00 96.38 296 ILE A O 1
ATOM 2289 N N . ASP A 1 297 ? 25.223 1.722 1.070 1.00 94.56 297 ASP A N 1
ATOM 2290 C CA . ASP A 1 297 ? 25.991 1.308 2.237 1.00 94.56 297 ASP A CA 1
ATOM 2291 C C . ASP A 1 297 ? 25.057 1.231 3.449 1.00 94.56 297 ASP A C 1
ATOM 2293 O O . ASP A 1 297 ? 24.538 2.244 3.884 1.00 94.56 297 ASP A O 1
ATOM 2297 N N . ASP A 1 298 ? 24.828 0.056 4.023 1.00 91.38 298 ASP A N 1
ATOM 2298 C CA . ASP A 1 298 ? 24.027 -0.111 5.243 1.00 91.38 298 ASP A CA 1
ATOM 2299 C C . ASP A 1 298 ? 24.833 0.119 6.535 1.00 91.38 298 ASP A C 1
ATOM 2301 O O . ASP A 1 298 ? 24.262 0.208 7.625 1.00 91.38 298 ASP A O 1
ATOM 2305 N N . GLY A 1 299 ? 26.158 0.257 6.429 1.00 94.12 299 GLY A N 1
ATOM 2306 C CA . GLY A 1 299 ? 27.058 0.449 7.562 1.00 94.12 299 GLY A CA 1
ATOM 2307 C C . GLY A 1 299 ? 27.167 1.892 8.059 1.00 94.12 299 GLY A C 1
ATOM 2308 O O . GLY A 1 299 ? 27.607 2.104 9.191 1.00 94.12 299 GLY A O 1
ATOM 2309 N N . TRP A 1 300 ? 26.768 2.902 7.271 1.00 96.19 300 TRP A N 1
ATOM 2310 C CA . TRP A 1 300 ? 27.005 4.317 7.615 1.00 96.19 300 TRP A CA 1
ATOM 2311 C C . TRP A 1 300 ? 26.383 4.738 8.947 1.00 96.19 300 TRP A C 1
ATOM 2313 O O . TRP A 1 300 ? 26.994 5.504 9.690 1.00 96.19 300 TRP A O 1
ATOM 2323 N N . ALA A 1 301 ? 25.218 4.187 9.298 1.00 94.19 301 ALA A N 1
ATOM 2324 C CA . ALA A 1 301 ? 24.545 4.515 10.549 1.00 94.19 301 ALA A CA 1
ATOM 2325 C C . ALA A 1 301 ? 25.404 4.161 11.774 1.00 94.19 301 ALA A C 1
ATOM 2327 O O . ALA A 1 301 ? 25.398 4.897 12.759 1.00 94.19 301 ALA A O 1
ATOM 2328 N N . LYS A 1 302 ? 26.185 3.072 11.691 1.00 95.31 302 LYS A N 1
ATOM 2329 C CA . LYS A 1 302 ? 27.113 2.638 12.748 1.00 95.31 302 LYS A CA 1
ATOM 2330 C C . LYS A 1 302 ? 28.373 3.499 12.827 1.00 95.31 302 LYS A C 1
ATOM 2332 O O . LYS A 1 302 ? 29.016 3.523 13.868 1.00 95.31 302 LYS A O 1
ATOM 2337 N N . ARG A 1 303 ? 28.732 4.203 11.750 1.00 96.25 303 ARG A N 1
ATOM 2338 C CA . ARG A 1 303 ? 29.901 5.098 11.717 1.00 96.25 303 ARG A CA 1
ATOM 2339 C C . ARG A 1 303 ? 29.628 6.433 12.414 1.00 96.25 303 ARG A C 1
ATOM 2341 O O . ARG A 1 303 ? 30.553 7.040 12.937 1.00 96.25 303 ARG A O 1
ATOM 2348 N N . ILE A 1 304 ? 28.367 6.861 12.478 1.00 93.56 304 ILE A N 1
ATOM 2349 C CA . ILE A 1 304 ? 27.951 8.055 13.225 1.00 93.56 304 ILE A CA 1
ATOM 2350 C C . ILE A 1 304 ? 27.720 7.676 14.688 1.00 93.56 304 ILE A C 1
ATOM 2352 O O . ILE A 1 304 ? 26.864 6.842 14.977 1.00 93.56 304 ILE A O 1
ATOM 2356 N N . GLU A 1 305 ? 28.472 8.280 15.611 1.00 94.06 305 GLU A N 1
ATOM 2357 C CA . GLU A 1 305 ? 28.363 8.043 17.064 1.00 94.06 305 GLU A CA 1
ATOM 2358 C C . GLU A 1 305 ? 28.420 6.550 17.458 1.00 94.06 305 GLU A C 1
ATOM 2360 O O . GLU A 1 305 ? 27.741 6.102 18.388 1.00 94.06 305 GLU A O 1
ATOM 2365 N N . GLY A 1 306 ? 29.158 5.730 16.699 1.00 94.12 306 GLY A N 1
ATOM 2366 C CA . GLY A 1 306 ? 29.216 4.277 16.903 1.00 94.12 306 GLY A CA 1
ATOM 2367 C C . GLY A 1 306 ? 27.863 3.561 16.747 1.00 94.12 306 GLY A C 1
ATOM 2368 O O . GLY A 1 306 ? 27.679 2.473 17.287 1.00 94.12 306 GLY A O 1
ATOM 2369 N N . GLY A 1 307 ? 26.875 4.187 16.095 1.00 94.31 307 GLY A N 1
ATOM 2370 C CA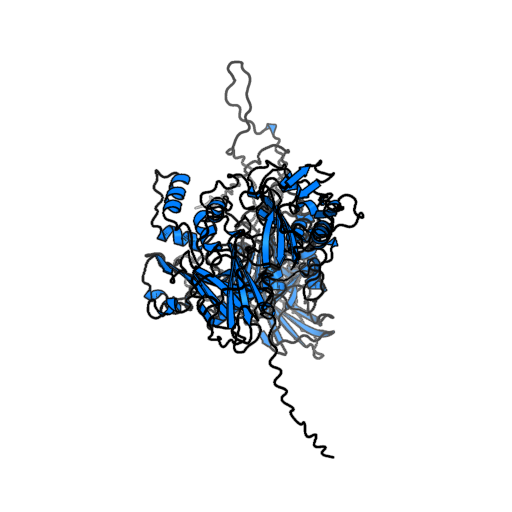 . GLY A 1 307 ? 25.502 3.688 15.982 1.00 94.31 307 GLY A CA 1
ATOM 2371 C C . GLY A 1 307 ? 24.655 3.840 17.247 1.00 94.31 307 GLY A C 1
ATOM 2372 O O . GLY A 1 307 ? 23.478 3.481 17.222 1.00 94.31 307 GLY A O 1
ATOM 2373 N N . LYS A 1 308 ? 25.198 4.405 18.338 1.00 95.00 308 LYS A N 1
ATOM 2374 C CA . LYS A 1 308 ? 24.489 4.551 19.625 1.00 95.00 308 LYS A CA 1
ATOM 2375 C C . LYS A 1 308 ? 23.188 5.342 19.496 1.00 95.00 308 LYS A C 1
ATOM 2377 O O . LYS A 1 308 ? 22.226 5.058 20.202 1.00 95.00 308 LYS A O 1
ATOM 2382 N N . TRP A 1 309 ? 23.131 6.290 18.562 1.00 94.75 309 TRP A N 1
ATOM 2383 C CA . TRP A 1 309 ? 21.955 7.125 18.307 1.00 94.75 309 TRP A CA 1
ATOM 2384 C C . TRP A 1 309 ? 20.716 6.350 17.833 1.00 94.75 309 TRP A C 1
ATOM 2386 O O . TRP A 1 309 ? 19.601 6.844 17.991 1.00 94.75 309 TRP A O 1
ATOM 2396 N N . LEU A 1 310 ? 20.891 5.138 17.289 1.00 93.25 310 LEU A N 1
ATOM 2397 C CA . LEU A 1 310 ? 19.784 4.262 16.890 1.00 93.25 310 LEU A CA 1
ATOM 2398 C C . LEU A 1 310 ? 18.996 3.738 18.099 1.00 93.25 310 LEU A C 1
ATOM 2400 O O . LEU A 1 310 ? 17.801 3.482 17.982 1.00 93.25 310 LEU A O 1
ATOM 2404 N N . THR A 1 311 ? 19.657 3.597 19.250 1.00 93.75 311 THR A N 1
ATOM 2405 C CA . THR A 1 311 ? 19.065 3.120 20.512 1.00 93.75 311 THR A CA 1
ATOM 2406 C C . THR A 1 311 ? 18.936 4.223 21.563 1.00 93.75 311 THR A C 1
ATOM 2408 O O . THR A 1 311 ? 18.095 4.138 22.454 1.00 93.75 311 THR A O 1
ATOM 2411 N N . ASP A 1 312 ? 19.745 5.278 21.464 1.00 94.75 312 ASP A N 1
ATOM 2412 C CA . ASP A 1 312 ? 19.692 6.456 22.323 1.00 94.75 312 ASP A CA 1
ATOM 2413 C C . ASP A 1 312 ? 19.928 7.741 21.520 1.00 94.75 312 ASP A C 1
ATOM 2415 O O . ASP A 1 312 ? 21.052 8.221 21.383 1.00 94.75 312 ASP A O 1
ATOM 2419 N N . ALA A 1 313 ? 18.853 8.363 21.038 1.00 93.38 313 ALA A N 1
ATOM 2420 C CA . ALA A 1 313 ? 18.935 9.593 20.255 1.00 93.38 313 ALA A CA 1
ATOM 2421 C C . ALA A 1 313 ? 19.428 10.812 21.066 1.00 93.38 313 ALA A C 1
ATOM 2423 O O . ALA A 1 313 ? 19.699 11.865 20.487 1.00 93.38 313 ALA A O 1
ATOM 2424 N N . LYS A 1 314 ? 19.580 10.714 22.399 1.00 92.06 314 LYS A N 1
ATOM 2425 C CA . LYS A 1 314 ? 20.145 11.806 23.217 1.00 92.06 314 LYS A CA 1
ATOM 2426 C C . LYS A 1 314 ? 21.598 12.104 22.861 1.00 92.06 314 LYS A C 1
ATOM 2428 O O . LYS A 1 314 ? 21.999 13.257 22.997 1.00 92.06 314 LYS A O 1
ATOM 2433 N N . VAL A 1 315 ? 22.351 11.121 22.358 1.00 94.25 315 VAL A N 1
ATOM 2434 C CA . VAL A 1 315 ? 23.754 11.317 21.946 1.00 94.25 315 VAL A CA 1
ATOM 2435 C C . VAL A 1 315 ? 23.893 12.329 20.803 1.00 94.25 315 VAL A C 1
ATOM 2437 O O . VAL A 1 315 ? 24.935 12.951 20.655 1.00 94.25 315 VAL A O 1
ATOM 2440 N N . LEU A 1 316 ? 22.819 12.569 20.040 1.00 92.62 316 LEU A N 1
ATOM 2441 C CA . LEU A 1 316 ? 22.781 13.583 18.983 1.00 92.62 316 LEU A CA 1
ATOM 2442 C C . LEU A 1 316 ? 22.585 15.013 19.521 1.00 92.62 316 LEU A C 1
ATOM 2444 O O . LEU A 1 316 ? 22.557 15.959 18.739 1.00 92.62 316 LEU A O 1
ATOM 2448 N N . GLY A 1 317 ? 22.424 15.204 20.833 1.00 91.31 317 GLY A N 1
ATOM 2449 C CA . GLY A 1 317 ? 22.264 16.520 21.452 1.00 91.31 317 GLY A CA 1
ATOM 2450 C C . GLY A 1 317 ? 20.972 17.258 21.070 1.00 91.31 317 GLY A C 1
ATOM 2451 O O . GLY A 1 317 ? 20.005 16.676 20.568 1.00 91.31 317 GLY A O 1
ATOM 2452 N N . THR A 1 318 ? 20.936 18.564 21.353 1.00 88.94 318 THR A N 1
ATOM 2453 C CA . THR A 1 318 ? 19.802 19.450 21.030 1.00 88.94 318 THR A CA 1
ATOM 2454 C C . THR A 1 318 ? 19.880 19.992 19.603 1.00 88.94 318 THR A C 1
ATOM 2456 O O . THR A 1 318 ? 20.971 20.160 19.062 1.00 88.94 318 THR A O 1
ATOM 2459 N N . GLY A 1 319 ? 18.734 20.376 19.043 1.00 86.62 319 GLY A N 1
ATOM 2460 C CA . GLY A 1 319 ? 18.618 21.014 17.735 1.00 86.62 319 GLY A CA 1
ATOM 2461 C C . GLY A 1 319 ? 18.050 20.090 16.666 1.00 86.62 319 GLY A C 1
ATOM 2462 O O . GLY A 1 319 ? 17.542 19.004 16.950 1.00 86.62 319 GLY A O 1
ATOM 2463 N N . LEU A 1 320 ? 18.111 20.565 15.429 1.00 88.06 320 LEU A N 1
ATOM 2464 C CA . LEU A 1 320 ? 17.635 19.868 14.246 1.00 88.06 320 LEU A CA 1
ATOM 2465 C C . LEU A 1 320 ? 18.846 19.419 13.420 1.00 88.06 320 LEU A C 1
ATOM 2467 O O . LEU A 1 320 ? 19.705 20.238 13.106 1.00 88.06 320 LEU A O 1
ATOM 2471 N N . ARG A 1 321 ? 18.935 18.125 13.104 1.00 91.06 321 ARG A N 1
ATOM 2472 C CA . ARG A 1 321 ? 20.059 17.526 12.369 1.00 91.06 321 ARG A CA 1
ATOM 2473 C C . ARG A 1 321 ? 19.557 16.613 11.256 1.00 91.06 321 ARG A C 1
ATOM 2475 O O . ARG A 1 321 ? 18.618 15.843 11.464 1.00 91.06 321 ARG A O 1
ATOM 2482 N N . GLU A 1 322 ? 20.219 16.675 10.106 1.00 92.69 322 GLU A N 1
ATOM 2483 C CA . GLU A 1 322 ? 20.143 15.660 9.054 1.00 92.69 322 GLU A CA 1
ATOM 2484 C C . GLU A 1 322 ? 21.372 14.757 9.162 1.00 92.69 322 GLU A C 1
ATOM 2486 O O . GLU A 1 322 ? 22.504 15.236 9.149 1.00 92.69 322 GLU A O 1
ATOM 2491 N N . LEU A 1 323 ? 21.148 13.453 9.269 1.00 93.75 323 LEU A N 1
ATOM 2492 C CA . LEU A 1 323 ? 22.184 12.431 9.201 1.00 93.75 323 LEU A CA 1
ATOM 2493 C C . LEU A 1 323 ? 21.986 11.678 7.889 1.00 93.75 323 LEU A C 1
ATOM 2495 O O . LEU A 1 323 ? 20.898 11.155 7.649 1.00 93.75 323 LEU A O 1
ATOM 2499 N N . LYS A 1 324 ? 23.010 11.606 7.042 1.00 92.88 324 LYS A N 1
ATOM 2500 C CA . LYS A 1 324 ? 22.911 10.955 5.731 1.00 92.88 324 LYS A CA 1
ATOM 2501 C C . LYS A 1 324 ? 24.104 10.049 5.464 1.00 92.88 324 LYS A C 1
ATOM 2503 O O . LYS A 1 324 ? 25.222 10.351 5.879 1.00 92.88 324 LYS A O 1
ATOM 2508 N N . GLY A 1 325 ? 23.840 8.949 4.768 1.00 92.31 325 GLY A N 1
ATOM 2509 C CA . GLY A 1 325 ? 24.880 8.069 4.252 1.00 92.31 325 GLY A CA 1
ATOM 2510 C C . GLY A 1 325 ? 25.526 8.613 2.975 1.00 92.31 325 GLY A C 1
ATOM 2511 O O . GLY A 1 325 ? 25.065 9.618 2.428 1.00 92.31 325 GLY A O 1
ATOM 2512 N N . PRO A 1 326 ? 26.590 7.954 2.487 1.00 95.75 326 PRO A N 1
ATOM 2513 C CA . PRO A 1 326 ? 27.182 8.285 1.199 1.00 95.75 326 PRO A CA 1
ATOM 2514 C C . PRO A 1 326 ? 26.207 7.912 0.076 1.00 95.75 326 PRO A C 1
ATOM 2516 O O . PRO A 1 326 ? 25.880 6.738 -0.114 1.00 95.75 326 PRO A O 1
ATOM 2519 N N . GLU A 1 327 ? 25.722 8.918 -0.646 1.00 96.38 327 GLU A N 1
ATOM 2520 C CA . GLU A 1 327 ? 24.901 8.716 -1.840 1.00 96.38 327 GLU A CA 1
ATOM 2521 C C . GLU A 1 327 ? 25.777 8.216 -3.000 1.00 96.38 327 GLU A C 1
ATOM 2523 O O . GLU A 1 327 ? 26.962 8.550 -3.090 1.00 96.38 327 GLU A O 1
ATOM 2528 N N . LEU A 1 328 ? 25.200 7.407 -3.890 1.00 96.94 328 LEU A N 1
ATOM 2529 C CA . LEU A 1 328 ? 25.849 7.038 -5.147 1.00 96.94 328 LEU A CA 1
ATOM 2530 C C . LEU A 1 328 ? 26.137 8.289 -5.988 1.00 96.94 328 LEU A C 1
ATOM 2532 O O . LEU A 1 328 ? 25.381 9.261 -5.961 1.00 96.94 328 LEU A O 1
ATOM 2536 N N . SER A 1 329 ? 27.223 8.265 -6.758 1.00 95.75 329 SER A N 1
ATOM 2537 C CA . SER A 1 329 ? 27.529 9.340 -7.701 1.00 95.75 329 SER A CA 1
ATOM 2538 C C . SER A 1 329 ? 26.621 9.285 -8.929 1.00 95.75 329 SER A C 1
ATOM 2540 O O . SER A 1 329 ? 26.041 8.250 -9.260 1.00 95.75 329 SER A O 1
ATOM 2542 N N . ASP A 1 330 ? 26.528 10.407 -9.632 1.00 91.62 330 ASP A N 1
ATOM 2543 C CA . ASP A 1 330 ? 25.627 10.577 -10.772 1.00 91.62 330 ASP A CA 1
ATOM 2544 C C . ASP A 1 330 ? 25.977 9.722 -11.992 1.00 91.62 330 ASP A C 1
ATOM 2546 O O . ASP A 1 330 ? 25.111 9.456 -12.814 1.00 91.62 330 ASP A O 1
ATOM 2550 N N . ASP A 1 331 ? 27.225 9.277 -12.083 1.00 95.19 331 ASP A N 1
ATOM 2551 C CA . ASP A 1 331 ? 27.760 8.385 -13.112 1.00 95.19 331 ASP A CA 1
ATOM 2552 C C . ASP A 1 331 ? 27.721 6.903 -12.693 1.00 95.19 331 ASP A C 1
ATOM 2554 O O . ASP A 1 331 ? 28.345 6.058 -13.334 1.00 95.19 331 ASP A O 1
ATOM 2558 N N . THR A 1 332 ? 27.041 6.564 -11.594 1.00 97.25 332 THR A N 1
ATOM 2559 C CA . THR A 1 332 ? 26.922 5.182 -11.116 1.00 97.25 332 THR A CA 1
ATOM 2560 C C . THR A 1 332 ? 25.550 4.620 -11.464 1.00 97.25 332 THR A C 1
ATOM 2562 O O . THR A 1 332 ? 24.540 5.234 -11.162 1.00 97.25 332 THR A O 1
ATOM 2565 N N . GLY A 1 333 ? 25.484 3.446 -12.089 1.00 96.62 333 GLY A N 1
ATOM 2566 C CA . GLY A 1 333 ? 24.245 2.684 -12.249 1.00 96.62 333 GLY A CA 1
ATOM 2567 C C . GLY A 1 333 ? 23.961 1.810 -11.034 1.00 96.62 333 GLY A C 1
ATOM 2568 O O . GLY A 1 333 ? 24.883 1.433 -10.309 1.00 96.62 333 GLY A O 1
ATOM 2569 N N . LEU A 1 334 ? 22.686 1.499 -10.810 1.00 97.12 334 LEU A N 1
ATOM 2570 C CA . LEU A 1 334 ? 22.235 0.637 -9.723 1.00 97.12 334 LEU A CA 1
ATOM 2571 C C . LEU A 1 334 ? 21.212 -0.379 -10.227 1.00 97.12 334 LEU A C 1
ATOM 2573 O O . LEU A 1 334 ? 20.254 -0.040 -10.915 1.00 97.12 334 LEU A O 1
ATOM 2577 N N . PHE A 1 335 ? 21.374 -1.624 -9.805 1.00 96.69 335 PHE A N 1
ATOM 2578 C CA . PHE A 1 335 ? 20.336 -2.639 -9.881 1.00 96.69 335 PHE A CA 1
ATOM 2579 C C . PHE A 1 335 ? 20.386 -3.506 -8.630 1.00 96.69 335 PHE A C 1
ATOM 2581 O O . PHE A 1 335 ? 21.462 -3.862 -8.154 1.00 96.69 335 PHE A O 1
ATOM 2588 N N . VAL A 1 336 ? 19.226 -3.866 -8.096 1.00 96.69 336 VAL A N 1
ATOM 2589 C CA . VAL A 1 336 ? 19.116 -4.702 -6.903 1.00 96.69 336 VAL A CA 1
ATOM 2590 C C . VAL A 1 336 ? 18.288 -5.936 -7.225 1.00 96.69 336 VAL A C 1
ATOM 2592 O O . VAL A 1 336 ? 17.096 -5.849 -7.523 1.00 96.69 336 VAL A O 1
ATOM 2595 N N . GLN A 1 337 ? 18.924 -7.101 -7.150 1.00 96.12 337 GLN A N 1
ATOM 2596 C CA . GLN A 1 337 ? 18.269 -8.389 -7.349 1.00 96.12 337 GLN A CA 1
ATOM 2597 C C . GLN A 1 337 ? 17.869 -8.991 -6.001 1.00 96.12 337 GLN A C 1
ATOM 2599 O O . GLN A 1 337 ? 18.705 -9.110 -5.108 1.00 96.12 337 GLN A O 1
ATOM 2604 N N . VAL A 1 338 ? 16.622 -9.447 -5.870 1.00 95.38 338 VAL A N 1
ATOM 2605 C CA . VAL A 1 338 ? 16.207 -10.322 -4.762 1.00 95.38 338 VAL A CA 1
ATOM 2606 C C . VAL A 1 338 ? 16.580 -11.766 -5.097 1.00 95.38 338 VAL A C 1
ATOM 2608 O O . VAL A 1 338 ? 16.244 -12.278 -6.166 1.00 95.38 338 VAL A O 1
ATOM 2611 N N . VAL A 1 339 ? 17.290 -12.430 -4.188 1.00 95.56 339 VAL A N 1
ATOM 2612 C CA . VAL A 1 339 ? 17.828 -13.775 -4.404 1.00 95.56 339 VAL A CA 1
ATOM 2613 C C . VAL A 1 339 ? 16.717 -14.811 -4.249 1.00 95.56 339 VAL A C 1
ATOM 2615 O O . VAL A 1 339 ? 16.306 -15.138 -3.140 1.00 95.56 339 VAL A O 1
ATOM 2618 N N . ALA A 1 340 ? 16.261 -15.366 -5.373 1.00 94.44 340 ALA A N 1
ATOM 2619 C CA . ALA A 1 340 ? 15.265 -16.440 -5.392 1.00 94.44 340 ALA A CA 1
ATOM 2620 C C . ALA A 1 340 ? 15.877 -17.846 -5.228 1.00 94.44 340 ALA A C 1
ATOM 2622 O O . ALA A 1 340 ? 15.182 -18.784 -4.846 1.00 94.44 340 ALA A O 1
ATOM 2623 N N . LYS A 1 341 ? 17.172 -18.010 -5.536 1.00 95.31 341 LYS A N 1
ATOM 2624 C CA . LYS A 1 341 ? 17.898 -19.289 -5.464 1.00 95.31 341 LYS A CA 1
ATOM 2625 C C . LYS A 1 341 ? 19.305 -19.062 -4.916 1.00 95.31 341 LYS A C 1
ATOM 2627 O O . LYS A 1 341 ? 20.012 -18.193 -5.424 1.00 95.31 341 LYS A O 1
ATOM 2632 N N . ALA A 1 342 ? 19.694 -19.843 -3.911 1.00 97.75 342 ALA A N 1
ATOM 2633 C CA . ALA A 1 342 ? 21.031 -19.799 -3.323 1.00 97.75 342 ALA A CA 1
ATOM 2634 C C . ALA A 1 342 ? 22.091 -20.418 -4.253 1.00 97.75 342 ALA A C 1
ATOM 2636 O O . ALA A 1 342 ? 21.752 -21.164 -5.174 1.00 97.75 342 ALA A O 1
ATOM 2637 N N . GLY A 1 343 ? 23.360 -20.121 -3.981 1.00 97.81 343 GLY A N 1
ATOM 2638 C CA . GLY A 1 343 ? 24.532 -20.677 -4.656 1.00 97.81 343 GLY A CA 1
ATOM 2639 C C . GLY A 1 343 ? 25.439 -19.606 -5.256 1.00 97.81 343 GLY A C 1
ATOM 2640 O O . GLY A 1 343 ? 25.138 -18.412 -5.216 1.00 97.81 343 GLY A O 1
ATOM 2641 N N . LYS A 1 344 ? 26.550 -20.037 -5.850 1.00 98.38 344 LYS A N 1
ATOM 2642 C CA . LYS A 1 344 ? 27.480 -19.145 -6.545 1.00 98.38 344 LYS A CA 1
ATOM 2643 C C . LYS A 1 344 ? 26.867 -18.612 -7.840 1.00 98.38 344 LYS A C 1
ATOM 2645 O O . LYS A 1 344 ? 26.384 -19.383 -8.671 1.00 98.38 344 LYS A O 1
ATOM 2650 N N . ARG A 1 345 ? 26.893 -17.292 -8.023 1.00 98.38 345 ARG A N 1
ATOM 2651 C CA . ARG A 1 345 ? 26.351 -16.604 -9.204 1.00 98.38 345 ARG A CA 1
ATOM 2652 C C . ARG A 1 345 ? 27.364 -15.646 -9.805 1.00 98.38 345 ARG A C 1
ATOM 2654 O O . ARG A 1 345 ? 28.088 -14.966 -9.087 1.00 98.38 345 ARG A O 1
ATOM 2661 N N . TYR A 1 346 ? 27.379 -15.575 -11.124 1.00 98.50 346 TYR A N 1
ATOM 2662 C CA . TYR A 1 346 ? 28.197 -14.657 -11.903 1.00 98.50 346 TYR A CA 1
ATOM 2663 C C . TYR A 1 346 ? 27.290 -13.627 -12.544 1.00 98.50 346 TYR A C 1
ATOM 2665 O O . TYR A 1 346 ? 26.183 -13.968 -12.957 1.00 98.50 346 TYR A O 1
ATOM 2673 N N . PHE A 1 347 ? 27.757 -12.386 -12.603 1.00 98.56 347 PHE A N 1
ATOM 2674 C CA . PHE A 1 347 ? 26.963 -11.259 -13.063 1.00 98.56 347 PHE A CA 1
ATOM 2675 C C . PHE A 1 347 ? 27.645 -10.564 -14.221 1.00 98.56 347 PHE A C 1
ATOM 2677 O O . PHE A 1 347 ? 28.871 -10.468 -14.256 1.00 98.56 347 PHE A O 1
ATOM 2684 N N . ALA A 1 348 ? 26.830 -10.046 -15.128 1.00 98.56 348 ALA A N 1
ATOM 2685 C CA . ALA A 1 348 ? 27.281 -9.163 -16.180 1.00 98.56 348 ALA A CA 1
ATOM 2686 C C . ALA A 1 348 ? 26.309 -8.005 -16.349 1.00 98.56 348 ALA A C 1
ATOM 2688 O O . ALA A 1 348 ? 25.107 -8.137 -16.094 1.00 98.56 348 ALA A O 1
ATOM 2689 N N . VAL A 1 349 ? 26.844 -6.883 -16.808 1.00 98.31 349 VAL A N 1
ATOM 2690 C CA . VAL A 1 349 ? 26.063 -5.742 -17.262 1.00 98.31 349 VAL A CA 1
ATOM 2691 C C . VAL A 1 349 ? 26.468 -5.408 -18.693 1.00 98.31 349 VAL A C 1
ATOM 2693 O O . VAL A 1 349 ? 27.654 -5.341 -19.026 1.00 98.31 349 VAL A O 1
ATOM 2696 N N . THR A 1 350 ? 25.467 -5.206 -19.540 1.00 97.94 350 THR A N 1
ATOM 2697 C CA . THR A 1 350 ? 25.648 -4.720 -20.907 1.00 97.94 350 THR A CA 1
ATOM 2698 C C . THR A 1 350 ? 25.004 -3.348 -21.053 1.00 97.94 350 THR A C 1
ATOM 2700 O O . THR A 1 350 ? 23.957 -3.069 -20.460 1.00 97.94 350 THR A O 1
ATOM 2703 N N . SER A 1 351 ? 25.629 -2.462 -21.822 1.00 96.81 351 SER A N 1
ATOM 2704 C CA . SER A 1 351 ? 25.013 -1.198 -22.224 1.00 96.81 351 SER A CA 1
ATOM 2705 C C . SER A 1 351 ? 24.117 -1.399 -23.442 1.00 96.81 351 SER A C 1
ATOM 2707 O O . SER A 1 351 ? 24.409 -2.192 -24.341 1.00 96.81 351 SER A O 1
ATOM 2709 N N . VAL A 1 352 ? 23.025 -0.642 -23.477 1.00 94.69 352 VAL A N 1
ATOM 2710 C CA . VAL A 1 352 ? 22.109 -0.559 -24.608 1.00 94.69 352 VAL A CA 1
ATOM 2711 C C . VAL A 1 352 ? 21.904 0.917 -24.939 1.00 94.69 352 VAL A C 1
ATOM 2713 O O . VAL A 1 352 ? 21.256 1.632 -24.174 1.00 94.69 352 VAL A O 1
ATOM 2716 N N . ILE A 1 353 ? 22.447 1.374 -26.071 1.00 92.38 353 ILE A N 1
ATOM 2717 C CA . ILE A 1 353 ? 22.241 2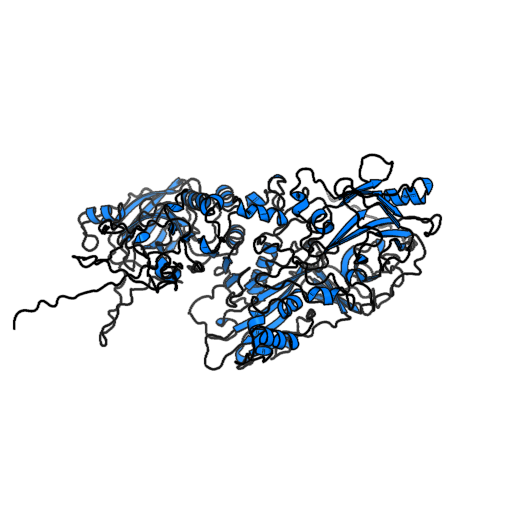.735 -26.593 1.00 92.38 353 ILE A CA 1
ATOM 2718 C C . ILE A 1 353 ? 21.469 2.650 -27.899 1.00 92.38 353 ILE A C 1
ATOM 2720 O O . ILE A 1 353 ? 21.826 1.887 -28.795 1.00 92.38 353 ILE A O 1
ATOM 2724 N N . ASP A 1 354 ? 20.381 3.406 -28.003 1.00 87.19 354 ASP A N 1
ATOM 2725 C CA . ASP A 1 354 ? 19.510 3.430 -29.182 1.00 87.19 354 ASP A CA 1
ATOM 2726 C C . ASP A 1 354 ? 18.980 2.038 -29.581 1.00 87.19 354 ASP A C 1
ATOM 2728 O O . ASP A 1 354 ? 18.622 1.774 -30.727 1.00 87.19 354 ASP A O 1
ATOM 2732 N N . GLY A 1 355 ? 18.903 1.120 -28.611 1.00 86.31 355 GLY A N 1
ATOM 2733 C CA . GLY A 1 355 ? 18.526 -0.280 -28.817 1.00 86.31 355 GLY A CA 1
ATOM 2734 C C . GLY A 1 355 ? 19.669 -1.207 -29.258 1.00 86.31 355 GLY A C 1
ATOM 2735 O O . GLY A 1 355 ? 19.440 -2.415 -29.351 1.00 86.31 355 GLY A O 1
ATOM 2736 N N . ASN A 1 356 ? 20.878 -0.691 -29.504 1.00 91.50 356 ASN A N 1
ATOM 2737 C CA . ASN A 1 356 ? 22.078 -1.499 -29.735 1.00 91.50 356 ASN A CA 1
ATOM 2738 C C . ASN A 1 356 ? 22.658 -1.958 -28.407 1.00 91.50 356 ASN A C 1
ATOM 2740 O O . ASN A 1 356 ? 23.152 -1.138 -27.639 1.00 91.50 356 ASN A O 1
ATOM 2744 N N . GLU A 1 357 ? 22.612 -3.261 -28.157 1.00 94.38 357 GLU A N 1
ATOM 2745 C CA . GLU A 1 357 ? 23.252 -3.885 -27.003 1.00 94.38 357 GLU A CA 1
ATOM 2746 C C . GLU A 1 357 ? 24.682 -4.304 -27.355 1.00 94.38 357 GLU A C 1
ATOM 2748 O O . GLU A 1 357 ? 24.897 -4.942 -28.387 1.00 94.38 357 GLU A O 1
ATOM 2753 N N . ASN A 1 358 ? 25.652 -4.005 -26.490 1.00 95.75 358 ASN A N 1
ATOM 2754 C CA . ASN A 1 358 ? 26.977 -4.603 -26.617 1.00 95.75 358 ASN A CA 1
ATOM 2755 C C . ASN A 1 358 ? 26.977 -6.020 -26.019 1.00 95.75 358 ASN A C 1
ATOM 2757 O O . ASN A 1 358 ? 26.891 -6.190 -24.802 1.00 95.75 358 ASN A O 1
ATOM 2761 N N . ARG A 1 359 ? 27.064 -7.031 -26.891 1.00 94.94 359 ARG A N 1
ATOM 2762 C CA . ARG A 1 359 ? 27.068 -8.466 -26.544 1.00 94.94 359 ARG A CA 1
ATOM 2763 C C . ARG A 1 359 ? 28.417 -9.149 -26.811 1.00 94.94 359 ARG A C 1
ATOM 2765 O O . ARG A 1 359 ? 28.495 -10.369 -26.734 1.00 94.94 359 ARG A O 1
ATOM 2772 N N . GLU A 1 360 ? 29.461 -8.386 -27.127 1.00 93.75 360 GLU A N 1
ATOM 2773 C CA . GLU A 1 360 ? 30.755 -8.930 -27.573 1.00 93.75 360 GLU A CA 1
ATOM 2774 C C . GLU A 1 360 ? 31.888 -8.615 -26.593 1.00 93.75 360 GLU A C 1
ATOM 2776 O O . GLU A 1 360 ? 32.658 -9.504 -26.233 1.00 93.75 360 GLU A O 1
ATOM 2781 N N . ASP A 1 361 ? 31.968 -7.374 -26.108 1.00 95.50 361 ASP A N 1
ATOM 2782 C CA . ASP A 1 361 ? 33.171 -6.870 -25.436 1.00 95.50 361 ASP A CA 1
ATOM 2783 C C . ASP A 1 361 ? 33.180 -7.197 -23.928 1.00 95.50 361 ASP A C 1
ATOM 2785 O O . ASP A 1 361 ? 33.156 -6.309 -23.080 1.00 95.50 361 ASP A O 1
ATOM 2789 N N . PHE A 1 362 ? 33.164 -8.480 -23.566 1.00 97.00 362 PHE A N 1
ATOM 2790 C CA . PHE A 1 362 ? 33.179 -8.918 -22.166 1.00 97.00 362 PHE A CA 1
ATOM 2791 C C . PHE A 1 362 ? 34.585 -8.868 -21.562 1.00 97.00 362 PHE A C 1
ATOM 2793 O O . PHE A 1 362 ? 35.526 -9.461 -22.087 1.00 97.00 362 PHE A O 1
ATOM 2800 N N . SER A 1 363 ? 34.717 -8.208 -20.414 1.00 97.38 363 SER A N 1
ATOM 2801 C CA . SER A 1 363 ? 35.945 -8.167 -19.620 1.00 97.38 363 SER A CA 1
ATOM 2802 C C . SER A 1 363 ? 35.636 -8.244 -18.123 1.00 97.38 363 SER A C 1
ATOM 2804 O O . SER A 1 363 ? 34.477 -8.229 -17.702 1.00 97.38 363 SER A O 1
ATOM 2806 N N . ALA A 1 364 ? 36.679 -8.278 -17.288 1.00 97.19 364 ALA A N 1
ATOM 2807 C CA . ALA A 1 364 ? 36.514 -8.227 -15.836 1.00 97.19 364 ALA A CA 1
ATOM 2808 C C . ALA A 1 364 ? 35.795 -6.950 -15.347 1.00 97.19 364 ALA A C 1
ATOM 2810 O O . ALA A 1 364 ? 35.246 -6.956 -14.246 1.00 97.19 364 ALA A O 1
ATOM 2811 N N . ASP A 1 365 ? 35.763 -5.885 -16.159 1.00 97.94 365 ASP A N 1
ATOM 2812 C CA . ASP A 1 365 ? 35.118 -4.617 -15.814 1.00 97.94 365 ASP A CA 1
ATOM 2813 C C . ASP A 1 365 ? 33.588 -4.669 -15.883 1.00 97.94 365 ASP A C 1
ATOM 2815 O O . ASP A 1 365 ? 32.934 -3.953 -15.129 1.00 97.94 365 ASP A O 1
ATOM 2819 N N . ASN A 1 366 ? 32.999 -5.473 -16.770 1.00 98.19 366 ASN A N 1
ATOM 2820 C CA . ASN A 1 366 ? 31.544 -5.551 -16.951 1.00 98.19 366 ASN A CA 1
ATOM 2821 C C . ASN A 1 366 ? 30.973 -6.958 -16.723 1.00 98.19 366 ASN A C 1
ATOM 2823 O O . ASN A 1 366 ? 29.755 -7.100 -16.619 1.00 98.19 366 ASN A O 1
ATOM 2827 N N . ALA A 1 367 ? 31.836 -7.969 -16.602 1.00 98.25 367 ALA A N 1
ATOM 2828 C CA . ALA A 1 367 ? 31.511 -9.336 -16.212 1.00 98.25 367 ALA A CA 1
ATOM 2829 C C . ALA A 1 367 ? 32.646 -9.946 -15.364 1.00 98.25 367 ALA A C 1
ATOM 2831 O O . ALA A 1 367 ? 33.469 -10.717 -15.865 1.00 98.25 367 ALA A O 1
ATOM 2832 N N . PRO A 1 368 ? 32.728 -9.602 -14.065 1.00 97.44 368 PRO A N 1
ATOM 2833 C CA . PRO A 1 368 ? 33.766 -10.112 -13.182 1.00 97.44 368 PRO A CA 1
ATOM 2834 C C . PRO A 1 368 ? 33.834 -11.645 -13.185 1.00 97.44 368 PRO A C 1
ATOM 2836 O O . PRO A 1 368 ? 32.835 -12.337 -12.981 1.00 97.44 368 PRO A O 1
ATOM 2839 N N . ALA A 1 369 ? 35.046 -12.185 -13.339 1.00 96.50 369 ALA A N 1
ATOM 2840 C CA . ALA A 1 369 ? 35.289 -13.628 -13.298 1.00 96.50 369 ALA A CA 1
ATOM 2841 C C . ALA A 1 369 ? 35.095 -14.234 -11.895 1.00 96.50 369 ALA A C 1
ATOM 2843 O O . ALA A 1 369 ? 35.032 -15.453 -11.748 1.00 96.50 369 ALA A O 1
ATOM 2844 N N . ALA A 1 370 ? 35.006 -13.404 -10.853 1.00 97.50 370 ALA A N 1
ATOM 2845 C CA . ALA A 1 370 ? 34.685 -13.836 -9.501 1.00 97.50 370 ALA A CA 1
ATOM 2846 C C . ALA A 1 370 ? 33.162 -13.899 -9.314 1.00 97.50 370 ALA A C 1
ATOM 2848 O O . ALA A 1 370 ? 32.469 -12.886 -9.377 1.00 97.50 370 ALA A O 1
ATOM 2849 N N . GLY A 1 371 ? 32.645 -15.100 -9.053 1.00 97.38 371 GLY A N 1
ATOM 2850 C CA . GLY A 1 371 ? 31.244 -15.282 -8.678 1.00 97.38 371 GLY A CA 1
ATOM 2851 C C . GLY A 1 371 ? 30.982 -14.828 -7.241 1.00 97.38 371 GLY A C 1
ATOM 2852 O O . GLY A 1 371 ? 31.858 -14.929 -6.382 1.00 97.38 371 GLY A O 1
ATOM 2853 N N . VAL A 1 372 ? 29.762 -14.376 -6.971 1.00 98.44 372 VAL A N 1
ATOM 2854 C CA . VAL A 1 372 ? 29.274 -14.015 -5.638 1.00 98.44 372 VAL A CA 1
ATOM 2855 C C . VAL A 1 372 ? 28.475 -15.177 -5.069 1.00 98.44 372 VAL A C 1
ATOM 2857 O O . VAL A 1 372 ? 27.567 -15.694 -5.720 1.00 98.44 372 VAL A O 1
ATOM 2860 N N . GLU A 1 373 ? 28.786 -15.568 -3.839 1.00 98.44 373 GLU A N 1
ATOM 2861 C CA . GLU A 1 373 ? 27.975 -16.536 -3.107 1.00 98.44 373 GLU A CA 1
ATOM 2862 C C . GLU A 1 373 ? 26.694 -15.859 -2.612 1.00 98.44 373 GLU A C 1
ATOM 2864 O O . GLU A 1 373 ? 26.750 -14.934 -1.797 1.00 98.44 373 GLU A O 1
ATOM 2869 N N . VAL A 1 374 ? 25.535 -16.298 -3.107 1.00 98.19 374 VAL A N 1
ATOM 2870 C CA . VAL A 1 374 ? 24.241 -15.726 -2.719 1.00 98.19 374 VAL A CA 1
ATOM 2871 C C . VAL A 1 374 ? 23.426 -16.714 -1.898 1.00 98.19 374 VAL A C 1
ATOM 2873 O O . VAL A 1 374 ? 23.456 -17.923 -2.122 1.00 98.19 374 VAL A O 1
ATOM 2876 N N . LYS A 1 375 ? 22.656 -16.203 -0.936 1.00 97.94 375 LYS A N 1
ATOM 2877 C CA . LYS A 1 375 ? 21.740 -17.010 -0.120 1.00 97.94 375 LYS A CA 1
ATOM 2878 C C . LYS A 1 375 ? 20.335 -16.438 -0.213 1.00 97.94 375 LYS A C 1
ATOM 2880 O O . LYS A 1 375 ? 20.160 -15.224 -0.290 1.00 97.94 375 LYS A O 1
ATOM 2885 N N . VAL A 1 376 ? 19.336 -17.313 -0.180 1.00 96.62 376 VAL A N 1
ATOM 2886 C CA . VAL A 1 376 ? 17.948 -16.881 -0.004 1.00 96.62 376 VAL A CA 1
ATOM 2887 C C . VAL A 1 376 ? 17.800 -16.432 1.445 1.00 96.62 376 VAL A C 1
ATOM 2889 O O . VAL A 1 376 ? 18.028 -17.210 2.370 1.00 96.62 376 VAL A O 1
ATOM 2892 N N . ALA A 1 377 ? 17.463 -15.166 1.645 1.00 94.94 377 ALA A N 1
ATOM 2893 C CA . ALA A 1 377 ? 17.176 -14.597 2.954 1.00 94.94 377 ALA A CA 1
ATOM 2894 C C . ALA A 1 377 ? 16.132 -13.490 2.799 1.00 94.94 377 ALA A C 1
ATOM 2896 O O . ALA A 1 377 ? 15.872 -13.029 1.688 1.00 94.94 377 ALA A O 1
ATOM 2897 N N . THR A 1 378 ? 15.529 -13.062 3.907 1.00 91.56 378 THR A N 1
ATOM 2898 C CA . THR A 1 378 ? 14.609 -11.921 3.900 1.00 91.56 378 THR A CA 1
ATOM 2899 C C . THR A 1 378 ? 15.379 -10.651 3.526 1.00 91.56 378 THR A C 1
ATOM 2901 O O . THR A 1 378 ? 16.285 -10.286 4.283 1.00 91.56 378 THR A O 1
ATOM 2904 N N . PRO A 1 379 ? 15.017 -9.972 2.415 1.00 93.88 379 PRO A N 1
ATOM 2905 C CA . PRO A 1 379 ? 15.591 -8.684 2.042 1.00 93.88 379 PRO A CA 1
ATOM 2906 C C . PRO A 1 379 ? 15.563 -7.693 3.205 1.00 93.88 379 PRO A C 1
ATOM 2908 O O . PRO A 1 379 ? 14.655 -7.736 4.037 1.00 93.88 379 PRO A O 1
ATOM 2911 N N . ARG A 1 380 ? 16.560 -6.808 3.286 1.00 94.56 380 ARG A N 1
ATOM 2912 C CA . ARG A 1 380 ? 16.588 -5.738 4.290 1.00 94.56 380 ARG A CA 1
ATOM 2913 C C . ARG A 1 380 ? 16.631 -4.381 3.600 1.00 94.56 380 ARG A C 1
ATOM 2915 O O . ARG A 1 380 ? 17.369 -4.214 2.635 1.00 94.56 380 ARG A O 1
ATOM 2922 N N . PRO A 1 381 ? 15.890 -3.390 4.106 1.00 95.88 381 PRO A N 1
ATOM 2923 C CA . PRO A 1 381 ? 15.928 -2.058 3.549 1.00 95.88 381 PRO A CA 1
ATOM 2924 C C . PRO A 1 381 ? 17.194 -1.320 3.979 1.00 95.88 381 PRO A C 1
ATOM 2926 O O . PRO A 1 381 ? 17.757 -1.575 5.046 1.00 95.88 381 PRO A O 1
ATOM 2929 N N . ILE A 1 382 ? 17.591 -0.341 3.174 1.00 96.38 382 ILE A N 1
ATOM 2930 C CA . ILE A 1 382 ? 18.772 0.486 3.410 1.00 96.38 382 ILE A CA 1
ATOM 2931 C C . ILE A 1 382 ? 18.336 1.847 3.943 1.00 96.38 382 ILE A C 1
ATOM 2933 O O . ILE A 1 382 ? 17.513 2.528 3.324 1.00 96.38 382 ILE A O 1
ATOM 2937 N N . LEU A 1 383 ? 18.892 2.257 5.087 1.00 96.56 383 LEU A N 1
ATOM 2938 C CA . LEU A 1 383 ? 18.644 3.579 5.661 1.00 96.56 383 LEU A CA 1
ATOM 2939 C C . LEU A 1 383 ? 19.231 4.653 4.735 1.00 96.56 383 LEU A C 1
ATOM 2941 O O . LEU A 1 383 ? 20.439 4.696 4.517 1.00 96.56 383 LEU A O 1
ATOM 2945 N N . GLN A 1 384 ? 18.376 5.522 4.206 1.00 94.88 384 GLN A N 1
ATOM 2946 C CA . GLN A 1 384 ? 18.758 6.588 3.280 1.00 94.88 384 GLN A CA 1
ATOM 2947 C C . GLN A 1 384 ? 19.176 7.852 4.033 1.00 94.88 384 GLN A C 1
ATOM 2949 O O . GLN A 1 384 ? 20.221 8.438 3.764 1.00 94.88 384 GLN A O 1
ATOM 2954 N N . VAL A 1 385 ? 18.357 8.268 4.998 1.00 93.44 385 VAL A N 1
ATOM 2955 C CA . VAL A 1 385 ? 18.552 9.495 5.774 1.00 93.44 385 VAL A CA 1
ATOM 2956 C C . VAL A 1 385 ? 17.847 9.364 7.121 1.00 93.44 385 VAL A C 1
ATOM 2958 O O . VAL A 1 385 ? 16.840 8.661 7.244 1.00 93.44 385 VAL A O 1
ATOM 2961 N N . ALA A 1 386 ? 18.365 10.046 8.136 1.00 93.62 386 ALA A N 1
ATOM 2962 C CA . ALA A 1 386 ? 17.686 10.236 9.403 1.00 93.62 386 ALA A CA 1
ATOM 2963 C C . ALA A 1 386 ? 17.576 11.722 9.754 1.00 93.62 386 ALA A C 1
ATOM 2965 O O . ALA A 1 386 ? 18.520 12.490 9.580 1.00 93.62 386 ALA A O 1
ATOM 2966 N N . PHE A 1 387 ? 16.423 12.122 10.285 1.00 91.44 387 PHE A N 1
ATOM 2967 C CA . PHE A 1 387 ? 16.201 13.470 10.799 1.00 91.44 387 PHE A CA 1
ATOM 2968 C C . PHE A 1 387 ? 15.998 13.411 12.303 1.00 91.44 387 PHE A C 1
ATOM 2970 O O . PHE A 1 387 ? 15.091 12.737 12.795 1.00 91.44 387 PHE A O 1
ATOM 2977 N N . HIS A 1 388 ? 16.822 14.149 13.032 1.00 91.56 388 HIS A N 1
ATOM 2978 C CA . HIS A 1 388 ? 16.722 14.289 14.478 1.00 91.56 388 HIS A CA 1
ATOM 2979 C C . HIS A 1 388 ? 16.248 15.691 14.818 1.00 91.56 388 HIS A C 1
ATOM 2981 O O . HIS A 1 388 ? 16.829 16.661 14.338 1.00 91.56 388 HIS A O 1
ATOM 2987 N N . ARG A 1 389 ? 15.219 15.807 15.659 1.00 88.06 389 ARG A N 1
ATOM 2988 C CA . ARG A 1 389 ? 14.752 17.091 16.185 1.00 88.06 389 ARG A CA 1
ATOM 2989 C C . ARG A 1 389 ? 14.605 17.043 17.696 1.00 88.06 389 ARG A C 1
ATOM 2991 O O . ARG A 1 389 ? 13.853 16.229 18.238 1.00 88.06 389 ARG A O 1
ATOM 2998 N N . MET A 1 390 ? 15.269 17.984 18.359 1.00 84.06 390 MET A N 1
ATOM 2999 C CA . MET A 1 390 ? 15.137 18.253 19.784 1.00 84.06 390 MET A CA 1
ATOM 3000 C C . MET A 1 390 ? 15.107 19.768 20.036 1.00 84.06 390 MET A C 1
ATOM 3002 O O . MET A 1 390 ? 16.150 20.411 20.151 1.00 84.06 390 MET A O 1
ATOM 3006 N N . ASP A 1 391 ? 13.910 20.337 20.166 1.00 77.75 391 ASP A N 1
ATOM 3007 C CA . ASP A 1 391 ? 13.738 21.774 20.404 1.00 77.75 391 ASP A CA 1
ATOM 3008 C C . ASP A 1 391 ? 13.985 22.140 21.878 1.00 77.75 391 ASP A C 1
ATOM 3010 O O . ASP A 1 391 ? 13.452 21.499 22.794 1.00 77.75 391 ASP A O 1
ATOM 3014 N N . LYS A 1 392 ? 14.759 23.209 22.121 1.00 71.50 392 LYS A N 1
ATOM 3015 C CA . LYS A 1 392 ? 14.917 23.794 23.464 1.00 71.50 392 LYS A CA 1
ATOM 3016 C C . LYS A 1 392 ? 13.556 24.316 23.955 1.00 71.50 392 LYS A C 1
ATOM 3018 O O . LYS A 1 392 ? 12.849 24.990 23.217 1.00 71.50 392 LYS A O 1
ATOM 3023 N N . GLY A 1 393 ? 13.164 23.972 25.184 1.00 69.06 393 GLY A N 1
ATOM 3024 C CA . GLY A 1 393 ? 11.902 24.420 25.802 1.00 69.06 393 GLY A CA 1
ATOM 3025 C C . GLY A 1 393 ? 10.638 23.649 25.391 1.00 69.06 393 GLY A C 1
ATOM 3026 O O . GLY A 1 393 ? 9.631 23.720 26.092 1.00 69.06 393 GLY A O 1
ATOM 3027 N N . TYR A 1 394 ? 10.687 22.831 24.334 1.00 65.00 394 TYR A N 1
ATOM 3028 C CA . TYR A 1 394 ? 9.540 22.045 23.866 1.00 65.00 394 TYR A CA 1
ATOM 3029 C C . TYR A 1 394 ? 9.839 20.539 23.896 1.00 65.00 394 TYR A C 1
ATOM 3031 O O . TYR A 1 394 ? 9.945 19.891 22.851 1.00 65.00 394 TYR A O 1
ATOM 3039 N N . PRO A 1 395 ? 9.894 19.912 25.094 1.00 59.91 395 PRO A N 1
ATOM 3040 C CA . PRO A 1 395 ? 10.207 18.483 25.249 1.00 59.91 395 PRO A CA 1
ATOM 3041 C C . PRO A 1 395 ? 9.212 17.557 24.534 1.00 59.91 395 PRO A C 1
ATOM 3043 O O . PRO A 1 395 ? 9.447 16.358 24.396 1.00 59.91 395 PRO A O 1
ATOM 3046 N N . HIS A 1 396 ? 8.094 18.114 24.077 1.00 65.31 396 HIS A N 1
ATOM 3047 C CA . HIS A 1 396 ? 7.027 17.453 23.359 1.00 65.31 396 HIS A CA 1
ATOM 3048 C C . HIS A 1 396 ? 7.321 17.291 21.841 1.00 65.31 396 HIS A C 1
ATOM 3050 O O . HIS A 1 396 ? 6.574 16.582 21.162 1.00 65.31 396 HIS A O 1
ATOM 3056 N N . GLN A 1 397 ? 8.400 17.893 21.321 1.00 68.69 397 GLN A N 1
ATOM 3057 C CA . GLN A 1 397 ? 8.815 17.823 19.908 1.00 68.69 397 GLN A CA 1
ATOM 3058 C C . GLN A 1 397 ? 10.054 16.944 19.658 1.00 68.69 397 GLN A C 1
ATOM 3060 O O . GLN A 1 397 ? 10.663 17.026 18.597 1.00 68.69 397 GLN A O 1
ATOM 3065 N N . LYS A 1 398 ? 10.412 16.067 20.606 1.00 82.25 398 LYS A N 1
ATOM 3066 C CA . LYS A 1 398 ? 11.485 15.072 20.432 1.00 82.25 398 LYS A CA 1
ATOM 3067 C C . LYS A 1 398 ? 11.077 14.058 19.371 1.00 82.25 398 LYS A C 1
ATOM 3069 O O . LYS A 1 398 ? 10.073 13.371 19.567 1.00 82.25 398 LYS A O 1
ATOM 3074 N N . ARG A 1 399 ? 11.804 13.980 18.256 1.00 86.94 399 ARG A N 1
ATOM 3075 C CA . ARG A 1 399 ? 11.513 13.021 17.181 1.00 86.94 399 ARG A CA 1
ATOM 3076 C C . ARG A 1 399 ? 12.792 12.572 16.487 1.00 86.94 399 ARG A C 1
ATOM 3078 O O . ARG A 1 399 ? 13.648 13.397 16.176 1.00 86.94 399 ARG A O 1
ATOM 3085 N N . LEU A 1 400 ? 12.857 11.275 16.209 1.00 91.38 400 LEU A N 1
ATOM 3086 C CA . LEU A 1 400 ? 13.792 10.677 15.270 1.00 91.38 400 LEU A CA 1
ATOM 3087 C C . LEU A 1 400 ? 12.968 10.146 14.099 1.00 91.38 400 LEU A C 1
ATOM 3089 O O . LEU A 1 400 ? 11.994 9.429 14.310 1.00 91.38 400 LEU A O 1
ATOM 3093 N N . TYR A 1 401 ? 13.319 10.530 12.882 1.00 91.06 401 TYR A N 1
ATOM 3094 C CA . TYR A 1 401 ? 12.707 10.025 11.660 1.00 91.06 401 TYR A CA 1
ATOM 3095 C C . TYR A 1 401 ? 13.767 9.236 10.908 1.00 91.06 401 TYR A C 1
ATOM 3097 O O . TYR A 1 401 ? 14.836 9.774 10.646 1.00 91.06 401 TYR A O 1
ATOM 3105 N N . LEU A 1 402 ? 13.476 7.988 10.563 1.00 93.56 402 LEU A N 1
ATOM 3106 C CA . LEU A 1 402 ? 14.372 7.097 9.834 1.00 93.56 402 LEU A CA 1
ATOM 3107 C C . LEU A 1 402 ? 13.741 6.790 8.482 1.00 93.56 402 LEU A C 1
ATOM 3109 O O . LEU A 1 402 ? 12.668 6.190 8.438 1.00 93.56 402 LEU A O 1
ATOM 3113 N N . GLU A 1 403 ? 14.358 7.222 7.389 1.00 91.88 403 GLU A N 1
ATOM 3114 C CA . GLU A 1 403 ? 13.859 6.957 6.041 1.00 91.88 403 GLU A CA 1
ATOM 3115 C C . GLU A 1 403 ? 14.645 5.828 5.398 1.00 91.88 403 GLU A C 1
ATOM 3117 O O . GLU A 1 403 ? 15.875 5.839 5.364 1.00 91.88 403 GLU A O 1
ATOM 3122 N N . TYR A 1 404 ? 13.914 4.860 4.868 1.00 93.94 404 TYR A N 1
ATOM 3123 C CA . TYR A 1 404 ? 14.447 3.635 4.308 1.00 93.94 404 TYR A CA 1
ATOM 3124 C C . TYR A 1 404 ? 14.035 3.496 2.847 1.00 93.94 404 TYR A C 1
ATOM 3126 O O . TYR A 1 404 ? 12.964 3.958 2.452 1.00 93.94 404 TYR A O 1
ATOM 3134 N N . ALA A 1 405 ? 14.879 2.823 2.070 1.00 93.44 405 ALA A N 1
ATOM 3135 C CA . ALA A 1 405 ? 14.543 2.318 0.748 1.00 93.44 405 ALA A CA 1
ATOM 3136 C C . ALA A 1 405 ? 14.596 0.787 0.754 1.00 93.44 405 ALA A C 1
ATOM 3138 O O . ALA A 1 405 ? 15.514 0.191 1.318 1.00 93.44 405 ALA A O 1
ATOM 3139 N N . TRP A 1 406 ? 13.610 0.161 0.126 1.00 92.62 406 TRP A N 1
ATOM 3140 C CA . TRP A 1 406 ? 13.519 -1.279 -0.082 1.00 92.62 406 TRP A CA 1
ATOM 3141 C C . TRP A 1 406 ? 13.421 -1.556 -1.577 1.00 92.62 406 TRP A C 1
ATOM 3143 O O . TRP A 1 406 ? 12.655 -0.882 -2.252 1.00 92.62 406 TRP A O 1
ATOM 3153 N N . TRP A 1 407 ? 14.122 -2.564 -2.092 1.00 92.50 407 TRP A N 1
ATOM 3154 C CA . TRP A 1 407 ? 14.000 -2.983 -3.492 1.00 92.50 407 TRP A CA 1
ATOM 3155 C C . TRP A 1 407 ? 13.276 -4.320 -3.596 1.00 92.50 407 TRP A C 1
ATOM 3157 O O . TRP A 1 407 ? 13.640 -5.263 -2.894 1.00 92.50 407 TRP A O 1
ATOM 3167 N N . GLY A 1 408 ? 12.270 -4.392 -4.465 1.00 88.88 408 GLY A N 1
ATOM 3168 C CA . GLY A 1 408 ? 11.540 -5.624 -4.763 1.00 88.88 408 GLY A CA 1
ATOM 3169 C C . GLY A 1 408 ? 11.373 -5.884 -6.258 1.00 88.88 408 GLY A C 1
ATOM 3170 O O . GLY A 1 408 ? 11.938 -5.167 -7.090 1.00 88.88 408 GLY A O 1
ATOM 3171 N N . GLY A 1 409 ? 10.607 -6.921 -6.607 1.00 84.88 409 GLY A N 1
ATOM 3172 C CA . GLY A 1 409 ? 10.378 -7.319 -7.994 1.00 84.88 409 GLY A CA 1
ATOM 3173 C C . GLY A 1 409 ? 9.222 -8.295 -8.223 1.00 84.88 409 GLY A C 1
ATOM 3174 O O . GLY A 1 409 ? 8.442 -8.593 -7.324 1.00 84.88 409 GLY A O 1
ATOM 3175 N N . GLY A 1 410 ? 9.114 -8.811 -9.451 1.00 80.06 410 GLY A N 1
ATOM 3176 C CA . GLY A 1 410 ? 8.093 -9.803 -9.821 1.00 80.06 410 GLY A CA 1
ATOM 3177 C C . GLY A 1 410 ? 8.099 -11.054 -8.937 1.00 80.06 410 GLY A C 1
ATOM 3178 O O . GLY A 1 410 ? 7.046 -11.604 -8.626 1.00 80.06 410 GLY A O 1
ATOM 3179 N N . THR A 1 411 ? 9.282 -11.485 -8.498 1.00 83.38 411 THR A N 1
ATOM 3180 C CA . THR A 1 411 ? 9.487 -12.743 -7.766 1.00 83.38 411 THR A CA 1
ATOM 3181 C C . THR A 1 411 ? 9.163 -12.668 -6.276 1.00 83.38 411 THR A C 1
ATOM 3183 O O . THR A 1 411 ? 8.819 -13.689 -5.690 1.00 83.38 411 THR A O 1
ATOM 3186 N N . ASP A 1 412 ? 9.259 -11.492 -5.651 1.00 87.00 412 ASP A N 1
ATOM 3187 C CA . ASP A 1 412 ? 8.941 -11.304 -4.227 1.00 87.00 412 ASP A CA 1
ATOM 3188 C C . ASP A 1 412 ? 7.532 -10.743 -3.998 1.00 87.00 412 ASP A C 1
ATOM 3190 O O . ASP A 1 412 ? 7.101 -10.551 -2.856 1.00 87.00 412 ASP A O 1
ATOM 3194 N N . GLY A 1 413 ? 6.811 -10.490 -5.093 1.00 88.62 413 GLY A N 1
ATOM 3195 C CA . GLY A 1 413 ? 5.448 -10.007 -5.059 1.00 88.62 413 GLY A CA 1
ATOM 3196 C C . GLY A 1 413 ? 5.325 -8.571 -4.558 1.00 88.62 413 GLY A C 1
ATOM 3197 O O . GLY A 1 413 ? 4.232 -8.198 -4.136 1.00 88.62 413 GLY A O 1
ATOM 3198 N N . LEU A 1 414 ? 6.391 -7.765 -4.580 1.00 89.56 414 LEU A N 1
ATOM 3199 C CA . LEU A 1 414 ? 6.339 -6.341 -4.226 1.00 89.56 414 LEU A CA 1
ATOM 3200 C C . LEU A 1 414 ? 6.185 -5.438 -5.457 1.00 89.56 414 LEU A C 1
ATOM 3202 O O . LEU A 1 414 ? 5.713 -4.303 -5.325 1.00 89.56 414 LEU A O 1
ATOM 3206 N N . HIS A 1 415 ? 6.525 -5.936 -6.650 1.00 88.38 415 HIS A N 1
ATOM 3207 C CA . HIS A 1 415 ? 6.358 -5.237 -7.925 1.00 88.38 415 HIS A CA 1
ATOM 3208 C C . HIS A 1 415 ? 6.143 -6.192 -9.107 1.00 88.38 415 HIS A C 1
ATOM 3210 O O . HIS A 1 415 ? 6.211 -7.401 -8.938 1.00 88.38 415 HIS A O 1
ATOM 3216 N N . THR A 1 416 ? 5.922 -5.659 -10.310 1.00 86.19 416 THR A N 1
ATOM 3217 C CA . THR A 1 416 ? 6.015 -6.416 -11.572 1.00 86.19 416 THR A CA 1
ATOM 3218 C C . THR A 1 416 ? 7.447 -6.445 -12.121 1.00 86.19 416 THR A C 1
ATOM 3220 O O . THR A 1 416 ? 7.928 -7.490 -12.543 1.00 86.19 416 THR A O 1
ATOM 3223 N N . GLU A 1 417 ? 8.142 -5.309 -12.077 1.00 86.94 417 GLU A N 1
ATOM 3224 C CA . GLU A 1 417 ? 9.520 -5.115 -12.560 1.00 86.94 417 GLU A CA 1
ATOM 3225 C C . GLU A 1 417 ? 10.569 -5.369 -11.472 1.00 86.94 417 GLU A C 1
ATOM 3227 O O . GLU A 1 417 ? 10.361 -5.006 -10.315 1.00 86.94 417 GLU A O 1
ATOM 3232 N N . ALA A 1 418 ? 11.720 -5.930 -11.838 1.00 89.69 418 ALA A N 1
ATOM 3233 C CA . ALA A 1 418 ? 12.852 -6.125 -10.930 1.00 89.69 418 ALA A CA 1
ATOM 3234 C C . ALA A 1 418 ? 13.510 -4.799 -10.497 1.00 89.69 418 ALA A C 1
ATOM 3236 O O . ALA A 1 418 ? 13.311 -3.758 -11.118 1.00 89.69 418 ALA A O 1
ATOM 3237 N N . SER A 1 419 ? 14.323 -4.845 -9.434 1.00 92.19 419 SER A N 1
ATOM 3238 C CA . SER A 1 419 ? 15.092 -3.698 -8.922 1.00 92.19 419 SER A CA 1
ATOM 3239 C C . SER A 1 419 ? 14.250 -2.450 -8.637 1.00 92.19 419 SER A C 1
ATOM 3241 O O . SER A 1 419 ? 14.696 -1.307 -8.785 1.00 92.19 419 SER A O 1
ATOM 3243 N N . THR A 1 420 ? 13.024 -2.659 -8.185 1.00 88.75 420 THR A N 1
ATOM 3244 C CA . THR A 1 420 ? 12.088 -1.569 -7.990 1.00 88.75 420 THR A CA 1
ATOM 3245 C C . THR A 1 420 ? 12.131 -1.063 -6.557 1.00 88.75 420 THR A C 1
ATOM 3247 O O . THR A 1 420 ? 11.795 -1.804 -5.635 1.00 88.75 420 THR A O 1
ATOM 3250 N N . ALA A 1 421 ? 12.529 0.195 -6.367 1.00 89.62 421 ALA A N 1
ATOM 3251 C CA . ALA A 1 421 ? 12.645 0.803 -5.047 1.00 89.62 421 ALA A CA 1
ATOM 3252 C C . ALA A 1 421 ? 11.305 1.324 -4.499 1.00 89.62 421 ALA A C 1
ATOM 3254 O O . ALA A 1 421 ? 10.528 1.950 -5.216 1.00 89.62 421 ALA A O 1
ATOM 3255 N N . PHE A 1 422 ? 11.092 1.159 -3.198 1.00 86.19 422 PHE A N 1
ATOM 3256 C CA . PHE A 1 422 ? 9.982 1.698 -2.413 1.00 86.19 422 PHE A CA 1
ATOM 3257 C C . PHE A 1 422 ? 10.528 2.373 -1.167 1.00 86.19 422 PHE A C 1
ATOM 3259 O O . PHE A 1 422 ? 11.556 1.946 -0.642 1.00 86.19 422 PHE A O 1
ATOM 3266 N N . TYR A 1 423 ? 9.834 3.392 -0.666 1.00 86.12 423 TYR A N 1
ATOM 3267 C CA . TYR A 1 423 ? 10.304 4.127 0.504 1.00 86.12 423 TYR A CA 1
ATOM 3268 C C . TYR A 1 423 ? 9.320 4.077 1.633 1.00 86.12 423 TYR A C 1
ATOM 3270 O O . TYR A 1 423 ? 8.127 4.288 1.464 1.00 86.12 423 TYR A O 1
ATOM 3278 N N . PHE A 1 424 ? 9.851 3.976 2.826 1.00 88.69 424 PHE A N 1
ATOM 3279 C CA . PHE A 1 424 ? 9.027 4.105 3.999 1.00 88.69 424 PHE A CA 1
ATOM 3280 C C . PHE A 1 424 ? 9.806 4.800 5.084 1.00 88.69 424 PHE A C 1
ATOM 3282 O O . PHE A 1 424 ? 11.028 4.973 5.023 1.00 88.69 424 PHE A O 1
ATOM 3289 N N . ARG A 1 425 ? 9.061 5.249 6.079 1.00 89.75 425 ARG A N 1
ATOM 3290 C CA . ARG A 1 425 ? 9.634 5.950 7.210 1.00 89.75 425 ARG A CA 1
ATOM 3291 C C . ARG A 1 425 ? 9.264 5.244 8.489 1.00 89.75 425 ARG A C 1
ATOM 3293 O O . ARG A 1 425 ? 8.097 4.920 8.692 1.00 89.75 425 ARG A O 1
ATOM 3300 N N . ILE A 1 426 ? 10.239 5.119 9.379 1.00 93.06 426 ILE A N 1
ATOM 3301 C CA . ILE A 1 426 ? 10.008 4.747 10.764 1.00 93.06 426 ILE A CA 1
ATOM 3302 C C . ILE A 1 426 ? 10.182 5.966 11.674 1.00 93.06 426 ILE A C 1
ATOM 3304 O O . ILE A 1 426 ? 11.150 6.718 11.559 1.00 93.06 426 ILE A O 1
ATOM 3308 N N . VAL A 1 427 ? 9.240 6.155 12.595 1.00 92.56 427 VAL A N 1
ATOM 3309 C CA . VAL A 1 427 ? 9.336 7.100 13.714 1.00 92.56 427 VAL A CA 1
ATOM 3310 C C . VAL A 1 427 ? 9.296 6.282 15.000 1.00 92.56 427 VAL A C 1
ATOM 3312 O O . VAL A 1 427 ? 8.211 6.003 15.517 1.00 92.56 427 VAL A O 1
ATOM 3315 N N . PRO A 1 428 ? 10.448 5.819 15.512 1.00 92.88 428 PRO A N 1
ATOM 3316 C CA . PRO A 1 428 ? 10.440 4.931 16.659 1.00 92.88 428 PRO A CA 1
ATOM 3317 C C . PRO A 1 428 ? 9.784 5.617 17.868 1.00 92.88 428 PRO A C 1
ATOM 3319 O O . PRO A 1 428 ? 10.012 6.809 18.112 1.00 92.88 428 PRO A O 1
ATOM 3322 N N . PRO A 1 429 ? 8.968 4.886 18.650 1.00 91.50 429 PRO A N 1
ATOM 3323 C CA . PRO A 1 429 ? 8.480 5.372 19.929 1.00 91.50 429 PRO A CA 1
ATOM 3324 C C . PRO A 1 429 ? 9.625 5.899 20.794 1.00 91.50 429 PRO A C 1
ATOM 3326 O O . PRO A 1 429 ? 10.690 5.295 20.861 1.00 91.50 429 PRO A O 1
ATOM 3329 N N . LEU A 1 430 ? 9.387 6.999 21.512 1.00 90.06 430 LEU A N 1
ATOM 3330 C CA . LEU A 1 430 ? 10.408 7.676 22.324 1.00 90.06 430 LEU A CA 1
ATOM 3331 C C . LEU A 1 430 ? 11.187 6.731 23.255 1.00 90.06 430 LEU A C 1
ATOM 3333 O O . LEU A 1 430 ? 12.406 6.849 23.357 1.00 90.06 430 LEU A O 1
ATOM 3337 N N . GLY A 1 431 ? 10.491 5.770 23.872 1.00 90.62 431 GLY A N 1
ATOM 3338 C CA . GLY A 1 431 ? 11.093 4.761 24.749 1.00 90.62 431 GLY A CA 1
ATOM 3339 C C . GLY A 1 431 ? 12.125 3.861 24.068 1.00 90.62 431 GLY A C 1
ATOM 3340 O O . GLY A 1 431 ? 13.005 3.349 24.746 1.00 90.62 431 GLY A O 1
ATOM 3341 N N . PHE A 1 432 ? 12.046 3.685 22.748 1.00 92.88 432 PHE A N 1
ATOM 3342 C CA . PHE A 1 432 ? 12.949 2.816 21.984 1.00 92.88 432 PHE A CA 1
ATOM 3343 C C . PHE A 1 432 ? 14.242 3.520 21.572 1.00 92.88 432 PHE A C 1
ATOM 3345 O O . PHE A 1 432 ? 15.183 2.863 21.148 1.00 92.88 432 PHE A O 1
ATOM 3352 N N . VAL A 1 433 ? 14.285 4.847 21.707 1.00 92.88 433 VAL A N 1
ATOM 3353 C CA . VAL A 1 433 ? 15.434 5.689 21.347 1.00 92.88 433 VAL A CA 1
ATOM 3354 C C . VAL A 1 433 ? 15.930 6.504 22.544 1.00 92.88 433 VAL A C 1
ATOM 3356 O O . VAL A 1 433 ? 16.339 7.657 22.409 1.00 92.88 433 VAL A O 1
ATOM 3359 N N . GLY A 1 434 ? 15.842 5.925 23.746 1.00 90.69 434 GLY A N 1
ATOM 3360 C CA . GLY A 1 434 ? 16.424 6.474 24.976 1.00 90.69 434 GLY A CA 1
ATOM 3361 C C . GLY A 1 434 ? 15.636 7.605 25.652 1.00 90.69 434 GLY A C 1
ATOM 3362 O O . GLY A 1 434 ? 16.055 8.104 26.704 1.00 90.69 434 GLY A O 1
ATOM 3363 N N . TYR A 1 435 ? 14.487 8.024 25.113 1.00 89.25 435 TYR A N 1
ATOM 3364 C CA . TYR A 1 435 ? 13.649 9.059 25.723 1.00 89.25 435 TYR A CA 1
ATOM 3365 C C . TYR A 1 435 ? 12.556 8.478 26.623 1.00 89.25 435 TYR A C 1
ATOM 3367 O O . TYR A 1 435 ? 11.982 7.428 26.360 1.00 89.25 435 TYR A O 1
ATOM 3375 N N . ARG A 1 436 ? 12.173 9.223 27.667 1.00 87.50 436 ARG A N 1
ATOM 3376 C CA . ARG A 1 436 ? 11.039 8.846 28.521 1.00 87.50 436 ARG A CA 1
ATOM 3377 C C . ARG A 1 436 ? 9.727 8.871 27.711 1.00 87.50 436 ARG A C 1
ATOM 3379 O O . ARG A 1 436 ? 9.418 9.912 27.119 1.00 87.50 436 ARG A O 1
ATOM 3386 N N . PRO A 1 437 ? 8.931 7.785 27.693 1.00 85.81 437 PRO A N 1
ATOM 3387 C CA . PRO A 1 437 ? 7.637 7.786 27.023 1.00 85.81 437 PRO A CA 1
ATOM 3388 C C . PRO A 1 437 ? 6.665 8.740 27.729 1.00 85.81 437 PRO A C 1
ATOM 3390 O O . PRO A 1 437 ? 6.731 8.950 28.940 1.00 85.81 437 PRO A O 1
ATOM 3393 N N . ARG A 1 438 ? 5.731 9.323 26.970 1.00 80.44 438 ARG A N 1
ATOM 3394 C CA . ARG A 1 438 ? 4.715 10.243 27.518 1.00 80.44 438 ARG A CA 1
ATOM 3395 C C . ARG A 1 438 ? 3.709 9.570 28.444 1.00 80.44 438 ARG A C 1
ATOM 3397 O O . ARG A 1 438 ? 3.137 10.235 29.302 1.00 80.44 438 ARG A O 1
ATOM 3404 N N . ARG A 1 439 ? 3.416 8.297 28.196 1.00 81.50 439 ARG A N 1
ATOM 3405 C CA . ARG A 1 439 ? 2.450 7.502 28.950 1.00 81.50 439 ARG A CA 1
ATOM 3406 C C . ARG A 1 439 ? 3.122 6.190 29.354 1.00 81.50 439 ARG A C 1
ATOM 3408 O O . ARG A 1 439 ? 3.894 5.670 28.548 1.00 81.50 439 ARG A O 1
ATOM 3415 N N . PRO A 1 440 ? 2.863 5.680 30.566 1.00 78.75 440 PRO A N 1
ATOM 3416 C CA . PRO A 1 440 ? 3.230 4.313 30.912 1.00 78.75 440 PRO A CA 1
ATOM 3417 C C . PRO A 1 440 ? 2.441 3.335 30.025 1.00 78.75 440 PRO A C 1
ATOM 3419 O O . PRO A 1 440 ? 1.305 3.631 29.654 1.00 78.75 440 PRO A O 1
ATOM 3422 N N . GLY A 1 441 ? 3.047 2.199 29.678 1.00 84.44 441 GLY A N 1
ATOM 3423 C CA . GLY A 1 441 ? 2.442 1.164 28.833 1.00 84.44 441 GLY A CA 1
ATOM 3424 C C . GLY A 1 441 ? 3.249 0.850 27.573 1.00 84.44 441 GLY A C 1
ATOM 3425 O O . GLY A 1 441 ? 4.228 1.530 27.250 1.00 84.44 441 GLY A O 1
ATOM 3426 N N . LYS A 1 442 ? 2.836 -0.205 26.865 1.00 87.94 442 LYS A N 1
ATOM 3427 C CA . LYS A 1 442 ? 3.437 -0.593 25.586 1.00 87.94 442 LYS A CA 1
ATOM 3428 C C . LYS A 1 442 ? 3.071 0.449 24.520 1.00 87.94 442 LYS A C 1
ATOM 3430 O O . LYS A 1 442 ? 1.917 0.876 24.455 1.00 87.94 442 LYS A O 1
ATOM 3435 N N . PRO A 1 443 ? 4.030 0.914 23.705 1.00 90.38 443 PRO A N 1
ATOM 3436 C CA . PRO A 1 443 ? 3.724 1.881 22.667 1.00 90.38 443 PRO A CA 1
ATOM 3437 C C . PRO A 1 443 ? 2.899 1.228 21.558 1.00 90.38 443 PRO A C 1
ATOM 3439 O O . PRO A 1 443 ? 3.230 0.146 21.077 1.00 90.38 443 PRO A O 1
ATOM 3442 N N . TRP A 1 444 ? 1.858 1.933 21.124 1.00 91.00 444 TRP A N 1
ATOM 3443 C CA . TRP A 1 444 ? 1.106 1.583 19.927 1.00 91.00 444 TRP A CA 1
ATOM 3444 C C . TRP A 1 444 ? 1.923 1.895 18.677 1.00 91.00 444 TRP A C 1
ATOM 3446 O O . TRP A 1 444 ? 2.436 3.005 18.512 1.00 91.00 444 TRP A O 1
ATOM 3456 N N . ILE A 1 445 ? 2.024 0.911 17.792 1.00 93.12 445 ILE A N 1
ATOM 3457 C CA . ILE A 1 445 ? 2.687 1.011 16.499 1.00 93.12 445 ILE A CA 1
ATOM 3458 C C . ILE A 1 445 ? 1.617 1.371 15.483 1.00 93.12 445 ILE A C 1
ATOM 3460 O O . ILE A 1 445 ? 0.788 0.549 15.106 1.00 93.12 445 ILE A O 1
ATOM 3464 N N . THR A 1 446 ? 1.604 2.633 15.076 1.00 91.38 446 THR A N 1
ATOM 3465 C CA . THR A 1 446 ? 0.676 3.140 14.066 1.00 91.38 446 THR A CA 1
ATOM 3466 C C . THR A 1 446 ? 1.270 3.024 12.667 1.00 91.38 446 THR A C 1
ATOM 3468 O O . THR A 1 446 ? 2.311 3.612 12.373 1.00 91.38 446 THR A O 1
ATOM 3471 N N . VAL A 1 447 ? 0.575 2.289 11.808 1.00 90.75 447 VAL A N 1
ATOM 3472 C CA . VAL A 1 447 ? 0.843 2.170 10.378 1.00 90.75 447 VAL A CA 1
ATOM 3473 C C . VAL A 1 447 ? -0.059 3.158 9.661 1.00 90.75 447 VAL A C 1
ATOM 3475 O O . VAL A 1 447 ? -1.283 3.085 9.785 1.00 90.75 447 VAL A O 1
ATOM 3478 N N . GLN A 1 448 ? 0.542 4.110 8.953 1.00 85.75 448 GLN A N 1
ATOM 3479 C CA . GLN A 1 448 ? -0.189 5.159 8.259 1.00 85.75 448 GLN A CA 1
ATOM 3480 C C . GLN A 1 448 ? 0.225 5.235 6.783 1.00 85.75 448 GLN A C 1
ATOM 3482 O O . GLN A 1 448 ? 1.400 5.436 6.483 1.00 85.75 448 GLN A O 1
ATOM 3487 N N . PRO A 1 449 ? -0.725 5.123 5.852 1.00 70.31 449 PRO A N 1
ATOM 3488 C CA . PRO A 1 449 ? -0.438 5.083 4.425 1.00 70.31 449 PRO A CA 1
ATOM 3489 C C . PRO A 1 449 ? -0.589 6.420 3.703 1.00 70.31 449 PRO A C 1
ATOM 3491 O O . PRO A 1 449 ? -0.000 6.581 2.638 1.00 70.31 449 PRO A O 1
ATOM 3494 N N . TRP A 1 450 ? -1.361 7.372 4.243 1.00 63.22 450 TRP A N 1
ATOM 3495 C CA . TRP A 1 450 ? -1.802 8.546 3.471 1.00 63.22 450 TRP A CA 1
ATOM 3496 C C . TRP A 1 450 ? -1.614 9.910 4.142 1.00 63.22 450 TRP A C 1
ATOM 3498 O O . TRP A 1 450 ? -1.639 10.929 3.459 1.00 63.22 450 TRP A O 1
ATOM 3508 N N . TRP A 1 451 ? -1.387 9.959 5.457 1.00 56.91 451 TRP A N 1
ATOM 3509 C CA . TRP A 1 451 ? -1.379 11.217 6.210 1.00 56.91 451 TRP A CA 1
ATOM 3510 C C . TRP A 1 451 ? -0.053 11.452 6.930 1.00 56.91 451 TRP A C 1
ATOM 3512 O O . TRP A 1 451 ? 0.373 10.708 7.806 1.00 56.91 451 TRP A O 1
ATOM 3522 N N . SER A 1 452 ? 0.621 12.531 6.548 1.00 47.28 452 SER A N 1
ATOM 3523 C CA . SER A 1 452 ? 1.971 12.886 6.967 1.00 47.28 452 SER A CA 1
ATOM 3524 C C . SER A 1 452 ? 2.013 13.700 8.263 1.00 47.28 452 SER A C 1
ATOM 3526 O O . SER A 1 452 ? 2.875 14.567 8.417 1.00 47.28 452 SER A O 1
ATOM 3528 N N . HIS A 1 453 ? 1.125 13.472 9.229 1.00 50.19 453 HIS A N 1
ATOM 3529 C CA . HIS A 1 453 ? 1.196 14.189 10.508 1.00 50.19 453 HIS A CA 1
ATOM 3530 C C . HIS A 1 453 ? 2.400 13.774 11.377 1.00 50.19 453 HIS A C 1
ATOM 3532 O O . HIS A 1 453 ? 2.392 13.966 12.584 1.00 50.19 453 HIS A O 1
ATOM 3538 N N . GLY A 1 454 ? 3.466 13.208 10.802 1.00 52.06 454 GLY A N 1
ATOM 3539 C CA . GLY A 1 454 ? 4.764 12.964 11.441 1.00 52.06 454 GLY A CA 1
ATOM 3540 C C . GLY A 1 454 ? 4.731 12.160 12.746 1.00 52.06 454 GLY A C 1
ATOM 3541 O O . GLY A 1 454 ? 5.729 12.155 13.458 1.00 52.06 454 GLY A O 1
ATOM 3542 N N . ALA A 1 455 ? 3.594 11.554 13.090 1.00 60.97 455 ALA A N 1
ATOM 3543 C CA . ALA A 1 455 ? 3.342 10.921 14.379 1.00 60.97 455 ALA A CA 1
ATOM 3544 C C . ALA A 1 455 ? 3.171 9.402 14.264 1.00 60.97 455 ALA A C 1
ATOM 3546 O O . ALA A 1 455 ? 3.201 8.729 15.291 1.00 60.97 455 ALA A O 1
ATOM 3547 N N . ALA A 1 456 ? 3.006 8.867 13.049 1.00 67.06 456 ALA A N 1
ATOM 3548 C CA . ALA A 1 456 ? 2.931 7.432 12.822 1.00 67.06 456 ALA A CA 1
ATOM 3549 C C . ALA A 1 456 ? 4.321 6.785 12.936 1.00 67.06 456 ALA A C 1
ATOM 3551 O O . ALA A 1 456 ? 5.253 7.249 12.273 1.00 67.06 456 ALA A O 1
ATOM 3552 N N . PRO A 1 457 ? 4.459 5.704 13.723 1.00 81.75 457 PRO A N 1
ATOM 3553 C CA . PRO A 1 457 ? 5.668 4.905 13.786 1.00 81.75 457 PRO A CA 1
ATOM 3554 C C . PRO A 1 457 ? 6.088 4.259 12.477 1.00 81.75 457 PRO A C 1
ATOM 3556 O O . PRO A 1 457 ? 7.286 4.109 12.288 1.00 81.75 457 PRO A O 1
ATOM 3559 N N . VAL A 1 458 ? 5.162 3.909 11.581 1.00 86.00 458 VAL A N 1
ATOM 3560 C CA . VAL A 1 458 ? 5.487 3.403 10.239 1.00 86.00 458 VAL A CA 1
ATOM 3561 C C . VAL A 1 458 ? 4.640 4.155 9.215 1.00 86.00 458 VAL A C 1
ATOM 3563 O O . VAL A 1 458 ? 3.412 4.100 9.254 1.00 86.00 458 VAL A O 1
ATOM 3566 N N . THR A 1 459 ? 5.287 4.902 8.321 1.00 85.06 459 THR A N 1
ATOM 3567 C CA . THR A 1 459 ? 4.627 5.578 7.194 1.00 85.06 459 THR A CA 1
ATOM 3568 C C . THR A 1 459 ? 4.941 4.830 5.908 1.00 85.06 459 THR A C 1
ATOM 3570 O O . THR A 1 459 ? 6.109 4.811 5.511 1.00 85.06 459 THR A O 1
ATOM 3573 N N . VAL A 1 460 ? 3.913 4.260 5.276 1.00 79.94 460 VAL A N 1
ATOM 3574 C CA . VAL A 1 460 ? 4.069 3.332 4.146 1.00 79.94 460 VAL A CA 1
ATOM 3575 C C . VAL A 1 460 ? 3.945 4.027 2.792 1.00 79.94 460 VAL A C 1
ATOM 3577 O O . VAL A 1 460 ? 3.253 5.044 2.662 1.00 79.94 460 VAL A O 1
ATOM 3580 N N . ASP A 1 461 ? 4.601 3.482 1.763 1.00 72.81 461 ASP A N 1
ATOM 3581 C CA . ASP A 1 461 ? 4.407 3.945 0.386 1.00 72.81 461 ASP A CA 1
ATOM 3582 C C . ASP A 1 461 ? 3.157 3.344 -0.245 1.00 72.81 461 ASP A C 1
ATOM 3584 O O . ASP A 1 461 ? 3.175 2.247 -0.801 1.00 72.81 461 ASP A O 1
ATOM 3588 N N . SER A 1 462 ? 2.056 4.076 -0.188 1.00 63.66 462 SER A N 1
ATOM 3589 C CA . SER A 1 462 ? 0.793 3.616 -0.760 1.00 63.66 462 SER A CA 1
ATOM 3590 C C . SER A 1 462 ? 0.475 4.190 -2.142 1.00 63.66 462 SER A C 1
ATOM 3592 O O . SER A 1 462 ? -0.553 3.841 -2.719 1.00 63.66 462 SER A O 1
ATOM 3594 N N . VAL A 1 463 ? 1.299 5.106 -2.662 1.00 61.47 463 VAL A N 1
ATOM 3595 C CA . VAL A 1 463 ? 0.975 5.857 -3.894 1.00 61.47 463 VAL A CA 1
ATOM 3596 C C . VAL A 1 463 ? 2.058 5.755 -4.952 1.00 61.47 463 VAL A C 1
ATOM 3598 O O . VAL A 1 463 ? 1.795 6.015 -6.124 1.00 61.47 463 VAL A O 1
ATOM 3601 N N . TYR A 1 464 ? 3.268 5.339 -4.584 1.00 66.88 464 TYR A N 1
ATOM 3602 C CA . TYR A 1 464 ? 4.313 5.160 -5.572 1.00 66.88 464 TYR A CA 1
ATOM 3603 C C . TYR A 1 464 ? 4.018 3.960 -6.470 1.00 66.88 464 TYR A C 1
ATOM 3605 O O . TYR A 1 464 ? 4.114 2.792 -6.072 1.00 66.88 464 TYR A O 1
ATOM 3613 N N . MET A 1 465 ? 3.672 4.290 -7.712 1.00 68.56 465 MET A N 1
ATOM 3614 C CA . MET A 1 465 ? 3.810 3.394 -8.842 1.00 68.56 465 MET A CA 1
ATOM 3615 C C . MET A 1 465 ? 5.194 3.607 -9.449 1.00 68.56 465 MET A C 1
ATOM 3617 O O . MET A 1 465 ? 5.484 4.680 -9.969 1.00 68.56 465 MET A O 1
ATOM 3621 N N . PRO A 1 466 ? 6.079 2.626 -9.351 1.00 62.34 466 PRO A N 1
ATOM 3622 C CA . PRO A 1 466 ? 7.424 2.766 -9.861 1.00 62.34 466 PRO A CA 1
ATOM 3623 C C . PRO A 1 466 ? 7.462 2.896 -11.382 1.00 62.34 466 PRO A C 1
ATOM 3625 O O . PRO A 1 466 ? 6.592 2.345 -12.068 1.00 62.34 466 PRO A O 1
ATOM 3628 N N . PRO A 1 467 ? 8.496 3.572 -11.907 1.00 67.00 467 PRO A N 1
ATOM 3629 C CA . PRO A 1 467 ? 8.871 3.486 -13.302 1.00 67.00 467 PRO A CA 1
ATOM 3630 C C . PRO A 1 467 ? 8.870 2.042 -13.808 1.00 67.00 467 PRO A C 1
ATOM 3632 O O . PRO A 1 467 ? 9.329 1.125 -13.130 1.00 67.00 467 PRO A O 1
ATOM 3635 N N . THR A 1 468 ? 8.384 1.852 -15.024 1.00 69.94 468 THR A N 1
ATOM 3636 C CA . THR A 1 468 ? 8.556 0.607 -15.782 1.00 69.94 468 THR A CA 1
ATOM 3637 C C . THR A 1 468 ? 9.316 0.911 -17.061 1.00 69.94 468 THR A C 1
ATOM 3639 O O . THR A 1 468 ? 9.439 2.075 -17.447 1.00 69.94 468 THR A O 1
ATOM 3642 N N . ARG A 1 469 ? 9.775 -0.118 -17.776 1.00 73.81 469 ARG A N 1
ATOM 3643 C CA . ARG A 1 469 ? 10.458 0.076 -19.064 1.00 73.81 469 ARG A CA 1
ATOM 3644 C C . ARG A 1 469 ? 9.623 0.891 -20.064 1.00 73.81 469 ARG A C 1
ATOM 3646 O O . ARG A 1 469 ? 10.170 1.681 -20.823 1.00 73.81 469 ARG A O 1
ATOM 3653 N N . LEU A 1 470 ? 8.299 0.714 -20.056 1.00 70.12 470 LEU A N 1
ATOM 3654 C CA . LEU A 1 470 ? 7.371 1.428 -20.945 1.00 70.12 470 LEU A CA 1
ATOM 3655 C C . LEU A 1 470 ? 6.831 2.731 -20.348 1.00 70.12 470 LEU A C 1
ATOM 3657 O O . LEU A 1 470 ? 6.170 3.509 -21.034 1.00 70.12 470 LEU A O 1
ATOM 3661 N N . ALA A 1 471 ? 7.099 2.973 -19.072 1.00 64.75 471 ALA A N 1
ATOM 3662 C CA . ALA A 1 471 ? 6.613 4.128 -18.344 1.00 64.75 471 ALA A CA 1
ATOM 3663 C C . ALA A 1 471 ? 7.698 4.558 -17.344 1.00 64.75 471 ALA A C 1
ATOM 3665 O O . ALA A 1 471 ? 7.536 4.347 -16.144 1.00 64.75 471 ALA A O 1
ATOM 3666 N N . PRO A 1 472 ? 8.839 5.095 -17.818 1.00 61.88 472 PRO A N 1
ATOM 3667 C CA . PRO A 1 472 ? 10.025 5.320 -16.988 1.00 61.88 472 PRO A CA 1
ATOM 3668 C C . PRO A 1 472 ? 9.869 6.511 -16.027 1.00 61.88 472 PRO A C 1
ATOM 3670 O O . PRO A 1 472 ? 10.772 6.833 -15.260 1.00 61.88 472 PRO A O 1
ATOM 3673 N N . PHE A 1 473 ? 8.719 7.178 -16.071 1.00 63.78 473 PHE A N 1
ATOM 3674 C CA . PHE A 1 473 ? 8.368 8.281 -15.197 1.00 63.78 473 PHE A CA 1
ATOM 3675 C C . PHE A 1 473 ? 7.526 7.743 -14.036 1.00 63.78 473 PHE A C 1
ATOM 3677 O O . PHE A 1 473 ? 6.590 6.984 -14.283 1.00 63.78 473 PHE A O 1
ATOM 3684 N N . PRO A 1 474 ? 7.774 8.144 -12.781 1.00 62.28 474 PRO A N 1
ATOM 3685 C CA . PRO A 1 474 ? 6.800 7.904 -11.725 1.00 62.28 474 PRO A CA 1
ATOM 3686 C C . PRO A 1 474 ? 5.480 8.634 -12.059 1.00 62.28 474 PRO A C 1
ATOM 3688 O O . PRO A 1 474 ? 5.480 9.592 -12.844 1.00 62.28 474 PRO A O 1
ATOM 3691 N N . PRO A 1 475 ? 4.335 8.217 -11.491 1.00 58.28 475 PRO A N 1
ATOM 3692 C CA . PRO A 1 475 ? 3.064 8.899 -11.689 1.00 58.28 475 PRO A CA 1
ATOM 3693 C C . PRO A 1 475 ? 3.204 10.378 -11.319 1.00 58.28 475 PRO A C 1
ATOM 3695 O O . PRO A 1 475 ? 3.794 10.727 -10.297 1.00 58.28 475 PRO A O 1
ATOM 3698 N N . ALA A 1 476 ? 2.638 11.256 -12.154 1.00 48.59 476 ALA A N 1
ATOM 3699 C CA . ALA A 1 476 ? 2.808 12.713 -12.070 1.00 48.59 476 ALA A CA 1
ATOM 3700 C C . ALA A 1 476 ? 2.286 13.343 -10.766 1.00 48.59 476 ALA A C 1
ATOM 3702 O O . ALA A 1 476 ? 2.496 14.536 -10.527 1.00 48.59 476 ALA A O 1
ATOM 3703 N N . PHE A 1 477 ? 1.565 12.570 -9.954 1.00 53.03 477 PHE A N 1
ATOM 3704 C CA . PHE A 1 477 ? 0.855 13.061 -8.793 1.00 53.03 477 PHE A CA 1
ATOM 3705 C C . PHE A 1 477 ? 1.383 12.447 -7.500 1.00 53.03 477 PHE A C 1
ATOM 3707 O O . PHE A 1 477 ? 1.153 11.279 -7.187 1.00 53.03 477 PHE A O 1
ATOM 3714 N N . VAL A 1 478 ? 2.033 13.298 -6.713 1.00 52.28 478 VAL A N 1
ATOM 3715 C CA . VAL A 1 478 ? 2.231 13.091 -5.287 1.00 52.28 478 VAL A CA 1
ATOM 3716 C C . VAL A 1 478 ? 1.025 13.719 -4.574 1.00 52.28 478 VAL A C 1
ATOM 3718 O O . VAL A 1 478 ? 0.739 14.896 -4.800 1.00 52.28 478 VAL A O 1
ATOM 3721 N N . PRO A 1 479 ? 0.286 12.987 -3.724 1.00 44.28 479 PRO A N 1
ATOM 3722 C CA . PRO A 1 479 ? -0.865 13.539 -3.019 1.00 44.28 479 PRO A CA 1
ATOM 3723 C C . PRO A 1 479 ? -0.548 14.842 -2.287 1.00 44.28 479 PRO A C 1
ATOM 3725 O O . PRO A 1 479 ? 0.478 14.955 -1.617 1.00 44.28 479 PRO A O 1
ATOM 3728 N N . PHE A 1 480 ? -1.470 15.805 -2.396 1.00 42.84 480 PHE A N 1
ATOM 3729 C CA . PHE A 1 480 ? -1.458 17.107 -1.708 1.00 42.84 480 PHE A CA 1
ATOM 3730 C C . PHE A 1 480 ? -0.395 18.118 -2.163 1.00 42.84 480 PHE A C 1
ATOM 3732 O O . PHE A 1 480 ? -0.251 19.176 -1.545 1.00 42.84 480 PHE A O 1
ATOM 3739 N N . THR A 1 481 ? 0.300 17.861 -3.271 1.00 44.16 481 THR A N 1
ATOM 3740 C CA . THR A 1 481 ? 1.165 18.858 -3.904 1.00 44.16 481 THR A CA 1
ATOM 3741 C C . THR A 1 481 ? 0.381 19.539 -5.026 1.00 44.16 481 THR A C 1
ATOM 3743 O O . THR A 1 481 ? -0.034 18.922 -6.002 1.00 44.16 481 THR A O 1
ATOM 3746 N N . GLY A 1 482 ? 0.098 20.837 -4.876 1.00 42.41 482 GLY A N 1
ATOM 3747 C CA . GLY A 1 482 ? -0.568 21.627 -5.927 1.00 42.41 482 GLY A CA 1
ATOM 3748 C C . GLY A 1 482 ? 0.283 21.788 -7.197 1.00 42.41 482 GLY A C 1
ATOM 3749 O O . GLY A 1 482 ? -0.226 22.216 -8.229 1.00 42.41 482 GLY A O 1
ATOM 3750 N N . GLY A 1 483 ? 1.572 21.443 -7.129 1.00 46.78 483 GLY A N 1
ATOM 3751 C CA . GLY A 1 483 ? 2.432 21.232 -8.284 1.00 46.78 483 GLY A CA 1
ATOM 3752 C C . GLY A 1 483 ? 2.677 19.739 -8.453 1.00 46.78 483 GLY A C 1
ATOM 3753 O O . GLY A 1 483 ? 3.191 19.103 -7.536 1.00 46.78 483 GLY A O 1
ATOM 3754 N N . GLY A 1 484 ? 2.292 19.177 -9.601 1.00 52.06 484 GLY A N 1
ATOM 3755 C CA . GLY A 1 484 ? 2.847 17.901 -10.061 1.00 52.06 484 GLY A CA 1
ATOM 3756 C C . GLY A 1 484 ? 4.353 18.015 -10.333 1.00 52.06 484 GLY A C 1
ATOM 3757 O O . GLY A 1 484 ? 4.956 19.033 -10.002 1.00 52.06 484 GLY A O 1
ATOM 3758 N N . TRP A 1 485 ? 4.924 16.990 -10.971 1.00 56.22 485 TRP A N 1
ATOM 3759 C CA . TRP A 1 485 ? 6.351 16.809 -11.313 1.00 56.22 485 TRP A CA 1
ATOM 3760 C C . TRP A 1 485 ? 6.966 17.884 -12.253 1.00 56.22 485 TRP A C 1
ATOM 3762 O O . TRP A 1 485 ? 7.646 17.561 -13.223 1.00 56.22 485 TRP A O 1
ATOM 3772 N N . LYS A 1 486 ? 6.733 19.181 -12.013 1.00 57.03 486 LYS A N 1
ATOM 3773 C CA . LYS A 1 486 ? 7.083 20.278 -12.936 1.00 57.03 486 LYS A CA 1
ATOM 3774 C C . LYS A 1 486 ? 8.590 20.399 -13.167 1.00 57.03 486 LYS A C 1
ATOM 3776 O O . LYS A 1 486 ? 9.020 20.696 -14.274 1.00 57.03 486 LYS A O 1
ATOM 3781 N N . ALA A 1 487 ? 9.405 20.170 -12.135 1.00 54.12 487 ALA A N 1
ATOM 3782 C CA . ALA A 1 487 ? 10.867 20.143 -12.281 1.00 54.12 487 ALA A CA 1
ATOM 3783 C C . ALA A 1 487 ? 11.367 18.821 -12.878 1.00 54.12 487 ALA A C 1
ATOM 3785 O O . ALA A 1 487 ? 12.439 18.751 -13.470 1.00 54.12 487 ALA A O 1
ATOM 3786 N N . GLY A 1 488 ? 10.555 17.784 -12.731 1.00 56.84 488 GLY A N 1
ATOM 3787 C CA . GLY A 1 488 ? 10.820 16.429 -13.130 1.00 56.84 488 GLY A CA 1
ATOM 3788 C C . GLY A 1 488 ? 11.243 16.231 -14.576 1.00 56.84 488 GLY A C 1
ATOM 3789 O O . GLY A 1 488 ? 12.227 15.555 -14.857 1.00 56.84 488 GLY A O 1
ATOM 3790 N N . GLU A 1 489 ? 10.526 16.871 -15.495 1.00 59.44 489 GLU A N 1
ATOM 3791 C CA . GLU A 1 489 ? 10.825 16.812 -16.926 1.00 59.44 489 GLU A CA 1
ATOM 3792 C C . GLU A 1 489 ? 12.260 17.276 -17.232 1.00 59.44 489 GLU A C 1
ATOM 3794 O O . GLU A 1 489 ? 12.946 16.645 -18.036 1.00 59.44 489 GLU A O 1
ATOM 3799 N N . LYS A 1 490 ? 12.773 18.290 -16.518 1.00 61.22 490 LYS A N 1
ATOM 3800 C CA . LYS A 1 490 ? 14.148 18.793 -16.700 1.00 61.22 490 LYS A CA 1
ATOM 3801 C C . LYS A 1 490 ? 15.216 17.761 -16.335 1.00 61.22 490 LYS A C 1
ATOM 3803 O O . LYS A 1 490 ? 16.281 17.748 -16.941 1.00 61.22 490 LYS A O 1
ATOM 3808 N N . PHE A 1 491 ? 14.939 16.875 -15.377 1.00 59.19 491 PHE A N 1
ATOM 3809 C CA . PHE A 1 491 ? 15.866 15.797 -15.012 1.00 59.19 491 PHE A CA 1
ATOM 3810 C C . PHE A 1 491 ? 15.945 14.691 -16.066 1.00 59.19 491 PHE A C 1
ATOM 3812 O O . PHE A 1 491 ? 16.910 13.928 -16.089 1.00 59.19 491 PHE A O 1
ATOM 3819 N N . TYR A 1 492 ? 14.939 14.593 -16.933 1.00 62.19 492 TYR A N 1
ATOM 3820 C CA . TYR A 1 492 ? 14.807 13.496 -17.881 1.00 62.19 492 TYR A CA 1
ATOM 3821 C C . TYR A 1 492 ? 15.197 13.871 -19.305 1.00 62.19 492 TYR A C 1
ATOM 3823 O O . TYR A 1 492 ? 15.863 13.082 -19.973 1.00 62.19 492 TYR A O 1
ATOM 3831 N N . TYR A 1 493 ? 14.821 15.062 -19.768 1.00 59.25 493 TYR A N 1
ATOM 3832 C CA . TYR A 1 493 ? 15.088 15.475 -21.148 1.00 59.25 493 TYR A CA 1
ATOM 3833 C C . TYR A 1 493 ? 16.491 16.077 -21.350 1.00 59.25 493 TYR A C 1
ATOM 3835 O O . TYR A 1 493 ? 16.847 16.417 -22.474 1.00 59.25 493 TYR A O 1
ATOM 3843 N N . GLY A 1 494 ? 17.311 16.199 -20.295 1.00 54.53 494 GLY A N 1
ATOM 3844 C CA . GLY A 1 494 ? 18.561 16.965 -20.380 1.00 54.53 494 GLY A CA 1
ATOM 3845 C C . GLY A 1 494 ? 18.258 18.425 -20.734 1.00 54.53 494 GLY A C 1
ATOM 3846 O O . GLY A 1 494 ? 17.129 18.873 -20.570 1.00 54.53 494 GLY A O 1
ATOM 3847 N N . GLY A 1 495 ? 19.221 19.197 -21.237 1.00 49.94 495 GLY A N 1
ATOM 3848 C CA . GLY A 1 495 ? 18.988 20.596 -21.636 1.00 49.94 495 GLY A CA 1
ATOM 3849 C C . GLY A 1 495 ? 17.930 20.815 -22.740 1.00 49.94 495 GLY A C 1
ATOM 3850 O O . GLY A 1 495 ? 17.671 21.964 -23.096 1.00 49.94 495 GLY A O 1
ATOM 3851 N N . ALA A 1 496 ? 17.315 19.758 -23.287 1.00 52.62 496 ALA A N 1
ATOM 3852 C CA . ALA A 1 496 ? 16.259 19.856 -24.288 1.00 52.62 496 ALA A CA 1
ATOM 3853 C C . ALA A 1 496 ? 14.942 20.389 -23.687 1.00 52.62 496 ALA A C 1
ATOM 3855 O O . ALA A 1 496 ? 14.561 20.065 -22.559 1.00 52.62 496 ALA A O 1
ATOM 3856 N N . LYS A 1 497 ? 14.211 21.207 -24.458 1.00 53.75 497 LYS A N 1
ATOM 3857 C CA . LYS A 1 497 ? 12.889 21.721 -24.065 1.00 53.75 497 LYS A CA 1
ATOM 3858 C C . LYS A 1 497 ? 11.907 20.549 -23.920 1.00 53.75 497 LYS A C 1
ATOM 3860 O O . LYS A 1 497 ? 11.457 19.988 -24.915 1.00 53.75 497 LYS A O 1
ATOM 3865 N N . GLY A 1 498 ? 11.575 20.187 -22.680 1.00 54.47 498 GLY A N 1
ATOM 3866 C CA . GLY A 1 498 ? 10.488 19.253 -22.374 1.00 54.47 498 GLY A CA 1
ATOM 3867 C C . GLY A 1 498 ? 9.118 19.772 -22.850 1.00 54.47 498 GLY A C 1
ATOM 3868 O O . GLY A 1 498 ? 9.001 20.938 -23.242 1.00 54.47 498 GLY A O 1
ATOM 3869 N N . PRO A 1 499 ? 8.072 18.927 -22.841 1.00 48.19 499 PRO A N 1
ATOM 3870 C CA . PRO A 1 499 ? 6.715 19.333 -23.202 1.00 48.19 499 PRO A CA 1
ATOM 3871 C C . PRO A 1 499 ? 6.207 20.398 -22.212 1.00 48.19 499 PRO A C 1
ATOM 3873 O O . PRO A 1 499 ? 5.739 20.068 -21.134 1.00 48.19 499 PRO A O 1
ATOM 3876 N N . GLY A 1 500 ? 6.330 21.682 -22.566 1.00 52.72 500 GLY A N 1
ATOM 3877 C CA . GLY A 1 500 ? 6.198 22.809 -21.630 1.00 52.72 500 GLY A CA 1
ATOM 3878 C C . GLY A 1 500 ? 5.006 22.746 -20.660 1.00 52.72 500 GLY A C 1
ATOM 3879 O O . GLY A 1 500 ? 3.909 22.404 -21.084 1.00 52.72 500 GLY A O 1
ATOM 3880 N N . ASP A 1 501 ? 5.255 23.104 -19.388 1.00 45.97 501 ASP A N 1
ATOM 3881 C CA . ASP A 1 501 ? 4.432 23.455 -18.197 1.00 45.97 501 ASP A CA 1
ATOM 3882 C C . ASP A 1 501 ? 2.936 23.047 -18.036 1.00 45.97 501 ASP A C 1
ATOM 3884 O O . ASP A 1 501 ? 2.330 23.350 -17.002 1.00 45.97 501 ASP A O 1
ATOM 3888 N N . GLY A 1 502 ? 2.303 22.338 -18.972 1.00 42.88 502 GLY A N 1
ATOM 3889 C CA . GLY A 1 502 ? 0.847 22.166 -19.051 1.00 42.88 502 GLY A CA 1
ATOM 3890 C C . GLY A 1 502 ? 0.313 20.752 -18.809 1.00 42.88 502 GLY A C 1
ATOM 3891 O O . GLY A 1 502 ? -0.904 20.568 -18.735 1.00 42.88 502 GLY A O 1
ATOM 3892 N N . ALA A 1 503 ? 1.175 19.743 -18.674 1.00 42.75 503 ALA A N 1
ATOM 3893 C CA . ALA A 1 503 ? 0.775 18.336 -18.673 1.00 42.75 503 ALA A CA 1
ATOM 3894 C C . ALA A 1 503 ? 0.329 17.809 -17.287 1.00 42.75 503 ALA A C 1
ATOM 3896 O O . ALA A 1 503 ? 0.856 16.823 -16.776 1.00 42.75 503 ALA A O 1
ATOM 3897 N N . MET A 1 504 ? -0.657 18.448 -16.644 1.00 44.72 504 MET A N 1
ATOM 3898 C CA . MET A 1 504 ? -1.285 17.887 -15.437 1.00 44.72 504 MET A CA 1
ATOM 3899 C C . MET A 1 504 ? -2.464 16.985 -15.808 1.00 44.72 504 MET A C 1
ATOM 3901 O O . MET A 1 504 ? -3.617 17.422 -15.845 1.00 44.72 504 MET A O 1
ATOM 3905 N N . LEU A 1 505 ? -2.195 15.691 -15.993 1.00 40.84 505 LEU A N 1
ATOM 3906 C CA . LEU A 1 505 ? -3.241 14.677 -15.884 1.00 40.84 505 LEU A CA 1
ATOM 3907 C C . LEU A 1 505 ? -3.727 14.659 -14.430 1.00 40.84 505 LEU A C 1
ATOM 3909 O O . LEU A 1 505 ? -3.126 14.051 -13.546 1.00 40.84 505 LEU A O 1
ATOM 3913 N N . SER A 1 506 ? -4.829 15.360 -14.166 1.00 41.44 506 SER A N 1
ATOM 3914 C CA . SER A 1 506 ? -5.489 15.331 -12.868 1.00 41.44 506 SER A CA 1
ATOM 3915 C C . SER A 1 506 ? -6.244 14.006 -12.703 1.00 41.44 506 SER A C 1
ATOM 3917 O O . SER A 1 506 ? -7.478 13.969 -12.712 1.00 41.44 506 SER A O 1
ATOM 3919 N N . LEU A 1 507 ? -5.534 12.902 -12.475 1.00 46.59 507 LEU A N 1
ATOM 3920 C CA . LEU A 1 507 ? -6.089 11.826 -11.652 1.00 46.59 507 LEU A CA 1
ATOM 3921 C C . LEU A 1 507 ? -6.153 12.367 -10.211 1.00 46.59 507 LEU A C 1
ATOM 3923 O O . LEU A 1 507 ? -5.381 11.989 -9.340 1.00 46.59 507 LEU A O 1
ATOM 3927 N N . ARG A 1 508 ? -7.032 13.358 -9.978 1.00 51.22 508 ARG A N 1
ATOM 3928 C CA . ARG A 1 508 ? -7.247 14.009 -8.676 1.00 51.22 508 ARG A CA 1
ATOM 3929 C C . ARG A 1 508 ? -7.445 12.921 -7.624 1.00 51.22 508 ARG A C 1
ATOM 3931 O O . ARG A 1 508 ? -8.412 12.193 -7.815 1.00 51.22 508 ARG A O 1
ATOM 3938 N N . ASN A 1 509 ? -6.642 12.884 -6.550 1.00 49.09 509 ASN A N 1
ATOM 3939 C CA . ASN A 1 509 ? -6.845 12.311 -5.190 1.00 49.09 509 ASN A CA 1
ATOM 3940 C C . ASN A 1 509 ? -7.723 11.045 -4.972 1.00 49.09 509 ASN A C 1
ATOM 3942 O O . ASN A 1 509 ? -7.969 10.693 -3.829 1.00 49.09 509 ASN A O 1
ATOM 3946 N N . SER A 1 510 ? -8.246 10.382 -6.000 1.00 51.91 510 SER A N 1
ATOM 3947 C CA . SER A 1 510 ? -9.397 9.466 -5.909 1.00 51.91 510 SER A CA 1
ATOM 3948 C C . SER A 1 510 ? -9.092 8.063 -6.414 1.00 51.91 510 SER A C 1
ATOM 3950 O O . SER A 1 510 ? -9.916 7.170 -6.260 1.00 51.91 510 SER A O 1
ATOM 3952 N N . VAL A 1 511 ? -7.903 7.848 -6.983 1.00 56.97 511 VAL A N 1
ATOM 3953 C CA . VAL A 1 511 ? -7.406 6.516 -7.340 1.00 56.97 511 VAL A CA 1
ATOM 3954 C C . VAL A 1 511 ? -6.255 6.179 -6.411 1.00 56.97 511 VAL A C 1
ATOM 3956 O O . VAL A 1 511 ? -5.092 6.185 -6.792 1.00 56.97 511 VAL A O 1
ATOM 3959 N N . THR A 1 512 ? -6.572 5.964 -5.145 1.00 64.94 512 THR A N 1
ATOM 3960 C CA . THR A 1 512 ? -5.639 5.345 -4.205 1.00 64.94 512 THR A CA 1
ATOM 3961 C C . THR A 1 512 ? -6.232 4.034 -3.786 1.00 64.94 512 THR A C 1
ATOM 3963 O O . THR A 1 512 ? -7.438 3.973 -3.612 1.00 64.94 512 THR A O 1
ATOM 3966 N N . ASN A 1 513 ? -5.440 2.973 -3.674 1.00 75.00 513 ASN A N 1
ATOM 3967 C CA . ASN A 1 513 ? -5.829 1.771 -2.951 1.00 75.00 513 ASN A CA 1
ATOM 3968 C C . ASN A 1 513 ? -4.651 1.208 -2.166 1.00 75.00 513 ASN A C 1
ATOM 3970 O O . ASN A 1 513 ? -3.519 1.503 -2.516 1.00 75.00 513 ASN A O 1
ATOM 3974 N N . PHE A 1 514 ? -4.908 0.484 -1.071 1.00 76.12 514 PHE A N 1
ATOM 3975 C CA . PHE A 1 514 ? -3.842 -0.194 -0.310 1.00 76.12 514 PHE A CA 1
ATOM 3976 C C . PHE A 1 514 ? -3.695 -1.654 -0.659 1.00 76.12 514 PHE A C 1
ATOM 3978 O O . PHE A 1 514 ? -2.768 -2.287 -0.180 1.00 76.12 514 PHE A O 1
ATOM 3985 N N . TYR A 1 515 ? -4.552 -2.163 -1.531 1.00 89.12 515 TYR A N 1
ATOM 3986 C CA . TYR A 1 515 ? -4.436 -3.522 -2.000 1.00 89.12 515 TYR A CA 1
ATOM 3987 C C . TYR A 1 515 ? -3.265 -3.619 -2.986 1.00 89.12 515 TYR A C 1
ATOM 3989 O O . TYR A 1 515 ? -2.173 -4.068 -2.642 1.00 89.12 515 TYR A O 1
ATOM 3997 N N . GLY A 1 516 ? -3.437 -3.087 -4.192 1.00 87.69 516 GLY A N 1
ATOM 3998 C CA . GLY A 1 516 ? -2.416 -3.037 -5.224 1.00 87.69 516 GLY A CA 1
ATOM 3999 C C . GLY A 1 516 ? -3.010 -2.805 -6.609 1.00 87.69 516 GLY A C 1
ATOM 4000 O O . GLY A 1 516 ? -3.955 -2.033 -6.789 1.00 87.69 516 GLY A O 1
ATOM 4001 N N . TYR A 1 517 ? -2.422 -3.452 -7.606 1.00 90.88 517 TYR A N 1
ATOM 4002 C CA . TYR A 1 517 ? -2.787 -3.309 -9.012 1.00 90.88 517 TYR A CA 1
ATOM 4003 C C . TYR A 1 517 ? -2.533 -4.612 -9.755 1.00 90.88 517 TYR A C 1
ATOM 4005 O O . TYR A 1 517 ? -1.900 -5.535 -9.238 1.00 90.88 517 TYR A O 1
ATOM 4013 N N . HIS A 1 518 ? -3.055 -4.710 -10.970 1.00 92.31 518 HIS A N 1
ATOM 4014 C CA . HIS A 1 518 ? -2.900 -5.920 -11.756 1.00 92.31 518 HIS A CA 1
ATOM 4015 C C . HIS A 1 518 ? -1.515 -6.050 -12.400 1.00 92.31 518 HIS A C 1
ATOM 4017 O O . HIS A 1 518 ? -0.906 -5.065 -12.824 1.00 92.31 518 HIS A O 1
ATOM 4023 N N . ASP A 1 519 ? -1.032 -7.283 -12.523 1.00 91.75 519 ASP A N 1
ATOM 4024 C CA . ASP A 1 519 ? 0.314 -7.642 -13.001 1.00 91.75 519 ASP A CA 1
ATOM 4025 C C . ASP A 1 519 ? 0.607 -7.254 -14.467 1.00 91.75 519 ASP A C 1
ATOM 4027 O O . ASP A 1 519 ? 1.755 -7.247 -14.903 1.00 91.75 519 ASP A O 1
ATOM 4031 N N . ARG A 1 520 ? -0.424 -6.889 -15.238 1.00 91.31 520 ARG A N 1
ATOM 4032 C CA . ARG A 1 520 ? -0.302 -6.369 -16.616 1.00 91.31 520 ARG A CA 1
ATOM 4033 C C . ARG A 1 520 ? -0.150 -4.843 -16.706 1.00 91.31 520 ARG A C 1
ATOM 4035 O O . ARG A 1 520 ? -0.011 -4.315 -17.811 1.00 91.31 520 ARG A O 1
ATOM 4042 N N . THR A 1 521 ? -0.179 -4.130 -15.583 1.00 86.38 521 THR A N 1
ATOM 4043 C CA . THR A 1 521 ? -0.080 -2.660 -15.538 1.00 86.38 521 THR A CA 1
ATOM 4044 C C . THR A 1 521 ? 1.228 -2.183 -16.168 1.00 86.38 521 THR A C 1
ATOM 4046 O O . THR A 1 521 ? 2.283 -2.722 -15.852 1.00 86.38 521 THR A O 1
ATOM 4049 N N . ASN A 1 522 ? 1.170 -1.189 -17.061 1.00 83.69 522 ASN A N 1
ATOM 4050 C CA . ASN A 1 522 ? 2.309 -0.680 -17.840 1.00 83.69 522 ASN A CA 1
ATOM 4051 C C . ASN A 1 522 ? 3.076 -1.727 -18.689 1.00 83.69 522 ASN A C 1
ATOM 4053 O O . ASN A 1 522 ? 4.187 -1.450 -19.125 1.00 83.69 522 ASN A O 1
ATOM 4057 N N . THR A 1 523 ? 2.528 -2.920 -18.958 1.00 85.31 523 THR A N 1
ATOM 4058 C CA . THR A 1 523 ? 3.256 -3.967 -19.721 1.00 85.31 523 THR A CA 1
ATOM 4059 C C . THR A 1 523 ? 2.942 -3.989 -21.220 1.00 85.31 523 THR A C 1
ATOM 4061 O O . THR A 1 523 ? 3.545 -4.760 -21.965 1.00 85.31 523 THR A O 1
ATOM 4064 N N . GLY A 1 524 ? 1.947 -3.212 -21.665 1.00 87.31 524 GLY A N 1
ATOM 4065 C CA . GLY A 1 524 ? 1.397 -3.272 -23.025 1.00 87.31 524 GLY A CA 1
ATOM 4066 C C . GLY A 1 524 ? 0.551 -4.520 -23.315 1.00 87.31 524 GLY A C 1
ATOM 4067 O O . GLY A 1 524 ? 0.022 -4.656 -24.417 1.00 87.31 524 GLY A O 1
ATOM 4068 N N . ARG A 1 525 ? 0.404 -5.434 -22.346 1.00 91.69 525 ARG A N 1
ATOM 4069 C CA . ARG A 1 525 ? -0.376 -6.675 -22.458 1.00 91.69 525 ARG A CA 1
ATOM 4070 C C . ARG A 1 525 ? -1.830 -6.456 -22.030 1.00 91.69 525 ARG A C 1
ATOM 4072 O O . ARG A 1 525 ? -2.112 -5.566 -21.238 1.00 91.69 525 ARG A O 1
ATOM 4079 N N . ASP A 1 526 ? -2.725 -7.324 -22.501 1.00 94.19 526 ASP A N 1
ATOM 4080 C CA . ASP A 1 526 ? -4.167 -7.239 -22.227 1.00 94.19 526 ASP A CA 1
ATOM 4081 C C . ASP A 1 526 ? -4.478 -7.275 -20.715 1.00 94.19 526 ASP A C 1
ATOM 4083 O O . ASP A 1 526 ? -4.267 -8.321 -20.084 1.00 94.19 526 ASP A O 1
ATOM 4087 N N . PRO A 1 527 ? -4.985 -6.178 -20.117 1.00 93.19 527 PRO A N 1
ATOM 4088 C CA . PRO A 1 527 ? -5.301 -6.131 -18.694 1.00 93.19 527 PRO A CA 1
ATOM 4089 C C . PRO A 1 527 ? -6.513 -6.993 -18.326 1.00 93.19 527 PRO A C 1
ATOM 4091 O O . PRO A 1 527 ? -6.636 -7.392 -17.173 1.00 93.19 527 PRO A O 1
ATOM 4094 N N . ARG A 1 528 ? -7.369 -7.374 -19.287 1.00 94.75 528 ARG A N 1
ATOM 4095 C CA . ARG A 1 528 ? -8.515 -8.275 -19.047 1.00 94.75 528 ARG A CA 1
ATOM 4096 C C . ARG A 1 528 ? -8.082 -9.701 -18.686 1.00 94.75 528 ARG A C 1
ATOM 4098 O O . ARG A 1 528 ? -8.886 -10.488 -18.206 1.00 94.75 528 ARG A O 1
ATOM 4105 N N . LYS A 1 529 ? -6.810 -10.037 -18.924 1.00 96.12 529 LYS A N 1
ATOM 4106 C CA . LYS A 1 529 ? -6.190 -11.337 -18.609 1.00 96.12 529 LYS A CA 1
ATOM 4107 C C . LYS A 1 529 ? -5.221 -11.246 -17.428 1.00 96.12 529 LYS A C 1
ATOM 4109 O O . LYS A 1 529 ? -4.355 -12.107 -17.271 1.00 96.12 529 LYS A O 1
ATOM 4114 N N . ALA A 1 530 ? -5.285 -10.154 -16.674 1.00 95.62 530 ALA A N 1
ATOM 4115 C CA . ALA A 1 530 ? -4.372 -9.889 -15.580 1.00 95.62 530 ALA A CA 1
ATOM 4116 C C . ALA A 1 530 ? -4.809 -10.581 -14.284 1.00 95.62 530 ALA A C 1
ATOM 4118 O O . ALA A 1 530 ? -5.979 -10.915 -14.098 1.00 95.62 530 ALA A O 1
ATOM 4119 N N . THR A 1 531 ? -3.860 -10.730 -13.365 1.00 96.50 531 THR A N 1
ATOM 4120 C CA . THR A 1 531 ? -4.136 -11.068 -11.963 1.00 96.50 531 THR A CA 1
ATOM 4121 C C . THR A 1 531 ? -3.916 -9.827 -11.111 1.00 96.50 531 THR A C 1
ATOM 4123 O O . THR A 1 531 ? -2.887 -9.160 -11.237 1.00 96.50 531 THR A O 1
ATOM 4126 N N . VAL A 1 532 ? -4.862 -9.499 -10.231 1.00 95.44 532 VAL A N 1
ATOM 4127 C CA . VAL A 1 532 ? -4.732 -8.368 -9.303 1.00 95.44 532 VAL A CA 1
ATOM 4128 C C . VAL A 1 532 ? -3.879 -8.768 -8.106 1.00 95.44 532 VAL A C 1
ATOM 4130 O O . VAL A 1 532 ? -4.256 -9.636 -7.319 1.00 95.44 532 VAL A O 1
ATOM 4133 N N . GLN A 1 533 ? -2.736 -8.110 -7.950 1.00 94.44 533 GLN A N 1
ATOM 4134 C CA . GLN A 1 533 ? -1.751 -8.439 -6.927 1.00 94.44 533 GLN A CA 1
ATOM 4135 C C . GLN A 1 533 ? -1.815 -7.434 -5.767 1.00 94.44 533 GLN A C 1
ATOM 4137 O O . GLN A 1 533 ? -1.910 -6.227 -6.019 1.00 94.44 533 GLN A O 1
ATOM 4142 N N . PRO A 1 534 ? -1.704 -7.885 -4.501 1.00 94.06 534 PRO A N 1
ATOM 4143 C CA . PRO A 1 534 ? -1.699 -7.020 -3.322 1.00 94.06 534 PRO A CA 1
ATOM 4144 C C . PRO A 1 534 ? -0.332 -6.341 -3.101 1.00 94.06 534 PRO A C 1
ATOM 4146 O O . PRO A 1 534 ? 0.242 -6.394 -2.011 1.00 94.06 534 PRO A O 1
ATOM 4149 N N . TYR A 1 535 ? 0.244 -5.742 -4.149 1.00 91.19 535 TYR A N 1
ATOM 4150 C CA . TYR A 1 535 ? 1.596 -5.175 -4.110 1.00 91.19 535 TYR A CA 1
ATOM 4151 C C . TYR A 1 535 ? 1.792 -4.165 -2.972 1.00 91.19 535 TYR A C 1
ATOM 4153 O O . TYR A 1 535 ? 2.827 -4.181 -2.310 1.00 91.19 535 TYR A O 1
ATOM 4161 N N . LEU A 1 536 ? 0.812 -3.291 -2.734 1.00 88.81 536 LEU A N 1
ATOM 4162 C CA . LEU A 1 536 ? 0.917 -2.215 -1.743 1.00 88.81 536 LEU A CA 1
ATOM 4163 C C . LEU A 1 536 ? 0.737 -2.747 -0.319 1.00 88.81 536 LEU A C 1
ATOM 4165 O O . LEU A 1 536 ? 1.480 -2.366 0.585 1.00 88.81 536 LEU A O 1
ATOM 4169 N N . GLU A 1 537 ? -0.178 -3.696 -0.144 1.00 91.56 537 GLU A N 1
ATOM 4170 C CA . GLU A 1 537 ? -0.402 -4.387 1.122 1.00 91.56 537 GLU A CA 1
ATOM 4171 C C . GLU A 1 537 ? 0.850 -5.151 1.557 1.00 91.56 537 GLU A C 1
ATOM 4173 O O . GLU A 1 537 ? 1.327 -4.979 2.679 1.00 91.56 537 GLU A O 1
ATOM 4178 N N . ARG A 1 538 ? 1.455 -5.929 0.649 1.00 93.06 538 ARG A N 1
ATOM 4179 C CA . ARG A 1 538 ? 2.689 -6.674 0.937 1.00 93.06 538 ARG A CA 1
ATOM 4180 C C . ARG A 1 538 ? 3.849 -5.759 1.315 1.00 93.06 538 ARG A C 1
ATOM 4182 O O . ARG A 1 538 ? 4.588 -6.097 2.237 1.00 93.06 538 ARG A O 1
ATOM 4189 N N . ARG A 1 539 ? 4.006 -4.605 0.653 1.00 90.19 539 ARG A N 1
ATOM 4190 C CA . ARG A 1 539 ? 5.025 -3.605 1.031 1.00 90.19 539 ARG A CA 1
ATOM 4191 C C . ARG A 1 539 ? 4.804 -3.135 2.462 1.00 90.19 539 ARG A C 1
ATOM 4193 O O . ARG A 1 539 ? 5.686 -3.301 3.296 1.00 90.19 539 ARG A O 1
ATOM 4200 N N . ALA A 1 540 ? 3.601 -2.668 2.775 1.00 90.25 540 ALA A N 1
ATOM 4201 C CA . ALA A 1 540 ? 3.270 -2.189 4.109 1.00 90.25 540 ALA A CA 1
ATOM 4202 C C . ALA A 1 540 ? 3.483 -3.269 5.194 1.00 90.25 540 ALA A C 1
ATOM 4204 O O . ALA A 1 540 ? 4.005 -2.975 6.267 1.00 90.25 540 ALA A O 1
ATOM 4205 N N . LEU A 1 541 ? 3.168 -4.537 4.909 1.00 93.81 541 LEU A N 1
ATOM 4206 C CA . LEU A 1 541 ? 3.452 -5.653 5.819 1.00 93.81 541 LEU A CA 1
ATOM 4207 C C . LEU A 1 541 ? 4.953 -5.924 5.998 1.00 93.81 541 LEU A C 1
ATOM 4209 O O . LEU A 1 541 ? 5.395 -6.170 7.120 1.00 93.81 541 LEU A O 1
ATOM 4213 N N . ARG A 1 542 ? 5.755 -5.844 4.928 1.00 92.56 542 ARG A N 1
ATOM 4214 C CA . ARG A 1 542 ? 7.225 -5.951 5.015 1.00 92.56 542 ARG A CA 1
ATOM 4215 C C . ARG A 1 542 ? 7.822 -4.838 5.868 1.00 92.56 542 ARG A C 1
ATOM 4217 O O . ARG A 1 542 ? 8.747 -5.089 6.633 1.00 92.56 542 ARG A O 1
ATOM 4224 N N . GLU A 1 543 ? 7.278 -3.633 5.772 1.00 93.00 543 GLU A N 1
ATOM 4225 C CA . GLU A 1 543 ? 7.718 -2.482 6.561 1.00 93.00 543 GLU A CA 1
ATOM 4226 C C . GLU A 1 543 ? 7.388 -2.647 8.050 1.00 93.00 543 GLU A C 1
ATOM 4228 O O . GLU A 1 543 ? 8.231 -2.368 8.905 1.00 93.00 543 GLU A O 1
ATOM 4233 N N . VAL A 1 544 ? 6.196 -3.161 8.371 1.00 94.44 544 VAL A N 1
ATOM 4234 C CA . VAL A 1 544 ? 5.814 -3.527 9.746 1.00 94.44 544 VAL A CA 1
ATOM 4235 C C . VAL A 1 544 ? 6.722 -4.627 10.290 1.00 94.44 544 VAL A C 1
ATOM 4237 O O . VAL A 1 544 ? 7.190 -4.541 11.424 1.00 94.44 544 VAL A O 1
ATOM 4240 N N . GLU A 1 545 ? 7.018 -5.645 9.486 1.00 95.56 545 GLU A N 1
ATOM 4241 C CA . GLU A 1 545 ? 7.927 -6.716 9.884 1.00 95.56 545 GLU A CA 1
ATOM 4242 C C . GLU A 1 545 ? 9.339 -6.181 10.155 1.00 95.56 545 GLU A C 1
ATOM 4244 O O . GLU A 1 545 ? 9.936 -6.473 11.193 1.00 95.56 545 GLU A O 1
ATOM 4249 N N . TYR A 1 546 ? 9.849 -5.318 9.275 1.00 95.69 546 TYR A N 1
ATOM 4250 C CA . TYR A 1 546 ? 11.139 -4.670 9.476 1.00 95.69 546 TYR A CA 1
ATOM 4251 C C . TYR A 1 546 ? 11.159 -3.775 10.722 1.00 95.69 546 TYR A C 1
ATOM 4253 O O . TYR A 1 546 ? 12.165 -3.750 11.433 1.00 95.69 546 TYR A O 1
ATOM 4261 N N . PHE A 1 547 ? 10.056 -3.087 11.043 1.00 95.94 547 PHE A N 1
ATOM 4262 C CA . PHE A 1 547 ? 9.944 -2.335 12.294 1.00 95.94 547 PHE A CA 1
ATOM 4263 C C . PHE A 1 547 ? 10.217 -3.231 13.507 1.00 95.94 547 PHE A C 1
ATOM 4265 O O . PHE A 1 547 ? 11.004 -2.853 14.370 1.00 95.94 547 PHE A O 1
ATOM 4272 N N . PHE A 1 548 ? 9.632 -4.429 13.573 1.00 96.12 548 PHE A N 1
ATOM 4273 C CA . PHE A 1 548 ? 9.863 -5.345 14.696 1.00 96.12 548 PHE A CA 1
ATOM 4274 C C . PHE A 1 548 ? 11.280 -5.916 14.731 1.00 96.12 548 PHE A C 1
ATOM 4276 O O . PHE A 1 548 ? 11.807 -6.159 15.813 1.00 96.12 548 PHE A O 1
ATOM 4283 N N . GLN A 1 549 ? 11.921 -6.085 13.575 1.00 95.19 549 GLN A N 1
ATOM 4284 C CA . GLN A 1 549 ? 13.330 -6.479 13.510 1.00 95.19 549 GLN A CA 1
ATOM 4285 C C . GLN A 1 549 ? 14.255 -5.364 14.015 1.00 95.19 549 GLN A C 1
ATOM 4287 O O . GLN A 1 549 ? 15.214 -5.635 14.734 1.00 95.19 549 GLN A O 1
ATOM 4292 N N . ALA A 1 550 ? 13.970 -4.111 13.650 1.00 93.50 550 ALA A N 1
ATOM 4293 C CA . ALA A 1 550 ? 14.741 -2.950 14.084 1.00 93.50 550 ALA A CA 1
ATOM 4294 C C . ALA A 1 550 ? 14.468 -2.573 15.553 1.00 93.50 550 ALA A C 1
ATOM 4296 O O . ALA A 1 550 ? 15.358 -2.071 16.236 1.00 93.50 550 ALA A O 1
ATOM 4297 N N . PHE A 1 551 ? 13.254 -2.838 16.045 1.00 95.00 551 PHE A N 1
ATOM 4298 C CA . PHE A 1 551 ? 12.784 -2.479 17.382 1.00 95.00 551 PHE A CA 1
ATOM 4299 C C . PHE A 1 551 ? 12.099 -3.677 18.065 1.00 95.00 551 PHE A C 1
ATOM 4301 O O . PHE A 1 551 ? 10.875 -3.677 18.232 1.00 95.00 551 PHE A O 1
ATOM 4308 N N . PRO A 1 552 ? 12.867 -4.688 18.517 1.00 95.69 552 PRO A N 1
ATOM 4309 C CA . PRO A 1 552 ? 12.319 -5.928 19.083 1.00 95.69 552 PRO A CA 1
ATOM 4310 C C . PRO A 1 552 ? 11.524 -5.734 20.386 1.00 95.69 552 PRO A C 1
ATOM 4312 O O . PRO A 1 552 ? 10.757 -6.608 20.773 1.00 95.69 552 PRO A O 1
ATOM 4315 N N . ALA A 1 553 ? 11.650 -4.577 21.049 1.00 93.75 553 ALA A N 1
ATOM 4316 C CA . ALA A 1 553 ? 10.806 -4.195 22.187 1.00 93.75 553 ALA A CA 1
ATOM 4317 C C . ALA A 1 553 ? 9.354 -3.839 21.787 1.00 93.75 553 ALA A C 1
ATOM 4319 O O . ALA A 1 553 ? 8.491 -3.661 22.652 1.00 93.75 553 ALA A O 1
ATOM 4320 N N . GLY A 1 554 ? 9.073 -3.701 20.486 1.00 94.38 554 GLY A N 1
ATOM 4321 C CA . GLY A 1 554 ? 7.733 -3.501 19.942 1.00 94.38 554 GLY A CA 1
ATOM 4322 C C . GLY A 1 554 ? 6.817 -4.695 20.205 1.00 94.38 554 GLY A C 1
ATOM 4323 O O . GLY A 1 554 ? 7.215 -5.846 20.067 1.00 94.38 554 GLY A O 1
ATOM 4324 N N . SER A 1 555 ? 5.550 -4.432 20.536 1.00 95.69 555 SER A N 1
ATOM 4325 C CA . SER A 1 555 ? 4.553 -5.493 20.700 1.00 95.69 555 SER A CA 1
ATOM 4326 C C . SER A 1 555 ? 3.734 -5.681 19.429 1.00 95.69 555 SER A C 1
ATOM 4328 O O . SER A 1 555 ? 3.036 -4.765 18.997 1.00 95.69 555 SER A O 1
ATOM 4330 N N . ARG A 1 556 ? 3.758 -6.900 18.876 1.00 96.44 556 ARG A N 1
ATOM 4331 C CA . ARG A 1 556 ? 2.911 -7.303 17.738 1.00 96.44 556 ARG A CA 1
ATOM 4332 C C . ARG A 1 556 ? 1.415 -7.257 18.043 1.00 96.44 556 ARG A C 1
ATOM 4334 O O . ARG A 1 556 ? 0.609 -7.194 17.127 1.00 96.44 556 ARG A O 1
ATOM 4341 N N . ASP A 1 557 ? 1.039 -7.225 19.318 1.00 96.75 557 ASP A N 1
ATOM 4342 C CA . ASP A 1 557 ? -0.359 -7.079 19.717 1.00 96.75 557 ASP A CA 1
ATOM 4343 C C . ASP A 1 557 ? -0.821 -5.620 19.768 1.00 96.75 557 ASP A C 1
ATOM 4345 O O . ASP A 1 557 ? -2.000 -5.384 19.989 1.00 96.75 557 ASP A O 1
ATOM 4349 N N . HIS A 1 558 ? 0.074 -4.648 19.555 1.00 95.50 558 HIS A N 1
ATOM 4350 C CA . HIS A 1 558 ? -0.216 -3.211 19.644 1.00 95.50 558 HIS A CA 1
ATOM 4351 C C . HIS A 1 558 ? 0.003 -2.515 18.301 1.00 95.50 558 HIS A C 1
ATOM 4353 O O . HIS A 1 558 ? 0.557 -1.417 18.237 1.00 95.50 558 HIS A O 1
ATOM 4359 N N . VAL A 1 559 ? -0.402 -3.162 17.208 1.00 95.81 559 VAL A N 1
ATOM 4360 C CA . VAL A 1 559 ? -0.330 -2.579 15.865 1.00 95.81 559 VAL A CA 1
ATOM 4361 C C . VAL A 1 559 ? -1.698 -2.039 15.479 1.00 95.81 559 VAL A C 1
ATOM 4363 O O . VAL A 1 559 ? -2.698 -2.758 15.502 1.00 95.81 559 VAL A O 1
ATOM 4366 N N . VAL A 1 560 ? -1.741 -0.764 15.112 1.00 93.88 560 VAL A N 1
ATOM 4367 C CA . VAL A 1 560 ? -2.931 -0.094 14.594 1.00 93.88 560 VAL A CA 1
ATOM 4368 C C . VAL A 1 560 ? -2.658 0.394 13.184 1.00 93.88 560 VAL A C 1
ATOM 4370 O O . VAL A 1 560 ? -1.637 1.032 12.943 1.00 93.88 560 VAL A O 1
ATOM 4373 N N . VAL A 1 561 ? -3.572 0.137 12.255 1.00 92.25 561 VAL A N 1
ATOM 4374 C CA . VAL A 1 561 ? -3.566 0.810 10.951 1.00 92.25 561 VAL A CA 1
ATOM 4375 C C . VAL A 1 561 ? -4.530 1.989 11.001 1.00 92.25 561 VAL A C 1
ATOM 4377 O O . VAL A 1 561 ? -5.644 1.867 11.505 1.00 92.25 561 VAL A O 1
ATOM 4380 N N . THR A 1 562 ? -4.096 3.155 10.534 1.00 88.50 562 THR A N 1
ATOM 4381 C CA . THR A 1 562 ? -4.920 4.368 10.510 1.00 88.50 562 THR A CA 1
ATOM 4382 C C . THR A 1 562 ? -4.813 5.067 9.170 1.00 88.50 562 THR A C 1
ATOM 4384 O O . THR A 1 562 ? -3.752 5.045 8.551 1.00 88.50 562 THR A O 1
ATOM 4387 N N . GLY A 1 563 ? -5.868 5.738 8.728 1.00 79.50 563 GLY A N 1
ATOM 4388 C CA . GLY A 1 563 ? -5.799 6.550 7.520 1.00 79.50 563 GLY A CA 1
ATOM 4389 C C . GLY A 1 563 ? -7.151 7.035 7.028 1.00 79.50 563 GLY A C 1
ATOM 4390 O O . GLY A 1 563 ? -8.192 6.459 7.343 1.00 79.50 563 GLY A O 1
ATOM 4391 N N . GLU A 1 564 ? -7.102 8.095 6.226 1.00 74.88 564 GLU A N 1
ATOM 4392 C CA . GLU A 1 564 ? -8.215 8.494 5.376 1.00 74.88 564 GLU A CA 1
ATOM 4393 C C . GLU A 1 564 ? -8.203 7.651 4.105 1.00 74.88 564 GLU A C 1
ATOM 4395 O O . GLU A 1 564 ? -7.257 7.728 3.321 1.00 74.88 564 GLU A O 1
ATOM 4400 N N . GLY A 1 565 ? -9.242 6.841 3.923 1.00 68.00 565 GLY A N 1
ATOM 4401 C CA . GLY A 1 565 ? -9.331 5.876 2.842 1.00 68.00 565 GLY A CA 1
ATOM 4402 C C . GLY A 1 565 ? -8.389 4.686 3.039 1.00 68.00 565 GLY A C 1
ATOM 4403 O O . GLY A 1 565 ? -7.184 4.828 3.198 1.00 68.00 565 GLY A O 1
ATOM 4404 N N . LYS A 1 566 ? -8.951 3.488 2.942 1.00 76.12 566 LYS A N 1
ATOM 4405 C CA . LYS A 1 566 ? -8.337 2.192 2.604 1.00 76.12 566 LYS A CA 1
ATOM 4406 C C . LYS A 1 566 ? -7.585 1.452 3.694 1.00 76.12 566 LYS A C 1
ATOM 4408 O O . LYS A 1 566 ? -7.245 0.283 3.505 1.00 76.12 566 LYS A O 1
ATOM 4413 N N . ALA A 1 567 ? -7.428 2.059 4.871 1.00 87.06 567 ALA A N 1
ATOM 4414 C CA . ALA A 1 567 ? -6.879 1.414 6.065 1.00 87.06 567 ALA A CA 1
ATOM 4415 C C . ALA A 1 567 ? -7.755 0.249 6.558 1.00 87.06 567 ALA A C 1
ATOM 4417 O O . ALA A 1 567 ? -7.235 -0.715 7.123 1.00 87.06 567 ALA A O 1
ATOM 4418 N N . MET A 1 568 ? -9.073 0.319 6.339 1.00 91.56 568 MET A N 1
ATOM 4419 C CA . MET A 1 568 ? -10.014 -0.692 6.818 1.00 91.56 568 MET A CA 1
ATOM 4420 C C . MET A 1 568 ? -9.793 -2.043 6.146 1.00 91.56 568 MET A C 1
ATOM 4422 O O . MET A 1 568 ? -9.703 -3.056 6.837 1.00 91.56 568 MET A O 1
ATOM 4426 N N . MET A 1 569 ? -9.644 -2.058 4.819 1.00 93.19 569 MET A N 1
ATOM 4427 C CA . MET A 1 569 ? -9.457 -3.308 4.080 1.00 93.19 569 MET A CA 1
ATOM 4428 C C . MET A 1 569 ? -8.120 -3.966 4.389 1.00 93.19 569 MET A C 1
ATOM 4430 O O . MET A 1 569 ? -8.092 -5.169 4.629 1.00 93.19 569 MET A O 1
ATOM 4434 N N . MET A 1 570 ? -7.048 -3.180 4.529 1.00 92.81 570 MET A N 1
ATOM 4435 C CA . MET A 1 570 ? -5.757 -3.705 4.978 1.00 92.81 570 MET A CA 1
ATOM 4436 C C . MET A 1 570 ? -5.880 -4.417 6.338 1.00 92.81 570 MET A C 1
ATOM 4438 O O . MET A 1 570 ? -5.354 -5.513 6.523 1.00 92.81 570 MET A O 1
ATOM 4442 N N . ALA A 1 571 ? -6.616 -3.826 7.283 1.00 94.69 571 ALA A N 1
ATOM 4443 C CA . ALA A 1 571 ? -6.856 -4.437 8.588 1.00 94.69 571 ALA A CA 1
ATOM 4444 C C . ALA A 1 571 ? -7.709 -5.715 8.487 1.00 94.69 571 ALA A C 1
ATOM 4446 O O . ALA A 1 571 ? -7.437 -6.701 9.170 1.00 94.69 571 ALA A O 1
ATOM 4447 N N . ILE A 1 572 ? -8.743 -5.705 7.640 1.00 95.56 572 ILE A N 1
ATOM 4448 C CA . ILE A 1 572 ? -9.635 -6.852 7.433 1.00 95.56 572 ILE A CA 1
ATOM 4449 C C . ILE A 1 572 ? -8.895 -8.019 6.779 1.00 95.56 572 ILE A C 1
ATOM 4451 O O . ILE A 1 572 ? -9.143 -9.157 7.177 1.00 95.56 572 ILE A O 1
ATOM 4455 N N . HIS A 1 573 ? -8.025 -7.765 5.796 1.00 95.88 573 HIS A N 1
ATOM 4456 C CA . HIS A 1 573 ? -7.229 -8.790 5.112 1.00 95.88 573 HIS A CA 1
ATOM 4457 C C . HIS A 1 573 ? -6.184 -9.422 6.034 1.00 95.88 573 HIS A C 1
ATOM 4459 O O . HIS A 1 573 ? -5.996 -10.635 5.971 1.00 95.88 573 HIS A O 1
ATOM 4465 N N . HIS A 1 574 ? -5.588 -8.623 6.928 1.00 96.62 574 HIS A N 1
ATOM 4466 C CA . HIS A 1 574 ? -4.490 -9.034 7.814 1.00 96.62 574 HIS A CA 1
ATOM 4467 C C . HIS A 1 574 ? -4.868 -8.883 9.300 1.00 96.62 574 HIS A C 1
ATOM 4469 O O . HIS A 1 574 ? -4.226 -8.128 10.044 1.00 96.62 574 HIS A O 1
ATOM 4475 N N . PRO A 1 575 ? -5.933 -9.566 9.772 1.00 96.38 575 PRO A N 1
ATOM 4476 C CA . PRO A 1 575 ? -6.406 -9.457 11.153 1.00 96.38 575 PRO A CA 1
ATOM 4477 C C . PRO A 1 575 ? -5.418 -10.053 12.165 1.00 96.38 575 PRO A C 1
ATOM 4479 O O . PRO A 1 575 ? -5.519 -9.800 13.367 1.00 96.38 575 PRO A O 1
ATOM 4482 N N . ASP A 1 576 ? -4.486 -10.869 11.680 1.00 96.19 576 ASP A N 1
ATOM 4483 C CA . ASP A 1 576 ? -3.347 -11.398 12.407 1.00 96.19 576 ASP A CA 1
ATOM 4484 C C . ASP A 1 576 ? -2.262 -10.338 12.608 1.00 96.19 576 ASP A C 1
ATOM 4486 O O . ASP A 1 576 ? -1.529 -10.428 13.576 1.00 96.19 576 ASP A O 1
ATOM 4490 N N . VAL A 1 577 ? -2.167 -9.295 11.788 1.00 96.69 577 VAL A N 1
ATOM 4491 C CA . VAL A 1 577 ? -1.173 -8.228 11.989 1.00 96.69 577 VAL A CA 1
ATOM 4492 C C . VAL A 1 577 ? -1.754 -7.082 12.806 1.00 96.69 577 VAL A C 1
ATOM 4494 O O . VAL A 1 577 ? -1.090 -6.562 13.702 1.00 96.69 577 VAL A O 1
ATOM 4497 N N . PHE A 1 578 ? -3.003 -6.699 12.536 1.00 96.31 578 PHE A N 1
ATOM 4498 C CA . PHE A 1 578 ? -3.600 -5.495 13.110 1.00 96.31 578 PHE A CA 1
ATOM 4499 C C . PHE A 1 578 ? -4.502 -5.793 14.312 1.00 96.31 578 PHE A C 1
ATOM 4501 O O . PHE A 1 578 ? -5.499 -6.513 14.251 1.00 96.31 578 PHE A O 1
ATOM 4508 N N . ALA A 1 579 ? -4.190 -5.163 15.440 1.00 95.62 579 ALA A N 1
ATOM 4509 C CA . ALA A 1 579 ? -5.032 -5.191 16.627 1.00 95.62 579 ALA A CA 1
ATOM 4510 C C . ALA A 1 579 ? -6.262 -4.286 16.461 1.00 95.62 579 ALA A C 1
ATOM 4512 O O . ALA A 1 579 ? -7.382 -4.679 16.811 1.00 95.62 579 ALA A O 1
ATOM 4513 N N . HIS A 1 580 ? -6.040 -3.107 15.875 1.00 94.00 580 HIS A N 1
ATOM 4514 C CA . HIS A 1 580 ? -7.010 -2.028 15.715 1.00 94.00 580 HIS A CA 1
ATOM 4515 C C . HIS A 1 580 ? -6.927 -1.416 14.311 1.00 94.00 580 HIS A C 1
ATOM 4517 O O . HIS A 1 580 ? -5.856 -1.374 13.702 1.00 94.00 580 HIS A O 1
ATOM 4523 N N . CYS A 1 581 ? -8.052 -0.913 13.815 1.00 93.06 581 CYS A N 1
ATOM 4524 C CA . CYS A 1 581 ? -8.119 -0.065 12.635 1.00 93.06 581 CYS A CA 1
ATOM 4525 C C . CYS A 1 581 ? -8.813 1.247 12.996 1.00 93.06 581 CYS A C 1
ATOM 4527 O O . CYS A 1 581 ? -9.896 1.230 13.576 1.00 93.06 581 CYS A O 1
ATOM 4529 N N . SER A 1 582 ? -8.213 2.375 12.631 1.00 89.25 582 SER A N 1
ATOM 4530 C CA . SER A 1 582 ? -8.812 3.700 12.760 1.00 89.25 582 SER A CA 1
ATOM 4531 C C . SER A 1 582 ? -8.960 4.321 11.374 1.00 89.25 582 SER A C 1
ATOM 4533 O O . SER A 1 582 ? -8.043 4.968 10.876 1.00 89.25 582 SER A O 1
ATOM 4535 N N . ALA A 1 583 ? -10.091 4.091 10.720 1.00 86.56 583 ALA A N 1
ATOM 4536 C CA . ALA A 1 583 ? -10.312 4.533 9.348 1.00 86.56 583 ALA A CA 1
ATOM 4537 C C . ALA A 1 583 ? -11.251 5.742 9.302 1.00 86.56 583 ALA A C 1
ATOM 4539 O O . ALA A 1 583 ? -12.277 5.779 9.974 1.00 86.56 583 ALA A O 1
ATOM 4540 N N . ALA A 1 584 ? -10.933 6.723 8.469 1.00 81.69 584 ALA A N 1
ATOM 4541 C CA . ALA A 1 584 ? -11.863 7.787 8.110 1.00 81.69 584 ALA A CA 1
ATOM 4542 C C . ALA A 1 584 ? -12.091 7.765 6.597 1.00 81.69 584 ALA A C 1
ATOM 4544 O O . ALA A 1 584 ? -11.202 7.362 5.856 1.00 81.69 584 ALA A O 1
ATOM 4545 N N . GLN A 1 585 ? -13.262 8.181 6.111 1.00 79.25 585 GLN A N 1
ATOM 4546 C CA . GLN A 1 585 ? -13.491 8.390 4.664 1.00 79.25 585 GLN A CA 1
ATOM 4547 C C . GLN A 1 585 ? -13.213 7.153 3.771 1.00 79.25 585 GLN A C 1
ATOM 4549 O O . GLN A 1 585 ? -12.901 7.265 2.590 1.00 79.25 585 GLN A O 1
ATOM 4554 N N . GLU A 1 586 ? -13.341 5.955 4.337 1.00 82.12 586 GLU A N 1
ATOM 4555 C CA . GLU A 1 586 ? -13.198 4.652 3.676 1.00 82.12 586 GLU A CA 1
ATOM 4556 C C . GLU A 1 586 ? -14.290 4.342 2.636 1.00 82.12 586 GLU A C 1
ATOM 4558 O O . GLU A 1 586 ? -15.315 3.737 2.928 1.00 82.12 586 GLU A O 1
ATOM 4563 N N . GLU A 1 587 ? -14.103 4.735 1.388 1.00 82.38 587 GLU A N 1
ATOM 4564 C CA . GLU A 1 587 ? -15.090 4.429 0.352 1.00 82.38 587 GLU A CA 1
ATOM 4565 C C . GLU A 1 587 ? -15.275 2.901 0.158 1.00 82.38 587 GLU A C 1
ATOM 4567 O O . GLU A 1 587 ? -14.337 2.181 -0.189 1.00 82.38 587 GLU A O 1
ATOM 4572 N N . ILE A 1 588 ? -16.498 2.398 0.345 1.00 88.50 588 ILE A N 1
ATOM 4573 C CA . ILE A 1 588 ? -16.814 0.964 0.235 1.00 88.50 588 ILE A CA 1
ATOM 4574 C C . ILE A 1 588 ? -16.663 0.505 -1.217 1.00 88.50 588 ILE A C 1
ATOM 4576 O O . ILE A 1 588 ? -17.142 1.178 -2.130 1.00 88.50 588 ILE A O 1
ATOM 4580 N N . TRP A 1 589 ? -16.024 -0.640 -1.464 1.00 89.38 589 TRP A N 1
ATOM 4581 C CA . TRP A 1 589 ? -15.692 -1.080 -2.828 1.00 89.38 589 TRP A CA 1
ATOM 4582 C C . TRP A 1 589 ? -16.885 -1.385 -3.713 1.00 89.38 589 TRP A C 1
ATOM 4584 O O . TRP A 1 589 ? -16.763 -1.229 -4.921 1.00 89.38 589 TRP A O 1
ATOM 4594 N N . THR A 1 590 ? -18.040 -1.719 -3.141 1.00 87.31 590 THR A N 1
ATOM 4595 C CA . THR A 1 590 ? -19.295 -1.860 -3.888 1.00 87.31 590 THR A CA 1
ATOM 4596 C C . THR A 1 590 ? -19.904 -0.524 -4.308 1.00 87.31 590 THR A C 1
ATOM 4598 O O . THR A 1 590 ? -20.684 -0.501 -5.260 1.00 87.31 590 THR A O 1
ATOM 4601 N N . SER A 1 591 ? -19.494 0.596 -3.705 1.00 86.50 591 SER A N 1
ATOM 4602 C CA . SER A 1 591 ? -19.991 1.941 -4.020 1.00 86.50 591 SER A CA 1
ATOM 4603 C C . SER A 1 591 ? -19.655 2.387 -5.446 1.00 86.50 591 SER A C 1
ATOM 4605 O O . SER A 1 591 ? -18.620 2.016 -6.006 1.00 86.50 591 SER A O 1
ATOM 4607 N N . LYS A 1 592 ? -20.489 3.262 -6.024 1.00 84.38 592 LYS A N 1
ATOM 4608 C CA . LYS A 1 592 ? -20.224 3.861 -7.348 1.00 84.38 592 LYS A CA 1
ATOM 4609 C C . LYS A 1 592 ? -18.962 4.728 -7.348 1.00 84.38 592 LYS A C 1
ATOM 4611 O O . LYS A 1 592 ? -18.304 4.869 -8.376 1.00 84.38 592 LYS A O 1
ATOM 4616 N N . ARG A 1 593 ? -18.596 5.299 -6.196 1.00 78.00 593 ARG A N 1
ATOM 4617 C CA . ARG A 1 593 ? -17.382 6.118 -6.038 1.00 78.00 593 ARG A CA 1
ATOM 4618 C C . ARG A 1 593 ? -16.116 5.311 -6.272 1.00 78.00 593 ARG A C 1
ATOM 4620 O O . ARG A 1 593 ? -15.198 5.788 -6.942 1.00 78.00 593 ARG A O 1
ATOM 4627 N N . GLN A 1 594 ? -16.126 4.057 -5.828 1.00 85.12 594 GLN A N 1
ATOM 4628 C CA . GLN A 1 594 ? -15.007 3.161 -6.054 1.00 85.12 594 GLN A CA 1
ATOM 4629 C C . GLN A 1 594 ? -14.901 2.672 -7.491 1.00 85.12 594 GLN A C 1
ATOM 4631 O O . GLN A 1 594 ? -13.890 2.060 -7.802 1.00 85.12 594 GLN A O 1
ATOM 4636 N N . ASN A 1 595 ? -15.824 3.006 -8.407 1.00 84.19 595 ASN A N 1
ATOM 4637 C CA . ASN A 1 595 ? -15.662 2.655 -9.821 1.00 84.19 595 ASN A CA 1
ATOM 4638 C C . ASN A 1 595 ? -14.302 3.116 -10.354 1.00 84.19 595 ASN A C 1
ATOM 4640 O O . ASN A 1 595 ? -13.665 2.370 -11.078 1.00 84.19 595 ASN A O 1
ATOM 4644 N N . ARG A 1 596 ? -13.767 4.260 -9.906 1.00 81.56 596 ARG A N 1
ATOM 4645 C CA . ARG A 1 596 ? -12.434 4.738 -10.324 1.00 81.56 596 ARG A CA 1
ATOM 4646 C C . ARG A 1 596 ? -11.270 3.808 -9.959 1.00 81.56 596 ARG A C 1
ATOM 4648 O O . ARG A 1 596 ? -10.198 3.958 -10.535 1.00 81.56 596 ARG A O 1
ATOM 4655 N N . GLN A 1 597 ? -11.453 2.843 -9.057 1.00 85.25 597 GLN A N 1
ATOM 4656 C CA . GLN A 1 597 ? -10.438 1.820 -8.777 1.00 85.25 597 GLN A CA 1
ATOM 4657 C C . GLN A 1 597 ? -10.236 0.851 -9.928 1.00 85.25 597 GLN A C 1
ATOM 4659 O O . GLN A 1 597 ? -9.216 0.166 -9.938 1.00 85.25 597 GLN A O 1
ATOM 4664 N N . TRP A 1 598 ? -11.135 0.832 -10.919 1.00 88.75 598 TRP A N 1
ATOM 4665 C CA . TRP A 1 598 ? -10.958 0.007 -12.111 1.00 88.75 598 TRP A CA 1
ATOM 4666 C C . TRP A 1 598 ? -9.628 0.282 -12.803 1.00 88.75 598 TRP A C 1
ATOM 4668 O O . TRP A 1 598 ? -9.016 -0.622 -13.360 1.00 88.75 598 TRP A O 1
ATOM 4678 N N . VAL A 1 599 ? -9.147 1.519 -12.689 1.00 83.06 599 VAL A N 1
ATOM 4679 C CA . VAL A 1 599 ? -7.855 1.941 -13.209 1.00 83.06 599 VAL A CA 1
ATOM 4680 C C . VAL A 1 599 ? -6.721 1.135 -12.568 1.00 83.06 599 VAL A C 1
ATOM 4682 O O . VAL A 1 599 ? -5.727 0.950 -13.224 1.00 83.06 599 VAL A O 1
ATOM 4685 N N . MET A 1 600 ? -6.837 0.610 -11.344 1.00 85.69 600 MET A N 1
ATOM 4686 C CA . MET A 1 600 ? -5.796 -0.211 -10.693 1.00 85.69 600 MET A CA 1
ATOM 4687 C C . MET A 1 600 ? -6.084 -1.715 -10.767 1.00 85.69 600 MET A C 1
ATOM 4689 O O . MET A 1 600 ? -5.179 -2.521 -10.979 1.00 85.69 600 MET A O 1
ATOM 4693 N N . VAL A 1 601 ? -7.343 -2.103 -10.556 1.00 90.69 601 VAL A N 1
ATOM 4694 C CA . VAL A 1 601 ? -7.745 -3.510 -10.372 1.00 90.69 601 VAL A CA 1
ATOM 4695 C C . VAL A 1 601 ? -8.545 -4.085 -11.539 1.00 90.69 601 VAL A C 1
ATOM 4697 O O . VAL A 1 601 ? -9.072 -5.188 -11.438 1.00 90.69 601 VAL A O 1
ATOM 4700 N N . GLY A 1 602 ? -8.646 -3.345 -12.642 1.00 92.00 602 GLY A N 1
ATOM 4701 C CA . GLY A 1 602 ? -9.492 -3.682 -13.779 1.00 92.00 602 GLY A CA 1
ATOM 4702 C C . GLY A 1 602 ? -10.974 -3.403 -13.533 1.00 92.00 602 GLY A C 1
ATOM 4703 O O . GLY A 1 602 ? -11.425 -3.205 -12.404 1.00 92.00 602 GLY A O 1
ATOM 4704 N N . ARG A 1 603 ? -11.756 -3.356 -14.610 1.00 92.12 603 ARG A N 1
ATOM 4705 C CA . ARG A 1 603 ? -13.203 -3.113 -14.533 1.00 92.12 603 ARG A CA 1
ATOM 4706 C C . ARG A 1 603 ? -13.926 -4.272 -13.848 1.00 92.12 603 ARG A C 1
ATOM 4708 O O . ARG A 1 603 ? -13.458 -5.408 -13.897 1.00 92.12 603 ARG A O 1
ATOM 4715 N N . ARG A 1 604 ? -15.056 -3.989 -13.191 1.00 93.81 604 ARG A N 1
ATOM 4716 C CA . ARG A 1 604 ? -15.811 -5.011 -12.441 1.00 93.81 604 ARG A CA 1
ATOM 4717 C C . ARG A 1 604 ? -16.250 -6.150 -13.353 1.00 93.81 604 ARG A C 1
ATOM 4719 O O . ARG A 1 604 ? -16.085 -7.313 -13.001 1.00 93.81 604 ARG A O 1
ATOM 4726 N N . GLU A 1 605 ? -16.726 -5.801 -14.544 1.00 94.56 605 GLU A N 1
ATOM 4727 C CA . GLU A 1 605 ? -17.174 -6.725 -15.584 1.00 94.56 605 GLU A CA 1
ATOM 4728 C C . GLU A 1 605 ? -16.057 -7.618 -16.139 1.00 94.56 605 GLU A C 1
ATOM 4730 O O . GLU A 1 605 ? -16.344 -8.678 -16.684 1.00 94.56 605 GLU A O 1
ATOM 4735 N N . TRP A 1 606 ? -14.782 -7.246 -15.969 1.00 95.12 606 TRP A N 1
ATOM 4736 C CA . TRP A 1 606 ? -13.667 -8.112 -16.365 1.00 95.12 606 TRP A CA 1
ATOM 4737 C C . TRP A 1 606 ? -13.495 -9.300 -15.421 1.00 95.12 606 TRP A C 1
ATOM 4739 O O . TRP A 1 606 ? -12.807 -10.254 -15.768 1.00 95.12 606 TRP A O 1
ATOM 4749 N N . GLY A 1 607 ? -14.079 -9.243 -14.220 1.00 96.44 607 GLY A N 1
ATOM 4750 C CA . GLY A 1 607 ? -14.041 -10.353 -13.276 1.00 96.44 607 GLY A CA 1
ATOM 4751 C C . GLY A 1 607 ? -12.627 -10.761 -12.854 1.00 96.44 607 GLY A C 1
ATOM 4752 O O . GLY A 1 607 ? -12.422 -11.929 -12.512 1.00 96.44 607 GLY A O 1
ATOM 4753 N N . LEU A 1 608 ? -11.659 -9.830 -12.904 1.00 96.88 608 LEU A N 1
ATOM 4754 C CA . LEU A 1 608 ? -10.254 -10.133 -12.636 1.00 96.88 608 LEU A CA 1
ATOM 4755 C C . LEU A 1 608 ? -10.090 -10.767 -11.258 1.00 96.88 608 LEU A C 1
ATOM 4757 O O . LEU A 1 608 ? -10.687 -10.332 -10.267 1.00 96.88 608 LEU A O 1
ATOM 4761 N N . LYS A 1 609 ? -9.256 -11.802 -11.210 1.00 97.81 609 LYS A N 1
ATOM 4762 C CA . LYS A 1 609 ? -8.990 -12.557 -9.992 1.00 97.81 609 LYS A CA 1
ATOM 4763 C C . LYS A 1 609 ? -7.756 -12.027 -9.282 1.00 97.81 609 LYS A C 1
ATOM 4765 O O . LYS A 1 609 ? -6.846 -11.491 -9.915 1.00 97.81 609 LYS A O 1
ATOM 4770 N N . ASN A 1 610 ? -7.728 -12.175 -7.967 1.00 97.00 610 ASN A N 1
ATOM 4771 C CA . ASN A 1 610 ? -6.500 -12.074 -7.200 1.00 97.00 610 ASN A CA 1
ATOM 4772 C C . ASN A 1 610 ? -5.725 -13.399 -7.219 1.00 97.00 610 ASN A C 1
ATOM 4774 O O . ASN A 1 610 ? -6.164 -14.393 -7.795 1.00 97.00 610 ASN A O 1
ATOM 4778 N N . GLU A 1 611 ? -4.571 -13.422 -6.558 1.00 95.06 611 GLU A N 1
ATOM 4779 C CA . GLU A 1 611 ? -3.749 -14.629 -6.426 1.00 95.06 611 GLU A CA 1
ATOM 4780 C C . GLU A 1 611 ? -4.423 -15.790 -5.674 1.00 95.06 611 GLU A C 1
ATOM 4782 O O . GLU A 1 611 ? -3.981 -16.928 -5.785 1.00 95.06 611 GLU A O 1
ATOM 4787 N N . LEU A 1 612 ? -5.498 -15.515 -4.928 1.00 95.81 612 LEU A N 1
ATOM 4788 C CA . LEU A 1 612 ? -6.298 -16.520 -4.226 1.00 95.81 612 LEU A CA 1
ATOM 4789 C C . LEU A 1 612 ? -7.441 -17.067 -5.102 1.00 95.81 612 LEU A C 1
ATOM 4791 O O . LEU A 1 612 ? -8.252 -17.856 -4.624 1.00 95.81 612 LEU A O 1
ATOM 4795 N N . GLY A 1 613 ? -7.545 -16.632 -6.364 1.00 97.12 613 GLY A N 1
ATOM 4796 C CA . GLY A 1 613 ? -8.628 -17.010 -7.278 1.00 97.12 613 GLY A CA 1
ATOM 4797 C C . GLY A 1 613 ? -9.964 -16.299 -7.016 1.00 97.12 613 GLY A C 1
ATOM 4798 O O . GLY A 1 613 ? -10.957 -16.578 -7.693 1.00 97.12 613 GLY A O 1
ATOM 4799 N N . GLU A 1 614 ? -10.006 -15.356 -6.074 1.00 97.50 614 GLU A N 1
ATOM 4800 C CA . GLU A 1 614 ? -11.202 -14.585 -5.723 1.00 97.50 614 GLU A CA 1
ATOM 4801 C C . GLU A 1 614 ? -11.315 -13.336 -6.610 1.00 97.50 614 GLU A C 1
ATOM 4803 O O . GLU A 1 614 ? -10.308 -12.782 -7.051 1.00 97.50 614 GLU A O 1
ATOM 4808 N N . ASN A 1 615 ? -12.536 -12.878 -6.908 1.00 97.50 615 ASN A N 1
ATOM 4809 C CA . ASN A 1 615 ? -12.728 -11.631 -7.659 1.00 97.50 615 ASN A CA 1
ATOM 4810 C C . ASN A 1 615 ? -12.122 -10.454 -6.873 1.00 97.50 615 ASN A C 1
ATOM 4812 O O . ASN A 1 615 ? -12.388 -10.299 -5.684 1.00 97.50 615 ASN A O 1
ATOM 4816 N N . ALA A 1 616 ? -11.307 -9.622 -7.524 1.00 95.81 616 ALA A N 1
ATOM 4817 C CA . ALA A 1 616 ? -10.562 -8.567 -6.841 1.00 95.81 616 ALA A CA 1
ATOM 4818 C C . ALA A 1 616 ? -11.452 -7.467 -6.238 1.00 95.81 616 ALA A C 1
ATOM 4820 O O . ALA A 1 616 ? -11.089 -6.890 -5.214 1.00 95.81 616 ALA A O 1
ATOM 4821 N N . TRP A 1 617 ? -12.605 -7.176 -6.844 1.00 95.25 617 TRP A N 1
ATOM 4822 C CA . TRP A 1 617 ? -13.566 -6.211 -6.308 1.00 95.25 617 TRP A CA 1
ATOM 4823 C C . TRP A 1 617 ? -14.296 -6.756 -5.092 1.00 95.25 617 TRP A C 1
ATOM 4825 O O . TRP A 1 617 ? -14.386 -6.059 -4.085 1.00 95.25 617 TRP A O 1
ATOM 4835 N N . ASP A 1 618 ? -14.750 -8.006 -5.175 1.00 95.88 618 ASP A N 1
ATOM 4836 C CA . ASP A 1 618 ? -15.412 -8.693 -4.066 1.00 95.88 618 ASP A CA 1
ATOM 4837 C C . ASP A 1 618 ? -14.455 -8.873 -2.884 1.00 95.88 618 ASP A C 1
ATOM 4839 O O . ASP A 1 618 ? -14.796 -8.561 -1.746 1.00 95.88 618 ASP A O 1
ATOM 4843 N N . TRP A 1 619 ? -13.214 -9.290 -3.157 1.00 96.12 619 TRP A N 1
ATOM 4844 C CA . TRP A 1 619 ? -12.173 -9.435 -2.142 1.00 96.12 619 TRP A CA 1
ATOM 4845 C C . TRP A 1 619 ? -11.966 -8.144 -1.348 1.00 96.12 619 TRP A C 1
ATOM 4847 O O . TRP A 1 619 ? -11.782 -8.188 -0.135 1.00 96.12 619 TRP A O 1
ATOM 4857 N N . ASN A 1 620 ? -12.044 -6.993 -2.014 1.00 94.06 620 ASN A N 1
ATOM 4858 C CA . ASN A 1 620 ? -11.858 -5.697 -1.379 1.00 94.06 620 ASN A CA 1
ATOM 4859 C C . ASN A 1 620 ? -13.160 -5.059 -0.843 1.00 94.06 620 ASN A C 1
ATOM 4861 O O . ASN A 1 620 ? -13.136 -3.919 -0.378 1.00 94.06 620 ASN A O 1
ATOM 4865 N N . ASP A 1 621 ? -14.293 -5.766 -0.872 1.00 93.69 621 ASP A N 1
ATOM 4866 C CA . ASP A 1 621 ? -15.538 -5.325 -0.243 1.00 93.69 621 ASP A CA 1
ATOM 4867 C C . ASP A 1 621 ? -15.653 -5.884 1.188 1.00 93.69 621 ASP A C 1
ATOM 4869 O O . ASP A 1 621 ? -15.714 -7.104 1.386 1.00 93.69 621 ASP A O 1
ATOM 4873 N N . PRO A 1 622 ? -15.732 -5.027 2.222 1.00 93.56 622 PRO A N 1
ATOM 4874 C CA . PRO A 1 622 ? -15.864 -5.498 3.595 1.00 93.56 622 PRO A CA 1
ATOM 4875 C C . PRO A 1 622 ? -17.167 -6.278 3.839 1.00 93.56 622 PRO A C 1
ATOM 4877 O O . PRO A 1 622 ? -17.183 -7.182 4.677 1.00 93.56 622 PRO A O 1
ATOM 4880 N N . VAL A 1 623 ? -18.257 -5.983 3.117 1.00 94.06 623 VAL A N 1
ATOM 4881 C CA . VAL A 1 623 ? -19.521 -6.730 3.259 1.00 94.06 623 VAL A CA 1
ATOM 4882 C C . VAL A 1 623 ? -19.358 -8.151 2.728 1.00 94.06 623 VAL A C 1
ATOM 4884 O O . VAL A 1 623 ? -19.751 -9.112 3.394 1.00 94.06 623 VAL A O 1
ATOM 4887 N N . TRP A 1 624 ? -18.732 -8.300 1.561 1.00 95.88 624 TRP A N 1
ATOM 4888 C CA . TRP A 1 624 ? -18.375 -9.608 1.025 1.00 95.88 624 TRP A CA 1
ATOM 4889 C C . TRP A 1 624 ? -17.450 -10.379 1.978 1.00 95.88 624 TRP A C 1
ATOM 4891 O O . TRP A 1 624 ? -17.759 -11.520 2.325 1.00 95.88 624 TRP A O 1
ATOM 4901 N N . GLN A 1 625 ? -16.385 -9.750 2.495 1.00 96.25 625 GLN A N 1
ATOM 4902 C CA . GLN A 1 625 ? -15.460 -10.373 3.458 1.00 96.25 625 GLN A CA 1
ATOM 4903 C C . GLN A 1 625 ? -16.187 -10.874 4.714 1.00 96.25 625 GLN A C 1
ATOM 4905 O O . GLN A 1 625 ? -15.908 -11.972 5.208 1.00 96.25 625 GLN A O 1
ATOM 4910 N N . ALA A 1 626 ? -17.139 -10.092 5.234 1.00 94.38 626 ALA A N 1
ATOM 4911 C CA . ALA A 1 626 ? -17.891 -10.460 6.425 1.00 94.38 626 ALA A CA 1
ATOM 4912 C C . ALA A 1 626 ? -18.749 -11.716 6.205 1.00 94.38 626 ALA A C 1
ATOM 4914 O O . ALA A 1 626 ? -18.771 -12.582 7.087 1.00 94.38 626 ALA A O 1
ATOM 4915 N N . LYS A 1 627 ? -19.373 -11.839 5.027 1.00 94.62 627 LYS A N 1
ATOM 4916 C CA . LYS A 1 627 ? -20.195 -12.991 4.626 1.00 94.62 627 LYS A CA 1
ATOM 4917 C C . LYS A 1 627 ? -19.366 -14.216 4.253 1.00 94.62 627 LYS A C 1
ATOM 4919 O O . LYS A 1 627 ? -19.723 -15.326 4.638 1.00 94.62 627 LYS A O 1
ATOM 4924 N N . ARG A 1 628 ? -18.261 -14.024 3.525 1.00 95.81 628 ARG A N 1
ATOM 4925 C CA . ARG A 1 628 ? -17.357 -15.095 3.077 1.00 95.81 628 ARG A CA 1
ATOM 4926 C C . ARG A 1 628 ? -16.618 -15.740 4.246 1.00 95.81 628 ARG A C 1
ATOM 4928 O O . ARG A 1 628 ? -16.479 -16.961 4.277 1.00 95.81 628 ARG A O 1
ATOM 4935 N N . PHE A 1 629 ? -16.183 -14.938 5.222 1.00 95.50 629 PHE A N 1
ATOM 4936 C CA . PHE A 1 629 ? -15.410 -15.392 6.383 1.00 95.50 629 PHE A CA 1
ATOM 4937 C C . PHE A 1 629 ? -16.119 -15.065 7.708 1.00 95.50 629 PHE A C 1
ATOM 4939 O O . PHE A 1 629 ? -15.599 -14.308 8.539 1.00 95.50 629 PHE A O 1
ATOM 4946 N N . PRO A 1 630 ? -17.303 -15.650 7.967 1.00 94.12 630 PRO A N 1
ATOM 4947 C CA . PRO A 1 630 ? -18.157 -15.277 9.094 1.00 94.12 630 PRO A CA 1
ATOM 4948 C C . PRO A 1 630 ? -17.531 -15.592 10.461 1.00 94.12 630 PRO A C 1
ATOM 4950 O O . PRO A 1 630 ? -17.877 -14.951 11.452 1.00 94.12 630 PRO 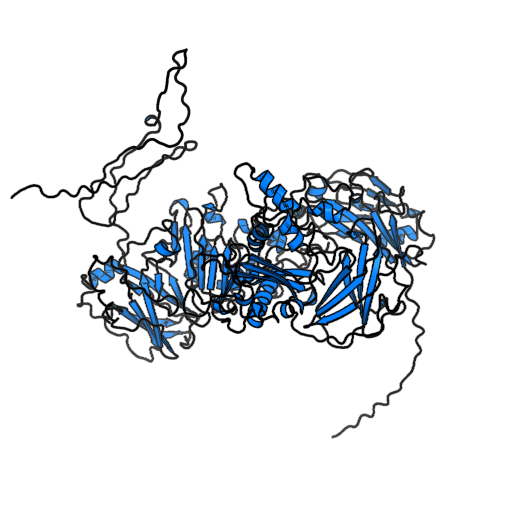A O 1
ATOM 4953 N N . ALA A 1 631 ? -16.605 -16.551 10.527 1.00 92.50 631 ALA A N 1
ATOM 4954 C CA . ALA A 1 631 ? -15.905 -16.936 11.753 1.00 92.50 631 ALA A CA 1
ATOM 4955 C C . ALA A 1 631 ? -14.552 -16.227 11.947 1.00 92.50 631 ALA A C 1
ATOM 4957 O O . ALA A 1 631 ? -13.992 -16.286 13.039 1.00 92.50 631 ALA A O 1
ATOM 4958 N N . ARG A 1 632 ? -14.007 -15.551 10.919 1.00 94.31 632 ARG A N 1
ATOM 4959 C CA . ARG A 1 632 ? -12.707 -14.871 11.034 1.00 94.31 632 ARG A CA 1
ATOM 4960 C C . ARG A 1 632 ? -12.869 -13.620 11.903 1.00 94.31 632 ARG A C 1
ATOM 4962 O O . ARG A 1 632 ? -13.649 -12.744 11.513 1.00 94.31 632 ARG A O 1
ATOM 4969 N N . PRO A 1 633 ? -12.172 -13.501 13.049 1.00 93.38 633 PRO A N 1
ATOM 4970 C CA . PRO A 1 633 ? -12.195 -12.277 13.835 1.00 93.38 633 PRO A CA 1
ATOM 4971 C C . PRO A 1 633 ? -11.515 -11.154 13.053 1.00 93.38 633 PRO A C 1
ATOM 4973 O O . PRO A 1 633 ? -10.513 -11.373 12.375 1.00 93.38 633 PRO A O 1
ATOM 4976 N N . TRP A 1 634 ? -12.065 -9.950 13.140 1.00 95.31 634 TRP A N 1
ATOM 4977 C CA . TRP A 1 634 ? -11.456 -8.754 12.558 1.00 95.31 634 TRP A CA 1
ATOM 4978 C C . TRP A 1 634 ? -10.619 -8.016 13.614 1.00 95.31 634 TRP A C 1
ATOM 4980 O O . TRP A 1 634 ? -10.730 -8.315 14.810 1.00 95.31 634 TRP A O 1
ATOM 4990 N N . PRO A 1 635 ? -9.785 -7.043 13.223 1.00 95.50 635 PRO A N 1
ATOM 4991 C CA . PRO A 1 635 ? -9.368 -5.984 14.132 1.00 95.50 635 PRO A CA 1
ATOM 4992 C C . PRO A 1 635 ? -10.585 -5.250 14.680 1.00 95.50 635 PRO A C 1
ATOM 4994 O O . PRO A 1 635 ? -11.643 -5.243 14.054 1.00 95.50 635 PRO A O 1
ATOM 4997 N N . PHE A 1 636 ? -10.442 -4.606 15.836 1.00 94.00 636 PHE A N 1
ATOM 4998 C CA . PHE A 1 636 ? -11.474 -3.664 16.250 1.00 94.00 636 PHE A CA 1
ATOM 4999 C C . PHE A 1 636 ? -11.422 -2.446 15.324 1.00 94.00 636 PHE A C 1
ATOM 5001 O O . PHE A 1 636 ? -10.371 -1.813 15.216 1.00 94.00 636 PHE A O 1
ATOM 5008 N N . ILE A 1 637 ? -12.527 -2.134 14.646 1.00 92.62 637 ILE A N 1
ATOM 5009 C CA . ILE A 1 637 ? -12.583 -1.042 13.668 1.00 92.62 637 ILE A CA 1
ATOM 5010 C C . ILE A 1 637 ? -13.270 0.168 14.299 1.00 92.62 637 ILE A C 1
ATOM 5012 O O . ILE A 1 637 ? -14.433 0.105 14.678 1.00 92.62 637 ILE A O 1
ATOM 5016 N N . SER A 1 638 ? -12.556 1.283 14.384 1.00 89.31 638 SER A N 1
ATOM 5017 C CA . SER A 1 638 ? -13.118 2.609 14.629 1.00 89.31 638 SER A CA 1
ATOM 5018 C C . SER A 1 638 ? -13.197 3.325 13.287 1.00 89.31 638 SER A C 1
ATOM 5020 O O . SER A 1 638 ? -12.164 3.629 12.690 1.00 89.31 638 SER A O 1
ATOM 5022 N N . HIS A 1 639 ? -14.406 3.563 12.790 1.00 88.50 639 HIS A N 1
ATOM 5023 C CA . HIS A 1 639 ? -14.631 4.156 11.478 1.00 88.50 639 HIS A CA 1
ATOM 5024 C C . HIS A 1 639 ? -15.506 5.404 11.552 1.00 88.50 639 HIS A C 1
ATOM 5026 O O . HIS A 1 639 ? -16.535 5.409 12.229 1.00 88.50 639 HIS A O 1
ATOM 5032 N N . THR A 1 640 ? -15.104 6.443 10.821 1.00 82.81 640 THR A N 1
ATOM 5033 C CA . THR A 1 640 ? -15.860 7.693 10.705 1.00 82.81 640 THR A CA 1
ATOM 5034 C C . THR A 1 640 ? -16.030 8.099 9.244 1.00 82.81 640 THR A C 1
ATOM 5036 O O . THR A 1 640 ? -15.078 8.105 8.461 1.00 82.81 640 THR A O 1
ATOM 5039 N N . ILE A 1 641 ? -17.232 8.530 8.882 1.00 80.25 641 ILE A N 1
ATOM 5040 C CA . ILE A 1 641 ? -17.538 9.135 7.587 1.00 80.25 641 ILE A CA 1
ATOM 5041 C C . ILE A 1 641 ? -18.199 10.502 7.778 1.00 80.25 641 ILE A C 1
ATOM 5043 O O . ILE A 1 641 ? -19.073 10.691 8.615 1.00 80.25 641 ILE A O 1
ATOM 5047 N N . SER A 1 642 ? -17.760 11.475 6.988 1.00 76.00 642 SER A N 1
ATOM 5048 C CA . SER A 1 642 ? -18.324 12.825 6.941 1.00 76.00 642 SER A CA 1
ATOM 5049 C C . SER A 1 642 ? -18.509 13.257 5.485 1.00 76.00 642 SER A C 1
ATOM 5051 O O . SER A 1 642 ? -17.549 13.159 4.713 1.00 76.00 642 SER A O 1
ATOM 5053 N N . PRO A 1 643 ? -19.694 13.759 5.095 1.00 66.56 643 PRO A N 1
ATOM 5054 C CA . PRO A 1 643 ? -19.938 14.290 3.763 1.00 66.56 643 PRO A CA 1
ATOM 5055 C C . PRO A 1 643 ? -19.155 15.583 3.489 1.00 66.56 643 PRO A C 1
ATOM 5057 O O . PRO A 1 643 ? -19.023 15.955 2.331 1.00 66.56 643 PRO A O 1
ATOM 5060 N N . ASN A 1 644 ? -18.557 16.247 4.486 1.00 64.56 644 ASN A N 1
ATOM 5061 C CA . ASN A 1 644 ? -17.848 17.509 4.243 1.00 64.56 644 ASN A CA 1
ATOM 5062 C C . ASN A 1 644 ? -16.563 17.341 3.397 1.00 64.56 644 ASN A C 1
ATOM 5064 O O . ASN A 1 644 ? -16.130 18.262 2.710 1.00 64.56 644 ASN A O 1
ATOM 5068 N N . TYR A 1 645 ? -15.970 16.142 3.374 1.00 58.00 645 TYR A N 1
ATOM 5069 C CA . TYR A 1 645 ? -14.864 15.804 2.460 1.00 58.00 645 TYR A CA 1
ATOM 5070 C C . TYR A 1 645 ? -15.332 15.362 1.070 1.00 58.00 645 TYR A C 1
ATOM 5072 O O . TYR A 1 645 ? -14.559 15.295 0.108 1.00 58.00 645 TYR A O 1
ATOM 5080 N N . ALA A 1 646 ? -16.619 15.073 0.949 1.00 53.72 646 ALA A N 1
ATOM 5081 C CA . ALA A 1 646 ? -17.274 14.659 -0.266 1.00 53.72 646 ALA A CA 1
ATOM 5082 C C . ALA A 1 646 ? -17.734 15.929 -1.013 1.00 53.72 646 ALA A C 1
ATOM 5084 O O . ALA A 1 646 ? -18.876 16.348 -0.918 1.00 53.72 646 ALA A O 1
ATOM 5085 N N . ARG A 1 647 ? -16.767 16.588 -1.670 1.00 53.00 647 ARG A N 1
ATOM 5086 C CA . ARG A 1 647 ? -16.884 17.813 -2.490 1.00 53.00 647 ARG A CA 1
ATOM 5087 C C . ARG A 1 647 ? -18.310 18.151 -2.973 1.00 53.00 647 ARG A C 1
ATOM 5089 O O . ARG A 1 647 ? -18.732 17.575 -3.952 1.00 53.00 647 ARG A O 1
ATOM 5096 N N . GLY A 1 648 ? -18.946 19.189 -2.428 1.00 45.72 648 GLY A N 1
ATOM 5097 C CA . GLY A 1 648 ? -19.943 20.042 -3.108 1.00 45.72 648 GLY A CA 1
ATOM 5098 C C . GLY A 1 648 ? -21.299 19.447 -3.536 1.00 45.72 648 GLY A C 1
ATOM 5099 O O . GLY A 1 648 ? -22.310 20.118 -3.344 1.00 45.72 648 GLY A O 1
ATOM 5100 N N . ASP A 1 649 ? -21.375 18.238 -4.098 1.00 50.62 649 ASP A N 1
ATOM 5101 C CA . ASP A 1 649 ? -22.626 17.632 -4.556 1.00 50.62 649 ASP A CA 1
ATOM 5102 C C . ASP A 1 649 ? -23.200 16.692 -3.490 1.00 50.62 649 ASP A C 1
ATOM 5104 O O . ASP A 1 649 ? -22.858 15.527 -3.383 1.00 50.62 649 ASP A O 1
ATOM 5108 N N . GLN A 1 650 ? -24.106 17.218 -2.667 1.00 49.31 650 GLN A N 1
ATOM 5109 C CA . GLN A 1 650 ? -24.774 16.581 -1.518 1.00 49.31 650 GLN A CA 1
ATOM 5110 C C . GLN A 1 650 ? -25.663 15.348 -1.862 1.00 49.31 650 GLN A C 1
ATOM 5112 O O . GLN A 1 650 ? -26.766 15.192 -1.341 1.00 49.31 650 GLN A O 1
ATOM 5117 N N . THR A 1 651 ? -25.246 14.460 -2.760 1.00 51.22 651 THR A N 1
ATOM 5118 C CA . THR A 1 651 ? -25.966 13.254 -3.224 1.00 51.22 651 THR A CA 1
ATOM 5119 C C . THR A 1 651 ? -25.377 11.956 -2.644 1.00 51.22 651 THR A C 1
ATOM 5121 O O . THR A 1 651 ? -25.784 10.855 -3.000 1.00 51.22 651 THR A O 1
ATOM 5124 N N . HIS A 1 652 ? -24.419 12.053 -1.718 1.00 66.62 652 HIS A N 1
ATOM 5125 C CA . HIS A 1 652 ? -23.399 11.016 -1.535 1.00 66.62 652 HIS A CA 1
ATOM 5126 C C . HIS A 1 652 ? -23.688 9.856 -0.574 1.00 66.62 652 HIS A C 1
ATOM 5128 O O . HIS A 1 652 ? -23.065 8.811 -0.739 1.00 66.62 652 HIS A O 1
ATOM 5134 N N . TRP A 1 653 ? -24.573 9.975 0.422 1.00 73.38 653 TRP A N 1
ATOM 5135 C CA . TRP A 1 653 ? -24.718 8.904 1.427 1.00 73.38 653 TRP A CA 1
ATOM 5136 C C . TRP A 1 653 ? -25.224 7.588 0.830 1.00 73.38 653 TRP A C 1
ATOM 5138 O O . TRP A 1 653 ? -24.616 6.544 1.051 1.00 73.38 653 TRP A O 1
ATOM 5148 N N . GLY A 1 654 ? -26.283 7.636 0.016 1.00 71.06 654 GLY A N 1
ATOM 5149 C CA . GLY A 1 654 ? -26.846 6.440 -0.618 1.00 71.06 654 GLY A CA 1
ATOM 5150 C C . GLY A 1 654 ? -25.858 5.757 -1.568 1.00 71.06 654 GLY A C 1
ATOM 5151 O O . GLY A 1 654 ? -25.685 4.543 -1.519 1.00 71.06 654 GLY A O 1
ATOM 5152 N N . ASP A 1 655 ? -25.129 6.545 -2.362 1.00 76.00 655 ASP A N 1
ATOM 5153 C CA . ASP A 1 655 ? -24.161 6.034 -3.341 1.00 76.00 655 ASP A CA 1
ATOM 5154 C C . ASP A 1 655 ? -22.807 5.625 -2.731 1.00 76.00 655 ASP A C 1
ATOM 5156 O O . ASP A 1 655 ? -21.986 5.020 -3.424 1.00 76.00 655 ASP A O 1
ATOM 5160 N N . SER A 1 656 ? -22.553 5.940 -1.454 1.00 77.62 656 SER A N 1
ATOM 5161 C CA . SER A 1 656 ? -21.289 5.646 -0.758 1.00 77.62 656 SER A CA 1
ATOM 5162 C C . SER A 1 656 ? -21.119 4.184 -0.334 1.00 77.62 656 SER A C 1
ATOM 5164 O O . SER A 1 656 ? -20.012 3.776 0.014 1.00 77.62 656 SER A O 1
ATOM 5166 N N . GLY A 1 657 ? -22.204 3.405 -0.325 1.00 85.31 657 GLY A N 1
ATOM 5167 C CA . GLY A 1 657 ? -22.229 2.030 0.186 1.00 85.31 657 GLY A CA 1
ATOM 5168 C C . GLY A 1 657 ? -22.215 1.905 1.718 1.00 85.31 657 GLY A C 1
ATOM 5169 O O . GLY A 1 657 ? -22.450 0.811 2.229 1.00 85.31 657 GLY A O 1
ATOM 5170 N N . TYR A 1 658 ? -22.011 2.994 2.470 1.00 86.00 658 TYR A N 1
ATOM 5171 C CA . TYR A 1 658 ? -21.958 2.953 3.937 1.00 86.00 658 TYR A CA 1
ATOM 5172 C C . TYR A 1 658 ? -23.237 2.500 4.643 1.00 86.00 658 TYR A C 1
ATOM 5174 O O . TYR A 1 658 ? -23.108 1.737 5.599 1.00 86.00 658 TYR A O 1
ATOM 5182 N N . PRO A 1 659 ? -24.456 2.888 4.211 1.00 85.00 659 PRO A N 1
ATOM 5183 C CA . PRO A 1 659 ? -25.676 2.403 4.857 1.00 85.00 659 PRO A CA 1
ATOM 5184 C C . PRO A 1 659 ? -25.743 0.876 4.836 1.00 85.00 659 PRO A C 1
ATOM 5186 O O . PRO A 1 659 ? -25.897 0.235 5.874 1.00 85.00 659 PRO A O 1
ATOM 5189 N N . ALA A 1 660 ? -25.539 0.291 3.652 1.00 85.69 660 ALA A N 1
ATOM 5190 C CA . ALA A 1 660 ? -25.522 -1.154 3.464 1.00 85.69 660 ALA A CA 1
ATOM 5191 C C . ALA A 1 660 ? -24.391 -1.811 4.263 1.00 85.69 660 ALA A C 1
ATOM 5193 O O . ALA A 1 660 ? -24.602 -2.852 4.882 1.00 85.69 660 ALA A O 1
ATOM 5194 N N . PHE A 1 661 ? -23.213 -1.184 4.301 1.00 90.19 661 PHE A N 1
ATOM 5195 C CA . PHE A 1 661 ? -22.093 -1.652 5.106 1.00 90.19 661 PHE A CA 1
ATOM 5196 C C . PHE A 1 661 ? -22.421 -1.686 6.605 1.00 90.19 661 PHE A C 1
ATOM 5198 O O . PHE A 1 661 ? -22.243 -2.729 7.224 1.00 90.19 661 PHE A O 1
ATOM 5205 N N . TYR A 1 662 ? -22.940 -0.608 7.198 1.00 88.50 662 TYR A N 1
ATOM 5206 C CA . TYR A 1 662 ? -23.257 -0.573 8.631 1.00 88.50 662 TYR A CA 1
ATOM 5207 C C . TYR A 1 662 ? -24.371 -1.542 9.012 1.00 88.50 662 TYR A C 1
ATOM 5209 O O . TYR A 1 662 ? -24.254 -2.232 10.025 1.00 88.50 662 TYR A O 1
ATOM 5217 N N . LEU A 1 663 ? -25.413 -1.645 8.185 1.00 88.44 663 LEU A N 1
ATOM 5218 C CA . LEU A 1 663 ? -26.471 -2.633 8.384 1.00 88.44 663 LEU A CA 1
ATOM 5219 C C . LEU A 1 663 ? -25.915 -4.059 8.308 1.00 88.44 663 LEU A C 1
ATOM 5221 O O . LEU A 1 663 ? -26.262 -4.890 9.144 1.00 88.44 663 LEU A O 1
ATOM 5225 N N . ALA A 1 664 ? -25.001 -4.334 7.373 1.00 91.06 664 ALA A N 1
ATOM 5226 C CA . ALA A 1 664 ? -24.324 -5.624 7.290 1.00 91.06 664 ALA A CA 1
ATOM 5227 C C . ALA A 1 664 ? -23.422 -5.884 8.505 1.00 91.06 664 ALA A C 1
ATOM 5229 O O . ALA A 1 664 ? -23.470 -6.973 9.063 1.00 91.06 664 ALA A O 1
ATOM 5230 N N . MET A 1 665 ? -22.644 -4.900 8.970 1.00 91.81 665 MET A N 1
ATOM 5231 C CA . MET A 1 665 ? -21.810 -5.052 10.168 1.00 91.81 665 MET A CA 1
ATOM 5232 C C . MET A 1 665 ? -22.652 -5.322 11.415 1.00 91.81 665 MET A C 1
ATOM 5234 O O . MET A 1 665 ? -22.267 -6.164 12.225 1.00 91.81 665 MET A O 1
ATOM 5238 N N . ALA A 1 666 ? -23.806 -4.661 11.556 1.00 90.19 666 ALA A N 1
ATOM 5239 C CA . ALA A 1 666 ? -24.752 -4.934 12.632 1.00 90.19 666 ALA A CA 1
ATOM 5240 C C . ALA A 1 666 ? -25.355 -6.344 12.509 1.00 90.19 666 ALA A C 1
ATOM 5242 O O . ALA A 1 666 ? -25.292 -7.124 13.456 1.00 90.19 666 ALA A O 1
ATOM 5243 N N . ALA A 1 667 ? -25.865 -6.716 11.332 1.00 91.75 667 ALA A N 1
ATOM 5244 C CA . ALA A 1 667 ? -26.441 -8.041 11.092 1.00 91.75 667 ALA A CA 1
ATOM 5245 C C . ALA A 1 667 ? -25.421 -9.171 11.324 1.00 91.75 667 ALA A C 1
ATOM 5247 O O . ALA A 1 667 ? -25.727 -10.186 11.953 1.00 91.75 667 ALA A O 1
ATOM 5248 N N . ASP A 1 668 ? -24.178 -8.964 10.890 1.00 92.88 668 ASP A N 1
ATOM 5249 C CA . ASP A 1 668 ? -23.077 -9.907 11.062 1.00 92.88 668 ASP A CA 1
ATOM 5250 C C . ASP A 1 668 ? -22.392 -9.793 12.428 1.00 92.88 668 ASP A C 1
ATOM 5252 O O . ASP A 1 668 ? -21.414 -10.516 12.672 1.00 92.88 668 ASP A O 1
ATOM 5256 N N . LYS A 1 669 ? -22.904 -8.928 13.313 1.00 94.12 669 LYS A N 1
ATOM 5257 C CA . LYS A 1 669 ? -22.419 -8.702 14.677 1.00 94.12 669 LYS A CA 1
ATOM 5258 C C . LYS A 1 669 ? -20.918 -8.414 14.696 1.00 94.12 669 LYS A C 1
ATOM 5260 O O . LYS A 1 669 ? -20.201 -8.972 15.518 1.00 94.12 669 LYS A O 1
ATOM 5265 N N . ARG A 1 670 ? -20.398 -7.620 13.757 1.00 93.19 670 ARG A N 1
ATOM 5266 C CA . ARG A 1 670 ? -18.965 -7.303 13.648 1.00 93.19 670 ARG A CA 1
ATOM 5267 C C . ARG A 1 670 ? -18.571 -6.238 14.668 1.00 93.19 670 ARG A C 1
ATOM 5269 O O . ARG A 1 670 ? -19.281 -5.255 14.868 1.00 93.19 670 ARG A O 1
ATOM 5276 N N . GLY A 1 671 ? -17.432 -6.442 15.330 1.00 88.19 671 GLY A N 1
ATOM 5277 C CA . GLY A 1 671 ? -16.951 -5.507 16.344 1.00 88.19 671 GLY A CA 1
ATOM 5278 C C . GLY A 1 671 ? -16.380 -4.242 15.729 1.00 88.19 671 GLY A C 1
ATOM 5279 O O . GLY A 1 671 ? -15.459 -4.293 14.917 1.00 88.19 671 GLY A O 1
ATOM 5280 N N . GLY A 1 672 ? -16.915 -3.107 16.158 1.00 90.31 672 GLY A N 1
ATOM 5281 C CA . GLY A 1 672 ? -16.449 -1.799 15.739 1.00 90.31 672 GLY A CA 1
ATOM 5282 C C . GLY A 1 672 ? -17.298 -0.670 16.308 1.00 90.31 672 GLY A C 1
ATOM 5283 O O . GLY A 1 672 ? -18.363 -0.896 16.892 1.00 90.31 672 GLY A O 1
ATOM 5284 N N . GLN A 1 673 ? -16.797 0.544 16.132 1.00 87.31 673 GLN A N 1
ATOM 5285 C CA . GLN A 1 673 ? -17.493 1.801 16.371 1.00 87.31 673 GLN A CA 1
ATOM 5286 C C . GLN A 1 673 ? -17.600 2.541 15.049 1.00 87.31 673 GLN A C 1
ATOM 5288 O O . GLN A 1 673 ? -16.593 2.758 14.376 1.00 87.31 673 GLN A O 1
ATOM 5293 N N . TRP A 1 674 ? -18.814 2.947 14.706 1.00 86.62 674 TRP A N 1
ATOM 5294 C CA . TRP A 1 674 ? -19.124 3.539 13.415 1.00 86.62 674 TRP A CA 1
ATOM 5295 C C . TRP A 1 674 ? -19.773 4.898 13.639 1.00 86.62 674 TRP A C 1
ATOM 5297 O O . TRP A 1 674 ? -20.705 5.026 14.437 1.00 86.62 674 TRP A O 1
ATOM 5307 N N . TRP A 1 675 ? -19.282 5.917 12.950 1.00 81.62 675 TRP A N 1
ATOM 5308 C CA . TRP A 1 675 ? -19.730 7.295 13.113 1.00 81.62 675 TRP A CA 1
ATOM 5309 C C . TRP A 1 675 ? -20.036 7.907 11.753 1.00 81.62 675 TRP A C 1
ATOM 5311 O O . TRP A 1 675 ? -19.214 7.807 10.844 1.00 81.62 675 TRP A O 1
ATOM 5321 N N . TRP A 1 676 ? -21.167 8.602 11.630 1.00 80.31 676 TRP A N 1
ATOM 5322 C CA . TRP A 1 676 ? -21.451 9.466 10.485 1.00 80.31 676 TRP A CA 1
ATOM 5323 C C . TRP A 1 676 ? -21.840 10.862 10.970 1.00 80.31 676 TRP A C 1
ATOM 5325 O O . TRP A 1 676 ? -22.666 11.003 11.870 1.00 80.31 676 TRP A O 1
ATOM 5335 N N . CYS A 1 677 ? -21.217 11.915 10.441 1.00 72.00 677 CYS A N 1
ATOM 5336 C CA . CYS A 1 677 ? -21.521 13.284 10.868 1.00 72.00 677 CYS A CA 1
ATOM 5337 C C . CYS A 1 677 ? -21.305 14.326 9.767 1.00 72.00 677 CYS A C 1
ATOM 5339 O O . CYS A 1 677 ? -20.311 14.282 9.057 1.00 72.00 677 CYS A O 1
ATOM 5341 N N . ASP A 1 678 ? -22.206 15.305 9.675 1.00 63.03 678 ASP A N 1
ATOM 5342 C CA . ASP A 1 678 ? -22.213 16.382 8.669 1.00 63.03 678 ASP A CA 1
ATOM 5343 C C . ASP A 1 678 ? -21.232 17.551 8.922 1.00 63.03 678 ASP A C 1
ATOM 5345 O O . ASP A 1 678 ? -21.559 18.700 8.647 1.00 63.03 678 ASP A O 1
ATOM 5349 N N . ILE A 1 679 ? -20.045 17.336 9.509 1.00 59.03 679 ILE A N 1
ATOM 5350 C CA . ILE A 1 679 ? -19.090 18.453 9.685 1.00 59.03 679 ILE A CA 1
ATOM 5351 C C . ILE A 1 679 ? -17.630 18.128 9.346 1.00 59.03 679 ILE A C 1
ATOM 5353 O O . ILE A 1 679 ? -17.246 16.968 9.202 1.00 59.03 679 ILE A O 1
ATOM 5357 N N . GLY A 1 680 ? -16.846 19.200 9.159 1.00 55.50 680 GLY A N 1
ATOM 5358 C CA . GLY A 1 680 ? -15.444 19.194 8.720 1.00 55.50 680 GLY A CA 1
ATOM 5359 C C . GLY A 1 680 ? -14.476 18.557 9.702 1.00 55.50 680 GLY A C 1
ATOM 5360 O O . GLY A 1 680 ? -14.802 18.376 10.870 1.00 55.50 680 GLY A O 1
ATOM 5361 N N . ASP A 1 681 ? -13.310 18.200 9.164 1.00 51.91 681 ASP A N 1
ATOM 5362 C CA . ASP A 1 681 ? -12.244 17.426 9.789 1.00 51.91 681 ASP A CA 1
ATOM 5363 C C . ASP A 1 681 ? -12.720 16.336 10.747 1.00 51.91 681 ASP A C 1
ATOM 5365 O O . ASP A 1 681 ? -12.674 16.467 11.971 1.00 51.91 681 ASP A O 1
ATOM 5369 N N . ALA A 1 682 ? -13.205 15.244 10.143 1.00 50.31 682 ALA A N 1
ATOM 5370 C CA . ALA A 1 682 ? -13.604 14.034 10.836 1.00 50.31 682 ALA A CA 1
ATOM 5371 C C . ALA A 1 682 ? -12.496 13.650 11.837 1.00 50.31 682 ALA A C 1
ATOM 5373 O O . ALA A 1 682 ? -11.363 13.375 11.437 1.00 50.31 682 ALA A O 1
ATOM 5374 N N . PRO A 1 683 ? -12.787 13.648 13.144 1.00 50.81 683 PRO A N 1
ATOM 5375 C CA . PRO A 1 683 ? -11.821 13.261 14.157 1.00 50.81 683 PRO A CA 1
ATOM 5376 C C . PRO A 1 683 ? -11.341 11.845 13.837 1.00 50.81 683 PRO A C 1
ATOM 5378 O O . PRO A 1 683 ? -12.153 10.998 13.467 1.00 50.81 683 PRO A O 1
ATOM 5381 N N . ASN A 1 684 ? -10.023 11.625 13.941 1.00 54.44 684 ASN A N 1
ATOM 5382 C CA . ASN A 1 684 ? -9.265 10.420 13.560 1.00 54.44 684 ASN A CA 1
ATOM 5383 C C . ASN A 1 684 ? -9.675 9.144 14.332 1.00 54.44 684 ASN A C 1
ATOM 5385 O O . ASN A 1 684 ? -8.819 8.485 14.918 1.00 54.44 684 ASN A O 1
ATOM 5389 N N . GLY A 1 685 ? -10.970 8.835 14.419 1.00 53.25 685 GLY A N 1
ATOM 5390 C CA . GLY A 1 685 ? -11.608 7.705 15.098 1.00 53.25 685 GLY A CA 1
ATOM 5391 C C . GLY A 1 685 ? -11.378 7.611 16.606 1.00 53.25 685 GLY A C 1
ATOM 5392 O O . GLY A 1 685 ? -12.183 6.995 17.287 1.00 53.25 685 GLY A O 1
ATOM 5393 N N . GLY A 1 686 ? -10.301 8.212 17.123 1.00 63.03 686 GLY A N 1
ATOM 5394 C CA . GLY A 1 686 ? -9.700 7.900 18.408 1.00 63.03 686 GLY A CA 1
ATOM 5395 C C . GLY A 1 686 ? -9.441 6.401 18.542 1.00 63.03 686 GLY A C 1
ATOM 5396 O O . GLY A 1 686 ? -10.368 5.636 18.779 1.00 63.03 686 GLY A O 1
ATOM 5397 N N . SER A 1 687 ? -8.189 5.944 18.460 1.00 71.75 687 SER A N 1
ATOM 5398 C CA . SER A 1 687 ? -7.930 4.530 18.758 1.00 71.75 687 SER A CA 1
ATOM 5399 C C . SER A 1 687 ? -8.365 4.215 20.192 1.00 71.75 687 SER A C 1
ATOM 5401 O O . SER A 1 687 ? -7.890 4.840 21.144 1.00 71.75 687 SER A O 1
ATOM 5403 N N . MET A 1 688 ? -9.266 3.239 20.341 1.00 76.50 688 MET A N 1
ATOM 5404 C CA . MET A 1 688 ? -9.602 2.663 21.645 1.00 76.50 688 MET A CA 1
ATOM 5405 C C . MET A 1 688 ? -8.400 1.925 22.246 1.00 76.50 688 MET A C 1
ATOM 5407 O O . MET A 1 688 ? -8.350 1.754 23.455 1.00 76.50 688 MET A O 1
ATOM 5411 N N . GLY A 1 689 ? -7.414 1.543 21.422 1.00 81.94 689 GLY A N 1
ATOM 5412 C CA . GLY A 1 689 ? -6.208 0.857 21.869 1.00 81.94 689 GLY A CA 1
ATOM 5413 C C . GLY A 1 689 ? -6.519 -0.524 22.440 1.00 81.94 689 GLY A C 1
ATOM 5414 O O . GLY A 1 689 ? -6.213 -0.790 23.596 1.00 81.94 689 GLY A O 1
ATOM 5415 N N . ILE A 1 690 ? -7.167 -1.387 21.651 1.00 90.94 690 ILE A N 1
ATOM 5416 C CA . ILE A 1 690 ? -7.488 -2.761 22.061 1.00 90.94 690 ILE A CA 1
ATOM 5417 C C . ILE A 1 690 ? -6.464 -3.720 21.460 1.00 90.94 690 ILE A C 1
ATOM 5419 O O . ILE A 1 690 ? -6.482 -3.900 20.236 1.00 90.94 690 ILE A O 1
ATOM 5423 N N . PRO A 1 691 ? -5.603 -4.352 22.274 1.00 95.00 691 PRO A N 1
ATOM 5424 C CA . PRO A 1 691 ? -4.588 -5.266 21.775 1.00 95.00 691 PRO A CA 1
ATOM 5425 C C . PRO A 1 691 ? -5.153 -6.473 21.021 1.00 95.00 691 PRO A C 1
ATOM 5427 O O . PRO A 1 691 ? -6.291 -6.907 21.222 1.00 95.00 691 PRO A O 1
ATOM 5430 N N . ARG A 1 692 ? -4.330 -7.064 20.151 1.00 95.50 692 ARG A N 1
ATOM 5431 C CA . ARG A 1 692 ? -4.689 -8.257 19.363 1.00 95.50 692 ARG A CA 1
ATOM 5432 C C . ARG A 1 692 ? -4.963 -9.481 20.240 1.00 95.50 692 ARG A C 1
ATOM 5434 O O . ARG A 1 692 ? -5.764 -10.331 19.868 1.00 95.50 692 ARG A O 1
ATOM 5441 N N . ASN A 1 693 ? -4.337 -9.544 21.408 1.00 95.44 693 ASN A N 1
ATOM 5442 C CA . ASN A 1 693 ? -4.523 -10.584 22.415 1.00 95.44 693 ASN A CA 1
ATOM 5443 C C . ASN A 1 693 ? -5.562 -10.196 23.486 1.00 95.44 693 ASN A C 1
ATOM 5445 O O . ASN A 1 693 ? -5.488 -10.666 24.618 1.00 95.44 693 ASN A O 1
ATOM 5449 N N . GLN A 1 694 ? -6.516 -9.322 23.156 1.00 95.62 694 GLN A N 1
ATOM 5450 C CA . GLN A 1 694 ? -7.600 -8.924 24.049 1.00 95.62 694 GLN A CA 1
ATOM 5451 C C . GLN A 1 694 ? -8.952 -9.047 23.340 1.00 95.62 694 GLN A C 1
ATOM 5453 O O . GLN A 1 694 ? -9.093 -8.678 22.171 1.00 95.62 694 GLN A O 1
ATOM 5458 N N . ALA A 1 695 ? -9.962 -9.521 24.067 1.00 96.00 695 ALA A N 1
ATOM 5459 C CA . ALA A 1 695 ? -11.338 -9.516 23.595 1.00 96.00 695 ALA A CA 1
ATOM 5460 C C . ALA A 1 695 ? -11.875 -8.087 23.385 1.00 96.00 695 ALA A C 1
ATOM 5462 O O . ALA A 1 695 ? -11.479 -7.129 24.064 1.00 96.00 695 ALA A O 1
ATOM 5463 N N . TYR A 1 696 ? -12.826 -7.960 22.463 1.00 95.62 696 TYR A N 1
ATOM 5464 C CA . TYR A 1 696 ? -13.611 -6.746 22.234 1.00 95.62 696 TYR A CA 1
ATOM 5465 C C . TYR A 1 696 ? -15.085 -7.083 22.031 1.00 95.62 696 TYR A C 1
ATOM 5467 O O . TYR A 1 696 ? -15.464 -8.248 21.936 1.00 95.62 696 TYR A O 1
ATOM 5475 N N . LEU A 1 697 ? -15.925 -6.052 21.963 1.00 94.69 697 LEU A N 1
ATOM 5476 C CA . LEU A 1 697 ? -17.366 -6.205 21.825 1.00 94.69 697 LEU A CA 1
ATOM 5477 C C . LEU A 1 697 ? -17.842 -5.726 20.456 1.00 94.69 697 LEU A C 1
ATOM 5479 O O . LEU A 1 697 ? -17.436 -4.667 19.975 1.00 94.69 697 LEU A O 1
ATOM 5483 N N . ALA A 1 698 ? -18.735 -6.501 19.853 1.00 94.62 698 ALA A N 1
ATOM 5484 C CA . ALA A 1 698 ? -19.685 -5.993 18.884 1.00 94.62 698 ALA A CA 1
ATOM 5485 C C . ALA A 1 698 ? -20.959 -5.613 19.628 1.00 94.62 698 ALA A C 1
ATOM 5487 O O . ALA A 1 698 ? -21.527 -6.425 20.361 1.00 94.62 698 ALA A O 1
ATOM 5488 N N . ILE A 1 699 ? -21.366 -4.364 19.456 1.00 92.75 699 ILE A N 1
ATOM 5489 C CA . ILE A 1 699 ? -22.604 -3.839 20.009 1.00 92.75 699 ILE A CA 1
ATOM 5490 C C . ILE A 1 699 ? -23.576 -3.665 18.839 1.00 92.75 699 ILE A C 1
ATOM 5492 O O . ILE A 1 699 ? -23.171 -3.296 17.735 1.00 92.75 699 ILE A O 1
ATOM 5496 N N . THR A 1 700 ? -24.839 -4.010 19.043 1.00 91.12 700 THR A N 1
ATOM 5497 C CA . THR A 1 700 ? -25.907 -3.835 18.047 1.00 91.12 700 THR A CA 1
ATOM 5498 C C . THR A 1 700 ? -27.193 -3.425 18.754 1.00 91.12 700 THR A C 1
ATOM 5500 O O . THR A 1 700 ? -27.266 -3.495 19.979 1.00 91.12 700 THR A O 1
ATOM 5503 N N . ASN A 1 701 ? -28.202 -2.960 18.011 1.00 88.81 701 ASN A N 1
ATOM 5504 C CA . ASN A 1 701 ? -29.527 -2.626 18.559 1.00 88.81 701 ASN A CA 1
ATOM 5505 C C . ASN A 1 701 ? -29.481 -1.691 19.788 1.00 88.81 701 ASN A C 1
ATOM 5507 O O . ASN A 1 701 ? -30.242 -1.853 20.739 1.00 88.81 701 ASN A O 1
ATOM 5511 N N . ALA A 1 702 ? -28.555 -0.726 19.794 1.00 88.56 702 ALA A N 1
ATOM 5512 C CA . ALA A 1 702 ? -28.425 0.238 20.879 1.00 88.56 702 ALA A CA 1
ATOM 5513 C C . ALA A 1 702 ? -29.501 1.327 20.749 1.00 88.56 702 ALA A C 1
ATOM 5515 O O . ALA A 1 702 ? -29.426 2.166 19.856 1.00 88.56 702 ALA A O 1
ATOM 5516 N N . ASN A 1 703 ? -30.477 1.349 21.655 1.00 85.50 703 ASN A N 1
ATOM 5517 C CA . ASN A 1 703 ? -31.634 2.261 21.586 1.00 85.50 703 ASN A CA 1
ATOM 5518 C C . ASN A 1 703 ? -31.356 3.704 22.050 1.00 85.50 703 ASN A C 1
ATOM 5520 O O . ASN A 1 703 ? -32.244 4.550 22.043 1.00 85.50 703 ASN A O 1
ATOM 5524 N N . PHE A 1 704 ? -30.123 3.982 22.466 1.00 79.38 704 PHE A N 1
ATOM 5525 C CA . PHE A 1 704 ? -29.613 5.318 22.784 1.00 79.38 704 PHE A CA 1
ATOM 5526 C C . PHE A 1 704 ? -28.598 5.816 21.742 1.00 79.38 704 PHE A C 1
ATOM 5528 O O . PHE A 1 704 ? -27.877 6.791 21.976 1.00 79.38 704 PHE A O 1
ATOM 5535 N N . CYS A 1 705 ? -28.516 5.097 20.622 1.00 69.19 705 CYS A N 1
ATOM 5536 C CA . CYS A 1 705 ? -27.807 5.452 19.405 1.00 69.19 705 CYS A CA 1
ATOM 5537 C C . CYS A 1 705 ? -28.835 5.622 18.273 1.00 69.19 705 CYS A C 1
ATOM 5539 O O . CYS A 1 705 ? -29.937 5.081 18.341 1.00 69.19 705 CYS A O 1
ATOM 5541 N N . GLU A 1 706 ? -28.476 6.357 17.225 1.00 64.88 706 GLU A N 1
ATOM 5542 C CA . GLU A 1 706 ? -29.317 6.475 16.028 1.00 64.88 706 GLU A CA 1
ATOM 5543 C C . GLU A 1 706 ? -29.076 5.270 15.102 1.00 64.88 706 GLU A C 1
ATOM 5545 O O . GLU A 1 706 ? -27.958 4.760 15.018 1.00 64.88 706 GLU A O 1
ATOM 5550 N N . THR A 1 707 ? -30.118 4.774 14.428 1.00 63.53 707 THR A N 1
ATOM 5551 C CA . THR A 1 707 ? -29.994 3.656 13.473 1.00 63.53 707 THR A CA 1
ATOM 5552 C C . THR A 1 707 ? -29.840 4.228 12.067 1.00 63.53 707 THR A C 1
ATOM 5554 O O . THR A 1 707 ? -30.698 5.014 11.689 1.00 63.53 707 THR A O 1
ATOM 5557 N N . PRO A 1 708 ? -28.828 3.833 11.266 1.00 60.31 708 PRO A N 1
ATOM 5558 C CA . PRO A 1 708 ? -28.639 4.404 9.936 1.00 60.31 708 PRO A CA 1
ATOM 5559 C C . PRO A 1 708 ? -29.880 4.231 9.051 1.00 60.31 708 PRO A C 1
ATOM 5561 O O . PRO A 1 708 ? -30.291 3.100 8.773 1.00 60.31 708 PRO A O 1
ATOM 5564 N N . ARG A 1 709 ? -30.440 5.334 8.545 1.00 64.00 709 ARG A N 1
ATOM 5565 C CA . ARG A 1 709 ? -31.482 5.303 7.506 1.00 64.00 709 ARG A CA 1
ATOM 5566 C C . ARG A 1 709 ? -30.904 5.409 6.098 1.00 64.00 709 ARG A C 1
ATOM 5568 O O . ARG A 1 709 ? -29.859 6.016 5.860 1.00 64.00 709 ARG A O 1
ATOM 5575 N N . VAL A 1 710 ? -31.634 4.846 5.132 1.00 60.88 710 VAL A N 1
ATOM 5576 C CA . VAL A 1 710 ? -31.318 4.982 3.698 1.00 60.88 710 VAL A CA 1
ATOM 5577 C C . VAL A 1 710 ? -31.472 6.444 3.247 1.00 60.88 710 VAL A C 1
ATOM 5579 O O . VAL A 1 710 ? -30.659 6.944 2.468 1.00 60.88 710 VAL A O 1
ATOM 5582 N N . GLN A 1 711 ? -32.470 7.160 3.779 1.00 61.75 711 GLN A N 1
ATOM 5583 C CA . GLN A 1 711 ? -32.718 8.579 3.504 1.00 61.75 711 GLN A CA 1
ATOM 5584 C C . GLN A 1 711 ? -31.919 9.484 4.455 1.00 61.75 711 GLN A C 1
ATOM 5586 O O . GLN A 1 711 ? -32.417 9.984 5.455 1.00 61.75 711 GLN A O 1
ATOM 5591 N N . TRP A 1 712 ? -30.653 9.720 4.130 1.00 55.06 712 TRP A N 1
ATOM 5592 C CA . TRP A 1 712 ? -29.705 10.439 4.997 1.00 55.06 712 TRP A CA 1
ATOM 5593 C C . TRP A 1 712 ? -30.077 11.883 5.345 1.00 55.06 712 TRP A C 1
ATOM 5595 O O . TRP A 1 712 ? -29.646 12.398 6.370 1.00 55.06 712 TRP A O 1
ATOM 5605 N N . ARG A 1 713 ? -30.873 12.555 4.502 1.00 53.47 713 ARG A N 1
ATOM 5606 C CA . ARG A 1 713 ? -31.328 13.930 4.766 1.00 53.47 713 ARG A CA 1
ATOM 5607 C C . ARG A 1 713 ? -32.246 14.016 5.984 1.00 53.47 713 ARG A C 1
ATOM 5609 O O . ARG A 1 713 ? -32.402 15.098 6.539 1.00 53.47 713 ARG A O 1
ATOM 5616 N N . GLU A 1 714 ? -32.830 12.894 6.396 1.00 53.88 714 GLU A N 1
ATOM 5617 C CA . GLU A 1 714 ? -33.633 12.803 7.613 1.00 53.88 714 GLU A CA 1
ATOM 5618 C C . GLU A 1 714 ? -32.770 12.630 8.875 1.00 53.88 714 GLU A C 1
ATOM 5620 O O . GLU A 1 714 ? -33.270 12.836 9.978 1.00 53.88 714 GLU A O 1
ATOM 5625 N N . GLU A 1 715 ? -31.478 12.301 8.725 1.00 57.38 715 GLU A N 1
ATOM 5626 C CA . GLU A 1 715 ? -30.538 12.024 9.820 1.00 57.38 715 GLU A CA 1
ATOM 5627 C C . GLU A 1 715 ? -29.114 12.509 9.471 1.00 57.38 715 GLU A C 1
ATOM 5629 O O . GLU A 1 715 ? -28.263 11.733 9.021 1.00 57.38 715 GLU A O 1
ATOM 5634 N N . PRO A 1 716 ? -28.800 13.802 9.680 1.00 52.84 716 PRO A N 1
ATOM 5635 C CA . PRO A 1 716 ? -27.511 14.369 9.279 1.00 52.84 716 PRO A CA 1
ATOM 5636 C C . PRO A 1 716 ? -26.319 13.849 10.106 1.00 52.84 716 PRO A C 1
ATOM 5638 O O . PRO A 1 716 ? -25.163 14.128 9.779 1.00 52.84 716 PRO A O 1
ATOM 5641 N N . ARG A 1 717 ? -26.555 13.150 11.225 1.00 65.50 717 ARG A N 1
ATOM 5642 C CA . ARG A 1 717 ? -25.523 12.686 12.167 1.00 65.50 717 ARG A CA 1
ATOM 5643 C C . ARG A 1 717 ? -25.995 11.414 12.849 1.00 65.50 717 ARG A C 1
ATOM 5645 O O . ARG A 1 717 ? -27.182 11.262 13.035 1.00 65.50 717 ARG A O 1
ATOM 5652 N N . GLY A 1 718 ? -25.082 10.549 13.264 1.00 68.69 718 GLY A N 1
ATOM 5653 C CA . GLY A 1 718 ? -25.418 9.402 14.092 1.00 68.69 718 GLY A CA 1
ATOM 5654 C C . GLY A 1 718 ? -24.223 8.496 14.346 1.00 68.69 718 GLY A C 1
ATOM 5655 O O . GLY A 1 718 ? -23.082 8.771 13.954 1.00 68.69 718 GLY A O 1
ATOM 5656 N N . THR A 1 719 ? -24.467 7.421 15.083 1.00 72.69 719 THR A N 1
ATOM 5657 C CA . THR A 1 719 ? -23.436 6.439 15.395 1.00 72.69 719 THR A CA 1
ATOM 5658 C C . THR A 1 719 ? -24.032 5.065 15.616 1.00 72.69 719 THR A C 1
ATOM 5660 O O . THR A 1 719 ? -25.086 4.932 16.222 1.00 72.69 719 THR A O 1
ATOM 5663 N N . LEU A 1 720 ? -23.303 4.037 15.195 1.00 74.38 720 LEU A N 1
ATOM 5664 C CA . LEU A 1 720 ? -23.506 2.671 15.636 1.00 74.38 720 LEU A CA 1
ATOM 5665 C C . LEU A 1 720 ? -22.380 2.370 16.636 1.00 74.38 720 LEU A C 1
ATOM 5667 O O . LEU A 1 720 ? -21.202 2.341 16.277 1.00 74.38 720 LEU A O 1
ATOM 5671 N N . ASN A 1 721 ? -22.752 2.180 17.904 1.00 76.44 721 ASN A N 1
ATOM 5672 C CA . ASN A 1 721 ? -21.880 1.832 19.042 1.00 76.44 721 ASN A CA 1
ATOM 5673 C C . ASN A 1 721 ? -21.002 2.945 19.617 1.00 76.44 721 ASN A C 1
ATOM 5675 O O . ASN A 1 721 ? -20.301 2.711 20.602 1.00 76.44 721 ASN A O 1
ATOM 5679 N N . GLY A 1 722 ? -21.024 4.153 19.062 1.00 72.44 722 GLY A N 1
ATOM 5680 C CA . GLY A 1 722 ? -20.091 5.209 19.453 1.00 72.44 722 GLY A CA 1
ATOM 5681 C C . GLY A 1 722 ? -20.231 5.701 20.894 1.00 72.44 722 GLY A C 1
ATOM 5682 O O . GLY A 1 722 ? -19.268 6.191 21.487 1.00 72.44 722 GLY A O 1
ATOM 5683 N N . TYR A 1 723 ? -21.407 5.540 21.501 1.00 81.44 723 TYR A N 1
ATOM 5684 C CA . TYR A 1 723 ? -21.615 5.897 22.905 1.00 81.44 723 TYR A CA 1
ATOM 5685 C C . TYR A 1 723 ? -21.323 4.755 23.877 1.00 81.44 723 TYR A C 1
ATOM 5687 O O . TYR A 1 723 ? -21.357 4.979 25.084 1.00 81.44 723 TYR A O 1
ATOM 5695 N N . VAL A 1 724 ? -21.027 3.544 23.403 1.00 88.44 724 VAL A N 1
ATOM 5696 C CA . VAL A 1 724 ? -20.719 2.413 24.284 1.00 88.44 724 VAL A CA 1
ATOM 5697 C C . VAL A 1 724 ? -19.214 2.282 24.448 1.00 88.44 724 VAL A C 1
ATOM 5699 O O . VAL A 1 724 ? -18.456 2.251 23.481 1.00 88.44 724 VAL A O 1
ATOM 5702 N N . THR A 1 725 ? -18.779 2.197 25.703 1.00 89.75 725 THR A N 1
ATOM 5703 C CA . THR A 1 725 ? -17.371 2.008 26.071 1.00 89.75 725 THR A CA 1
ATOM 5704 C C . THR A 1 725 ? -17.254 0.869 27.063 1.00 89.75 725 THR A C 1
ATOM 5706 O O . THR A 1 725 ? -18.144 0.696 27.896 1.00 89.75 725 THR A O 1
ATOM 5709 N N . TRP A 1 726 ? -16.154 0.127 27.027 1.00 93.12 726 TRP A N 1
ATOM 5710 C CA . TRP A 1 726 ? -15.856 -0.895 28.025 1.00 93.12 726 TRP A CA 1
ATOM 5711 C C . TRP A 1 726 ? -14.513 -0.653 28.687 1.00 93.12 726 TRP A C 1
ATOM 5713 O O . TRP A 1 726 ? -13.652 0.062 28.173 1.00 93.12 726 TRP A O 1
ATOM 5723 N N . HIS A 1 727 ? -14.370 -1.232 29.868 1.00 92.62 727 HIS A N 1
ATOM 5724 C CA . HIS A 1 727 ? -13.141 -1.190 30.621 1.00 92.62 727 HIS A CA 1
ATOM 5725 C C . HIS A 1 727 ? -12.106 -2.105 29.975 1.00 92.62 727 HIS A C 1
ATOM 5727 O O . HIS A 1 727 ? -12.394 -3.266 29.687 1.00 92.62 727 HIS A O 1
ATOM 5733 N N . HIS A 1 728 ? -10.886 -1.605 29.811 1.00 90.25 728 HIS A N 1
ATOM 5734 C CA . HIS A 1 728 ? -9.715 -2.433 29.555 1.00 90.25 728 HIS A CA 1
ATOM 5735 C C . HIS A 1 728 ? -8.456 -1.774 30.140 1.00 90.25 728 HIS A C 1
ATOM 5737 O O . HIS A 1 728 ? -8.458 -0.555 30.339 1.00 90.25 728 HIS A O 1
ATOM 5743 N N . PRO A 1 729 ? -7.381 -2.542 30.405 1.00 85.94 729 PRO A N 1
ATOM 5744 C CA . PRO A 1 729 ? -6.207 -2.044 31.128 1.00 85.94 729 PRO A CA 1
ATOM 5745 C C . PRO A 1 729 ? -5.540 -0.805 30.509 1.00 85.94 729 PRO A C 1
ATOM 5747 O O . PRO A 1 729 ? -4.999 0.033 31.226 1.00 85.94 729 PRO A O 1
ATOM 5750 N N . GLU A 1 730 ? -5.598 -0.656 29.183 1.00 84.44 730 GLU A N 1
ATOM 5751 C CA . GLU A 1 730 ? -4.967 0.462 28.464 1.00 84.44 730 GLU A CA 1
ATOM 5752 C C . GLU A 1 730 ? -5.835 1.721 28.355 1.00 84.44 730 GLU A C 1
ATOM 5754 O O . GLU A 1 730 ? -5.308 2.829 28.209 1.00 84.44 730 GLU A O 1
ATOM 5759 N N . ALA A 1 731 ? -7.156 1.590 28.493 1.00 84.94 731 ALA A N 1
ATOM 5760 C CA . ALA A 1 731 ? -8.067 2.721 28.636 1.00 84.94 731 ALA A CA 1
ATOM 5761 C C . ALA A 1 731 ? -9.047 2.472 29.796 1.00 84.94 731 ALA A C 1
ATOM 5763 O O . ALA A 1 731 ? -10.254 2.310 29.586 1.00 84.94 731 ALA A O 1
ATOM 5764 N N . PRO A 1 732 ? -8.547 2.475 31.046 1.00 89.38 732 PRO A N 1
ATOM 5765 C CA . PRO A 1 732 ? -9.377 2.190 32.202 1.00 89.38 732 PRO A CA 1
ATOM 5766 C C . PRO A 1 732 ? -10.459 3.257 32.356 1.00 89.38 732 PRO A C 1
ATOM 5768 O O . PRO A 1 732 ? -10.299 4.431 31.983 1.00 89.38 732 PRO A O 1
ATOM 5771 N N . PHE A 1 733 ? -11.574 2.857 32.959 1.00 90.69 733 PHE A N 1
ATOM 5772 C CA . PHE A 1 733 ? -12.642 3.781 33.300 1.00 90.69 733 PHE A CA 1
ATOM 5773 C C . PHE A 1 733 ? -12.119 4.830 34.274 1.00 90.69 733 PHE A C 1
ATOM 5775 O O . PHE A 1 733 ? -11.633 4.538 35.361 1.00 90.69 733 PHE A O 1
ATOM 5782 N N . LYS A 1 734 ? -12.230 6.093 33.865 1.00 85.81 734 LYS A N 1
ATOM 5783 C CA . LYS A 1 734 ? -11.831 7.228 34.694 1.00 85.81 734 LYS A CA 1
ATOM 5784 C C . LYS A 1 734 ? -13.031 7.714 35.484 1.00 85.81 734 LYS A C 1
ATOM 5786 O O . LYS A 1 734 ? -14.065 8.025 34.880 1.00 85.81 734 LYS A O 1
ATOM 5791 N N . ALA A 1 735 ? -12.854 7.846 36.795 1.00 85.44 735 ALA A N 1
ATOM 5792 C CA . ALA A 1 735 ? -13.800 8.556 37.636 1.00 85.44 735 ALA A CA 1
ATOM 5793 C C . ALA A 1 735 ? -13.980 9.999 37.112 1.00 85.44 735 ALA A C 1
ATOM 5795 O O . ALA A 1 735 ? -13.012 10.603 36.622 1.00 85.44 735 ALA A O 1
ATOM 5796 N N . PRO A 1 736 ? -15.194 10.571 37.174 1.00 81.81 736 PRO A N 1
ATOM 5797 C CA . PRO A 1 736 ? -15.425 11.953 36.793 1.00 81.81 736 PRO A CA 1
ATOM 5798 C C . PRO A 1 736 ? -14.515 12.865 37.616 1.00 81.81 736 PRO A C 1
ATOM 5800 O O . PRO A 1 736 ? -14.481 12.787 38.844 1.00 81.81 736 PRO A O 1
ATOM 5803 N N . ARG A 1 737 ? -13.776 13.758 36.950 1.00 77.25 737 ARG A N 1
ATOM 5804 C CA . ARG A 1 737 ? -13.055 14.824 37.650 1.00 77.25 737 ARG A CA 1
ATOM 5805 C C . ARG A 1 737 ? -14.090 15.812 38.175 1.00 77.25 737 ARG A C 1
ATOM 5807 O O . ARG A 1 737 ? -14.546 16.676 37.431 1.00 77.25 737 ARG A O 1
ATOM 5814 N N . ARG A 1 738 ? -14.476 15.687 39.445 1.00 76.38 738 ARG A N 1
ATOM 5815 C CA . ARG A 1 738 ? -15.266 16.726 40.113 1.00 76.38 738 ARG A CA 1
ATOM 5816 C C . ARG A 1 738 ? -14.419 18.002 40.147 1.00 76.38 738 ARG A C 1
ATOM 5818 O O . ARG A 1 738 ? -13.251 17.944 40.540 1.00 76.38 738 ARG A O 1
ATOM 5825 N N . LYS A 1 739 ? -14.976 19.138 39.704 1.00 74.88 739 LYS A N 1
ATOM 5826 C CA . LYS A 1 739 ? -14.360 20.450 39.949 1.00 74.88 739 LYS A CA 1
ATOM 5827 C C . LYS A 1 739 ? -14.309 20.616 41.465 1.00 74.88 739 LYS A C 1
ATOM 5829 O O . LYS A 1 739 ? -15.338 20.827 42.095 1.00 74.88 739 LYS A O 1
ATOM 5834 N N . ARG A 1 740 ? -13.131 20.413 42.044 1.00 75.31 740 ARG A N 1
ATOM 5835 C CA . ARG A 1 740 ? -12.907 20.612 43.474 1.00 75.31 740 ARG A CA 1
ATOM 5836 C C . ARG A 1 740 ? -13.101 22.087 43.781 1.00 75.31 740 ARG A C 1
ATOM 5838 O O . ARG A 1 740 ? -12.553 22.928 43.064 1.00 75.31 740 ARG A O 1
ATOM 5845 N N . LYS A 1 741 ? -13.821 22.395 44.859 1.00 83.31 741 LYS A N 1
ATOM 5846 C CA . LYS A 1 741 ? -13.665 23.707 45.485 1.00 83.31 741 LYS A CA 1
ATOM 5847 C C . LYS A 1 741 ? -12.230 23.784 46.017 1.00 83.31 741 LYS A C 1
ATOM 5849 O O . LYS A 1 741 ? -11.691 22.791 46.511 1.00 83.31 741 LYS A O 1
ATOM 5854 N N . LYS A 1 742 ? -11.575 24.933 45.840 1.00 85.56 742 LYS A N 1
ATOM 5855 C CA . LYS A 1 742 ? -10.220 25.176 46.357 1.00 85.56 742 LYS A CA 1
ATOM 5856 C C . LYS A 1 742 ? -10.230 24.859 47.865 1.00 85.56 742 LYS A C 1
ATOM 5858 O O . LYS A 1 742 ? -11.034 25.436 48.582 1.00 85.56 742 LYS A O 1
ATOM 5863 N N . GLY A 1 743 ? -9.412 23.898 48.308 1.00 87.81 743 GLY A N 1
ATOM 5864 C CA . GLY A 1 743 ? -9.359 23.425 49.704 1.00 87.81 743 GLY A CA 1
ATOM 5865 C C . GLY A 1 743 ? -9.998 22.053 49.981 1.00 87.81 743 GLY A C 1
ATOM 5866 O O . GLY A 1 743 ? -9.710 21.452 51.010 1.00 87.81 743 GLY A O 1
ATOM 5867 N N . GLU A 1 744 ? -10.801 21.491 49.069 1.00 88.75 744 GLU A N 1
ATOM 5868 C CA . GLU A 1 744 ? -11.452 20.193 49.306 1.00 88.75 744 GLU A CA 1
ATOM 5869 C C . GLU A 1 744 ? -10.489 19.010 49.048 1.00 88.75 744 GLU A C 1
ATOM 5871 O O . GLU A 1 744 ? -9.978 18.809 47.931 1.00 88.75 744 GLU A O 1
ATOM 5876 N N . LYS A 1 745 ? -10.243 18.185 50.081 1.00 82.69 745 LYS A N 1
ATOM 5877 C CA . LYS A 1 745 ? -9.499 16.920 49.936 1.00 82.69 745 LYS A CA 1
ATOM 5878 C C . LYS A 1 745 ? -10.187 16.036 48.889 1.00 82.69 745 LYS A C 1
ATOM 5880 O O . LYS A 1 745 ? -11.396 16.087 48.689 1.00 82.69 745 LYS A O 1
ATOM 5885 N N . ALA A 1 746 ? -9.402 15.255 48.143 1.00 76.44 746 ALA A N 1
ATOM 5886 C CA . ALA A 1 746 ? -9.976 14.381 47.117 1.00 76.44 746 ALA A CA 1
ATOM 5887 C C . ALA A 1 746 ? -10.715 13.315 47.891 1.00 76.44 746 ALA A C 1
ATOM 5889 O O . ALA A 1 746 ? -10.078 12.576 48.636 1.00 76.44 746 ALA A O 1
ATOM 5890 N N . LYS A 1 747 ? -12.030 13.225 47.706 1.00 79.50 747 LYS A N 1
ATOM 5891 C CA . LYS A 1 747 ? -12.714 11.995 48.073 1.00 79.50 747 LYS A CA 1
ATOM 5892 C C . LYS A 1 747 ? -12.093 10.891 47.229 1.00 79.50 747 LYS A C 1
ATOM 5894 O O . LYS A 1 747 ? -12.088 10.992 45.997 1.00 79.50 747 LYS A O 1
ATOM 5899 N N . THR A 1 748 ? -11.518 9.894 47.894 1.00 77.06 748 THR A N 1
ATOM 5900 C CA . THR A 1 748 ? -11.076 8.663 47.247 1.00 77.06 748 THR A CA 1
ATOM 5901 C C . THR A 1 748 ? -12.255 8.149 46.424 1.00 77.06 748 THR A C 1
ATOM 5903 O O . THR A 1 748 ? -13.371 8.102 46.954 1.00 77.06 748 THR A O 1
ATOM 5906 N N . PRO A 1 749 ? -12.077 7.860 45.122 1.00 78.50 749 PRO A N 1
ATOM 5907 C CA . PRO A 1 749 ? -13.135 7.237 44.343 1.00 78.50 749 PRO A CA 1
ATOM 5908 C C . PRO A 1 749 ? -13.629 6.005 45.097 1.00 78.50 749 PRO A C 1
ATOM 5910 O O . PRO A 1 749 ? -12.804 5.252 45.612 1.00 78.50 749 PRO A O 1
ATOM 5913 N N . ALA A 1 750 ? -14.947 5.821 45.192 1.00 83.00 750 ALA A N 1
ATOM 5914 C CA . ALA A 1 750 ? -15.496 4.625 45.818 1.00 83.00 750 ALA A CA 1
ATOM 5915 C C . ALA A 1 750 ? -14.861 3.382 45.178 1.00 83.00 750 ALA A C 1
ATOM 5917 O O . ALA A 1 750 ? -14.745 3.315 43.949 1.00 83.00 750 ALA A O 1
ATOM 5918 N N . THR A 1 751 ? -14.428 2.431 46.002 1.00 89.94 751 THR A N 1
ATOM 5919 C CA . THR A 1 751 ? -13.949 1.133 45.525 1.00 89.94 751 THR A CA 1
ATOM 5920 C C . THR A 1 751 ? -15.111 0.429 44.825 1.00 89.94 751 THR A C 1
ATOM 5922 O O . THR A 1 751 ? -16.214 0.408 45.375 1.00 89.94 751 THR A O 1
ATOM 5925 N N . PRO A 1 752 ? -14.926 -0.101 43.606 1.00 93.06 752 PRO A N 1
ATOM 5926 C CA . PRO A 1 752 ? -16.000 -0.811 42.932 1.00 93.06 752 PRO A CA 1
ATOM 5927 C C . PRO A 1 752 ? -16.338 -2.097 43.702 1.00 93.06 752 PRO A C 1
ATOM 5929 O O . PRO A 1 752 ? -15.436 -2.806 44.142 1.00 93.06 752 PRO A O 1
ATOM 5932 N N . ALA A 1 753 ? -17.627 -2.415 43.844 1.00 94.62 753 ALA A N 1
ATOM 5933 C CA . ALA A 1 753 ? -18.070 -3.656 44.486 1.00 94.62 753 ALA A CA 1
ATOM 5934 C C . ALA A 1 753 ? -17.698 -4.906 43.666 1.00 94.62 753 ALA A C 1
ATOM 5936 O O . ALA A 1 753 ? -17.579 -5.999 44.211 1.00 94.62 753 ALA A O 1
ATOM 5937 N N . ILE A 1 754 ? -17.511 -4.745 42.351 1.00 95.50 754 ILE A N 1
ATOM 5938 C CA . ILE A 1 754 ? -17.024 -5.790 41.443 1.00 95.50 754 ILE A CA 1
ATOM 5939 C C . ILE A 1 754 ? -15.772 -5.277 40.717 1.00 95.50 754 ILE A C 1
ATOM 5941 O O . ILE A 1 754 ? -15.788 -4.146 40.229 1.00 95.50 754 ILE A O 1
ATOM 5945 N N . PRO A 1 755 ? -14.707 -6.081 40.553 1.00 94.94 755 PRO A N 1
ATOM 5946 C CA . PRO A 1 755 ? -13.552 -5.690 39.751 1.00 94.94 755 PRO A CA 1
ATOM 5947 C C . PRO A 1 755 ? -13.933 -5.282 38.322 1.00 94.94 755 PRO A C 1
ATOM 5949 O O . PRO A 1 755 ? -14.739 -5.933 37.650 1.00 94.94 755 PRO A O 1
ATOM 5952 N N . LEU A 1 756 ? -13.326 -4.205 37.825 1.00 93.88 756 LEU A N 1
ATOM 5953 C CA . LEU A 1 756 ? -13.576 -3.693 36.475 1.00 93.88 756 LEU A CA 1
ATOM 5954 C C . LEU A 1 756 ? -12.889 -4.527 35.383 1.00 93.88 756 LEU A C 1
ATOM 5956 O O . LEU A 1 756 ? -13.401 -4.602 34.264 1.00 93.88 756 LEU A O 1
ATOM 5960 N N . ASP A 1 757 ? -11.776 -5.180 35.716 1.00 94.69 757 ASP A N 1
ATOM 5961 C CA . ASP A 1 757 ? -10.880 -5.857 34.775 1.00 94.69 757 ASP A CA 1
ATOM 5962 C C . ASP A 1 757 ? -11.552 -6.948 33.946 1.00 94.69 757 ASP A C 1
ATOM 5964 O O . ASP A 1 757 ? -12.471 -7.630 34.400 1.00 94.69 757 ASP A O 1
ATOM 5968 N N . ILE A 1 758 ? -11.095 -7.105 32.705 1.00 95.94 758 ILE A N 1
ATOM 5969 C CA . ILE A 1 758 ? -11.576 -8.174 31.832 1.00 95.94 758 ILE A CA 1
ATOM 5970 C C . ILE A 1 758 ? -11.126 -9.512 32.421 1.00 95.94 758 ILE A C 1
ATOM 5972 O O . ILE A 1 758 ? -9.954 -9.683 32.751 1.00 95.94 758 ILE A O 1
ATOM 5976 N N . VAL A 1 759 ? -12.058 -10.455 32.519 1.00 97.44 759 VAL A N 1
ATOM 5977 C CA . VAL A 1 759 ? -11.764 -11.853 32.845 1.00 97.44 759 VAL A CA 1
ATOM 5978 C C . VAL A 1 759 ? -11.994 -12.653 31.575 1.00 97.44 759 VAL A C 1
ATOM 5980 O O . VAL A 1 759 ? -13.060 -12.563 30.979 1.00 97.44 759 VAL A O 1
ATOM 5983 N N . ASP A 1 760 ? -10.998 -13.410 31.142 1.00 97.44 760 ASP A N 1
ATOM 5984 C CA . ASP A 1 760 ? -11.079 -14.275 29.966 1.00 97.44 760 ASP A CA 1
ATOM 5985 C C . ASP A 1 760 ? -10.341 -15.567 30.316 1.00 97.44 760 ASP A C 1
ATOM 5987 O O . ASP A 1 760 ? -9.132 -15.680 30.119 1.00 97.44 760 ASP A O 1
ATOM 5991 N N . THR A 1 761 ? -11.059 -16.490 30.957 1.00 97.88 761 THR A N 1
ATOM 5992 C CA . THR A 1 761 ? -10.571 -17.812 31.375 1.00 97.88 761 THR A CA 1
ATOM 5993 C C . THR A 1 761 ? -11.384 -18.900 30.669 1.00 97.88 761 THR A C 1
ATOM 5995 O O . THR A 1 761 ? -12.466 -18.607 30.154 1.00 97.88 761 THR A O 1
ATOM 5998 N N . PRO A 1 762 ? -10.937 -20.171 30.645 1.00 97.75 762 PRO A N 1
ATOM 5999 C CA . PRO A 1 762 ? -11.641 -21.227 29.912 1.00 97.75 762 PRO A CA 1
ATOM 6000 C C . PRO A 1 762 ? -13.131 -21.373 30.263 1.00 97.75 762 PRO A C 1
ATOM 6002 O O . PRO A 1 762 ? -13.941 -21.631 29.378 1.00 97.75 762 PRO A O 1
ATOM 6005 N N . GLY A 1 763 ? -13.505 -21.167 31.531 1.00 97.19 763 GLY A N 1
ATOM 6006 C CA . GLY A 1 763 ? -14.882 -21.323 32.015 1.00 97.19 763 GLY A CA 1
ATOM 6007 C C . GLY A 1 763 ? -15.649 -20.022 32.262 1.00 97.19 763 GLY A C 1
ATOM 6008 O O . GLY A 1 763 ? -16.811 -20.081 32.665 1.00 97.19 763 GLY A O 1
ATOM 6009 N N . ARG A 1 764 ? -15.034 -18.845 32.078 1.00 98.00 764 ARG A N 1
ATOM 6010 C CA . ARG A 1 764 ? -15.658 -17.566 32.444 1.00 98.00 764 ARG A CA 1
ATOM 6011 C C . ARG A 1 764 ? -15.134 -16.404 31.608 1.00 98.00 764 ARG A C 1
ATOM 6013 O O . ARG A 1 764 ? -13.927 -16.188 31.525 1.00 98.00 764 ARG A O 1
ATOM 6020 N N . PHE A 1 765 ? -16.055 -15.600 31.083 1.00 98.50 765 PHE A N 1
ATOM 6021 C CA . PHE A 1 765 ? -15.744 -14.307 30.478 1.00 98.50 765 PHE A CA 1
ATOM 6022 C C . PHE A 1 765 ? -16.458 -13.176 31.213 1.00 98.50 765 PHE A C 1
ATOM 6024 O O . PHE A 1 765 ? -17.652 -13.282 31.488 1.00 98.50 765 PHE A O 1
ATOM 6031 N N . GLU A 1 766 ? -15.757 -12.080 31.501 1.00 98.19 766 GLU A N 1
ATOM 6032 C CA . GLU A 1 766 ? -16.354 -10.887 32.089 1.00 98.19 766 GLU A CA 1
ATOM 6033 C C . GLU A 1 766 ? -15.804 -9.586 31.528 1.00 98.19 766 GLU A C 1
ATOM 6035 O O . GLU A 1 766 ? -14.607 -9.450 31.283 1.00 98.19 766 GLU A O 1
ATOM 6040 N N . ILE A 1 767 ? -16.669 -8.578 31.425 1.00 97.75 767 ILE A N 1
ATOM 6041 C CA . ILE A 1 767 ? -16.291 -7.254 30.935 1.00 97.75 767 ILE A CA 1
ATOM 6042 C C . ILE A 1 767 ? -17.204 -6.172 31.510 1.00 97.75 767 ILE A C 1
ATOM 6044 O O . ILE A 1 767 ? -18.415 -6.360 31.615 1.00 97.75 767 ILE A O 1
ATOM 6048 N N . ALA A 1 768 ? -16.627 -5.038 31.915 1.00 97.25 768 ALA A N 1
ATOM 6049 C CA . ALA A 1 768 ? -17.400 -3.883 32.366 1.00 97.25 768 ALA A CA 1
ATOM 6050 C C . ALA A 1 768 ? -17.706 -2.951 31.184 1.00 97.25 768 ALA A C 1
ATOM 6052 O O . ALA A 1 768 ? -16.794 -2.568 30.458 1.00 97.25 768 ALA A O 1
ATOM 6053 N N . ILE A 1 769 ? -18.969 -2.572 31.001 1.00 96.25 769 ILE A N 1
ATOM 6054 C CA . ILE A 1 769 ? -19.517 -1.827 29.861 1.00 96.25 769 ILE A CA 1
ATOM 6055 C C . ILE A 1 769 ? -20.335 -0.647 30.397 1.00 96.25 769 ILE A C 1
ATOM 6057 O O . ILE A 1 769 ? -21.010 -0.776 31.414 1.00 96.25 769 ILE A O 1
ATOM 6061 N N . ARG A 1 770 ? -20.302 0.511 29.737 1.00 94.00 770 ARG A N 1
ATOM 6062 C CA . ARG A 1 770 ? -21.113 1.681 30.110 1.00 94.00 770 ARG A CA 1
ATOM 6063 C C . ARG A 1 770 ? -21.508 2.524 28.907 1.00 94.00 770 ARG A C 1
ATOM 6065 O O . ARG A 1 770 ? -20.823 2.501 27.879 1.00 94.00 770 ARG A O 1
ATOM 6072 N N . ILE A 1 771 ? -22.511 3.374 29.111 1.00 90.88 771 ILE A N 1
ATOM 6073 C CA . ILE A 1 771 ? -22.744 4.541 28.253 1.00 90.88 771 ILE A CA 1
ATOM 6074 C C . ILE A 1 771 ? -21.657 5.575 28.582 1.00 90.88 771 ILE A C 1
ATOM 6076 O O . ILE A 1 771 ? -21.549 6.057 29.709 1.00 90.88 771 ILE A O 1
ATOM 6080 N N . GLY A 1 772 ? -20.779 5.862 27.626 1.00 80.56 772 GLY A N 1
ATOM 6081 C CA . GLY A 1 772 ? -19.612 6.716 27.797 1.00 80.56 772 GLY A CA 1
ATOM 6082 C C . GLY A 1 772 ? -19.702 8.038 27.037 1.00 80.56 772 GLY A C 1
ATOM 6083 O O . GLY A 1 772 ? -20.279 8.136 25.961 1.00 80.56 772 GLY A O 1
ATOM 6084 N N . ASP A 1 773 ? -19.000 9.053 27.547 1.00 67.69 773 ASP A N 1
ATOM 6085 C CA . ASP A 1 773 ? -18.823 10.348 26.868 1.00 67.69 773 ASP A CA 1
ATOM 6086 C C . ASP A 1 773 ? -17.745 10.308 25.763 1.00 67.69 773 ASP A C 1
ATOM 6088 O O . ASP A 1 773 ? -17.187 11.349 25.401 1.00 67.69 773 ASP A O 1
ATOM 6092 N N . GLN A 1 774 ? -17.361 9.122 25.274 1.00 63.44 774 GLN A N 1
ATOM 6093 C CA . GLN A 1 774 ? -16.251 8.991 24.323 1.00 63.44 774 GLN A CA 1
ATOM 6094 C C . GLN A 1 774 ? -16.515 9.782 23.045 1.00 63.44 774 GLN A C 1
ATOM 6096 O O . GLN A 1 774 ? -15.614 10.497 22.621 1.00 63.44 774 GLN A O 1
ATOM 6101 N N . GLY A 1 775 ? -17.748 9.771 22.524 1.00 57.81 775 GLY A N 1
ATOM 6102 C CA . GLY A 1 775 ? -18.132 10.608 21.382 1.00 57.81 775 GLY A CA 1
ATOM 6103 C C . GLY A 1 775 ? -17.786 12.085 21.584 1.00 57.81 775 GLY A C 1
ATOM 6104 O O . GLY A 1 775 ? -17.147 12.688 20.734 1.00 57.81 775 GLY A O 1
ATOM 6105 N N . ARG A 1 776 ? -18.063 12.648 22.766 1.00 56.38 776 ARG A N 1
ATOM 6106 C CA . ARG A 1 776 ? -17.729 14.049 23.082 1.00 56.38 776 ARG A CA 1
ATOM 6107 C C . ARG A 1 776 ? -16.223 14.291 23.234 1.00 56.38 776 ARG A C 1
ATOM 6109 O O . ARG A 1 776 ? -15.733 15.369 22.912 1.00 56.38 776 ARG A O 1
ATOM 6116 N N . ARG A 1 777 ? -15.479 13.328 23.792 1.00 61.53 777 ARG A N 1
ATOM 6117 C CA . ARG A 1 777 ? -14.032 13.477 24.055 1.00 61.53 777 ARG A CA 1
ATOM 6118 C C . ARG A 1 777 ? -13.171 13.241 22.822 1.00 61.53 777 ARG A C 1
ATOM 6120 O O . ARG A 1 777 ? -12.149 13.903 22.682 1.00 61.53 777 ARG A O 1
ATOM 6127 N N . LEU A 1 778 ? -13.544 12.266 22.002 1.00 58.28 778 LEU A N 1
ATOM 6128 C CA . LEU A 1 778 ? -12.802 11.868 20.811 1.00 58.28 778 LEU A CA 1
ATOM 6129 C C . LEU A 1 778 ? -13.184 12.736 19.619 1.00 58.28 778 LEU A C 1
ATOM 6131 O O . LEU A 1 778 ? -12.299 13.108 18.854 1.00 58.28 778 LEU A O 1
ATOM 6135 N N . ASN A 1 779 ? -14.465 13.110 19.513 1.00 53.84 779 ASN A N 1
ATOM 6136 C CA . ASN A 1 779 ? -14.991 13.714 18.296 1.00 53.84 779 ASN A CA 1
ATOM 6137 C C . ASN A 1 779 ? -15.338 15.207 18.412 1.00 53.84 779 ASN A C 1
ATOM 6139 O O . ASN A 1 779 ? -15.950 15.769 17.509 1.00 53.84 779 ASN A O 1
ATOM 6143 N N . GLY A 1 780 ? -14.929 15.868 19.499 1.00 58.44 780 GLY A N 1
ATOM 6144 C CA . GLY A 1 780 ? -15.179 17.295 19.710 1.00 58.44 780 GLY A CA 1
ATOM 6145 C C . GLY A 1 780 ? -16.667 17.629 19.866 1.00 58.44 780 GLY A C 1
ATOM 6146 O O . GLY A 1 780 ? -17.470 16.793 20.273 1.00 58.44 780 GLY A O 1
ATOM 6147 N N . GLN A 1 781 ? -17.048 18.873 19.558 1.00 51.16 781 GLN A N 1
ATOM 6148 C CA . GLN A 1 781 ? -18.450 19.332 19.587 1.00 51.16 781 GLN A CA 1
ATOM 6149 C C . GLN A 1 781 ? -19.315 18.712 18.469 1.00 51.16 781 GLN A C 1
ATOM 6151 O O . GLN A 1 781 ? -20.516 18.962 18.395 1.00 51.16 781 GLN A O 1
ATOM 6156 N N . SER A 1 782 ? -18.703 17.913 17.598 1.00 56.00 782 SER A N 1
ATOM 6157 C CA . SER A 1 782 ? -19.242 17.489 16.310 1.00 56.00 782 SER A CA 1
ATOM 6158 C C . SER A 1 782 ? -20.257 16.364 16.389 1.00 56.00 782 SER A C 1
ATOM 6160 O O . SER A 1 782 ? -21.131 16.255 15.529 1.00 56.00 782 SER A O 1
ATOM 6162 N N . VAL A 1 783 ? -20.151 15.532 17.424 1.00 59.84 783 VAL A N 1
ATOM 6163 C CA . VAL A 1 783 ? -21.117 14.474 17.699 1.00 59.84 783 VAL A CA 1
ATOM 6164 C C . VAL A 1 783 ? -21.881 14.858 18.962 1.00 59.84 783 VAL A C 1
ATOM 6166 O O . VAL A 1 783 ? -21.245 15.005 20.014 1.00 59.84 783 VAL A O 1
ATOM 6169 N N . PRO A 1 784 ? -23.215 15.043 18.893 1.00 58.97 784 PRO A N 1
ATOM 6170 C CA . PRO A 1 784 ? -24.010 15.344 20.072 1.00 58.97 784 PRO A CA 1
ATOM 6171 C C . PRO A 1 784 ? -23.734 14.280 21.139 1.00 58.97 784 PRO A C 1
ATOM 6173 O O . PRO A 1 784 ? -23.711 13.089 20.816 1.00 58.97 784 PRO A O 1
ATOM 6176 N N . PRO A 1 785 ? -23.463 14.649 22.399 1.00 66.06 785 PRO A N 1
ATOM 6177 C CA . PRO A 1 785 ? -23.413 13.647 23.447 1.00 66.06 785 PRO A CA 1
ATOM 6178 C C . PRO A 1 785 ? -24.793 12.995 23.542 1.00 66.06 785 PRO A C 1
ATOM 6180 O O . PRO A 1 785 ? -25.796 13.703 23.588 1.00 66.06 785 PRO A O 1
ATOM 6183 N N . THR A 1 786 ? -24.855 11.665 23.640 1.00 72.38 786 THR A N 1
ATOM 6184 C CA . THR A 1 786 ? -26.079 11.054 24.162 1.00 72.38 786 THR A CA 1
ATOM 6185 C C . THR A 1 786 ? -26.297 11.596 25.571 1.00 72.38 786 THR A C 1
ATOM 6187 O O . THR A 1 786 ? -25.347 11.727 26.351 1.00 72.38 786 THR A O 1
ATOM 6190 N N . THR A 1 787 ? -27.521 11.969 25.895 1.00 74.50 787 THR A N 1
ATOM 6191 C CA . THR A 1 787 ? -28.004 12.396 27.221 1.00 74.50 787 THR A CA 1
ATOM 6192 C C . THR A 1 787 ? -28.623 11.234 27.984 1.00 74.50 787 THR A C 1
ATOM 6194 O O . THR A 1 787 ? -28.885 11.375 29.175 1.00 74.50 787 THR A O 1
ATOM 6197 N N . ALA A 1 788 ? -28.770 10.072 27.336 1.00 83.50 788 ALA A N 1
ATOM 6198 C CA . ALA A 1 788 ? -29.253 8.857 27.962 1.00 83.50 788 ALA A CA 1
ATOM 6199 C C . ALA A 1 788 ? -28.458 8.565 29.243 1.00 83.50 788 ALA A C 1
ATOM 6201 O O . ALA A 1 788 ? -27.219 8.496 29.246 1.00 83.50 788 ALA A O 1
ATOM 6202 N N . GLN A 1 789 ? -29.186 8.443 30.348 1.00 86.88 789 GLN A N 1
ATOM 6203 C CA . GLN A 1 789 ? -28.644 7.966 31.615 1.00 86.88 789 GLN A CA 1
ATOM 6204 C C . GLN A 1 789 ? -28.628 6.437 31.654 1.00 86.88 789 GLN A C 1
ATOM 6206 O O . GLN A 1 789 ? -27.713 5.838 32.216 1.00 86.88 789 GLN A O 1
ATOM 6211 N N . TYR A 1 790 ? -29.615 5.827 31.004 1.00 92.12 790 TYR A N 1
ATOM 6212 C CA . TYR A 1 790 ? -29.785 4.391 30.888 1.00 92.12 790 TYR A CA 1
ATOM 6213 C C . TYR A 1 790 ? -30.111 4.028 29.449 1.00 92.12 790 TYR A C 1
ATOM 6215 O O . TYR A 1 790 ? -30.525 4.884 28.670 1.00 92.12 790 TYR A O 1
ATOM 6223 N N . GLY A 1 791 ? -29.919 2.766 29.098 1.00 93.69 791 GLY A N 1
ATOM 6224 C CA . GLY A 1 791 ? -30.216 2.271 27.766 1.00 93.69 791 GLY A CA 1
ATOM 6225 C C . GLY A 1 791 ? -30.116 0.759 27.684 1.00 93.69 791 GLY A C 1
ATOM 6226 O O . GLY A 1 791 ? -29.807 0.101 28.681 1.00 93.69 791 GLY A O 1
ATOM 6227 N N . ALA A 1 792 ? -30.361 0.214 26.500 1.00 95.25 792 ALA A N 1
ATOM 6228 C CA . ALA A 1 792 ? -30.204 -1.199 26.205 1.00 95.25 792 ALA A CA 1
ATOM 6229 C C . ALA A 1 792 ? -29.505 -1.392 24.857 1.00 95.25 792 ALA A C 1
ATOM 6231 O O . ALA A 1 792 ? -29.670 -0.591 23.935 1.00 95.25 792 ALA A O 1
ATOM 6232 N N . CYS A 1 793 ? -28.711 -2.452 24.754 1.00 95.50 793 CYS A N 1
ATOM 6233 C CA . CYS A 1 793 ? -28.092 -2.881 23.506 1.00 95.50 793 CYS A CA 1
ATOM 6234 C C . CYS A 1 793 ? -27.858 -4.390 23.509 1.00 95.50 793 CYS A C 1
ATOM 6236 O O . CYS A 1 793 ? -27.804 -5.017 24.563 1.00 95.50 793 CYS A O 1
ATOM 6238 N N . ASP A 1 794 ? -27.614 -4.964 22.345 1.00 96.94 794 ASP A N 1
ATOM 6239 C CA . ASP A 1 794 ? -27.128 -6.331 22.242 1.00 96.94 794 ASP A CA 1
ATOM 6240 C C . ASP A 1 794 ? -25.601 -6.346 22.342 1.00 96.94 794 ASP A C 1
ATOM 6242 O O . ASP A 1 794 ? -24.921 -5.493 21.766 1.00 96.94 794 ASP A O 1
ATOM 6246 N N . VAL A 1 795 ? -25.053 -7.323 23.065 1.00 97.38 795 VAL A N 1
ATOM 6247 C CA . VAL A 1 795 ? -23.607 -7.459 23.290 1.00 97.38 795 VAL A CA 1
ATOM 6248 C C . VAL A 1 795 ? -23.123 -8.804 22.765 1.00 97.38 795 VAL A C 1
ATOM 6250 O O . VAL A 1 795 ? -23.577 -9.853 23.220 1.00 97.38 795 VAL A O 1
ATOM 6253 N N . THR A 1 796 ? -22.168 -8.777 21.835 1.00 97.88 796 THR A N 1
ATOM 6254 C CA . THR A 1 796 ? -21.509 -9.972 21.291 1.00 97.88 796 THR A CA 1
ATOM 6255 C C . THR A 1 796 ? -19.995 -9.893 21.511 1.00 97.88 796 THR A C 1
ATOM 6257 O O . THR A 1 796 ? -19.336 -9.072 20.867 1.00 97.88 796 THR A O 1
ATOM 6260 N N . PRO A 1 797 ? -19.406 -10.712 22.402 1.00 97.25 797 PRO A N 1
ATOM 6261 C CA . PRO A 1 797 ? -17.958 -10.775 22.572 1.00 97.25 797 PRO A CA 1
ATOM 6262 C C . PRO A 1 797 ? -17.255 -11.385 21.356 1.00 97.25 797 PRO A C 1
ATOM 6264 O O . PRO A 1 797 ? -17.722 -12.356 20.764 1.00 97.25 797 PRO A O 1
ATOM 6267 N N . TRP A 1 798 ? -16.095 -10.834 21.022 1.00 96.38 798 TRP A N 1
ATOM 6268 C CA . TRP A 1 798 ? -15.218 -11.279 19.945 1.00 96.38 798 TRP A CA 1
ATOM 6269 C C . TRP A 1 798 ? -13.783 -11.380 20.427 1.00 96.38 798 TRP A C 1
ATOM 6271 O O . TRP A 1 798 ? -13.394 -10.720 21.391 1.00 96.38 798 TRP A O 1
ATOM 6281 N N . ARG A 1 799 ? -12.978 -12.166 19.695 1.00 95.31 799 ARG A N 1
ATOM 6282 C CA . ARG A 1 799 ? -11.539 -12.331 19.959 1.00 95.31 799 ARG A CA 1
ATOM 6283 C C . ARG A 1 799 ? -11.285 -12.795 21.405 1.00 95.31 799 ARG A C 1
ATOM 6285 O O . ARG A 1 799 ? -10.352 -12.352 22.067 1.00 95.31 799 ARG A O 1
ATOM 6292 N N . LEU A 1 800 ? -12.144 -13.688 21.888 1.00 96.38 800 LEU A N 1
ATOM 6293 C CA . LEU A 1 800 ? -11.974 -14.353 23.174 1.00 96.38 800 LEU A CA 1
ATOM 6294 C C . LEU A 1 800 ? -10.689 -15.186 23.137 1.00 96.38 800 LEU A C 1
ATOM 6296 O O . LEU A 1 800 ? -10.452 -15.940 22.188 1.00 96.38 800 LEU A O 1
ATOM 6300 N N . GLN A 1 801 ? -9.838 -15.009 24.138 1.00 95.69 801 GLN A N 1
ATOM 6301 C CA . GLN A 1 801 ? -8.517 -15.617 24.187 1.00 95.69 801 GLN A CA 1
ATOM 6302 C C . GLN A 1 801 ? -8.602 -17.022 24.772 1.00 95.69 801 GLN A C 1
ATOM 6304 O O . GLN A 1 801 ? -8.250 -17.994 24.096 1.00 95.69 801 GLN A O 1
ATOM 6309 N N . GLN A 1 802 ? -9.117 -17.146 25.995 1.00 97.62 802 GLN A N 1
ATOM 6310 C CA . GLN A 1 802 ? -9.177 -18.415 26.719 1.00 97.62 802 GLN A CA 1
ATOM 6311 C C . GLN A 1 802 ? -10.596 -18.977 26.754 1.00 97.62 802 GLN A C 1
ATOM 6313 O O . GLN A 1 802 ? -10.763 -20.184 26.607 1.00 97.62 802 GLN A O 1
ATOM 6318 N N . PHE A 1 803 ? -11.611 -18.122 26.883 1.00 97.94 803 PHE A N 1
ATOM 6319 C CA . PHE A 1 803 ? -13.014 -18.517 26.877 1.00 97.94 803 PHE A CA 1
ATOM 6320 C C . PHE A 1 803 ? -13.419 -19.025 25.488 1.00 97.94 803 PHE A C 1
ATOM 6322 O O . PHE A 1 803 ? -13.564 -18.253 24.536 1.00 97.94 803 PHE A O 1
ATOM 6329 N N . LYS A 1 804 ? -13.567 -20.344 25.340 1.00 96.81 804 LYS A N 1
ATOM 6330 C CA . LYS A 1 804 ? -13.919 -20.968 24.059 1.00 96.81 804 LYS A CA 1
ATOM 6331 C C . LYS A 1 804 ? -15.428 -21.145 23.956 1.00 96.81 804 LYS A C 1
ATOM 6333 O O . LYS A 1 804 ? -16.044 -21.827 24.770 1.00 96.81 804 LYS A O 1
ATOM 6338 N N . VAL A 1 805 ? -16.015 -20.546 22.924 1.00 97.00 805 VAL A N 1
ATOM 6339 C CA . VAL A 1 805 ? -17.439 -20.701 22.627 1.00 97.00 805 VAL A CA 1
ATOM 6340 C C . VAL A 1 805 ? -17.657 -21.952 21.778 1.00 97.00 805 VAL A C 1
ATOM 6342 O O . VAL A 1 805 ? -17.072 -22.087 20.704 1.00 97.00 805 VAL A O 1
ATOM 6345 N N . VAL A 1 806 ? -18.530 -22.846 22.234 1.00 97.31 806 VAL A N 1
ATOM 6346 C CA . VAL A 1 806 ? -18.952 -24.048 21.515 1.00 97.31 806 VAL A CA 1
ATOM 6347 C C . VAL A 1 806 ? -20.281 -23.759 20.826 1.00 97.31 806 VAL A C 1
ATOM 6349 O O . VAL A 1 806 ? -21.239 -23.297 21.445 1.00 97.31 806 VAL A O 1
ATOM 6352 N N . LYS A 1 807 ? -20.347 -24.021 19.519 1.00 97.62 807 LYS A N 1
ATOM 6353 C CA . LYS A 1 807 ? -21.553 -23.803 18.706 1.00 97.62 807 LYS A CA 1
ATOM 6354 C C . LYS A 1 807 ? -22.734 -24.584 19.281 1.00 97.62 807 LYS A C 1
ATOM 6356 O O . LYS A 1 807 ? -22.598 -25.763 19.589 1.00 97.62 807 LYS A O 1
ATOM 6361 N N . GLY A 1 808 ? -23.886 -23.933 19.417 1.00 97.31 808 GLY A N 1
ATOM 6362 C CA . GLY A 1 808 ? -25.093 -24.548 19.967 1.00 97.31 808 GLY A CA 1
ATOM 6363 C C . GLY A 1 808 ? -25.084 -24.759 21.486 1.00 97.31 808 GLY A C 1
ATOM 6364 O O . GLY A 1 808 ? -26.135 -25.092 22.033 1.00 97.31 808 GLY A O 1
ATOM 6365 N N . GLN A 1 809 ? -23.970 -24.531 22.193 1.00 97.94 809 GLN A N 1
ATOM 6366 C CA . GLN A 1 809 ? -23.939 -24.615 23.654 1.00 97.94 809 GLN A CA 1
ATOM 6367 C C . GLN A 1 809 ? -24.716 -23.449 24.278 1.00 97.94 809 GLN A C 1
ATOM 6369 O O . GLN A 1 809 ? -24.692 -22.316 23.784 1.00 97.94 809 GLN A O 1
ATOM 6374 N N . LYS A 1 810 ? -25.420 -23.737 25.378 1.00 98.38 810 LYS A N 1
ATOM 6375 C CA . LYS A 1 810 ? -26.073 -22.724 26.212 1.00 98.38 810 LYS A CA 1
ATOM 6376 C C . LYS A 1 810 ? -25.077 -22.142 27.211 1.00 98.38 810 LYS A C 1
ATOM 6378 O O . LYS A 1 810 ? -24.327 -22.870 27.859 1.00 98.38 810 LYS A O 1
ATOM 6383 N N . TYR A 1 811 ? -25.142 -20.832 27.372 1.00 98.50 811 TYR A N 1
ATOM 6384 C CA . TYR A 1 811 ? -24.358 -20.051 28.313 1.00 98.50 811 TYR A CA 1
ATOM 6385 C C . TYR A 1 811 ? -25.297 -19.286 29.228 1.00 98.50 811 TYR A C 1
ATOM 6387 O O . TYR A 1 811 ? -26.301 -18.734 28.775 1.00 98.50 811 TYR A O 1
ATOM 6395 N N . LEU A 1 812 ? -24.963 -19.239 30.511 1.00 98.50 812 LEU A N 1
ATOM 6396 C CA . LEU A 1 812 ? -25.600 -18.331 31.448 1.00 98.50 812 LEU A CA 1
ATOM 6397 C C . LEU A 1 812 ? -24.915 -16.978 31.377 1.00 98.50 812 LEU A C 1
ATOM 6399 O O . LEU A 1 812 ? -23.698 -16.888 31.191 1.00 98.50 812 LEU A O 1
ATOM 6403 N N . TRP A 1 813 ? -25.706 -15.926 31.547 1.00 98.62 813 TRP A N 1
ATOM 6404 C CA . TRP A 1 813 ? -25.195 -14.571 31.601 1.00 98.62 813 TRP A CA 1
ATOM 6405 C C . TRP A 1 813 ? -25.802 -13.778 32.753 1.00 98.62 813 TRP A C 1
ATOM 6407 O O . TRP A 1 813 ? -26.945 -14.005 33.160 1.00 98.62 813 TRP A O 1
ATOM 6417 N N . THR A 1 814 ? -25.033 -12.826 33.280 1.00 98.56 814 THR A N 1
ATOM 6418 C CA . THR A 1 814 ? -25.511 -11.853 34.271 1.00 98.56 814 THR A CA 1
ATOM 6419 C C . THR A 1 814 ? -25.066 -10.445 33.914 1.00 98.56 814 THR A C 1
ATOM 6421 O O . THR A 1 814 ? -23.952 -10.253 33.429 1.00 98.56 814 THR A O 1
ATOM 6424 N N . ASN A 1 815 ? -25.912 -9.466 34.220 1.00 98.44 815 ASN A N 1
ATOM 6425 C CA . ASN A 1 815 ? -25.608 -8.043 34.216 1.00 98.44 815 ASN A CA 1
ATOM 6426 C C . ASN A 1 815 ? -25.618 -7.541 35.660 1.00 98.44 815 ASN A C 1
ATOM 6428 O O . ASN A 1 815 ? -26.672 -7.550 36.299 1.00 98.44 815 ASN A O 1
ATOM 6432 N N . ARG A 1 816 ? -24.472 -7.105 36.182 1.00 98.25 816 ARG A N 1
ATOM 6433 C CA . ARG A 1 816 ? -24.376 -6.536 37.533 1.00 98.25 816 ARG A CA 1
ATOM 6434 C C . ARG A 1 816 ? -23.928 -5.087 37.496 1.00 98.25 816 ARG A C 1
ATOM 6436 O O . ARG A 1 816 ? -23.011 -4.742 36.758 1.00 98.25 816 ARG A O 1
ATOM 6443 N N . ARG A 1 817 ? -24.500 -4.229 38.335 1.00 96.94 817 ARG A N 1
ATOM 6444 C CA . ARG A 1 817 ? -23.999 -2.861 38.494 1.00 96.94 817 ARG A CA 1
ATOM 6445 C C . ARG A 1 817 ? -22.641 -2.900 39.191 1.00 96.94 817 ARG A C 1
ATOM 6447 O O . ARG A 1 817 ? -22.550 -3.378 40.318 1.00 96.94 817 ARG A O 1
ATOM 6454 N N . VAL A 1 818 ? -21.588 -2.371 38.566 1.00 96.75 818 VAL A N 1
ATOM 6455 C CA . VAL A 1 818 ? -20.216 -2.502 39.101 1.00 96.75 818 VAL A CA 1
ATOM 6456 C C . VAL A 1 818 ? -20.056 -1.819 40.462 1.00 96.75 818 VAL A C 1
ATOM 6458 O O . VAL A 1 818 ? -19.356 -2.324 41.335 1.00 96.75 818 VAL A O 1
ATOM 6461 N N . ALA A 1 819 ? -20.721 -0.679 40.653 1.00 95.25 819 ALA A N 1
ATOM 6462 C CA . ALA A 1 819 ? -20.600 0.113 41.873 1.00 95.25 819 ALA A CA 1
ATOM 6463 C C . ALA A 1 819 ? -21.200 -0.567 43.113 1.00 95.25 819 ALA A C 1
ATOM 6465 O O . ALA A 1 819 ? -20.697 -0.350 44.207 1.00 95.25 819 ALA A O 1
ATOM 6466 N N . THR A 1 820 ? -22.258 -1.367 42.949 1.00 96.00 820 THR A N 1
ATOM 6467 C CA . THR A 1 820 ? -23.041 -1.921 44.071 1.00 96.00 820 THR A CA 1
ATOM 6468 C C . THR A 1 820 ? -23.064 -3.446 44.115 1.00 96.00 820 THR A C 1
ATOM 6470 O O . THR A 1 820 ? -23.518 -4.017 45.096 1.00 96.00 820 THR A O 1
ATOM 6473 N N . GLY A 1 821 ? -22.638 -4.130 43.051 1.00 96.81 821 GLY A N 1
ATOM 6474 C CA . GLY A 1 821 ? -22.739 -5.586 42.929 1.00 96.81 821 GLY A CA 1
ATOM 6475 C C . GLY A 1 821 ? -24.142 -6.104 42.583 1.00 96.81 821 GLY A C 1
ATOM 6476 O O . GLY A 1 821 ? -24.311 -7.297 42.307 1.00 96.81 821 GLY A O 1
ATOM 6477 N N . GLN A 1 822 ? -25.134 -5.207 42.555 1.00 97.19 822 GLN A N 1
ATOM 6478 C CA . GLN A 1 822 ? -26.545 -5.511 42.328 1.00 97.19 822 GLN A CA 1
ATOM 6479 C C . GLN A 1 822 ? -26.751 -6.227 40.992 1.00 97.19 822 GLN A C 1
ATOM 6481 O O . GLN A 1 822 ? -26.306 -5.743 39.950 1.00 97.19 822 GLN A O 1
ATOM 6486 N N . LEU A 1 823 ? -27.443 -7.366 41.021 1.00 97.56 82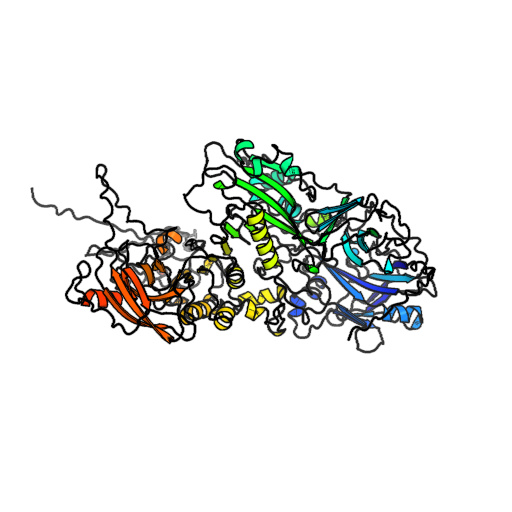3 LEU A N 1
ATOM 6487 C CA . LEU A 1 823 ? -27.850 -8.100 39.827 1.00 97.56 823 LEU A CA 1
ATOM 6488 C C . LEU A 1 823 ? -29.033 -7.386 39.167 1.00 97.56 823 LEU A C 1
ATOM 6490 O O . LEU A 1 823 ? -30.077 -7.237 39.787 1.00 97.56 823 LEU A O 1
ATOM 6494 N N . LEU A 1 824 ? -28.860 -6.943 37.923 1.00 97.31 824 LEU A N 1
ATOM 6495 C CA . LEU A 1 824 ? -29.859 -6.175 37.177 1.00 97.31 824 LEU A CA 1
ATOM 6496 C C . LEU A 1 824 ? -30.571 -7.010 36.117 1.00 97.31 824 LEU A C 1
ATOM 6498 O O . LEU A 1 824 ? -31.742 -6.781 35.844 1.00 97.31 824 LEU A O 1
ATOM 6502 N N . GLN A 1 825 ? -29.866 -7.950 35.491 1.00 98.12 825 GLN A N 1
ATOM 6503 C CA . GLN A 1 825 ? -30.433 -8.894 34.531 1.00 98.12 825 GLN A CA 1
ATOM 6504 C C . GLN A 1 825 ? -29.662 -10.205 34.582 1.00 98.12 825 GLN A C 1
ATOM 6506 O O . GLN A 1 825 ? -28.501 -10.255 34.994 1.00 98.12 825 GLN A O 1
ATOM 6511 N N . THR A 1 826 ? -30.297 -11.264 34.107 1.00 98.31 826 THR A N 1
ATOM 6512 C CA . THR A 1 826 ? -29.678 -12.567 33.903 1.00 98.31 826 THR A CA 1
ATOM 6513 C C . THR A 1 826 ? -30.523 -13.373 32.932 1.00 98.31 826 THR A C 1
ATOM 6515 O O . THR A 1 826 ? -31.703 -13.081 32.734 1.00 98.31 826 THR A O 1
ATOM 6518 N N . GLY A 1 827 ? -29.921 -14.377 32.314 1.00 97.75 827 GLY A N 1
ATOM 6519 C CA . GLY A 1 827 ? -30.628 -15.295 31.444 1.00 97.75 827 GLY A CA 1
ATOM 6520 C C . GLY A 1 827 ? -29.715 -16.397 30.940 1.00 97.75 827 GLY A C 1
ATOM 6521 O O . GLY A 1 827 ? -28.567 -16.531 31.368 1.00 97.75 827 GLY A O 1
ATOM 6522 N N . ALA A 1 828 ? -30.243 -17.168 29.998 1.00 98.00 828 ALA A N 1
ATOM 6523 C CA . ALA A 1 828 ? -29.475 -18.099 29.193 1.00 98.00 828 ALA A CA 1
ATOM 6524 C C . ALA A 1 828 ? -29.464 -17.617 27.739 1.00 98.00 828 ALA A C 1
ATOM 6526 O O . ALA A 1 828 ? -30.428 -17.020 27.262 1.00 98.00 828 ALA A O 1
ATOM 6527 N N . VAL A 1 829 ? -28.373 -17.877 27.034 1.00 98.19 829 VAL A N 1
ATOM 6528 C CA . VAL A 1 829 ? -28.212 -17.584 25.611 1.00 98.19 829 VAL A CA 1
ATOM 6529 C C . VAL A 1 829 ? -27.529 -18.768 24.948 1.00 98.19 829 VAL A C 1
ATOM 6531 O O . VAL A 1 829 ? -26.644 -19.388 25.532 1.00 98.19 829 VAL A O 1
ATOM 6534 N N . GLN A 1 830 ? -27.942 -19.106 23.735 1.00 98.25 830 GLN A N 1
ATOM 6535 C CA . GLN A 1 830 ? -27.308 -20.162 22.959 1.00 98.25 830 GLN A CA 1
ATOM 6536 C C . GLN A 1 830 ? -26.314 -19.554 21.970 1.00 98.25 830 GLN A C 1
ATOM 6538 O O . GLN A 1 830 ? -26.637 -18.579 21.290 1.00 98.25 830 GLN A O 1
ATOM 6543 N N . ALA A 1 831 ? -25.111 -20.122 21.887 1.00 97.75 831 ALA A N 1
ATOM 6544 C CA . ALA A 1 831 ? -24.155 -19.735 20.859 1.00 97.75 831 ALA A CA 1
ATOM 6545 C C . ALA A 1 831 ? -24.681 -20.120 19.469 1.00 97.75 831 ALA A C 1
ATOM 6547 O O . ALA A 1 831 ? -25.127 -21.250 19.255 1.00 97.75 831 ALA A O 1
ATOM 6548 N N . ASP A 1 832 ? -24.614 -19.192 18.518 1.00 96.94 832 ASP A N 1
ATOM 6549 C CA . ASP A 1 832 ? -25.150 -19.407 17.175 1.00 96.94 832 ASP A CA 1
ATOM 6550 C C . ASP A 1 832 ? -24.267 -20.339 16.315 1.00 96.94 832 ASP A C 1
ATOM 6552 O O . ASP A 1 832 ? -23.213 -20.830 16.734 1.00 96.94 832 ASP A O 1
ATOM 6556 N N . LYS A 1 833 ? -24.679 -20.578 15.063 1.00 95.56 833 LYS A N 1
ATOM 6557 C CA . LYS A 1 833 ? -23.943 -21.427 14.103 1.00 95.56 833 LYS A CA 1
ATOM 6558 C C . LYS A 1 833 ? -22.521 -20.937 13.784 1.00 95.56 833 LYS A C 1
ATOM 6560 O O . LYS A 1 833 ? -21.701 -21.705 13.273 1.00 95.56 833 LYS A O 1
ATOM 6565 N N . ARG A 1 834 ? -22.213 -19.666 14.066 1.00 93.38 834 ARG A N 1
ATOM 6566 C CA . ARG A 1 834 ? -20.875 -19.074 13.911 1.00 93.38 834 ARG A CA 1
ATOM 6567 C C . ARG A 1 834 ? -20.038 -19.215 15.182 1.00 93.38 834 ARG A C 1
ATOM 6569 O O . ARG A 1 834 ? -18.844 -18.950 15.121 1.00 93.38 834 ARG A O 1
ATOM 6576 N N . GLY A 1 835 ? -20.625 -19.676 16.287 1.00 95.25 835 GLY A N 1
ATOM 6577 C CA . GLY A 1 835 ? -19.973 -19.734 17.592 1.00 95.25 835 GLY A CA 1
ATOM 6578 C C . GLY A 1 835 ? -19.939 -18.370 18.277 1.00 95.25 835 GLY A C 1
ATOM 6579 O O . GLY A 1 835 ? -19.001 -18.086 19.012 1.00 95.25 835 GLY A O 1
ATOM 6580 N N . LEU A 1 836 ? -20.924 -17.506 18.006 1.00 96.81 836 LEU A N 1
ATOM 6581 C CA . LEU A 1 836 ? -21.055 -16.209 18.665 1.00 96.81 836 LEU A CA 1
ATOM 6582 C C . LEU A 1 836 ? -22.133 -16.268 19.748 1.00 96.81 836 LEU A C 1
ATOM 6584 O O . LEU A 1 836 ? -23.213 -16.818 19.530 1.00 96.81 836 LEU A O 1
ATOM 6588 N N . ILE A 1 837 ? -21.851 -15.654 20.897 1.00 98.00 837 ILE A N 1
ATOM 6589 C CA . ILE A 1 837 ? -22.823 -15.436 21.973 1.00 98.00 837 ILE A CA 1
ATOM 6590 C C . ILE A 1 837 ? -23.326 -14.000 21.870 1.00 98.00 837 ILE A C 1
ATOM 6592 O O . ILE A 1 837 ? -22.528 -13.076 21.991 1.00 98.00 837 ILE A O 1
ATOM 6596 N N . THR A 1 838 ? -24.633 -13.808 21.691 1.00 98.19 838 THR A N 1
ATOM 6597 C CA . THR A 1 838 ? -25.251 -12.473 21.653 1.00 98.19 838 THR A CA 1
ATOM 6598 C C . THR A 1 838 ? -26.231 -12.319 22.802 1.00 98.19 838 THR A C 1
ATOM 6600 O O . THR A 1 838 ? -27.323 -12.882 22.772 1.00 98.19 838 THR A O 1
ATOM 6603 N N . VAL A 1 839 ? -25.849 -11.540 23.810 1.00 98.38 839 VAL A N 1
ATOM 6604 C CA . VAL A 1 839 ? -26.745 -11.180 24.911 1.00 98.38 839 VAL A CA 1
ATOM 6605 C C . VAL A 1 839 ? -27.648 -10.048 24.439 1.00 98.38 839 VAL A C 1
ATOM 6607 O O . VAL A 1 839 ? -27.186 -8.917 24.298 1.00 98.38 839 VAL A O 1
ATOM 6610 N N . GLY A 1 840 ? -28.910 -10.372 24.158 1.00 97.12 840 GLY A N 1
ATOM 6611 C CA . GLY A 1 840 ? -29.895 -9.409 23.672 1.00 97.12 840 GLY A CA 1
ATOM 6612 C C . GLY A 1 840 ? -30.432 -8.490 24.773 1.00 97.12 840 GLY A C 1
ATOM 6613 O O . GLY A 1 840 ? -30.689 -8.948 25.887 1.00 97.12 840 GLY A O 1
ATOM 6614 N N . GLY A 1 841 ? -30.623 -7.204 24.467 1.00 96.44 841 GLY A N 1
ATOM 6615 C CA . GLY A 1 841 ? -31.253 -6.236 25.374 1.00 96.44 841 GLY A CA 1
ATOM 6616 C C . GLY A 1 841 ? -30.514 -6.021 26.703 1.00 96.44 841 GLY A C 1
ATOM 6617 O O . GLY A 1 841 ? -31.150 -5.824 27.742 1.00 96.44 841 GLY A O 1
ATOM 6618 N N . PHE A 1 842 ? -29.182 -6.074 26.691 1.00 97.75 842 PHE A N 1
ATOM 6619 C CA . PHE A 1 842 ? -28.322 -5.820 27.845 1.00 97.75 842 PHE A CA 1
ATOM 6620 C C . PHE A 1 842 ? -28.437 -4.359 28.302 1.00 97.75 842 PHE A C 1
ATOM 6622 O O . PHE A 1 842 ? -28.151 -3.429 27.547 1.00 97.75 842 PHE A O 1
ATOM 6629 N N . PHE A 1 843 ? -28.848 -4.154 29.549 1.00 97.19 843 PHE A N 1
ATOM 6630 C CA . PHE A 1 843 ? -29.033 -2.842 30.155 1.00 97.19 843 PHE A CA 1
ATOM 6631 C C . PHE A 1 843 ? -27.697 -2.182 30.493 1.00 97.19 843 PHE A C 1
ATOM 6633 O O . PHE A 1 843 ? -26.805 -2.795 31.084 1.00 97.19 843 PHE A O 1
ATOM 6640 N N . LEU A 1 844 ? -27.583 -0.900 30.166 1.00 94.69 844 LEU A N 1
ATOM 6641 C CA . LEU A 1 844 ? -26.405 -0.084 30.422 1.00 94.69 844 LEU A CA 1
ATOM 6642 C C . LEU A 1 844 ? -26.759 1.154 31.242 1.00 94.69 844 LEU A C 1
ATOM 6644 O O . LEU A 1 844 ? -27.796 1.781 31.039 1.00 94.69 844 LEU A O 1
ATOM 6648 N N . ASP A 1 845 ? -25.854 1.511 32.147 1.00 92.19 845 ASP A N 1
ATOM 6649 C CA . ASP A 1 845 ? -25.858 2.721 32.964 1.00 92.19 845 ASP A CA 1
ATOM 6650 C C . ASP A 1 845 ? -24.740 3.666 32.476 1.00 92.19 845 ASP A C 1
ATOM 6652 O O . ASP A 1 845 ? -23.657 3.236 32.055 1.00 92.19 845 ASP A O 1
ATOM 6656 N N . ARG A 1 846 ? -24.994 4.974 32.538 1.00 89.81 846 ARG A N 1
ATOM 6657 C CA . ARG A 1 846 ? -23.997 6.033 32.326 1.00 89.81 846 ARG A CA 1
ATOM 6658 C C . ARG A 1 846 ? -23.080 6.236 33.536 1.00 89.81 846 ARG A C 1
ATOM 6660 O O . ARG A 1 846 ? -22.109 6.995 33.464 1.00 89.81 846 ARG A O 1
ATOM 6667 N N . HIS A 1 847 ? -23.366 5.587 34.665 1.00 92.44 847 HIS A N 1
ATOM 6668 C CA . HIS A 1 847 ? -22.484 5.579 35.824 1.00 92.44 847 HIS A CA 1
ATOM 6669 C C . HIS A 1 847 ? -21.046 5.263 35.397 1.00 92.44 847 HIS A C 1
ATOM 6671 O O . HIS A 1 847 ? -20.787 4.396 34.563 1.00 92.44 847 HIS A O 1
ATOM 6677 N N . TRP A 1 848 ? -20.072 5.962 35.978 1.00 91.19 848 TRP A N 1
ATOM 6678 C CA . TRP A 1 848 ? -18.703 5.926 35.466 1.00 91.19 848 TRP A CA 1
ATOM 6679 C C . TRP A 1 848 ? -18.034 4.547 35.571 1.00 91.19 848 TRP A C 1
ATOM 6681 O O . TRP A 1 848 ? -17.089 4.291 34.830 1.00 91.19 848 TRP A O 1
ATOM 6691 N N . MET A 1 849 ? -18.521 3.665 36.446 1.00 93.75 849 MET A N 1
ATOM 6692 C CA . MET A 1 849 ? -18.078 2.267 36.523 1.00 93.75 849 MET A CA 1
ATOM 6693 C C . MET A 1 849 ? -18.874 1.309 35.621 1.00 93.75 849 MET A C 1
ATOM 6695 O O . MET A 1 849 ? -18.399 0.213 35.351 1.00 93.75 849 MET A O 1
ATOM 6699 N N . GLY A 1 850 ? -20.066 1.699 35.162 1.00 94.88 850 GLY A N 1
ATOM 6700 C CA . GLY A 1 850 ? -20.912 0.876 34.302 1.00 94.88 850 GLY A CA 1
ATOM 6701 C C . GLY A 1 850 ? -21.478 -0.398 34.933 1.00 94.88 850 GLY A C 1
ATOM 6702 O O . GLY A 1 850 ? -21.731 -0.493 36.139 1.00 94.88 850 GLY A O 1
ATOM 6703 N N . ASN A 1 851 ? -21.656 -1.380 34.057 1.00 97.50 851 ASN A N 1
ATOM 6704 C CA . ASN A 1 851 ? -22.285 -2.675 34.248 1.00 97.50 851 ASN A CA 1
ATOM 6705 C C . ASN A 1 851 ? -21.303 -3.791 33.892 1.00 97.50 851 ASN A C 1
ATOM 6707 O O . ASN A 1 851 ? -20.614 -3.698 32.884 1.00 97.50 851 ASN A O 1
ATOM 6711 N N . LYS A 1 852 ? -21.250 -4.863 34.676 1.00 97.94 852 LYS A N 1
ATOM 6712 C CA . LYS A 1 852 ? -20.446 -6.051 34.400 1.00 97.94 852 LYS A CA 1
ATOM 6713 C C . LYS A 1 852 ? -21.306 -7.093 33.694 1.00 97.94 852 LYS A C 1
ATOM 6715 O O . LYS A 1 852 ? -22.282 -7.565 34.275 1.00 97.94 852 LYS A O 1
ATOM 6720 N N . LEU A 1 853 ? -20.929 -7.454 32.471 1.00 98.50 853 LEU A N 1
ATOM 6721 C CA . LEU A 1 853 ? -21.386 -8.680 31.826 1.00 98.50 853 LEU A CA 1
ATOM 6722 C C . LEU A 1 853 ? -20.508 -9.836 32.313 1.00 98.50 853 LEU A C 1
ATOM 6724 O O . LEU A 1 853 ? -19.287 -9.724 32.238 1.00 98.50 853 LEU A O 1
ATOM 6728 N N . THR A 1 854 ? -21.125 -10.933 32.744 1.00 98.56 854 THR A N 1
ATOM 6729 C CA . THR A 1 854 ? -20.462 -12.219 33.023 1.00 98.56 854 THR A CA 1
ATOM 6730 C C . THR A 1 854 ? -21.104 -13.301 32.165 1.00 98.56 854 THR A C 1
ATOM 6732 O O . THR A 1 854 ? -22.329 -13.337 32.076 1.00 98.56 854 THR A O 1
ATOM 6735 N N . LEU A 1 855 ? -20.293 -14.171 31.562 1.00 98.56 855 LEU A N 1
ATOM 6736 C CA . LEU A 1 855 ? -20.691 -15.350 30.793 1.00 98.56 855 LEU A CA 1
ATOM 6737 C C . LEU A 1 855 ? -20.030 -16.604 31.370 1.00 98.56 855 LEU A C 1
ATOM 6739 O O . LEU A 1 855 ? -18.819 -16.610 31.596 1.00 98.56 855 LEU A O 1
ATOM 6743 N N . THR A 1 856 ? -20.806 -17.672 31.549 1.00 98.19 856 THR A N 1
ATOM 6744 C CA . THR A 1 856 ? -20.307 -19.011 31.906 1.00 98.19 856 THR A CA 1
ATOM 6745 C C . THR A 1 856 ? -21.055 -20.083 31.114 1.00 98.19 856 THR A C 1
ATOM 6747 O O . THR A 1 856 ? -22.219 -19.866 30.762 1.00 98.19 856 THR A O 1
ATOM 6750 N N . PRO A 1 857 ? -20.446 -21.246 30.824 1.00 98.31 857 PRO A N 1
ATOM 6751 C CA . PRO A 1 857 ? -21.183 -22.414 30.353 1.00 98.31 857 PRO A CA 1
ATOM 6752 C C . PRO A 1 857 ? -22.378 -22.700 31.268 1.00 98.31 857 PRO A C 1
ATOM 6754 O O . PRO A 1 857 ? -22.295 -22.496 32.484 1.00 98.31 857 PRO A O 1
ATOM 6757 N N . ALA A 1 858 ? -23.516 -23.092 30.692 1.00 97.62 858 ALA A N 1
ATOM 6758 C CA . ALA A 1 858 ? -24.703 -23.346 31.498 1.00 97.62 858 ALA A CA 1
ATOM 6759 C C . ALA A 1 858 ? -24.576 -24.624 32.328 1.00 97.62 858 ALA A C 1
ATOM 6761 O O . ALA A 1 858 ? -24.984 -24.620 33.482 1.00 97.62 858 ALA A O 1
ATOM 6762 N N . ASP A 1 859 ? -24.017 -25.696 31.760 1.00 94.94 859 ASP A N 1
ATOM 6763 C CA . ASP A 1 859 ? -23.770 -26.980 32.434 1.00 94.94 859 ASP A CA 1
ATOM 6764 C C . ASP A 1 859 ? -24.969 -27.472 33.274 1.00 94.94 859 ASP A C 1
ATOM 6766 O O . ASP A 1 859 ? -24.825 -27.908 34.413 1.00 94.94 859 ASP A O 1
ATOM 6770 N N . GLY A 1 860 ? -26.185 -27.319 32.731 1.00 93.69 860 GLY A N 1
ATOM 6771 C CA . GLY A 1 860 ? -27.444 -27.694 33.390 1.00 93.69 860 GLY A CA 1
ATOM 6772 C C . GLY A 1 860 ? -27.950 -26.731 34.475 1.00 93.69 860 GLY A C 1
ATOM 6773 O O . GLY A 1 860 ? -29.041 -26.930 35.000 1.00 93.69 860 GLY A O 1
ATOM 6774 N N . LYS A 1 861 ? -27.210 -25.668 34.805 1.00 95.12 861 LYS A N 1
ATOM 6775 C CA . LYS A 1 861 ? -27.589 -24.683 35.829 1.00 95.12 861 LYS A CA 1
ATOM 6776 C C . LYS A 1 861 ? -28.678 -23.731 35.325 1.00 95.12 861 LYS A C 1
ATOM 6778 O O . LYS A 1 861 ? -28.697 -23.331 34.160 1.00 95.12 861 LYS A O 1
ATOM 6783 N N . ALA A 1 862 ? -29.557 -23.319 36.237 1.00 95.12 862 ALA A N 1
ATOM 6784 C CA . ALA A 1 862 ? -30.549 -22.277 35.990 1.00 95.12 862 ALA A CA 1
ATOM 6785 C C . ALA A 1 862 ? -29.931 -20.870 36.095 1.00 95.12 862 ALA A C 1
ATOM 6787 O O . ALA A 1 862 ? -28.944 -20.658 36.804 1.00 95.12 862 ALA A O 1
ATOM 6788 N N . ALA A 1 863 ? -30.532 -19.895 35.408 1.00 95.75 863 ALA A N 1
ATOM 6789 C CA . ALA A 1 863 ? -30.171 -18.489 35.568 1.00 95.75 863 ALA A CA 1
ATOM 6790 C C . ALA A 1 863 ? -30.511 -17.992 36.985 1.00 95.75 863 ALA A C 1
ATOM 6792 O O . ALA A 1 863 ? -31.429 -18.499 37.633 1.00 95.75 863 ALA A O 1
ATOM 6793 N N . ALA A 1 864 ? -29.778 -16.987 37.466 1.00 95.31 864 ALA A N 1
ATOM 6794 C CA . ALA A 1 864 ? -30.057 -16.376 38.763 1.00 95.31 864 ALA A CA 1
ATOM 6795 C C . ALA A 1 864 ? -31.439 -15.683 38.770 1.00 95.31 864 ALA A C 1
ATOM 6797 O O . ALA A 1 864 ? -32.046 -15.462 37.725 1.00 95.31 864 ALA A O 1
ATOM 6798 N N . LYS A 1 865 ? -31.950 -15.304 39.945 1.00 96.50 865 LYS A N 1
ATOM 6799 C CA . LYS A 1 865 ? -33.158 -14.468 40.052 1.00 96.50 865 LYS A CA 1
ATOM 6800 C C . LYS A 1 865 ? -32.761 -13.019 40.320 1.00 96.50 865 LYS A C 1
ATOM 6802 O O . LYS A 1 865 ? -31.898 -12.766 41.156 1.00 96.50 865 LYS A O 1
ATOM 6807 N N . VAL A 1 866 ? -33.368 -12.081 39.597 1.00 97.00 866 VAL A N 1
ATOM 6808 C CA . VAL A 1 866 ? -33.201 -10.639 39.835 1.00 97.00 866 VAL A CA 1
ATOM 6809 C C . VAL A 1 866 ? -34.138 -10.218 40.962 1.00 97.00 866 VAL A C 1
ATOM 6811 O O . VAL A 1 866 ? -35.316 -10.563 40.929 1.00 97.00 866 VAL A O 1
ATOM 6814 N N . ASP A 1 867 ? -33.634 -9.457 41.932 1.00 95.81 867 ASP A N 1
ATOM 6815 C CA . ASP A 1 867 ? -34.481 -8.794 42.922 1.00 95.81 867 ASP A CA 1
ATOM 6816 C C . ASP A 1 867 ? -35.118 -7.549 42.293 1.00 95.81 867 ASP A C 1
ATOM 6818 O O . ASP A 1 867 ? -34.476 -6.511 42.126 1.00 95.81 867 ASP A O 1
ATOM 6822 N N . THR A 1 868 ? -36.388 -7.672 41.913 1.00 95.50 868 THR A N 1
ATOM 6823 C CA . THR A 1 868 ? -37.161 -6.590 41.293 1.00 95.50 868 THR A CA 1
ATOM 6824 C C . THR A 1 868 ? -37.721 -5.589 42.306 1.00 95.50 868 THR A C 1
ATOM 6826 O O . THR A 1 868 ? -38.340 -4.608 41.896 1.00 95.50 868 THR A O 1
ATOM 6829 N N . THR A 1 869 ? -37.542 -5.821 43.612 1.00 94.88 869 THR A N 1
ATOM 6830 C CA . THR A 1 869 ? -37.971 -4.899 44.678 1.00 94.88 869 THR A CA 1
ATOM 6831 C C . THR A 1 869 ? -36.886 -3.874 45.015 1.00 94.88 869 THR A C 1
ATOM 6833 O O . THR A 1 869 ? -37.192 -2.750 45.415 1.00 94.88 869 THR A O 1
ATOM 6836 N N . ALA A 1 870 ? -35.616 -4.217 44.776 1.00 92.31 870 ALA A N 1
ATOM 6837 C CA . ALA A 1 870 ? -34.489 -3.317 44.970 1.00 92.31 870 ALA A CA 1
ATOM 6838 C C . ALA A 1 870 ? -34.505 -2.134 43.985 1.00 92.31 870 ALA A C 1
ATOM 6840 O O . ALA A 1 870 ? -34.684 -2.286 42.773 1.00 92.31 870 ALA A O 1
ATOM 6841 N N . LYS A 1 871 ? -34.233 -0.929 44.498 1.00 93.25 871 LYS A N 1
ATOM 6842 C CA . LYS A 1 871 ? -34.012 0.261 43.663 1.00 93.25 871 LYS A CA 1
ATOM 6843 C C . LYS A 1 871 ? -32.692 0.164 42.892 1.00 93.25 871 LYS A C 1
ATOM 6845 O O . LYS A 1 871 ? -31.729 -0.437 43.364 1.00 93.25 871 LYS A O 1
ATOM 6850 N N . VAL A 1 872 ? -32.617 0.800 41.724 1.00 91.75 872 VAL A N 1
ATOM 6851 C CA . VAL A 1 872 ? -31.386 0.944 40.927 1.00 91.75 872 VAL A CA 1
ATOM 6852 C C . VAL A 1 872 ? -30.978 2.416 40.924 1.00 91.75 872 VAL A C 1
ATOM 6854 O O . VAL A 1 872 ? -31.405 3.207 40.083 1.00 91.75 872 VAL A O 1
ATOM 6857 N N . GLY A 1 873 ? -30.158 2.810 41.902 1.00 90.25 873 GLY A N 1
ATOM 6858 C CA . GLY A 1 873 ? -30.006 4.230 42.236 1.00 90.25 873 GLY A CA 1
ATOM 6859 C C . GLY A 1 873 ? -31.300 4.738 42.870 1.00 90.25 873 GLY A C 1
ATOM 6860 O O . GLY A 1 873 ? -31.781 4.123 43.814 1.00 90.25 873 GLY A O 1
ATOM 6861 N N . GLU A 1 874 ? -31.883 5.799 42.317 1.00 91.56 874 GLU A N 1
ATOM 6862 C CA . GLU A 1 874 ? -33.129 6.385 42.839 1.00 91.56 874 GLU A CA 1
ATOM 6863 C C . GLU A 1 874 ? -34.404 5.771 42.237 1.00 91.56 874 GLU A C 1
ATOM 6865 O O . GLU A 1 874 ? -35.503 6.014 42.733 1.00 91.56 874 GLU A O 1
ATOM 6870 N N . LEU A 1 875 ? -34.280 4.973 41.172 1.00 93.44 875 LEU A N 1
ATOM 6871 C CA . LEU A 1 875 ? -35.422 4.415 40.447 1.00 93.44 875 LEU A CA 1
ATOM 6872 C C . LEU A 1 875 ? -35.877 3.087 41.045 1.00 93.44 875 LEU A C 1
ATOM 6874 O O . LEU A 1 875 ? -35.050 2.235 41.377 1.00 93.44 875 LEU A O 1
ATOM 6878 N N . ALA A 1 876 ? -37.191 2.856 41.079 1.00 95.88 876 ALA A N 1
ATOM 6879 C CA . ALA A 1 876 ? -37.711 1.500 41.220 1.00 95.88 876 ALA A CA 1
ATOM 6880 C C . ALA A 1 876 ? -37.263 0.645 40.018 1.00 95.88 876 ALA A C 1
ATOM 6882 O O . ALA A 1 876 ? -37.139 1.155 38.900 1.00 95.88 876 ALA A O 1
ATOM 6883 N N . TYR A 1 877 ? -37.047 -0.660 40.211 1.00 95.56 877 TYR A N 1
ATOM 6884 C CA . TYR A 1 877 ? -36.531 -1.539 39.154 1.00 95.56 877 TYR A CA 1
ATOM 6885 C C . TYR A 1 877 ? -37.368 -1.493 37.861 1.00 95.56 877 TYR A C 1
ATOM 6887 O O . TYR A 1 877 ? -36.814 -1.397 36.767 1.00 95.56 877 TYR A O 1
ATOM 6895 N N . GLY A 1 878 ? -38.703 -1.474 37.971 1.00 94.81 878 GLY A N 1
ATOM 6896 C CA . GLY A 1 878 ? -39.597 -1.350 36.812 1.00 94.81 878 GLY A CA 1
ATOM 6897 C C . GLY A 1 878 ? -39.395 -0.050 36.020 1.00 94.81 878 GLY A C 1
ATOM 6898 O O . GLY A 1 878 ? -39.353 -0.076 34.790 1.00 94.81 878 GLY A O 1
ATOM 6899 N N . GLN A 1 879 ? -39.173 1.076 36.710 1.00 94.44 879 GLN A N 1
ATOM 6900 C CA . GLN A 1 879 ? -38.861 2.363 36.075 1.00 94.44 879 GLN A CA 1
ATOM 6901 C C . GLN A 1 879 ? -37.486 2.330 35.401 1.00 94.44 879 GLN A C 1
ATOM 6903 O O . GLN A 1 879 ? -37.333 2.834 34.290 1.00 94.44 879 GLN A O 1
ATOM 6908 N N . TYR A 1 880 ? -36.493 1.705 36.041 1.00 94.06 880 TYR A N 1
ATOM 6909 C CA . TYR A 1 880 ? -35.169 1.498 35.453 1.00 94.06 880 TYR A CA 1
ATOM 6910 C C . TYR A 1 880 ? -35.252 0.680 34.155 1.00 94.06 880 TYR A C 1
ATOM 6912 O O . TYR A 1 880 ? -34.721 1.104 33.131 1.00 94.06 880 TYR A O 1
ATOM 6920 N N . VAL A 1 881 ? -35.987 -0.436 34.154 1.00 94.81 881 VAL A N 1
ATOM 6921 C CA . VAL A 1 881 ? -36.226 -1.263 32.956 1.00 94.81 881 VAL A CA 1
ATOM 6922 C C . VAL A 1 881 ? -36.894 -0.447 31.847 1.00 94.81 881 VAL A C 1
ATOM 6924 O O . VAL A 1 881 ? -36.477 -0.528 30.689 1.00 94.81 881 VAL A O 1
ATOM 6927 N N . GLN A 1 882 ? -37.907 0.355 32.185 1.00 93.25 882 GLN A N 1
ATOM 6928 C CA . GLN A 1 882 ? -38.588 1.222 31.224 1.00 93.25 882 GLN A CA 1
ATOM 6929 C C . GLN A 1 882 ? -37.630 2.255 30.621 1.00 93.25 882 GLN A C 1
ATOM 6931 O O . GLN A 1 882 ? -37.604 2.400 29.400 1.00 93.25 882 GLN A O 1
ATOM 6936 N N . GLN A 1 883 ? -36.801 2.914 31.437 1.00 89.88 883 GLN A N 1
ATOM 6937 C CA . GLN A 1 883 ? -35.791 3.860 30.951 1.00 89.88 883 GLN A CA 1
ATOM 6938 C C . GLN A 1 883 ? -34.688 3.176 30.135 1.00 89.88 883 GLN A C 1
ATOM 6940 O O . GLN A 1 883 ? -34.189 3.758 29.181 1.00 89.88 883 GLN A O 1
ATOM 6945 N N . CYS A 1 884 ? -34.320 1.933 30.450 1.00 91.12 884 CYS A N 1
ATOM 6946 C CA . CYS A 1 884 ? -33.394 1.165 29.626 1.00 91.12 884 CYS A CA 1
ATOM 6947 C C . CYS A 1 884 ? -33.981 0.818 28.258 1.00 91.12 884 CYS A C 1
ATOM 6949 O O . CYS A 1 884 ? -33.251 0.868 27.279 1.00 91.12 884 CYS A O 1
ATOM 6951 N N . ARG A 1 885 ? -35.266 0.450 28.169 1.00 91.75 885 ARG A N 1
ATOM 6952 C CA . ARG A 1 885 ? -35.921 0.048 26.907 1.00 91.75 885 ARG A CA 1
ATOM 6953 C C . ARG A 1 885 ? -36.344 1.232 26.042 1.00 91.75 885 ARG A C 1
ATOM 6955 O O . ARG A 1 885 ? -36.247 1.146 24.823 1.00 91.75 885 ARG A O 1
ATOM 6962 N N . ASN A 1 886 ? -36.761 2.319 26.679 1.00 88.25 886 ASN A N 1
ATOM 6963 C CA . ASN A 1 886 ? -37.220 3.549 26.048 1.00 88.25 886 ASN A CA 1
ATOM 6964 C C . ASN A 1 886 ? -36.458 4.728 26.668 1.00 88.25 886 ASN A C 1
ATOM 6966 O O . ASN A 1 886 ? -37.031 5.478 27.467 1.00 88.25 886 ASN A O 1
ATOM 6970 N N . PRO A 1 887 ? -35.152 4.865 26.377 1.00 81.81 887 PRO A N 1
ATOM 6971 C CA . PRO A 1 887 ? -34.349 5.917 26.967 1.00 81.81 887 PRO A CA 1
ATOM 6972 C C . PRO A 1 887 ? -34.913 7.273 26.572 1.00 81.81 887 PRO A C 1
ATOM 6974 O O . PRO A 1 887 ? -35.096 7.579 25.394 1.00 81.81 887 PRO A O 1
ATOM 6977 N N . ALA A 1 888 ? -35.172 8.105 27.577 1.00 70.19 888 ALA A N 1
ATOM 6978 C CA . ALA A 1 888 ? -35.487 9.501 27.349 1.00 70.19 888 ALA A CA 1
ATOM 6979 C C . ALA A 1 888 ? -34.228 10.178 26.799 1.00 70.19 888 ALA A C 1
ATOM 6981 O O . ALA A 1 888 ? -33.318 10.534 27.547 1.00 70.19 888 ALA A O 1
ATOM 6982 N N . LEU A 1 889 ? -34.157 10.312 25.475 1.00 65.44 889 LEU A N 1
ATOM 6983 C CA . LEU A 1 889 ? -33.062 11.024 24.833 1.00 65.44 889 LEU A CA 1
ATOM 6984 C C . LEU A 1 889 ? -33.154 12.515 25.173 1.00 65.44 889 LEU A C 1
ATOM 6986 O O . LEU A 1 889 ? -32.145 13.098 25.535 1.00 65.44 889 LEU A O 1
ATOM 6990 N N . PHE A 1 890 ? -34.347 13.118 25.208 1.00 53.25 890 PHE A N 1
ATOM 6991 C CA . PHE A 1 890 ? -34.558 14.496 25.678 1.00 53.25 890 PHE A CA 1
ATOM 6992 C C . PHE A 1 890 ? -35.996 14.686 26.190 1.00 53.25 890 PHE A C 1
ATOM 6994 O O . PHE A 1 890 ? -36.909 14.082 25.626 1.00 53.25 890 PHE A O 1
ATOM 7001 N N . PRO A 1 891 ? -36.262 15.584 27.155 1.00 46.81 891 PRO A N 1
ATOM 7002 C CA . PRO A 1 891 ? -37.497 16.353 27.124 1.00 46.81 891 PRO A CA 1
ATOM 7003 C C . PRO A 1 891 ? -37.404 17.342 25.950 1.00 46.81 891 PRO A C 1
ATOM 7005 O O . PRO A 1 891 ? -36.583 18.260 25.951 1.00 46.81 891 PRO A O 1
ATOM 7008 N N . LEU A 1 892 ? -38.203 17.126 24.905 1.00 41.84 892 LEU A N 1
ATOM 7009 C CA . LEU A 1 892 ? -38.262 18.029 23.758 1.00 41.84 892 LEU A CA 1
ATOM 7010 C C . LEU A 1 892 ? -39.008 19.309 24.173 1.00 41.84 892 LEU A C 1
ATOM 7012 O O . LEU A 1 892 ? -40.225 19.280 24.337 1.00 41.84 892 LEU A O 1
ATOM 7016 N N . VAL A 1 893 ? -38.308 20.436 24.314 1.00 42.50 893 VAL A N 1
ATOM 7017 C CA . VAL A 1 893 ? -38.973 21.747 24.368 1.00 42.50 893 VAL A CA 1
ATOM 7018 C C . VAL A 1 893 ? -39.176 22.196 22.927 1.00 42.50 893 VAL A C 1
ATOM 7020 O O . VAL A 1 893 ? -38.228 22.592 22.247 1.00 42.50 893 VAL A O 1
ATOM 7023 N N . LYS A 1 894 ? -40.410 22.082 22.425 1.00 42.25 894 LYS A N 1
ATOM 7024 C CA . LYS A 1 894 ? -40.788 22.725 21.163 1.00 42.25 894 LYS A CA 1
ATOM 7025 C C . LYS A 1 894 ? -40.829 24.230 21.414 1.00 42.25 894 LYS A C 1
ATOM 7027 O O . LYS A 1 894 ? -41.658 24.689 22.192 1.00 42.25 894 LYS A O 1
ATOM 7032 N N . ALA A 1 895 ? -39.951 24.985 20.760 1.00 41.97 895 ALA A N 1
ATOM 7033 C CA . ALA A 1 895 ? -40.150 26.424 20.649 1.00 41.97 895 ALA A CA 1
ATOM 7034 C C . ALA A 1 895 ? -41.476 26.693 19.902 1.00 41.97 895 ALA A C 1
ATOM 7036 O O . ALA A 1 895 ? -41.871 25.866 19.067 1.00 41.97 895 ALA A O 1
ATOM 7037 N N . PRO A 1 896 ? -42.169 27.815 20.169 1.00 42.88 896 PRO A N 1
ATOM 7038 C CA . PRO A 1 896 ? -43.262 28.255 19.310 1.00 42.88 896 PRO A CA 1
ATOM 7039 C C . PRO A 1 896 ? -42.774 28.339 17.855 1.00 42.88 896 PRO A C 1
ATOM 7041 O O . PRO A 1 896 ? -41.615 28.661 17.586 1.00 42.88 896 PRO A O 1
ATOM 7044 N N . ALA A 1 897 ? -43.637 27.974 16.907 1.00 41.34 897 ALA A N 1
ATOM 7045 C CA . ALA A 1 897 ? -43.295 27.954 15.491 1.00 41.34 897 ALA A CA 1
ATOM 7046 C C . ALA A 1 897 ? -43.155 29.390 14.957 1.00 41.34 897 ALA A C 1
ATOM 7048 O O . ALA A 1 897 ? -44.118 29.969 14.464 1.00 41.34 897 ALA A O 1
ATOM 7049 N N . THR A 1 898 ? -41.964 29.977 15.052 1.00 43.97 898 THR A N 1
ATOM 7050 C CA . THR A 1 898 ? -41.691 31.297 14.472 1.00 43.97 898 THR A CA 1
ATOM 7051 C C . THR A 1 898 ? -41.311 31.136 13.000 1.00 43.97 898 THR A C 1
ATOM 7053 O O . THR A 1 898 ? -40.317 30.488 12.671 1.00 43.97 898 THR A O 1
ATOM 7056 N N . THR A 1 899 ? -42.112 31.707 12.098 1.00 41.97 899 THR A N 1
ATOM 7057 C CA . THR A 1 899 ? -41.835 31.719 10.653 1.00 41.97 899 THR A CA 1
ATOM 7058 C C . THR A 1 899 ? -41.176 33.047 10.295 1.00 41.97 899 THR A C 1
ATOM 7060 O O . THR A 1 899 ? -41.769 34.094 10.525 1.00 41.97 899 THR A O 1
ATOM 7063 N N . PHE A 1 900 ? -39.968 33.017 9.728 1.00 43.00 900 PHE A N 1
ATOM 7064 C CA . PHE A 1 900 ? -39.285 34.215 9.228 1.00 43.00 900 PHE A CA 1
ATOM 7065 C C . PHE A 1 900 ? -39.401 34.266 7.700 1.00 43.00 900 PHE A C 1
ATOM 7067 O O . PHE A 1 900 ? -39.040 33.303 7.021 1.00 43.00 900 PHE A O 1
ATOM 7074 N N . THR A 1 901 ? -39.892 35.373 7.143 1.00 40.62 901 THR A N 1
ATOM 7075 C CA . THR A 1 901 ? -39.954 35.591 5.684 1.00 40.62 901 THR A CA 1
ATOM 7076 C C . THR A 1 901 ? -38.767 36.430 5.219 1.00 40.62 901 THR A C 1
ATOM 7078 O O . THR A 1 901 ? -38.439 37.426 5.854 1.00 40.62 901 THR A O 1
ATOM 7081 N N . ILE A 1 902 ? -38.142 36.071 4.089 1.00 38.97 902 ILE A N 1
ATOM 7082 C CA . ILE A 1 902 ? -36.940 36.744 3.543 1.00 38.97 902 ILE A CA 1
ATOM 7083 C C . ILE A 1 902 ? -37.103 38.273 3.401 1.00 38.97 902 ILE A C 1
ATOM 7085 O O . ILE A 1 902 ? -36.130 38.998 3.587 1.00 38.97 902 ILE A O 1
ATOM 7089 N N . GLY A 1 903 ? -38.324 38.775 3.172 1.00 45.03 903 GLY A N 1
ATOM 7090 C CA . GLY A 1 903 ? -38.618 40.215 3.1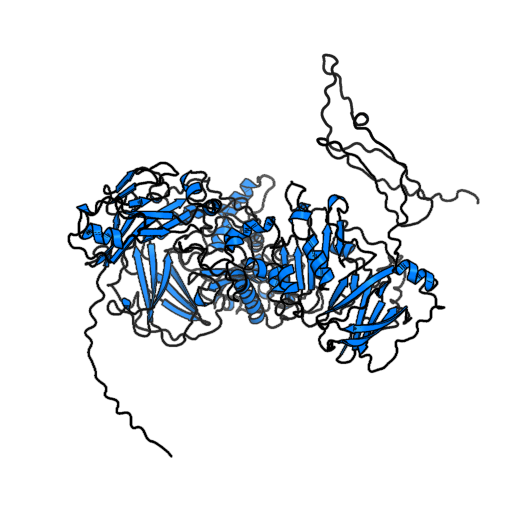17 1.00 45.03 903 GLY A CA 1
ATOM 7091 C C . GLY A 1 903 ? -38.356 40.989 4.420 1.00 45.03 903 GLY A C 1
ATOM 7092 O O . GLY A 1 903 ? -38.348 42.212 4.405 1.00 45.03 903 GLY A O 1
ATOM 7093 N N . GLN A 1 904 ? -38.105 40.301 5.537 1.00 41.72 904 GLN A N 1
ATOM 7094 C CA . GLN A 1 904 ? -37.775 40.907 6.834 1.00 41.72 904 GLN A CA 1
ATOM 7095 C C . GLN A 1 904 ? -36.256 41.091 7.055 1.00 41.72 904 GLN A C 1
ATOM 7097 O O . GLN A 1 904 ? -35.849 41.572 8.112 1.00 41.72 904 GLN A O 1
ATOM 7102 N N . PHE A 1 905 ? -35.409 40.725 6.078 1.00 41.12 905 PHE A N 1
ATOM 7103 C CA . PHE A 1 905 ? -33.937 40.729 6.187 1.00 41.12 905 PHE A CA 1
ATOM 7104 C C . PHE A 1 905 ? -33.235 41.692 5.210 1.00 41.12 905 PHE A C 1
ATOM 7106 O O . PHE A 1 905 ? -32.141 41.401 4.724 1.00 41.12 905 PHE A O 1
ATOM 7113 N N . THR A 1 906 ? -33.825 42.847 4.900 1.00 38.47 906 THR A N 1
ATOM 7114 C CA . THR A 1 906 ? -33.176 43.867 4.055 1.00 38.47 906 THR A CA 1
ATOM 7115 C C . THR A 1 906 ? -32.876 45.138 4.836 1.00 38.47 906 THR A C 1
ATOM 7117 O O . THR A 1 906 ? -33.783 45.785 5.348 1.00 38.47 906 THR A O 1
ATOM 7120 N N . TYR A 1 907 ? -31.598 45.526 4.876 1.00 40.81 907 TYR A N 1
ATOM 7121 C CA . TYR A 1 907 ? -31.194 46.881 5.249 1.00 40.81 907 TYR A CA 1
ATOM 7122 C C . TYR A 1 907 ? -31.237 47.767 3.997 1.00 40.81 907 TYR A C 1
ATOM 7124 O O . TYR A 1 907 ? -30.687 47.390 2.959 1.00 40.81 907 TYR A O 1
ATOM 7132 N N . ALA A 1 908 ? -31.861 48.940 4.089 1.00 40.25 908 ALA A N 1
ATOM 7133 C CA . ALA A 1 908 ? -31.713 50.006 3.104 1.00 40.25 908 ALA A CA 1
ATOM 7134 C C . ALA A 1 908 ? -30.503 50.864 3.492 1.00 40.25 908 ALA A C 1
ATOM 7136 O O . ALA A 1 908 ? -30.364 51.245 4.656 1.00 40.25 908 ALA A O 1
ATOM 7137 N N . ARG A 1 909 ? -29.618 51.188 2.545 1.00 38.12 909 ARG A N 1
ATOM 7138 C CA . ARG A 1 909 ? -28.575 52.190 2.788 1.00 38.12 909 ARG A CA 1
ATOM 7139 C C . ARG A 1 909 ? -28.484 53.147 1.612 1.00 38.12 909 ARG A C 1
ATOM 7141 O O . ARG A 1 909 ? -27.860 52.813 0.616 1.00 38.12 909 ARG A O 1
ATOM 7148 N N . GLY A 1 910 ? -29.075 54.326 1.802 1.00 51.81 910 GLY A N 1
ATOM 7149 C CA . GLY A 1 910 ? -29.013 55.455 0.877 1.00 51.81 910 GLY A CA 1
ATOM 7150 C C . GLY A 1 910 ? -29.781 55.219 -0.422 1.00 51.81 910 GLY A C 1
ATOM 7151 O O . GLY A 1 910 ? -29.632 54.188 -1.072 1.00 51.81 910 GLY A O 1
ATOM 7152 N N . ALA A 1 911 ? -30.603 56.191 -0.803 1.00 40.78 911 ALA A N 1
ATOM 7153 C CA . ALA A 1 911 ? -31.103 56.260 -2.165 1.00 40.78 911 ALA A CA 1
ATOM 7154 C C . ALA A 1 911 ? -29.922 56.520 -3.113 1.00 40.78 911 ALA A C 1
ATOM 7156 O O . ALA A 1 911 ? -29.020 57.301 -2.792 1.00 40.78 911 ALA A O 1
ATOM 7157 N N . ASN A 1 912 ? -29.932 55.883 -4.281 1.00 45.88 912 ASN A N 1
ATOM 7158 C CA . ASN A 1 912 ? -29.160 56.369 -5.416 1.00 45.88 912 ASN A CA 1
ATOM 7159 C C . ASN A 1 912 ? -29.576 57.831 -5.701 1.00 45.88 912 ASN A C 1
ATOM 7161 O O . ASN A 1 912 ? -30.667 58.242 -5.297 1.00 45.88 912 ASN A O 1
ATOM 7165 N N . PRO A 1 913 ? -28.760 58.633 -6.406 1.00 43.84 913 PRO A N 1
ATOM 7166 C CA . PRO A 1 913 ? -29.094 60.030 -6.711 1.00 43.84 913 PRO A CA 1
ATOM 7167 C C . PRO A 1 913 ? -30.450 60.230 -7.415 1.00 43.84 913 PRO A C 1
ATOM 7169 O O . PRO A 1 913 ? -31.003 61.322 -7.366 1.00 43.84 913 PRO A O 1
ATOM 7172 N N . ASP A 1 914 ? -30.989 59.181 -8.041 1.00 51.28 914 ASP A N 1
ATOM 7173 C CA . ASP A 1 914 ? -32.292 59.152 -8.715 1.00 51.28 914 ASP A CA 1
ATOM 7174 C C . ASP A 1 914 ? -33.461 58.680 -7.822 1.00 51.28 914 ASP A C 1
ATOM 7176 O O . ASP A 1 914 ? -34.578 58.509 -8.302 1.00 51.28 914 ASP A O 1
ATOM 7180 N N . GLY A 1 915 ? -33.227 58.442 -6.529 1.00 45.47 915 GLY A N 1
ATOM 7181 C CA . GLY A 1 915 ? -34.249 57.974 -5.590 1.00 45.47 915 GLY A CA 1
ATOM 7182 C C . GLY A 1 915 ? -34.460 56.456 -5.567 1.00 45.47 915 GLY A C 1
ATOM 7183 O O . GLY A 1 915 ? -35.171 55.959 -4.692 1.00 45.47 915 GLY A O 1
ATOM 7184 N N . SER A 1 916 ? -33.836 55.690 -6.468 1.00 43.69 916 SER A N 1
ATOM 7185 C CA . SER A 1 916 ? -33.933 54.228 -6.456 1.00 43.69 916 SER A CA 1
ATOM 7186 C C . SER A 1 916 ? -33.085 53.618 -5.331 1.00 43.69 916 SER A C 1
ATOM 7188 O O . SER A 1 916 ? -32.012 54.114 -4.987 1.00 43.69 916 SER A O 1
ATOM 7190 N N . MET A 1 917 ? -33.551 52.523 -4.725 1.00 36.50 917 MET A N 1
ATOM 7191 C CA . MET A 1 917 ? -32.775 51.792 -3.718 1.00 36.50 917 MET A CA 1
ATOM 7192 C C . MET A 1 917 ? -32.090 50.583 -4.353 1.00 36.50 917 MET A C 1
ATOM 7194 O O . MET A 1 917 ? -32.754 49.668 -4.838 1.00 36.50 917 MET A O 1
ATOM 7198 N N . THR A 1 918 ? -30.758 50.533 -4.309 1.00 39.38 918 THR A N 1
ATOM 7199 C CA . THR A 1 918 ? -30.020 49.333 -4.731 1.00 39.38 918 THR A CA 1
ATOM 7200 C C . THR A 1 918 ? -29.911 48.344 -3.571 1.00 39.38 918 THR A C 1
ATOM 7202 O O . THR A 1 918 ? -29.345 48.663 -2.526 1.00 39.38 918 THR A O 1
ATOM 7205 N N . HIS A 1 919 ? -30.379 47.108 -3.759 1.00 37.09 919 HIS A N 1
ATOM 7206 C CA . HIS A 1 919 ? -30.193 46.028 -2.786 1.00 37.09 919 HIS A CA 1
ATOM 7207 C C . HIS A 1 919 ? -28.962 45.182 -3.143 1.00 37.09 919 HIS A C 1
ATOM 7209 O O . HIS A 1 919 ? -28.955 44.469 -4.145 1.00 37.09 919 HIS A O 1
ATOM 7215 N N . ARG A 1 920 ? -27.917 45.211 -2.305 1.00 38.25 920 ARG A N 1
ATOM 7216 C CA . ARG A 1 920 ? -26.854 44.189 -2.312 1.00 38.25 920 ARG A CA 1
ATOM 7217 C C . ARG A 1 920 ? -27.084 43.211 -1.164 1.00 38.25 920 ARG A C 1
ATOM 7219 O O . ARG A 1 920 ? -27.264 43.637 -0.027 1.00 38.25 920 ARG A O 1
ATOM 7226 N N . GLY A 1 921 ? -27.035 41.910 -1.455 1.00 36.12 921 GLY A N 1
ATOM 7227 C CA . GLY A 1 921 ? -27.060 40.857 -0.437 1.00 36.12 921 GLY A CA 1
ATOM 7228 C C . GLY A 1 921 ? -25.939 41.066 0.583 1.00 36.12 921 GLY A C 1
ATOM 7229 O O . GLY A 1 921 ? -24.761 41.043 0.227 1.00 36.12 921 GLY A O 1
ATOM 7230 N N . GLY A 1 922 ? -26.314 41.325 1.836 1.00 33.09 922 GLY A N 1
ATOM 7231 C CA . GLY A 1 922 ? -25.379 41.578 2.926 1.00 33.09 922 GLY A CA 1
ATOM 7232 C C . GLY A 1 922 ? -24.565 40.339 3.305 1.00 33.09 922 GLY A C 1
ATOM 7233 O O . GLY A 1 922 ? -25.066 39.214 3.327 1.00 33.09 922 GLY A O 1
ATOM 7234 N N . SER A 1 923 ? -23.295 40.564 3.633 1.00 39.22 923 SER A N 1
ATOM 7235 C CA . SER A 1 923 ? -22.459 39.639 4.397 1.00 39.22 923 SER A CA 1
ATOM 7236 C C . SER A 1 923 ? -22.827 39.673 5.888 1.00 39.22 923 SER A C 1
ATOM 7238 O O . SER A 1 923 ? -23.181 40.734 6.391 1.00 39.22 923 SER A O 1
ATOM 7240 N N . PHE A 1 924 ? -22.690 38.521 6.560 1.00 34.97 924 PHE A N 1
ATOM 7241 C CA . PHE A 1 924 ? -22.536 38.290 8.012 1.00 34.97 924 PHE A CA 1
ATOM 7242 C C . PHE A 1 924 ? -22.714 39.504 8.954 1.00 34.97 924 PHE A C 1
ATOM 7244 O O . PHE A 1 924 ? -21.861 40.389 8.950 1.00 34.97 924 PHE A O 1
ATOM 7251 N N . GLY A 1 925 ? -23.710 39.480 9.864 1.00 39.06 925 GLY A N 1
ATOM 7252 C CA . GLY A 1 925 ? -23.639 40.338 11.063 1.00 39.06 925 GLY A CA 1
ATOM 7253 C C . GLY A 1 925 ? -24.905 40.789 11.807 1.00 39.06 925 GLY A C 1
ATOM 7254 O O . GLY A 1 925 ? -24.733 41.481 12.802 1.00 39.06 925 GLY A O 1
ATOM 7255 N N . THR A 1 926 ? -26.138 40.449 11.417 1.00 42.25 926 THR A N 1
ATOM 7256 C CA . THR A 1 926 ? -27.341 40.862 12.180 1.00 42.25 926 THR A CA 1
ATOM 7257 C C . THR A 1 926 ? -27.921 39.731 13.034 1.00 42.25 926 THR A C 1
ATOM 7259 O O . THR A 1 926 ? -28.216 38.644 12.540 1.00 42.25 926 THR A O 1
ATOM 7262 N N . SER A 1 927 ? -28.065 39.997 14.335 1.00 41.78 927 SER A N 1
ATOM 7263 C CA . SER A 1 927 ? -28.624 39.111 15.362 1.00 41.78 927 SER A CA 1
ATOM 7264 C C . SER A 1 927 ? -30.116 39.388 15.575 1.00 41.78 927 SER A C 1
ATOM 7266 O O . SER A 1 927 ? -30.513 40.541 15.712 1.00 41.78 927 SER A O 1
ATOM 7268 N N . TYR A 1 928 ? -30.929 38.332 15.621 1.00 44.94 928 TYR A N 1
ATOM 7269 C CA . TYR A 1 928 ? -32.332 38.383 16.040 1.00 44.94 928 TYR A CA 1
ATOM 7270 C C . TYR A 1 928 ? -32.476 37.544 17.308 1.00 44.94 928 TYR A C 1
ATOM 7272 O O . TYR A 1 928 ? -32.041 36.390 17.322 1.00 44.94 928 TYR A O 1
ATOM 7280 N N . ASP A 1 929 ? -33.106 38.104 18.338 1.00 43.66 929 ASP A N 1
ATOM 7281 C CA . ASP A 1 929 ? -33.252 37.448 19.635 1.00 43.66 929 ASP A CA 1
ATOM 7282 C C . ASP A 1 929 ? -34.660 36.857 19.789 1.00 43.66 929 ASP A C 1
ATOM 7284 O O . ASP A 1 929 ? -35.676 37.519 19.589 1.00 43.66 929 ASP A O 1
ATOM 7288 N N . THR A 1 930 ? -34.731 35.577 20.149 1.00 47.62 930 THR A N 1
ATOM 7289 C CA . THR A 1 930 ? -35.955 34.911 20.612 1.00 47.62 930 THR A CA 1
ATOM 7290 C C . THR A 1 930 ? -35.687 34.387 22.012 1.00 47.62 930 THR A C 1
ATOM 7292 O O . THR A 1 930 ? -34.724 33.649 22.226 1.00 47.62 930 THR A O 1
ATOM 7295 N N . LEU A 1 931 ? -36.543 34.759 22.965 1.00 46.28 931 LEU A N 1
ATOM 7296 C CA . LEU A 1 931 ? -36.444 34.299 24.344 1.00 46.28 931 LEU A CA 1
ATOM 7297 C C . LEU A 1 931 ? -37.204 32.975 24.495 1.00 46.28 931 LEU A C 1
ATOM 7299 O O . LEU A 1 931 ? -38.414 32.916 24.285 1.00 46.28 931 LEU A O 1
ATOM 7303 N N . VAL A 1 932 ? -36.498 31.909 24.871 1.00 51.84 932 VAL A N 1
ATOM 7304 C CA . VAL A 1 932 ? -37.115 30.639 25.279 1.00 51.84 932 VAL A CA 1
ATOM 7305 C C . VAL A 1 932 ? -36.931 30.504 26.783 1.00 51.84 932 VAL A C 1
ATOM 7307 O O . VAL A 1 932 ? -35.816 30.282 27.254 1.00 51.84 932 VAL A O 1
ATOM 7310 N N . GLN A 1 933 ? -38.018 30.653 27.539 1.00 53.28 933 GLN A N 1
ATOM 7311 C CA . GLN A 1 933 ? -37.992 30.478 28.987 1.00 53.28 933 GLN A CA 1
ATOM 7312 C C . GLN A 1 933 ? -38.013 28.988 29.331 1.00 53.28 933 GLN A C 1
ATOM 7314 O O . GLN A 1 933 ? -38.893 28.238 28.912 1.00 53.28 933 GLN A O 1
ATOM 7319 N N . ILE A 1 934 ? -37.009 28.556 30.088 1.00 54.56 934 ILE A N 1
ATOM 7320 C CA . ILE A 1 934 ? -36.874 27.185 30.567 1.00 54.56 934 ILE A CA 1
ATOM 7321 C C . ILE A 1 934 ? -37.226 27.187 32.054 1.00 54.56 934 ILE A C 1
ATOM 7323 O O . ILE A 1 934 ? -36.446 27.646 32.882 1.00 54.56 934 ILE A O 1
ATOM 7327 N N . GLU A 1 935 ? -38.406 26.679 32.393 1.00 49.91 935 GLU A N 1
ATOM 7328 C CA . GLU A 1 935 ? -38.948 26.756 33.759 1.00 49.91 935 GLU A CA 1
ATOM 7329 C C . GLU A 1 935 ? -38.287 25.789 34.751 1.00 49.91 935 GLU A C 1
ATOM 7331 O O . GLU A 1 935 ? -38.391 25.973 35.962 1.00 49.91 935 GLU A O 1
ATOM 7336 N N . LYS A 1 936 ? -37.616 24.737 34.263 1.00 50.19 936 LYS A N 1
ATOM 7337 C CA . LYS A 1 936 ? -37.006 23.702 35.110 1.00 50.19 936 LYS A CA 1
ATOM 7338 C C . LYS A 1 936 ? -35.511 23.555 34.809 1.00 50.19 936 LYS A C 1
ATOM 7340 O O . LYS A 1 936 ? -35.115 23.589 33.650 1.00 50.19 936 LYS A O 1
ATOM 7345 N N . PRO A 1 937 ? -34.644 23.356 35.814 1.00 48.28 937 PRO A N 1
ATOM 7346 C CA . PRO A 1 937 ? -33.237 23.062 35.563 1.00 48.28 937 PRO A CA 1
ATOM 7347 C C . PRO A 1 937 ? -33.089 21.714 34.846 1.00 48.28 937 PRO A C 1
ATOM 7349 O O . PRO A 1 937 ? -33.578 20.693 35.329 1.00 48.28 937 PRO A O 1
ATOM 7352 N N . GLY A 1 938 ? -32.386 21.680 33.714 1.00 51.41 938 GLY A N 1
ATOM 7353 C CA . GLY A 1 938 ? -32.178 20.439 32.969 1.00 51.41 938 GLY A CA 1
ATOM 7354 C C . GLY A 1 938 ? -31.344 20.605 31.696 1.00 51.41 938 GLY A C 1
ATOM 7355 O O . GLY A 1 938 ? -31.067 21.728 31.274 1.00 51.41 938 GLY A O 1
ATOM 7356 N N . PRO A 1 939 ? -30.892 19.496 31.083 1.00 42.97 939 PRO A N 1
ATOM 7357 C CA . PRO A 1 939 ? -30.333 19.514 29.738 1.00 42.97 939 PRO A CA 1
ATOM 7358 C C . PRO A 1 939 ? -31.466 19.616 28.705 1.00 42.97 939 PRO A C 1
ATOM 7360 O O . PRO A 1 939 ? -32.314 18.730 28.620 1.00 42.97 939 PRO A O 1
ATOM 7363 N N . TYR A 1 940 ? -31.453 20.674 27.896 1.00 50.03 940 TYR A N 1
ATOM 7364 C CA . TYR A 1 940 ? -32.432 20.912 26.833 1.00 50.03 940 TYR A CA 1
ATOM 7365 C C . TYR A 1 940 ? -31.757 20.922 25.464 1.00 50.03 940 TYR A C 1
ATOM 7367 O O . TYR A 1 940 ? -30.612 21.358 25.329 1.00 50.03 940 TYR A O 1
ATOM 7375 N N . VAL A 1 941 ? -32.483 20.472 24.440 1.00 43.28 941 VAL A N 1
ATOM 7376 C CA . VAL A 1 941 ? -32.129 20.686 23.032 1.00 43.28 941 VAL A CA 1
ATOM 7377 C C . VAL A 1 941 ? -33.146 21.646 22.441 1.00 43.28 941 VAL A C 1
ATOM 7379 O O . VAL A 1 941 ? -34.338 21.350 22.420 1.00 43.28 941 VAL A O 1
ATOM 7382 N N . ILE A 1 942 ? -32.667 22.791 21.959 1.00 49.69 942 ILE A N 1
ATOM 7383 C CA . ILE A 1 942 ? -33.471 23.743 21.194 1.00 49.69 942 ILE A CA 1
ATOM 7384 C C . ILE A 1 942 ? -33.317 23.369 19.720 1.00 49.69 942 ILE A C 1
ATOM 7386 O O . ILE A 1 942 ? -32.224 23.464 19.162 1.00 49.69 942 ILE A O 1
ATOM 7390 N N . ALA A 1 943 ? -34.401 22.914 19.097 1.00 46.47 943 ALA A N 1
ATOM 7391 C CA . ALA A 1 943 ? -34.436 22.615 17.670 1.00 46.47 943 ALA A CA 1
ATOM 7392 C C . ALA A 1 943 ? -35.090 23.781 16.918 1.00 46.47 943 ALA A C 1
ATOM 7394 O O . ALA A 1 943 ? -36.285 24.029 17.070 1.00 46.47 943 ALA A O 1
ATOM 7395 N N . LEU A 1 944 ? -34.314 24.484 16.093 1.00 47.97 944 LEU A N 1
ATOM 7396 C CA . LEU A 1 944 ? -34.804 25.557 15.228 1.00 47.97 944 LEU A CA 1
ATOM 7397 C C . LEU A 1 944 ? -35.027 25.003 13.817 1.00 47.97 944 LEU A C 1
ATOM 7399 O O . LEU A 1 944 ? -34.094 24.506 13.187 1.00 47.97 944 LEU A O 1
ATOM 7403 N N . ARG A 1 945 ? -36.260 25.089 13.308 1.00 43.16 945 ARG A N 1
ATOM 7404 C CA . ARG A 1 945 ? -36.564 24.805 11.897 1.00 43.16 945 ARG A CA 1
ATOM 7405 C C . ARG A 1 945 ? -36.561 26.115 11.119 1.00 43.16 945 ARG A C 1
ATOM 7407 O O . ARG A 1 945 ? -37.538 26.851 11.156 1.00 43.16 945 ARG A O 1
ATOM 7414 N N . ALA A 1 946 ? -35.477 26.387 10.401 1.00 48.28 946 ALA A N 1
ATOM 7415 C CA . ALA A 1 946 ? -35.423 27.469 9.423 1.00 48.28 946 ALA A CA 1
ATOM 7416 C C . ALA A 1 946 ? -35.669 26.902 8.016 1.00 48.28 946 ALA A C 1
ATOM 7418 O O . ALA A 1 946 ? -35.109 25.866 7.656 1.00 48.28 946 ALA A O 1
ATOM 7419 N N . LYS A 1 947 ? -36.506 27.566 7.213 1.00 41.34 947 LYS A N 1
ATOM 7420 C CA . LYS A 1 947 ? -36.766 27.193 5.816 1.00 41.34 947 LYS A CA 1
ATOM 7421 C C . LYS A 1 947 ? -36.015 28.172 4.910 1.00 41.34 947 LYS A C 1
ATOM 7423 O O . LYS A 1 947 ? -36.453 29.301 4.729 1.00 41.34 947 LYS A O 1
ATOM 7428 N N . GLY A 1 948 ? -34.858 27.759 4.394 1.00 45.81 948 GLY A N 1
ATOM 7429 C CA . GLY A 1 948 ? -34.097 28.545 3.417 1.00 45.81 948 GLY A CA 1
ATOM 7430 C C . GLY A 1 948 ? -34.658 28.383 2.002 1.00 45.81 948 GLY A C 1
ATOM 7431 O O . GLY A 1 948 ? -35.136 27.305 1.648 1.00 45.81 948 GLY A O 1
ATOM 7432 N N . VAL A 1 949 ? -34.588 29.438 1.188 1.00 41.25 949 VAL A N 1
ATOM 7433 C CA . VAL A 1 949 ? -34.882 29.380 -0.254 1.00 41.25 949 VAL A CA 1
ATOM 7434 C C . VAL A 1 949 ? -33.560 29.233 -1.013 1.00 41.25 949 VAL A C 1
ATOM 7436 O O . VAL A 1 949 ? -32.552 29.834 -0.639 1.00 41.25 949 VAL A O 1
ATOM 7439 N N . PHE A 1 950 ? -33.542 28.397 -2.051 1.00 35.38 950 PHE A N 1
ATOM 7440 C CA . PHE A 1 950 ? -32.341 28.099 -2.835 1.00 35.38 950 PHE A CA 1
ATOM 7441 C C . PHE A 1 950 ? -31.764 29.385 -3.462 1.00 35.38 950 PHE A C 1
ATOM 7443 O O . PHE A 1 950 ? -32.488 30.111 -4.136 1.00 35.38 950 PHE A O 1
ATOM 7450 N N . GLY A 1 951 ? -30.476 29.671 -3.226 1.00 46.41 951 GLY A N 1
ATOM 7451 C CA . GLY A 1 951 ? -29.775 30.860 -3.745 1.00 46.41 951 GLY A CA 1
ATOM 7452 C C . GLY A 1 951 ? -29.461 31.961 -2.718 1.00 46.41 951 GLY A C 1
ATOM 7453 O O . GLY A 1 951 ? -28.692 32.864 -3.036 1.00 46.41 951 GLY A O 1
ATOM 7454 N N . GLY A 1 952 ? -29.988 31.883 -1.490 1.00 43.91 952 GLY A N 1
ATOM 7455 C CA . GLY A 1 952 ? -29.643 32.799 -0.391 1.00 43.91 952 GLY A CA 1
ATOM 7456 C C . GLY A 1 952 ? -28.546 32.258 0.537 1.00 43.91 952 GLY A C 1
ATOM 7457 O O . GLY A 1 952 ? -28.484 31.058 0.808 1.00 43.91 952 GLY A O 1
ATOM 7458 N N . SER A 1 953 ? -27.687 33.141 1.052 1.00 44.25 953 SER A N 1
ATOM 7459 C CA . SER A 1 953 ? -26.743 32.847 2.142 1.00 44.25 953 SER A CA 1
ATOM 7460 C C . SER A 1 953 ? -27.488 32.340 3.389 1.00 44.25 953 SER A C 1
ATOM 7462 O O . SER A 1 953 ? -28.540 32.878 3.731 1.00 44.25 953 SER A O 1
ATOM 7464 N N . TRP A 1 954 ? -26.954 31.339 4.099 1.00 44.69 954 TRP A N 1
ATOM 7465 C CA . TRP A 1 954 ? -27.548 30.866 5.360 1.00 44.69 954 TRP A CA 1
ATOM 7466 C C . TRP A 1 954 ? -27.480 31.962 6.441 1.00 44.69 954 TRP A C 1
ATOM 7468 O O . TRP A 1 954 ? -26.404 32.539 6.628 1.00 44.69 954 TRP A O 1
ATOM 7478 N N . PRO A 1 955 ? -28.567 32.242 7.187 1.00 48.28 955 PRO A N 1
ATOM 7479 C CA . PRO A 1 955 ? -28.504 33.152 8.324 1.00 48.28 955 PRO A CA 1
ATOM 7480 C C . PRO A 1 955 ? -27.630 32.546 9.427 1.00 48.28 955 PRO A C 1
ATOM 7482 O O . PRO A 1 955 ? -27.733 31.362 9.755 1.00 48.28 955 PRO A O 1
ATOM 7485 N N . MET A 1 956 ? -26.760 33.366 10.011 1.00 45.97 956 MET A N 1
ATOM 7486 C CA . MET A 1 956 ? -25.985 32.990 11.187 1.00 45.97 956 MET A CA 1
ATOM 7487 C C . MET A 1 956 ? -26.889 33.123 12.417 1.00 45.97 956 MET A C 1
ATOM 7489 O O . MET A 1 956 ? -27.338 34.218 12.740 1.00 45.97 956 MET A O 1
ATOM 7493 N N . VAL A 1 957 ? -27.183 32.008 13.084 1.00 49.38 957 VAL A N 1
ATOM 7494 C CA . VAL A 1 957 ? -27.992 31.998 14.310 1.00 49.38 957 VAL A CA 1
ATOM 7495 C C . VAL A 1 957 ? -27.060 32.058 15.515 1.00 49.38 957 VAL A C 1
ATOM 7497 O O . VAL A 1 957 ? -26.316 31.111 15.775 1.00 49.38 957 VAL A O 1
ATOM 7500 N N . THR A 1 958 ? -27.115 33.156 16.264 1.00 47.00 958 THR A N 1
ATOM 7501 C CA . THR A 1 958 ? -26.421 33.290 17.550 1.00 47.00 958 THR A CA 1
ATOM 7502 C C . THR A 1 958 ? -27.407 32.970 18.668 1.00 47.00 958 THR A C 1
ATOM 7504 O O . THR A 1 958 ? -28.392 33.676 18.844 1.00 47.00 958 THR A O 1
ATOM 7507 N N . LEU A 1 959 ? -27.160 31.900 19.427 1.00 45.53 959 LEU A N 1
ATOM 7508 C CA . LEU A 1 959 ? -27.952 31.571 20.613 1.00 45.53 959 LEU A CA 1
ATOM 7509 C C . LEU A 1 959 ? -27.329 32.247 21.841 1.00 45.53 959 LEU A C 1
ATOM 7511 O O . LEU A 1 959 ? -26.259 31.834 22.293 1.00 45.53 959 LEU A O 1
ATOM 7515 N N . VAL A 1 960 ? -28.008 33.246 22.404 1.00 49.44 960 VAL A N 1
ATOM 7516 C CA . VAL A 1 960 ? -27.633 33.849 23.691 1.00 49.44 960 VAL A CA 1
ATOM 7517 C C . VAL A 1 960 ? -28.471 33.203 24.794 1.00 49.44 960 VAL A C 1
ATOM 7519 O O . VAL A 1 960 ? -29.682 33.383 24.858 1.00 49.44 960 VAL A O 1
ATOM 7522 N N . VAL A 1 961 ? -27.832 32.421 25.668 1.00 48.69 961 VAL A N 1
ATOM 7523 C CA . VAL A 1 961 ? -28.493 31.841 26.849 1.00 48.69 961 VAL A CA 1
ATOM 7524 C C . VAL A 1 961 ? -28.315 32.803 28.018 1.00 48.69 961 VAL A C 1
ATOM 7526 O O . VAL A 1 961 ? -27.247 32.850 28.629 1.00 48.69 961 VAL A O 1
ATOM 7529 N N . ILE A 1 962 ? -29.356 33.570 28.333 1.00 49.94 962 ILE A N 1
ATOM 7530 C CA . ILE A 1 962 ? -29.375 34.446 29.507 1.00 49.94 962 ILE A CA 1
ATOM 7531 C C . ILE A 1 962 ? -29.915 33.632 30.686 1.00 49.94 962 ILE A C 1
ATOM 7533 O O . ILE A 1 962 ? -31.109 33.366 30.778 1.00 49.94 962 ILE A O 1
ATOM 7537 N N . ALA A 1 963 ? -29.030 33.202 31.585 1.00 45.66 963 ALA A N 1
ATOM 7538 C CA . ALA A 1 963 ? -29.437 32.615 32.858 1.00 45.66 963 ALA A CA 1
ATOM 7539 C C . ALA A 1 963 ? -29.670 33.745 33.870 1.00 45.66 963 ALA A C 1
ATOM 7541 O O . ALA A 1 963 ? -28.755 34.129 34.597 1.00 45.66 963 ALA A O 1
ATOM 7542 N N . SER A 1 964 ? -30.882 34.299 33.909 1.00 45.41 964 SER A N 1
ATOM 7543 C CA . SER A 1 964 ? -31.287 35.180 35.003 1.00 45.41 964 SER A CA 1
ATOM 7544 C C . SER A 1 964 ? -31.536 34.323 36.244 1.00 45.41 964 SER A C 1
ATOM 7546 O O . SER A 1 964 ? -32.586 33.698 36.385 1.00 45.41 964 SER A O 1
ATOM 7548 N N . TRP A 1 965 ? -30.556 34.258 37.145 1.00 39.19 965 TRP A N 1
ATOM 7549 C CA . TRP A 1 965 ? -30.811 33.805 38.507 1.00 39.19 965 TRP A CA 1
ATOM 7550 C C . TRP A 1 965 ? -31.637 34.901 39.172 1.00 39.19 965 TRP A C 1
ATOM 7552 O O . TRP A 1 965 ? -31.086 35.912 39.600 1.00 39.19 965 TRP A O 1
ATOM 7562 N N . ALA A 1 966 ? -32.958 34.734 39.214 1.00 38.53 966 ALA A N 1
ATOM 7563 C CA . ALA A 1 966 ? -33.773 35.508 40.133 1.00 38.53 966 ALA A CA 1
ATOM 7564 C C . ALA A 1 966 ? -33.322 35.115 41.546 1.00 38.53 966 ALA A C 1
ATOM 7566 O O . ALA A 1 966 ? -33.697 34.062 42.058 1.00 38.53 966 ALA A O 1
ATOM 7567 N N . ILE A 1 967 ? -32.435 35.915 42.141 1.00 36.41 967 ILE A N 1
ATOM 7568 C CA . ILE A 1 967 ? -32.279 35.947 43.592 1.00 36.41 967 ILE A CA 1
ATOM 7569 C C . ILE A 1 967 ? -33.646 36.420 44.091 1.00 36.41 967 ILE A C 1
ATOM 7571 O O . ILE A 1 967 ? -34.049 37.513 43.689 1.00 36.41 967 ILE A O 1
ATOM 7575 N N . PRO A 1 968 ? -34.399 35.627 44.873 1.00 35.62 968 PRO A N 1
ATOM 7576 C CA . PRO A 1 968 ? -35.646 36.107 45.444 1.00 35.62 968 PRO A CA 1
ATOM 7577 C C . PRO A 1 968 ? -35.309 37.310 46.325 1.00 35.62 968 PRO A C 1
ATOM 7579 O O . PRO A 1 968 ? -34.682 37.175 47.374 1.00 35.62 968 PRO A O 1
ATOM 7582 N N . SER A 1 969 ? -35.640 38.504 45.847 1.00 48.53 969 SER A N 1
ATOM 7583 C CA . SER A 1 969 ? -35.506 39.742 46.594 1.00 48.53 969 SER A CA 1
ATOM 7584 C C . SER A 1 969 ? -36.731 39.900 47.487 1.00 48.53 969 SER A C 1
ATOM 7586 O O . SER A 1 969 ? -37.747 40.395 47.011 1.00 48.53 969 SER A O 1
ATOM 7588 N N . SER A 1 970 ? -36.622 39.442 48.737 1.00 38.56 970 SER A N 1
ATOM 7589 C CA . SER A 1 970 ? -37.380 39.858 49.940 1.00 38.56 970 SER A CA 1
ATOM 7590 C C . SER A 1 970 ? -37.306 38.694 50.944 1.00 38.56 970 SER A C 1
ATOM 7592 O O . SER A 1 970 ? -37.695 37.587 50.578 1.00 38.56 970 SER A O 1
ATOM 7594 N N . THR A 1 971 ? -36.814 38.813 52.181 1.00 35.00 971 THR A N 1
ATOM 7595 C CA . THR A 1 971 ? -36.803 39.951 53.128 1.00 35.00 971 THR A CA 1
ATOM 7596 C C . THR A 1 971 ? -35.821 39.628 54.293 1.00 35.00 971 THR A C 1
ATOM 7598 O O . THR A 1 971 ? -35.362 38.489 54.353 1.00 35.00 971 THR A O 1
ATOM 7601 N N . PRO A 1 972 ? -35.554 40.580 55.214 1.00 39.81 972 PRO A N 1
ATOM 7602 C CA . PRO A 1 972 ? -34.220 41.064 55.614 1.00 39.81 972 PRO A CA 1
ATOM 7603 C C . PRO A 1 972 ? -33.260 40.038 56.242 1.00 39.81 972 PRO A C 1
ATOM 7605 O O . PRO A 1 972 ? -33.718 39.166 57.016 1.00 39.81 972 PRO A O 1
#

Secondary structure (DSSP, 8-state):
-----------------PPPPPPEEEEEEESSTT-SB-S-EEEE---TTT--EEEE-GGGSPTT-EEEEEEEEEEE-TTSSSHHHHHHSGGGGGSTT---EEEEETTS-SS-SEEE-----SSSEEEEEE-HHHHHHHHH-GGG---EEESSPPPPTT-SSGGGS-EEEEEEES--TTPPPPPEEEEEEEETTEEEEEEEPPP--S-TTTEEEEEEEESS---GGGGGGSEEEEEEETTTTB-HHHHHHHHH-TTT-HHHHHHHHHTT----TT--HHHHHHHHHHHS-S--BPB--SSHHHHSGGGGGGT-GGGG-SEEEEEE--BPPTTEEEEEEE-SS-EEEEEEEEEEETTEE--S---TTTS-SSPEEE------PEEEEEEEEE-TT-GGG-EEEEEEEEEE-TTTTS-SSSSEEEEEEE---GGGGTSPPSSSSPPPEEEESS---S--SEE---S----BTTB-SPPS--TT-SS-STTHHHHHHTTS--S-S-------S----SS-EETTTTSSS-GGG-EEE-HHHHHHHHHHHHHHHH-TTS-TTSEEEEEESSHHHHHHH-TTT-SEEEEES---TTSSGGGGGHHHH--GGGT-EETTSSBHHHHT-HHHHHHHSTTSPPPEEEEEE-GGGS-S---HHHHTSHHHHHHHHHHTT--EEEEEESSSS----------TTS-EEEEE--TTSPPPPS-GGG-SEEEESTTEEE-BTTBPPPPP---PPTTPPPPPPPPPSS--S-EEETTEEEEEEEE-THHHHHSGGGSPPP--SEEEEEEEEES-SS-PPPTT-EEEEEEEETTT--EEEEEEEE--TTS---EEEEEEE-STT-EEEEEEE-TTPPPPPP-SSS-BTTB-HHHHHHHHHS-----EE----PPPPGGG--------TTSPPP-----S-----------S-S--EE-----PPTTSPPP-----------------

Sequence (972 aa):
MKRNVMTAALTIALAGVGAAAESVVTVRMGEQDTCKITGVTTISAGEAKAGGTIRFDLGKLPKGMRVKRAVLRMWVALGSRAPLSKAFGIRRWDDPDFDGFKVYQVGGADRPVATCYPFAFTPAACHEWDVTAAVKAWSADAAANKGLRTNFPLPAAGFEPAWQRPHLQVTYAGPNPNRPAQPKGLRAVYRSGQVFLTWKQIPHDGAFFDSTYRLYAHTQPITAANLDSAELLGEVHRNSQLNYRRSAYSHDGMGAYAGYQQYKGILGVTKTKDMTSRMYWDALKAKVPPRFNFVIDDGWAKRIEGGKWLTDAKVLGTGLRELKGPELSDDTGLFVQVVAKAGKRYFAVTSVIDGNENREDFSADNAPAAGVEVKVATPRPILQVAFHRMDKGYPHQKRLYLEYAWWGGGTDGLHTEASTAFYFRIVPPLGFVGYRPRRPGKPWITVQPWWSHGAAPVTVDSVYMPPTRLAPFPPAFVPFTGGGWKAGEKFYYGGAKGPGDGAMLSLRNSVTNFYGYHDRTNTGRDPRKATVQPYLERRALREVEYFFQAFPAGSRDHVVVTGEGKAMMMAIHHPDVFAHCSAAQEEIWTSKRQNRQWVMVGRREWGLKNELGENAWDWNDPVWQAKRFPARPWPFISHTISPNYARGDQTHWGDSGYPAFYLAMAADKRGGQWWWCDIGDAPNGGSMGIPRNQAYLAITNANFCETPRVQWREEPRGTLNGYVTWHHPEAPFKAPRRKRKKGEKAKTPATPAIPLDIVDTPGRFEIAIRIGDQGRRLNGQSVPPTTAQYGACDVTPWRLQQFKVVKGQKYLWTNRRVATGQLLQTGAVQADKRGLITVGGFFLDRHWMGNKLTLTPADGKAAAKVDTTAKVGELAYGQYVQQCRNPALFPLVKAPATTFTIGQFTYARGANPDGSMTHRGGSFGTSYDTLVQIEKPGPYVIALRAKGVFGGSWPMVTLVVIASWAIPSSTP